Protein AF-A0A9Q4A669-F1 (afdb_monomer_lite)

Foldseek 3Di:
DDDDDDDDDDDDDDDDDDDDQDDPPDGPVVVVVVVVVVVVDDPDDDDADAWFFPPPAPWDWDAAPVGAIEILFAAAAPQQEGATETQAHEAAALGHEDQQALDQWWQDPRRGIDGHRPNHVNDGGQAYEYEYPHQDEYEAEYEYEYIHAEHEYEYEALNEYEYAHYEYYRHQEYEYYNFDFDADPRRHGFWGQEAAYEYEADHNGYEACVHCEYEYYYQAYEYQAEYEHAEYEYAHRGWTATPPPRDTDHDDYDPVRHDQARYHDPHAYEYEYLEYHYHADDAAHEHEAQYAYENPHEEYHHHHNHEYEHAHYEHQAEYHEHYQEYEYNYEYEYQEYEYAHAAEYEAQAYDEHCAEYEEAYQEYAENYEYEYQQDPVRDGDQHHEYAYHYLYYAYLYEYEYNHEYEYARAAEYHFAAYYEYQAYHYAYQEYEQEDCRGEDDHQNAHHYHYQYYHFYNYEYEGHEADAEEAAHQEYHQDNHEYEHHNYEYAYAYQEYAQANHEYEYLEYEYAYQYAHQHCGEAENNNAEHHAHHANEHAQANHEYEYAAEYEYHYQEYHFHVGEYYHCEYAHEHEAHEYEQHCGEYENPHDEYEAYHQEYAQAVHEDEYCEEEYAYCYYHQHCGEAENPNAEYAAEHAQEHAQANHEYEYQEEYEYHHEEYEFHCGEYDHNEYEYHAHYCEAEQHCGEYYGQEYEHHNDLYEYEQANGEYDHQEYHAEYQEYAQHNAGEYEHEANEYAHEHALPHPQQAYHFANYEYEYQAEYHAENHAYEQANGEDEHLEYAYHYQHYAQANQREYEHDPEEYEANHQEYYHQHCYEAEDAAYEYHYDNYQEAHQANGEHEYQEYHEEYQEHAQHNQRYYEHELNEYEYEHAYYHQANYEDYYHNHEHEYHNAQHEAEQALGEHEDCEYEHHYQEYEQEHPVPHTREYENDNAEHYAEYQYYHYHLHEYEYAAEYEHAHAEHAFYPAYEAEHCEYAYEYQEYEFACYEYEHQAEYEAEHAEYHQANGEYEHNHDDDDDDDDDDDDPQPCDGEHEHYHAAEYEFHCGEAEYAHQEYAYDYQEYHFALGEYEHEHAHEYEAYYAEYEHHNGEYEYAHEYEYHYEYYDEPAEYEYLAEYEYEYQEDAHADRYEHEYNAYYAYQYQEYHANYYAEYQAEYHYNHVEEYEHQEEYEYQYEYEHEYAEYHHPAYAAEYVAEYEYAYAAEYHALHAHEYAAEYAYAHQEYHFNAEAEYLAEYHYAHAAEHEHAAPYEYEYNYHYHHHYPYYHYHNYYYYD

Organism: Pseudomonas syringae (NCBI:txid317)

pLDDT: mean 92.47, std 11.31, range [31.53, 98.88]

Sequence (1273 aa):
MDVRQFEFLSRQPSAQTAPRASFMGMPKRLLALLLANVMFWQPVWAQAEGIAVSGTTNTSIGQAGNGVPVINIAAPNGDGLSHNQYQQYNVDSKGVILNNATNAVQATKLGGNILGNSQLGGRAASTILNEVTGANASQLNGYTEVAGQAARVIIANPYGVSCNGCDFINTPRVTLSNGKPVLDANGKLDHFAVDGGSISIDGQGLDASAVDQFDLITRSAKINADIYARQLNIITGANDVNADTLATTARAANAADTPQLAIDSSALGGMYANAIKLVGTEQGVGVKTAGNMAASGGDIQIDANGHLNMAQASAQGALNVNAPSVEMTGKTYASSVNVRTPGELVNQQSLAARERVEINAGKVTNAGTIASGIEADNSRNATGDVTINAPMVANSGNIEASRALTINAAQALNNQGVVQGGAVNLASGQITNQGVAARLVGEQSLFISAPAIVNLSGVIRFATGQAASLQLDSLDNREGLIQATGGSLAISAGALDNSAGQIDADSLTVASTTLNNRSGLLSARAGDARVTATGALDNTGGTVQAQNLLSVNGGNVLNQSGRLLGAGIDVTAPGAQIDNRSGLIQASGGSLVINADTLDNSAGQVDGTSLTVASTSLNNRSGLLSARAGDARVTATRALDNTGGTVQAQNLLSVTGGNVLNQSGRLLAVAGNLDLNATGLDNRSGSVLGAGVKVSAPGAQIDNRGGKIVGDRIDLNAAGLDNREQGLLAASTQGMALSFDPTASQAQLLNSGGQIQSDGSLLVSGAWLDNSAGTLLGQNVLIDASRLINDNNGALVSNGGDVTLKISNLLSNMTGIIDAGSSLVTISGSSDLNNQGGSIRGNQLSLQATTLRNGQQGQLVAGSGGLVYTGSTLDNNGGTLLSSGGTTRLELGSGTVSNVGGTIQGDTVSVTAGSLDTSSDGSKAGMLSSLVDSLTLNVDALTSDAGKLFARTLLVSTGTTLSNTNGSQLSGDSVNLTAANLINRGGLIESNTTLNLQGGSLDNTSGQLRALGNRVNNSNGASALRALATDTSTFDFAGSITNQSGRIGVGNTDFALKADALDNRAGSIEHANTGLLTLDFNRVTGAGGSITALGSGDWNFGAVDGLGNVQLNNALTYTSDSLALLAGDRLASGSGLTLNLNSLNNGGELLSDGDLVLNLNGDLTNSGRLSAQNLLTITANNVSQNGGRIGAGSDTRLNLSGTLDNLGYLTARQNLRIDAAQIENRGTLGAQGTVNLNANNAITNSADSLLFSGGAMALRTGTFSNLYGDVYS

InterPro domains:
  IPR008619 Filamentous haemagglutinin repeat [PF05594] (382-435)
  IPR008619 Filamentous haemagglutinin repeat [PF05594] (463-499)
  IPR008619 Filamentous haemagglutinin repeat [PF05594] (526-581)
  IPR008619 Filamentous haemagglutinin repeat [PF05594] (669-730)
  IPR008619 Filamentous haemagglutinin repeat [PF05594] (749-805)
  IPR008619 Filamentous haemagglutinin repeat [PF05594] (935-1014)
  IPR008619 Filamentous haemagglutinin repeat [PF05594] (1153-1207)
  IPR008638 Filamentous haemagglutinin FhaB/tRNA nuclease CdiA-like, TPS domain [PF05860] (51-309)
  IPR008638 Filamentous haemagglutinin FhaB/tRNA nuclease CdiA-like, TPS domain [SM00912] (65-186)
  IPR008638 Filamentous haemagglutinin FhaB/tRNA nuclease CdiA-like, TPS domain [TIGR01901] (83-180)
  IPR010069 Toxin CdiA-like, Filamentous hemagglutinin motif repeats [TIGR01731] (338-368)
  IPR010069 Toxin CdiA-like, Filamentous hemagglutinin motif repeats [TIGR01731] (382-417)
  IPR010069 Toxin CdiA-like, Filamentous hemagglutinin motif repeats [TIGR01731] (397-435)
  IPR010069 Toxin CdiA-like, Filamentous hemagglutinin motif repeats [TIGR01731] (463-500)
  IPR010069 Toxin CdiA-like, Filamentous hemagglutinin motif repeats [TIGR01731] (485-519)
  IPR010069 Toxin CdiA-like, Filamentous hemagglutinin motif repeats [TIGR01731] (507-541)
  IPR010069 Toxin CdiA-like, Filamentous hemagglutinin motif repeats [TIGR01731] (542-582)
  IPR010069 Toxin CdiA-like, Filamentous hemagglutinin motif repeats [TIGR01731] (588-622)
  IPR010069 Toxin CdiA-like, Filamentous hemagglutinin motif repeats [TIGR01731] (608-644)
  IPR010069 Toxin CdiA-like, Filamentous hemagglutinin motif repeats [TIGR01731] (630-663)

Secondary structure (DSSP, 8-state):
---------------------EETTEEHHHHHHHHHHHHHS-----PPP--EE-SSSS-EEEE-TTS-EEEEPPPP-TTSEEEEEEEE--B-TT-EEEEE--SSEEEETTTEEEE--GGGTT---SEEEEEE-SSS-EEE-SEEEEEES--EEEEE-TT-EEESSEEEES-SEEEEESSEEEE-TTS-EEEEEE-S-EEEE-TT-EEEEEEEEEEEE-SEEEE-S-EEEEEEEEEESSEEEETTT--EEE----GGG--SEEEE--SS--EEESEEEEEE-STT-EEEE-S-EEESSS-EEEEESSEEEE--EEESSEEEEE-SEEEE-SEEEEEEEEEEEEEEEEESSEEEEEEEEEEEEEEEEESSEEEESB-TTS-B-S--EEEEE-SEEEESSEEEEEEEEEEEESSEEEESSEEEEEEEEEEES-EEEESTT-EEEEEEEEEEE-SEEEEEB-EEEPPTT-EEEEEEEEEE-TT-EEEEEEEEEEEEEEEEE-TT-EEEEEEEEEEEEEEE-TT-EEEESSS-EEEEEEEEEE-TT-EEEESSEEEEEEEEEE-TT-EEEESEEEEEEEEEEEE-TT-EEEESSSEEEEEEEEEE-TT-EEEESEEEEEEEEEE-TT-EEEESSS-EEEEEEEEEE-TT-EEEESS-EEEEEEEEE-TT-EEEESSS-EEEE-SEEE-TT-EEE-SEEEEEEEEEEEE-TT-EEEEEEEEEEEEEEE-TTT-EEEEEEEEEEEEE-TTSTT-EEE-TT-EEEESS-EEEESSEEE-TT-EEEESSEEEEEEEEE--TT-EEEESSS-EEEEEEEEEE-TT-EEE-TTSEEEEEEEEEEE-TT-EEEEEEEEEEEEEEE--TT-EEEEEEEEEEEESSEEE-TT-EEEETTSEEEEE-TT-EEE-TT-EEEESEEEEEEEEEE----SSS--EEEESSS-EEEEEEEEEEES-EEEESSEEEEEEEEEEEETT-EEEESEEEEEEEEEEEEB-EEEESS-EEEEEEEEE-TT-EEEE-------TT--------TT-EEEEEESSEEE-TT-EEEE-SSEEEEEEEEEE-TT-EEEE-SSSEEEEEEEEEE-TT-EEEESSEEEEEEEEEE---EEEESS-EEEEESEEEEPTT-EEEESSEEEEEESEEEESSEEEESSEEEEEESS-EEESSEEEESS-EEEEES-EEESS-EEEESS-EEEEESSEEEESSEEEESS-EEEEEEEEEESSEEEESS-EEEEEEEEEEE-TT-EEEESS-EEEEEEEEEESS-EEE-

Radius of gyration: 78.78 Å; chains: 1; bounding box: 154×71×233 Å

Structure (mmCIF, N/CA/C/O backbone):
data_AF-A0A9Q4A669-F1
#
_entry.id   AF-A0A9Q4A669-F1
#
loop_
_atom_site.group_PDB
_atom_site.id
_atom_site.type_symbol
_atom_site.label_atom_id
_atom_site.label_alt_id
_atom_site.label_comp_id
_atom_site.label_asym_id
_atom_site.label_entity_id
_atom_site.label_seq_id
_atom_site.pdbx_PDB_ins_code
_atom_site.Cartn_x
_atom_site.Cartn_y
_atom_site.Cartn_z
_atom_site.occupancy
_atom_site.B_iso_or_equiv
_atom_site.auth_seq_id
_atom_site.auth_comp_id
_atom_site.auth_asym_id
_atom_site.auth_atom_id
_atom_site.pdbx_PDB_model_num
ATOM 1 N N . MET A 1 1 ? -12.259 -4.560 -42.349 1.00 35.28 1 MET A N 1
ATOM 2 C CA . MET A 1 1 ? -13.598 -4.517 -42.973 1.00 35.28 1 MET A CA 1
ATOM 3 C C . MET A 1 1 ? -13.483 -5.222 -44.308 1.00 35.28 1 MET A C 1
ATOM 5 O O . MET A 1 1 ? -12.521 -4.967 -45.019 1.00 35.28 1 MET A O 1
ATOM 9 N N . ASP A 1 2 ? -14.379 -6.164 -44.557 1.00 35.16 2 ASP A N 1
ATOM 10 C CA . ASP A 1 2 ? -14.279 -7.196 -45.584 1.00 35.16 2 ASP A CA 1
ATOM 11 C C . ASP A 1 2 ? -15.352 -6.991 -46.676 1.00 35.16 2 ASP A C 1
ATOM 13 O O . ASP A 1 2 ? -16.387 -6.370 -46.431 1.00 35.16 2 ASP A O 1
ATOM 17 N N . VAL A 1 3 ? -15.095 -7.630 -47.820 1.00 34.22 3 VAL A N 1
ATOM 18 C CA . VAL A 1 3 ? -16.002 -8.114 -48.874 1.00 34.22 3 VAL A CA 1
ATOM 19 C C . VAL A 1 3 ? -16.621 -7.131 -49.912 1.00 34.22 3 VAL A C 1
ATOM 21 O O . VAL A 1 3 ? -17.569 -6.416 -49.609 1.00 34.22 3 VAL A O 1
ATOM 24 N N . ARG A 1 4 ? -16.236 -7.236 -51.207 1.00 33.47 4 ARG A N 1
ATOM 25 C CA . ARG A 1 4 ? -16.949 -7.992 -52.293 1.00 33.47 4 ARG A CA 1
ATOM 26 C C . ARG A 1 4 ? -16.583 -7.590 -53.744 1.00 33.47 4 ARG A C 1
ATOM 28 O O . ARG A 1 4 ? -16.833 -6.475 -54.172 1.00 33.47 4 ARG A O 1
ATOM 35 N N . GLN A 1 5 ? -16.147 -8.622 -54.479 1.00 33.28 5 GLN A N 1
ATOM 36 C CA . GLN A 1 5 ? -16.559 -9.077 -55.827 1.00 33.28 5 GLN A CA 1
ATOM 37 C C . GLN A 1 5 ? -16.245 -8.281 -57.115 1.00 33.28 5 GLN A C 1
ATOM 39 O O . GLN A 1 5 ? -16.761 -7.203 -57.382 1.00 33.28 5 GLN A O 1
ATOM 44 N N . PHE A 1 6 ? -15.493 -8.978 -57.979 1.00 37.91 6 PHE A N 1
ATOM 45 C CA . PHE A 1 6 ? -15.445 -8.891 -59.441 1.00 37.91 6 PHE A CA 1
ATOM 46 C C . PHE A 1 6 ? -16.766 -9.365 -60.085 1.00 37.91 6 PHE A C 1
ATOM 48 O O . PHE A 1 6 ? -17.242 -10.432 -59.708 1.00 37.91 6 PHE A O 1
ATOM 55 N N . GLU A 1 7 ? -17.291 -8.650 -61.094 1.00 35.59 7 GLU A N 1
ATOM 56 C CA . GLU A 1 7 ? -17.347 -9.107 -62.505 1.00 35.59 7 GLU A CA 1
ATOM 57 C C . GLU A 1 7 ? -18.027 -8.098 -63.470 1.00 35.59 7 GLU A C 1
ATOM 59 O O . GLU A 1 7 ? -19.022 -7.462 -63.141 1.00 35.59 7 GLU A O 1
ATOM 64 N N . PHE A 1 8 ? -17.504 -8.077 -64.708 1.00 31.53 8 PHE A N 1
ATOM 65 C CA . PHE A 1 8 ? -18.158 -7.767 -65.998 1.00 31.53 8 PHE A CA 1
ATOM 66 C C . PHE A 1 8 ? -18.168 -6.335 -66.613 1.00 31.53 8 PHE A C 1
ATOM 68 O O . PHE A 1 8 ? -19.101 -5.553 -66.481 1.00 31.53 8 PHE A O 1
ATOM 75 N N . LEU A 1 9 ? -17.127 -6.108 -67.436 1.00 34.16 9 LEU A N 1
ATOM 76 C CA . LEU A 1 9 ? -17.097 -5.614 -68.835 1.00 34.16 9 LEU A CA 1
ATOM 77 C C . LEU A 1 9 ? -17.604 -4.210 -69.259 1.00 34.16 9 LEU A C 1
ATOM 79 O O . LEU A 1 9 ? -18.786 -3.955 -69.443 1.00 34.16 9 LEU A O 1
ATOM 83 N N . SER A 1 10 ? -16.613 -3.410 -69.688 1.00 37.44 10 SER A N 1
ATOM 84 C CA . SER A 1 10 ? -16.546 -2.593 -70.918 1.00 37.44 10 SER A CA 1
ATOM 85 C C . SER A 1 10 ? -17.713 -1.657 -71.284 1.00 37.44 10 SER A C 1
ATOM 87 O O . SER A 1 10 ? -18.737 -2.122 -71.782 1.00 37.44 10 SER A O 1
ATOM 89 N N . ARG A 1 11 ? -17.458 -0.333 -71.254 1.00 32.03 11 ARG A N 1
ATOM 90 C CA . ARG A 1 11 ? -17.573 0.609 -72.404 1.00 32.03 11 ARG A CA 1
ATOM 91 C C . ARG A 1 11 ? -17.406 2.092 -71.982 1.00 32.03 11 ARG A C 1
ATOM 93 O O . ARG A 1 11 ? -18.137 2.566 -71.127 1.00 32.03 11 ARG A O 1
ATOM 100 N N . GLN A 1 12 ? -16.541 2.801 -72.733 1.00 34.72 12 GLN A N 1
ATOM 101 C CA . GLN A 1 12 ? -16.364 4.270 -72.900 1.00 34.72 12 GLN A CA 1
ATOM 102 C C . GLN A 1 12 ? -15.400 5.037 -71.958 1.00 34.72 12 GLN A C 1
ATOM 104 O O . GLN A 1 12 ? -15.250 4.676 -70.799 1.00 34.72 12 GLN A O 1
ATOM 109 N N . PRO A 1 13 ? -14.758 6.129 -72.436 1.00 43.19 13 PRO A N 1
ATOM 110 C CA . PRO A 1 13 ? -13.718 6.134 -73.466 1.00 43.19 13 PRO A CA 1
ATOM 111 C C . PRO A 1 13 ? -12.401 6.760 -72.956 1.00 43.19 13 PRO A C 1
ATOM 113 O O . PRO A 1 13 ? -12.378 7.604 -72.064 1.00 43.19 13 PRO A O 1
ATOM 116 N N . SER A 1 14 ? -11.290 6.354 -73.569 1.00 40.97 14 SER A N 1
ATOM 117 C CA . SER A 1 14 ? -9.954 6.905 -73.337 1.00 40.97 14 SER A CA 1
ATOM 118 C C . SER A 1 14 ? -9.909 8.418 -73.576 1.00 40.97 14 SER A C 1
ATOM 120 O O . SER A 1 14 ? -10.455 8.921 -74.558 1.00 40.97 14 SER A O 1
ATOM 122 N N . ALA A 1 15 ? -9.230 9.125 -72.672 1.00 38.72 15 ALA A N 1
ATOM 123 C CA . ALA A 1 15 ? -9.025 10.563 -72.716 1.00 38.72 15 ALA A CA 1
ATOM 124 C C . ALA A 1 15 ? -8.439 11.021 -74.064 1.00 38.72 15 ALA A C 1
ATOM 126 O O . ALA A 1 15 ? -7.435 10.506 -74.556 1.00 38.72 15 ALA A O 1
ATOM 127 N N . GLN A 1 16 ? -9.110 12.009 -74.645 1.00 39.84 16 GLN A N 1
ATOM 128 C CA . GLN A 1 16 ? -8.822 12.635 -75.926 1.00 39.84 16 GLN A CA 1
ATOM 129 C C . GLN A 1 16 ? -7.471 13.376 -75.867 1.00 39.84 16 GLN A C 1
ATOM 131 O O . GLN A 1 16 ? -7.324 14.367 -75.153 1.00 39.84 16 GLN A O 1
ATOM 136 N N . THR A 1 17 ? -6.470 12.918 -76.621 1.00 45.44 17 THR A N 1
ATOM 137 C CA . THR A 1 17 ? -5.204 13.639 -76.806 1.00 45.44 17 THR A CA 1
ATOM 138 C C . THR A 1 17 ? -5.397 14.761 -77.828 1.00 45.44 17 THR A C 1
ATOM 140 O O . THR A 1 17 ? -5.615 14.527 -79.014 1.00 45.44 17 THR A O 1
ATOM 143 N N . ALA A 1 18 ? -5.333 16.013 -77.371 1.00 44.75 18 ALA A N 1
ATOM 144 C CA . ALA A 1 18 ? -5.403 17.182 -78.243 1.00 44.75 18 ALA A CA 1
ATOM 145 C C . ALA A 1 18 ? -4.075 17.368 -79.016 1.00 44.75 18 ALA A C 1
ATOM 147 O O . ALA A 1 18 ? -3.020 17.527 -78.392 1.00 44.75 18 ALA A O 1
ATOM 148 N N . PRO A 1 19 ? -4.075 17.397 -80.362 1.00 51.34 19 PRO A N 1
ATOM 149 C CA . PRO A 1 19 ? -2.865 17.639 -81.134 1.00 51.34 19 PRO A CA 1
ATOM 150 C C . PRO A 1 19 ? -2.549 19.140 -81.156 1.00 51.34 19 PRO A C 1
ATOM 152 O O . PRO A 1 19 ? -3.250 19.933 -81.781 1.00 51.34 19 PRO A O 1
ATOM 155 N N . ARG A 1 20 ? -1.449 19.557 -80.518 1.00 54.06 20 ARG A N 1
ATOM 156 C CA . ARG A 1 20 ? -0.907 20.913 -80.712 1.00 54.06 20 ARG A CA 1
ATOM 157 C C . ARG A 1 20 ? -0.359 21.039 -82.144 1.00 54.06 20 ARG A C 1
ATOM 159 O O . ARG A 1 20 ? 0.559 20.309 -82.535 1.00 54.06 20 ARG A O 1
ATOM 166 N N . ALA A 1 21 ? -0.941 21.943 -82.935 1.00 55.88 21 ALA A N 1
ATOM 167 C CA . ALA A 1 21 ? -0.581 22.200 -84.336 1.00 55.88 21 ALA A CA 1
ATOM 168 C C . ALA A 1 21 ? 0.621 23.162 -84.515 1.00 55.88 21 ALA A C 1
ATOM 170 O O . ALA A 1 21 ? 1.087 23.351 -85.640 1.00 55.88 21 ALA A O 1
ATOM 171 N N . SER A 1 22 ? 1.154 23.722 -83.419 1.00 59.28 22 SER A N 1
ATOM 172 C CA . SER A 1 22 ? 2.229 24.727 -83.404 1.00 59.28 22 SER A CA 1
ATOM 173 C C . SER A 1 22 ? 3.235 24.511 -82.261 1.00 59.28 22 SER A C 1
ATOM 175 O O . SER A 1 22 ? 2.832 24.174 -81.146 1.00 59.28 22 SER A O 1
ATOM 177 N N . PHE A 1 23 ? 4.522 24.769 -82.518 1.00 56.81 23 PHE A N 1
ATOM 178 C CA . PHE A 1 23 ? 5.595 24.885 -81.516 1.00 56.81 23 PHE A CA 1
ATOM 179 C C . PHE A 1 23 ? 6.217 26.282 -81.669 1.00 56.81 23 PHE A C 1
ATOM 181 O O . PHE A 1 23 ? 6.634 26.632 -82.769 1.00 56.81 23 PHE A O 1
ATOM 188 N N . MET A 1 24 ? 6.173 27.109 -80.616 1.00 59.16 24 MET A N 1
ATOM 189 C CA . MET A 1 24 ? 6.615 28.520 -80.628 1.00 59.16 24 MET A CA 1
ATOM 190 C C . MET A 1 24 ? 6.119 29.354 -81.833 1.00 59.16 24 MET A C 1
ATOM 192 O O . MET A 1 24 ? 6.891 30.027 -82.504 1.00 59.16 24 MET A O 1
ATOM 196 N N . GLY A 1 25 ? 4.817 29.302 -82.139 1.00 67.38 25 GLY A N 1
ATOM 197 C CA . GLY A 1 25 ? 4.199 30.176 -83.150 1.00 67.38 25 GLY A CA 1
ATOM 198 C C . GLY A 1 25 ? 4.397 29.784 -84.624 1.00 67.38 25 GLY A C 1
ATOM 199 O O . GLY A 1 25 ? 3.822 30.442 -85.485 1.00 67.38 25 GLY A O 1
ATOM 200 N N . MET A 1 26 ? 5.120 28.701 -84.942 1.00 59.12 26 MET A N 1
ATOM 201 C CA . MET A 1 26 ? 5.288 28.213 -86.324 1.00 59.12 26 MET A CA 1
ATOM 202 C C . MET A 1 26 ? 4.465 26.935 -86.629 1.00 59.12 26 MET A C 1
ATOM 204 O O . MET A 1 26 ? 4.376 26.046 -85.773 1.00 59.12 26 MET A O 1
ATOM 208 N N . PRO A 1 27 ? 3.874 26.785 -87.839 1.00 74.56 27 PRO A N 1
ATOM 209 C CA . PRO A 1 27 ? 3.140 25.576 -88.244 1.00 74.56 27 PRO A CA 1
ATOM 210 C C . PRO A 1 27 ? 4.065 24.364 -88.476 1.00 74.56 27 PRO A C 1
ATOM 212 O O . PRO A 1 27 ? 5.103 24.496 -89.122 1.00 74.56 27 PRO A O 1
ATOM 215 N N . LYS A 1 28 ? 3.657 23.147 -88.069 1.00 64.50 28 LYS A N 1
ATOM 216 C CA . LYS A 1 28 ? 4.434 21.889 -88.252 1.00 64.50 28 LYS A CA 1
ATOM 217 C C . LYS A 1 28 ? 4.895 21.609 -89.694 1.00 64.50 28 LYS A C 1
ATOM 219 O O . LYS A 1 28 ? 5.951 21.018 -89.889 1.00 64.50 28 LYS A O 1
ATOM 224 N N . ARG A 1 29 ? 4.135 22.053 -90.703 1.00 69.12 29 ARG A N 1
ATOM 225 C CA . ARG A 1 29 ? 4.526 21.943 -92.122 1.00 69.12 29 ARG A CA 1
ATOM 226 C C . ARG A 1 29 ? 5.683 22.875 -92.492 1.00 69.12 29 ARG A C 1
ATOM 228 O O . ARG A 1 29 ? 6.513 22.490 -93.301 1.00 69.12 29 ARG A O 1
ATOM 235 N N . LEU A 1 30 ? 5.767 24.052 -91.870 1.00 68.62 30 LEU A N 1
ATOM 236 C CA . LEU A 1 30 ? 6.869 24.995 -92.059 1.00 68.62 30 LEU A CA 1
ATOM 237 C C . LEU A 1 30 ? 8.144 24.490 -91.367 1.00 68.62 30 LEU A C 1
ATOM 239 O O . LEU A 1 30 ? 9.215 24.572 -91.949 1.00 68.62 30 LEU A O 1
ATOM 243 N N . LEU A 1 31 ? 8.016 23.888 -90.176 1.00 69.25 31 LEU A N 1
ATOM 244 C CA . LEU A 1 31 ? 9.133 23.266 -89.452 1.00 69.25 31 LEU A CA 1
ATOM 245 C C . LEU A 1 31 ? 9.685 22.036 -90.195 1.00 69.25 31 LEU A C 1
ATOM 247 O O . LEU A 1 31 ? 10.896 21.869 -90.279 1.00 69.25 31 LEU A O 1
ATOM 251 N N . ALA A 1 32 ? 8.815 21.218 -90.799 1.00 66.31 32 ALA A N 1
ATOM 252 C CA . ALA A 1 32 ? 9.225 20.104 -91.656 1.00 66.31 32 ALA A CA 1
ATOM 253 C C . ALA A 1 32 ? 9.880 20.575 -92.971 1.00 66.31 32 ALA A C 1
ATOM 255 O O . ALA A 1 32 ? 10.833 19.951 -93.423 1.00 66.31 32 ALA A O 1
ATOM 256 N N . LEU A 1 33 ? 9.426 21.691 -93.561 1.00 70.75 33 LEU A N 1
ATOM 257 C CA . LEU A 1 33 ? 10.044 22.275 -94.759 1.00 70.75 33 LEU A CA 1
ATOM 258 C C . LEU A 1 33 ? 11.400 22.942 -94.450 1.00 70.75 33 LEU A C 1
ATOM 260 O O . LEU A 1 33 ? 12.315 22.859 -95.267 1.00 70.75 33 LEU A O 1
ATOM 264 N N . LEU A 1 34 ? 11.548 23.558 -93.270 1.00 66.06 34 LEU A N 1
ATOM 265 C CA . LEU A 1 34 ? 12.816 24.098 -92.759 1.00 66.06 34 LEU A CA 1
ATOM 266 C C . LEU A 1 34 ? 13.811 22.978 -92.434 1.00 66.06 34 LEU A C 1
ATOM 268 O O . LEU A 1 34 ? 14.958 23.058 -92.854 1.00 66.06 34 LEU A O 1
ATOM 272 N N . LEU A 1 35 ? 13.371 21.898 -91.781 1.00 62.50 35 LEU A N 1
ATOM 273 C CA . LEU A 1 35 ? 14.203 20.716 -91.523 1.00 62.50 35 LEU A CA 1
ATOM 274 C C . LEU A 1 35 ? 14.589 19.981 -92.818 1.00 62.50 35 LEU A C 1
ATOM 276 O O . LEU A 1 35 ? 15.717 19.513 -92.927 1.00 62.50 35 LEU A O 1
ATOM 280 N N . ALA A 1 36 ? 13.708 19.932 -93.822 1.00 63.50 36 ALA A N 1
ATOM 281 C CA . ALA A 1 36 ? 14.033 19.371 -95.134 1.00 63.50 36 ALA A CA 1
ATOM 282 C C . ALA A 1 36 ? 15.027 20.243 -95.926 1.00 63.50 36 ALA A C 1
ATOM 284 O O . ALA A 1 36 ? 15.913 19.698 -96.575 1.00 63.50 36 ALA A O 1
ATOM 285 N N . ASN A 1 37 ? 14.942 21.578 -95.846 1.00 59.59 37 ASN A N 1
ATOM 286 C CA . ASN A 1 37 ? 15.907 22.469 -96.508 1.00 59.59 37 ASN A CA 1
ATOM 287 C C . ASN A 1 37 ? 17.266 22.522 -95.786 1.00 59.59 37 ASN A C 1
ATOM 289 O O . ASN A 1 37 ? 18.296 22.578 -96.449 1.00 59.59 37 ASN A O 1
ATOM 293 N N . VAL A 1 38 ? 17.290 22.425 -94.452 1.00 56.34 38 VAL A N 1
ATOM 294 C CA . VAL A 1 38 ? 18.537 22.366 -93.663 1.00 56.34 38 VAL A CA 1
ATOM 295 C C . VAL A 1 38 ? 19.233 21.000 -93.790 1.00 56.34 38 VAL A C 1
ATOM 297 O O . VAL A 1 38 ? 20.451 20.932 -93.682 1.00 56.34 38 VAL A O 1
ATOM 300 N N . MET A 1 39 ? 18.504 19.919 -94.103 1.00 52.28 39 MET A N 1
ATOM 301 C CA . MET A 1 39 ? 19.110 18.614 -94.418 1.00 52.28 39 MET A CA 1
ATOM 302 C C . MET A 1 39 ? 19.612 18.483 -95.869 1.00 52.28 39 MET A C 1
ATOM 304 O O . MET A 1 39 ? 20.463 17.636 -96.125 1.00 52.28 39 MET A O 1
ATOM 308 N N . PHE A 1 40 ? 19.129 19.303 -96.812 1.00 49.94 40 PHE A N 1
ATOM 309 C CA . PHE A 1 40 ? 19.528 19.230 -98.228 1.00 49.94 40 PHE A CA 1
ATOM 310 C C . PHE A 1 40 ? 20.733 20.107 -98.599 1.00 49.94 40 PHE A C 1
ATOM 312 O O . PHE A 1 40 ? 21.348 19.869 -99.636 1.00 49.94 40 PHE A O 1
ATOM 319 N N . TRP A 1 41 ? 21.075 21.123 -97.803 1.00 38.84 41 TRP A N 1
ATOM 320 C CA . TRP A 1 41 ? 22.204 22.025 -98.069 1.00 38.84 41 TRP A CA 1
ATOM 321 C C . TRP A 1 41 ? 23.276 21.850 -96.986 1.00 38.84 41 TRP A C 1
ATOM 323 O O . TRP A 1 41 ? 23.366 22.615 -96.029 1.00 38.84 41 TRP A O 1
ATOM 333 N N . GLN A 1 42 ? 24.063 20.782 -97.139 1.00 35.38 42 GLN A N 1
ATOM 334 C CA . GLN A 1 42 ? 25.241 20.474 -96.321 1.00 35.38 42 GLN A CA 1
ATOM 335 C C . GLN A 1 42 ? 26.438 21.381 -96.678 1.00 35.38 42 GLN A C 1
ATOM 337 O O . GLN A 1 42 ? 26.605 21.729 -97.850 1.00 35.38 42 GLN A O 1
ATOM 342 N N . PRO A 1 43 ? 27.336 21.704 -95.728 1.00 40.50 43 PRO A N 1
ATOM 343 C CA . PRO A 1 43 ? 28.673 22.190 -96.048 1.00 40.50 43 PRO A CA 1
ATOM 344 C C . PRO A 1 43 ? 29.569 21.038 -96.552 1.00 40.50 43 PRO A C 1
ATOM 346 O O . PRO A 1 43 ? 29.739 20.029 -95.879 1.00 40.50 43 PRO A O 1
ATOM 349 N N . VAL A 1 44 ? 30.103 21.230 -97.763 1.00 36.66 44 VAL A N 1
ATOM 350 C CA . VAL A 1 44 ? 31.370 20.743 -98.352 1.00 36.66 44 VAL A CA 1
ATOM 351 C C . VAL A 1 44 ? 31.909 19.377 -97.884 1.00 36.66 44 VAL A C 1
ATOM 353 O O . VAL A 1 44 ? 32.547 19.256 -96.842 1.00 36.66 44 VAL A O 1
ATOM 356 N N . TRP A 1 45 ? 31.802 18.369 -98.757 1.00 34.50 45 TRP A N 1
ATOM 357 C CA . TRP A 1 45 ? 32.706 17.216 -98.765 1.00 34.50 45 TRP A CA 1
ATOM 358 C C . TRP A 1 45 ? 34.106 17.666 -99.210 1.00 34.50 45 TRP A C 1
ATOM 360 O O . TRP A 1 45 ? 34.314 17.979 -100.381 1.00 34.50 45 TRP A O 1
ATOM 370 N N . ALA A 1 46 ? 35.070 17.700 -98.291 1.00 40.19 46 ALA A N 1
ATOM 371 C CA . ALA A 1 46 ? 36.481 17.806 -98.647 1.00 40.19 46 ALA A CA 1
ATOM 372 C C . ALA A 1 46 ? 36.967 16.436 -99.154 1.00 40.19 46 ALA A C 1
ATOM 374 O O . ALA A 1 46 ? 37.067 15.484 -98.380 1.00 40.19 46 ALA A O 1
ATOM 375 N N . GLN A 1 47 ? 37.245 16.318 -100.455 1.00 46.78 47 GLN A N 1
ATOM 376 C CA . GLN A 1 47 ? 38.044 15.210 -100.982 1.00 46.78 47 GLN A CA 1
ATOM 377 C C . GLN A 1 47 ? 39.511 15.463 -100.614 1.00 46.78 47 GLN A C 1
ATOM 379 O O . GLN A 1 47 ? 40.049 16.521 -100.936 1.00 46.78 47 GLN A O 1
ATOM 384 N N . ALA A 1 48 ? 40.149 14.517 -99.924 1.00 50.72 48 ALA A N 1
ATOM 385 C CA . ALA A 1 48 ? 41.579 14.573 -99.646 1.00 50.72 48 ALA A CA 1
ATOM 386 C C . ALA A 1 48 ? 42.382 14.195 -100.904 1.00 50.72 48 ALA A C 1
ATOM 388 O O . ALA A 1 48 ? 42.279 13.074 -101.401 1.00 50.72 48 ALA A O 1
ATOM 389 N N . GLU A 1 49 ? 43.186 15.129 -101.412 1.00 61.22 49 GLU A N 1
ATOM 390 C CA . GLU A 1 49 ? 44.304 14.844 -102.323 1.00 61.22 49 GLU A CA 1
ATOM 391 C C . GLU A 1 49 ? 45.453 14.178 -101.529 1.00 61.22 49 GLU A C 1
ATOM 393 O O . GLU A 1 49 ? 45.572 14.419 -100.334 1.00 61.22 49 GLU A O 1
ATOM 398 N N . GLY A 1 50 ? 46.250 13.293 -102.149 1.00 75.25 50 GLY A N 1
ATOM 399 C CA . GLY A 1 50 ? 47.193 12.358 -101.494 1.00 75.25 50 GLY A CA 1
ATOM 400 C C . GLY A 1 50 ? 48.359 12.965 -100.678 1.00 75.25 50 GLY A C 1
ATOM 401 O O . GLY A 1 50 ? 48.165 13.750 -99.756 1.00 75.25 50 GLY A O 1
ATOM 402 N N . ILE A 1 51 ? 49.603 12.540 -100.937 1.00 84.81 51 ILE A N 1
ATOM 403 C CA . ILE A 1 51 ? 50.800 13.031 -100.218 1.00 84.81 51 ILE A CA 1
ATOM 404 C C . ILE A 1 51 ? 51.562 14.014 -101.114 1.00 84.81 51 ILE A C 1
ATOM 406 O O . ILE A 1 51 ? 51.916 13.669 -102.241 1.00 84.81 51 ILE A O 1
ATOM 410 N N . ALA A 1 52 ? 51.858 15.214 -100.609 1.00 87.19 52 ALA A N 1
ATOM 411 C CA . ALA A 1 52 ? 52.595 16.262 -101.319 1.00 87.19 52 ALA A CA 1
ATOM 412 C C . ALA A 1 52 ? 53.684 16.885 -100.424 1.00 87.19 52 ALA A C 1
ATOM 414 O O . ALA A 1 52 ? 53.376 17.497 -99.402 1.00 87.19 52 ALA A O 1
ATOM 415 N N . VAL A 1 53 ? 54.962 16.757 -100.808 1.00 86.75 53 VAL A N 1
ATOM 416 C CA . VAL A 1 53 ? 56.110 17.361 -100.091 1.00 86.75 53 VAL A CA 1
ATOM 417 C C . VAL A 1 53 ? 56.175 18.883 -100.285 1.00 86.75 53 VAL A C 1
ATOM 419 O O . VAL A 1 53 ? 55.793 19.396 -101.333 1.00 86.75 53 VAL A O 1
ATOM 422 N N . SER A 1 54 ? 56.691 19.621 -99.298 1.00 81.62 54 SER A N 1
ATOM 423 C CA . SER A 1 54 ? 56.821 21.092 -99.348 1.00 81.62 54 SER A CA 1
ATOM 424 C C . SER A 1 54 ? 57.995 21.603 -100.192 1.00 81.62 54 SER A C 1
ATOM 426 O O . SER A 1 54 ? 58.035 22.785 -100.525 1.00 81.62 54 SER A O 1
ATOM 428 N N . GLY A 1 55 ? 58.972 20.739 -100.493 1.00 75.81 55 GLY A N 1
ATOM 429 C CA . GLY A 1 55 ? 60.220 21.092 -101.184 1.00 75.81 55 GLY A CA 1
ATOM 430 C C . GLY A 1 55 ? 61.286 21.767 -100.305 1.00 75.81 55 GLY A C 1
ATOM 431 O O . GLY A 1 55 ? 62.366 22.077 -100.796 1.00 75.81 55 GLY A O 1
ATOM 432 N N . THR A 1 56 ? 61.019 21.979 -99.012 1.00 78.94 56 THR A N 1
ATOM 433 C CA . THR A 1 56 ? 61.946 22.613 -98.045 1.00 78.94 56 THR A CA 1
ATOM 434 C C . THR A 1 56 ? 62.902 21.626 -97.369 1.00 78.94 56 THR A C 1
ATOM 436 O O . THR A 1 56 ? 63.872 22.028 -96.734 1.00 78.94 56 THR A O 1
ATOM 439 N N . THR A 1 57 ? 62.639 20.328 -97.516 1.00 81.94 57 THR A N 1
ATOM 440 C CA . THR A 1 57 ? 63.457 19.216 -97.014 1.00 81.94 57 THR A CA 1
ATOM 441 C C . THR A 1 57 ? 63.827 18.320 -98.197 1.00 81.94 57 THR A C 1
ATOM 443 O O . THR A 1 57 ? 63.100 18.293 -99.190 1.00 81.94 57 THR A O 1
ATOM 446 N N . ASN A 1 58 ? 64.929 17.565 -98.117 1.00 85.25 58 ASN A N 1
ATOM 447 C CA . ASN A 1 58 ? 65.338 16.614 -99.168 1.00 85.25 58 ASN A CA 1
ATOM 448 C C . ASN A 1 58 ? 64.496 15.315 -99.141 1.00 85.25 58 ASN A C 1
ATOM 450 O O . ASN A 1 58 ? 65.017 14.202 -99.209 1.00 85.25 58 ASN A O 1
ATOM 454 N N . THR A 1 59 ? 63.186 15.477 -98.979 1.00 90.94 59 THR A N 1
ATOM 455 C CA . THR A 1 59 ? 62.182 14.414 -98.939 1.00 90.94 59 THR A CA 1
ATOM 456 C C . THR A 1 59 ? 61.636 14.220 -100.345 1.00 90.94 59 THR A C 1
ATOM 458 O O . THR A 1 59 ? 61.291 15.192 -101.018 1.00 90.94 59 THR A O 1
ATOM 461 N N . SER A 1 60 ? 61.517 12.976 -100.800 1.00 89.69 60 SER A N 1
ATOM 462 C CA . SER A 1 60 ? 60.934 12.674 -102.114 1.00 89.69 60 SER A CA 1
ATOM 463 C C . SER A 1 60 ? 59.923 11.541 -102.023 1.00 89.69 60 SER A C 1
ATOM 465 O O . SER A 1 60 ? 60.024 10.673 -101.160 1.00 89.69 60 SER A O 1
ATOM 467 N N . ILE A 1 61 ? 58.937 11.560 -102.917 1.00 89.50 61 ILE A N 1
ATOM 468 C CA . ILE A 1 61 ? 57.885 10.547 -102.985 1.00 89.50 61 ILE A CA 1
ATOM 469 C C . ILE A 1 61 ? 58.099 9.740 -104.260 1.00 89.50 61 ILE A C 1
ATOM 471 O O . ILE A 1 61 ? 58.147 10.289 -105.359 1.00 89.50 61 ILE A O 1
ATOM 475 N N . GLY A 1 62 ? 58.238 8.434 -104.095 1.00 87.56 62 GLY A N 1
ATOM 476 C CA . GLY A 1 62 ? 58.170 7.438 -105.149 1.00 87.56 62 GLY A CA 1
ATOM 477 C C . GLY A 1 62 ? 56.982 6.508 -104.936 1.00 87.56 62 GLY A C 1
ATOM 478 O O . GLY A 1 62 ? 56.082 6.764 -104.134 1.00 87.56 62 GLY A O 1
ATOM 479 N N . GLN A 1 63 ? 56.995 5.392 -105.652 1.00 86.69 63 GLN A N 1
ATOM 480 C CA . GLN A 1 63 ? 55.952 4.381 -105.577 1.00 86.69 63 GLN A CA 1
ATOM 481 C C . GLN A 1 63 ? 56.589 2.993 -105.645 1.00 86.69 63 GLN A C 1
ATOM 483 O O . GLN A 1 63 ? 57.516 2.767 -106.424 1.00 86.69 63 GLN A O 1
ATOM 488 N N . ALA A 1 64 ? 56.111 2.070 -104.815 1.00 87.25 64 ALA A N 1
ATOM 489 C CA . ALA A 1 64 ? 56.492 0.667 -104.875 1.00 87.25 64 ALA A CA 1
ATOM 490 C C . ALA A 1 64 ? 55.882 -0.007 -106.116 1.00 87.25 64 ALA A C 1
ATOM 492 O O . ALA A 1 64 ? 54.915 0.486 -106.700 1.00 87.25 64 ALA A O 1
ATOM 493 N N . GLY A 1 65 ? 56.402 -1.178 -106.499 1.00 80.56 65 GLY A N 1
ATOM 494 C CA . GLY A 1 65 ? 55.948 -1.899 -107.699 1.00 80.56 65 GLY A CA 1
ATOM 495 C C . GLY A 1 65 ? 54.465 -2.300 -107.690 1.00 80.56 65 GLY A C 1
ATOM 496 O O . GLY A 1 65 ? 53.896 -2.558 -108.745 1.00 80.56 65 GLY A O 1
ATOM 497 N N . ASN A 1 66 ? 53.827 -2.324 -106.518 1.00 82.56 66 ASN A N 1
ATOM 498 C CA . ASN A 1 66 ? 52.407 -2.632 -106.332 1.00 82.56 66 ASN A CA 1
ATOM 499 C C . ASN A 1 66 ? 51.517 -1.390 -106.114 1.00 82.56 66 ASN A C 1
ATOM 501 O O . ASN A 1 66 ? 50.325 -1.526 -105.844 1.00 82.56 66 ASN A O 1
ATOM 505 N N . GLY A 1 67 ? 52.075 -0.183 -106.238 1.00 84.50 67 GLY A N 1
ATOM 506 C CA . GLY A 1 67 ? 51.315 1.064 -106.203 1.00 84.50 67 GLY A CA 1
ATOM 507 C C . GLY A 1 67 ? 51.233 1.764 -104.843 1.00 84.50 67 GLY A C 1
ATOM 508 O O . GLY A 1 67 ? 50.653 2.849 -104.789 1.00 84.50 67 GLY A O 1
ATOM 509 N N . VAL A 1 68 ? 51.819 1.204 -103.779 1.00 90.88 68 VAL A N 1
ATOM 510 C CA . VAL A 1 68 ? 51.919 1.865 -102.463 1.00 90.88 68 VAL A CA 1
ATOM 511 C C . VAL A 1 68 ? 52.916 3.035 -102.538 1.00 90.88 68 VAL A C 1
ATOM 513 O O . VAL A 1 68 ? 54.032 2.836 -103.030 1.00 90.88 68 VAL A O 1
ATOM 516 N N . PRO A 1 69 ? 52.566 4.253 -102.086 1.00 91.81 69 PRO A N 1
ATOM 517 C CA . PRO A 1 69 ? 53.501 5.375 -102.012 1.00 91.81 69 PRO A CA 1
ATOM 518 C C . PRO A 1 69 ? 54.716 5.073 -101.120 1.00 91.81 69 PRO A C 1
ATOM 520 O O . PRO A 1 69 ? 54.573 4.571 -100.005 1.00 91.81 69 PRO A O 1
ATOM 523 N N . VAL A 1 70 ? 55.916 5.413 -101.599 1.00 93.00 70 VAL A N 1
ATOM 524 C CA . VAL A 1 70 ? 57.185 5.256 -100.868 1.00 93.00 70 VAL A CA 1
ATOM 525 C C . VAL A 1 70 ? 57.802 6.630 -100.653 1.00 93.00 70 VAL A C 1
ATOM 527 O O . VAL A 1 70 ? 58.258 7.271 -101.594 1.00 93.00 70 VAL A O 1
ATOM 530 N N . ILE A 1 71 ? 57.842 7.085 -99.411 1.00 94.44 71 ILE A N 1
ATOM 531 C CA . ILE A 1 71 ? 58.483 8.331 -99.009 1.00 94.44 71 ILE A CA 1
ATOM 532 C C . ILE A 1 71 ? 59.950 8.036 -98.706 1.00 94.44 71 ILE A C 1
ATOM 534 O O . ILE A 1 71 ? 60.283 7.452 -97.676 1.00 94.44 71 ILE A O 1
ATOM 538 N N . ASN A 1 72 ? 60.839 8.472 -99.592 1.00 92.94 72 ASN A N 1
ATOM 539 C CA . ASN A 1 72 ? 62.262 8.564 -99.296 1.00 92.94 72 ASN A CA 1
ATOM 540 C C . ASN A 1 72 ? 62.474 9.761 -98.369 1.00 92.94 72 ASN A C 1
ATOM 542 O O . ASN A 1 72 ? 62.498 10.912 -98.816 1.00 92.94 72 ASN A O 1
ATOM 546 N N . ILE A 1 73 ? 62.578 9.460 -97.075 1.00 94.69 73 ILE A N 1
ATOM 547 C CA . ILE A 1 73 ? 62.759 10.447 -96.013 1.00 94.69 73 ILE A CA 1
ATOM 548 C C . ILE A 1 73 ? 64.101 11.185 -96.156 1.00 94.69 73 ILE A C 1
ATOM 550 O O . ILE A 1 73 ? 65.070 10.631 -96.683 1.00 94.69 73 ILE A O 1
ATOM 554 N N . ALA A 1 74 ? 64.175 12.419 -95.665 1.00 92.62 74 ALA A N 1
ATOM 555 C CA . ALA A 1 74 ? 65.399 13.214 -95.641 1.00 92.62 74 ALA A CA 1
ATOM 556 C C . ALA A 1 74 ? 66.494 12.571 -94.763 1.00 92.62 74 ALA A C 1
ATOM 558 O O . ALA A 1 74 ? 66.199 11.806 -93.838 1.00 92.62 74 ALA A O 1
ATOM 559 N N . ALA A 1 75 ? 67.762 12.914 -95.020 1.00 90.06 75 ALA A N 1
ATOM 560 C CA . ALA A 1 75 ? 68.893 12.470 -94.203 1.00 90.06 75 ALA A CA 1
ATOM 561 C C . ALA A 1 75 ? 68.684 12.831 -92.717 1.00 90.06 75 ALA A C 1
ATOM 563 O O . ALA A 1 75 ? 68.297 13.969 -92.429 1.00 90.06 75 ALA A O 1
ATOM 564 N N . PRO A 1 76 ? 68.946 11.917 -91.764 1.00 92.62 76 PRO A N 1
ATOM 565 C CA . PRO A 1 76 ? 68.860 12.249 -90.351 1.00 92.62 76 PRO A CA 1
ATOM 566 C C . PRO A 1 76 ? 69.970 13.222 -89.937 1.00 92.62 76 PRO A C 1
ATOM 568 O O . PRO A 1 76 ? 71.098 13.148 -90.429 1.00 92.62 76 PRO A O 1
ATOM 571 N N . ASN A 1 77 ? 69.668 14.109 -88.991 1.00 89.69 77 ASN A N 1
ATOM 572 C CA . ASN A 1 77 ? 70.650 15.021 -88.406 1.00 89.69 77 ASN A CA 1
ATOM 573 C C . ASN A 1 77 ? 71.579 14.322 -87.382 1.00 89.69 77 ASN A C 1
ATOM 575 O O . ASN A 1 77 ? 71.567 13.096 -87.226 1.00 89.69 77 ASN A O 1
ATOM 579 N N . GLY A 1 78 ? 72.408 15.103 -86.674 1.00 86.06 78 GLY A N 1
ATOM 580 C CA . GLY A 1 78 ? 73.337 14.605 -85.648 1.00 86.06 78 GLY A CA 1
ATOM 581 C C . GLY A 1 78 ? 72.667 13.718 -84.591 1.00 86.06 78 GLY A C 1
ATOM 582 O O . GLY A 1 78 ? 73.201 12.649 -84.275 1.00 86.06 78 GLY A O 1
ATOM 583 N N . ASP A 1 79 ? 71.458 14.092 -84.171 1.00 87.19 79 ASP A N 1
ATOM 584 C CA . ASP A 1 79 ? 70.639 13.410 -83.160 1.00 87.19 79 ASP A CA 1
ATOM 585 C C . ASP A 1 79 ? 69.798 12.244 -83.711 1.00 87.19 79 ASP A C 1
ATOM 587 O O . ASP A 1 79 ? 69.104 11.555 -82.963 1.00 87.19 79 ASP A O 1
ATOM 591 N N . GLY A 1 80 ? 69.878 11.970 -85.018 1.00 90.00 80 GLY A N 1
ATOM 592 C CA . GLY A 1 80 ? 69.148 10.873 -85.658 1.00 90.00 80 GLY A CA 1
ATOM 593 C C . GLY A 1 80 ? 67.715 11.216 -86.085 1.00 90.00 80 GLY A C 1
ATOM 594 O O . GLY A 1 80 ? 66.975 10.310 -86.478 1.00 90.00 80 GLY A O 1
ATOM 595 N N . LEU A 1 81 ? 67.323 12.495 -86.043 1.00 93.75 81 LEU A N 1
ATOM 596 C CA . LEU A 1 81 ? 66.019 12.980 -86.500 1.00 93.75 81 LEU A CA 1
ATOM 597 C C . LEU A 1 81 ? 66.035 13.231 -88.014 1.00 93.75 81 LEU A C 1
ATOM 599 O O . LEU A 1 81 ? 66.794 14.066 -88.502 1.00 93.75 81 LEU A O 1
ATOM 603 N N . SER A 1 82 ? 65.158 12.550 -88.747 1.00 94.81 82 SER A N 1
ATOM 604 C CA . SER A 1 82 ? 64.798 12.881 -90.128 1.00 94.81 82 SER A CA 1
ATOM 605 C C . SER A 1 82 ? 63.557 13.773 -90.118 1.00 94.81 82 SER A C 1
ATOM 607 O O . SER A 1 82 ? 62.482 13.338 -89.700 1.00 94.81 82 SER A O 1
ATOM 609 N N . HIS A 1 83 ? 63.704 15.027 -90.551 1.00 94.44 83 HIS A N 1
ATOM 610 C CA . HIS A 1 83 ? 62.620 16.012 -90.592 1.00 94.44 83 HIS A CA 1
ATOM 611 C C . HIS A 1 83 ? 62.107 16.172 -92.021 1.00 94.44 83 HIS A C 1
ATOM 613 O O . HIS A 1 83 ? 62.835 16.603 -92.913 1.00 94.44 83 HIS A O 1
ATOM 619 N N . ASN A 1 84 ? 60.847 15.805 -92.225 1.00 93.38 84 ASN A N 1
ATOM 620 C CA . ASN A 1 84 ? 60.182 15.740 -93.516 1.00 93.38 84 ASN A CA 1
ATOM 621 C C . ASN A 1 84 ? 58.977 16.680 -93.484 1.00 93.38 84 ASN A C 1
ATOM 623 O O . ASN A 1 84 ? 58.144 16.574 -92.584 1.00 93.38 84 ASN A O 1
ATOM 627 N N . GLN A 1 85 ? 58.893 17.599 -94.446 1.00 93.31 85 GLN A N 1
ATOM 628 C CA . GLN A 1 85 ? 57.850 18.626 -94.492 1.00 93.31 85 GLN A CA 1
ATOM 629 C C . GLN A 1 85 ? 56.929 18.457 -95.709 1.00 93.31 85 GLN A C 1
ATOM 631 O O . GLN A 1 85 ? 57.387 18.175 -96.821 1.00 93.31 85 GLN A O 1
ATOM 636 N N . TYR A 1 86 ? 55.625 18.647 -95.497 1.00 93.00 86 TYR A N 1
ATOM 637 C CA . TYR A 1 86 ? 54.566 18.365 -96.471 1.00 93.00 86 TYR A CA 1
ATOM 638 C C . TYR A 1 86 ? 53.559 19.514 -96.579 1.00 93.00 86 TYR A C 1
ATOM 640 O O . TYR A 1 86 ? 53.225 20.152 -95.587 1.00 93.00 86 TYR A O 1
ATOM 648 N N . GLN A 1 87 ? 53.022 19.738 -97.779 1.00 90.06 87 GLN A N 1
ATOM 649 C CA . GLN A 1 87 ? 51.826 20.566 -97.982 1.00 90.06 87 GLN A CA 1
ATOM 650 C C . GLN A 1 87 ? 50.542 19.781 -97.681 1.00 90.06 87 GLN A C 1
ATOM 652 O O . GLN A 1 87 ? 49.573 20.343 -97.180 1.00 90.06 87 GLN A O 1
ATOM 657 N N . GLN A 1 88 ? 50.542 18.477 -97.969 1.00 90.50 88 GLN A N 1
ATOM 658 C CA . GLN A 1 88 ? 49.458 17.544 -97.660 1.00 90.50 88 GLN A CA 1
ATOM 659 C C . GLN A 1 88 ? 50.066 16.188 -97.290 1.00 90.50 88 GLN A C 1
ATOM 661 O O . GLN A 1 88 ? 50.998 15.722 -97.947 1.00 90.50 88 GLN A O 1
ATOM 666 N N . TYR A 1 89 ? 49.546 15.550 -96.246 1.00 92.31 89 TYR A N 1
ATOM 667 C CA . TYR A 1 89 ? 49.972 14.217 -95.825 1.00 92.31 89 TYR A CA 1
ATOM 668 C C . TYR A 1 89 ? 48.732 13.397 -95.485 1.00 92.31 89 TYR A C 1
ATOM 670 O O . TYR A 1 89 ? 48.203 13.498 -94.377 1.00 92.31 89 TYR A O 1
ATOM 678 N N . ASN A 1 90 ? 48.255 12.634 -96.466 1.00 91.94 90 ASN A N 1
ATOM 679 C CA . ASN A 1 90 ? 47.096 11.759 -96.346 1.00 91.94 90 ASN A CA 1
ATOM 680 C C . ASN A 1 90 ? 47.494 10.327 -96.715 1.00 91.94 90 ASN A C 1
ATOM 682 O O . ASN A 1 90 ? 48.150 10.107 -97.733 1.00 91.94 90 ASN A O 1
ATOM 686 N N . VAL A 1 91 ? 47.093 9.356 -95.901 1.00 92.56 91 VAL A N 1
ATOM 687 C CA . VAL A 1 91 ? 47.334 7.928 -96.131 1.00 92.56 91 VAL A CA 1
ATOM 688 C C . VAL A 1 91 ? 46.012 7.301 -96.543 1.00 92.56 91 VAL A C 1
ATOM 690 O O . VAL A 1 91 ? 45.037 7.363 -95.798 1.00 92.56 91 VAL A O 1
ATOM 693 N N . ASP A 1 92 ? 45.956 6.728 -97.742 1.00 89.00 92 ASP A N 1
ATOM 694 C CA . ASP A 1 92 ? 44.779 5.991 -98.198 1.00 89.00 92 ASP A CA 1
ATOM 695 C C . ASP A 1 92 ? 44.787 4.543 -97.666 1.00 89.00 92 ASP A C 1
ATOM 697 O O . ASP A 1 92 ? 45.691 4.122 -96.945 1.00 89.00 92 ASP A O 1
ATOM 701 N N . SER A 1 93 ? 43.777 3.757 -98.041 1.00 87.12 93 SER A N 1
ATOM 702 C CA . SER A 1 93 ? 43.644 2.356 -97.614 1.00 87.12 93 SER A CA 1
ATOM 703 C C . SER A 1 93 ? 44.760 1.419 -98.092 1.00 87.12 93 SER A C 1
ATOM 705 O O . SER A 1 93 ? 44.881 0.313 -97.567 1.00 87.12 93 SER A O 1
ATOM 707 N N . LYS A 1 94 ? 45.595 1.825 -99.060 1.00 87.56 94 LYS A N 1
ATOM 708 C CA . LYS A 1 94 ? 46.761 1.043 -99.507 1.00 87.56 94 LYS A CA 1
ATOM 709 C C . LYS A 1 94 ? 47.966 1.223 -98.581 1.00 87.56 94 LYS A C 1
ATOM 711 O O . LYS A 1 94 ? 48.890 0.413 -98.641 1.00 87.56 94 LYS A O 1
ATOM 716 N N . GLY A 1 95 ? 47.956 2.253 -97.735 1.00 91.62 95 GLY A N 1
ATOM 717 C CA . GLY A 1 95 ? 49.040 2.586 -96.818 1.00 91.62 95 GLY A CA 1
ATOM 718 C C . GLY A 1 95 ? 50.169 3.406 -97.451 1.00 91.62 95 GLY A C 1
ATOM 719 O O . GLY A 1 95 ? 50.103 3.815 -98.608 1.00 91.62 95 GLY A O 1
ATOM 720 N N . VAL A 1 96 ? 51.222 3.663 -96.677 1.00 93.88 96 VAL A N 1
ATOM 721 C CA . VAL A 1 96 ? 52.424 4.407 -97.078 1.00 93.88 96 VAL A CA 1
ATOM 722 C C . VAL A 1 96 ? 53.670 3.766 -96.475 1.00 93.88 96 VAL A C 1
ATOM 724 O O . VAL A 1 96 ? 53.644 3.266 -95.350 1.00 93.88 96 VAL A O 1
ATOM 727 N N . ILE A 1 97 ? 54.786 3.810 -97.202 1.00 94.81 97 ILE A N 1
ATOM 728 C CA . ILE A 1 97 ? 56.086 3.351 -96.708 1.00 94.81 97 ILE A CA 1
ATOM 729 C C . ILE A 1 97 ? 57.015 4.543 -96.480 1.00 94.81 97 ILE A C 1
ATOM 731 O O . ILE A 1 97 ? 57.316 5.287 -97.408 1.00 94.81 97 ILE A O 1
ATOM 735 N N . LEU A 1 98 ? 57.529 4.687 -95.264 1.00 96.12 98 LEU A N 1
ATOM 736 C CA . LEU A 1 98 ? 58.629 5.572 -94.894 1.00 96.12 98 LEU A CA 1
ATOM 737 C C . LEU A 1 98 ? 59.952 4.819 -95.095 1.00 96.12 98 LEU A C 1
ATOM 739 O O . LEU A 1 98 ? 60.292 3.913 -94.332 1.00 96.12 98 LEU A O 1
ATOM 743 N N . ASN A 1 99 ? 60.702 5.158 -96.142 1.00 93.94 99 ASN A N 1
ATOM 744 C CA . ASN A 1 99 ? 61.908 4.434 -96.529 1.00 93.94 99 ASN A CA 1
ATOM 745 C C . ASN A 1 99 ? 63.128 4.850 -95.693 1.00 93.94 99 ASN A C 1
ATOM 747 O O . ASN A 1 99 ? 63.856 5.779 -96.049 1.00 93.94 99 ASN A O 1
ATOM 751 N N . ASN A 1 100 ? 63.355 4.137 -94.590 1.00 94.81 100 ASN A N 1
ATOM 752 C CA . ASN A 1 100 ? 64.491 4.300 -93.680 1.00 94.81 100 ASN A CA 1
ATOM 753 C C . ASN A 1 100 ? 65.613 3.267 -93.940 1.00 94.81 100 ASN A C 1
ATOM 755 O O . ASN A 1 100 ? 66.407 2.940 -93.053 1.00 94.81 100 ASN A O 1
ATOM 759 N N . ALA A 1 101 ? 65.655 2.689 -95.143 1.00 92.94 101 ALA A N 1
ATOM 760 C CA . ALA A 1 101 ? 66.562 1.599 -95.470 1.00 92.94 101 ALA A CA 1
ATOM 761 C C . ALA A 1 101 ? 67.888 2.097 -96.052 1.00 92.94 101 ALA A C 1
ATOM 763 O O . ALA A 1 101 ? 67.913 2.803 -97.059 1.00 92.94 101 ALA A O 1
ATOM 764 N N . THR A 1 102 ? 68.999 1.671 -95.448 1.00 90.50 102 THR A N 1
ATOM 765 C CA . THR A 1 102 ? 70.372 1.982 -95.890 1.00 90.50 102 THR A CA 1
ATOM 766 C C . THR A 1 102 ? 70.959 0.921 -96.828 1.00 90.50 102 THR A C 1
ATOM 768 O O . THR A 1 102 ? 71.956 1.175 -97.501 1.00 90.50 102 THR A O 1
ATOM 771 N N . ASN A 1 103 ? 70.332 -0.258 -96.902 1.00 89.81 103 ASN A N 1
ATOM 772 C CA . ASN A 1 103 ? 70.676 -1.325 -97.842 1.00 89.81 103 ASN A CA 1
ATOM 773 C C . ASN A 1 103 ? 70.123 -1.018 -99.239 1.00 89.81 103 ASN A C 1
ATOM 775 O O . ASN A 1 103 ? 69.059 -0.425 -99.357 1.00 89.81 103 ASN A O 1
ATOM 779 N N . ALA A 1 104 ? 70.785 -1.491 -100.300 1.00 85.50 104 ALA A N 1
ATOM 780 C CA . ALA A 1 104 ? 70.377 -1.211 -101.683 1.00 85.50 104 ALA A CA 1
ATOM 781 C C . ALA A 1 104 ? 68.953 -1.696 -102.040 1.00 85.50 104 ALA A C 1
ATOM 783 O O . ALA A 1 104 ? 68.283 -1.069 -102.859 1.00 85.50 104 ALA A O 1
ATOM 784 N N . VAL A 1 105 ? 68.487 -2.789 -101.426 1.00 87.56 105 VAL A N 1
ATOM 785 C CA . VAL A 1 105 ? 67.128 -3.334 -101.571 1.00 87.56 105 VAL A CA 1
ATOM 786 C C . VAL A 1 105 ? 66.595 -3.684 -100.182 1.00 87.56 105 VAL A C 1
ATOM 788 O O . VAL A 1 105 ? 67.310 -4.302 -99.392 1.00 87.56 105 VAL A O 1
ATOM 791 N N . GLN A 1 106 ? 65.348 -3.315 -99.892 1.00 91.38 106 GLN A N 1
ATOM 792 C CA . GLN A 1 106 ? 64.682 -3.573 -98.616 1.00 91.38 106 GLN A CA 1
ATOM 793 C C . GLN A 1 106 ? 63.318 -4.223 -98.842 1.00 91.38 106 GLN A C 1
ATOM 795 O O . GLN A 1 106 ? 62.500 -3.719 -99.608 1.00 91.38 106 GLN A O 1
ATOM 800 N N . ALA A 1 107 ? 63.060 -5.321 -98.136 1.00 90.00 107 ALA A N 1
ATOM 801 C CA . ALA A 1 107 ? 61.738 -5.931 -98.100 1.00 90.00 107 ALA A CA 1
ATOM 802 C C . ALA A 1 107 ? 60.810 -5.138 -97.169 1.00 90.00 107 ALA A C 1
ATOM 804 O O . ALA A 1 107 ? 61.206 -4.764 -96.061 1.00 90.00 107 ALA A O 1
ATOM 805 N N . THR A 1 108 ? 59.582 -4.917 -97.628 1.00 92.00 108 THR A N 1
ATOM 806 C CA . THR A 1 108 ? 58.499 -4.237 -96.906 1.00 92.00 108 THR A CA 1
ATOM 807 C C . THR A 1 108 ? 57.242 -5.103 -96.935 1.00 92.00 108 THR A C 1
ATOM 809 O O . THR A 1 108 ? 57.056 -5.902 -97.859 1.00 92.00 108 THR A O 1
ATOM 812 N N . LYS A 1 109 ? 56.385 -4.969 -95.925 1.00 91.38 109 LYS A N 1
ATOM 813 C CA . LYS A 1 109 ? 55.105 -5.671 -95.805 1.00 91.38 109 LYS A CA 1
ATOM 814 C C . LYS A 1 109 ? 54.056 -5.104 -96.759 1.00 91.38 109 LYS A C 1
ATOM 816 O O . LYS A 1 109 ? 53.287 -5.881 -97.316 1.00 91.38 109 LYS A O 1
ATOM 821 N N . LEU A 1 110 ? 54.032 -3.786 -96.964 1.00 90.38 110 LEU A N 1
ATOM 822 C CA . LEU A 1 110 ? 53.040 -3.114 -97.806 1.00 90.38 110 LEU A CA 1
ATOM 823 C C . LEU A 1 110 ? 53.424 -3.104 -99.287 1.00 90.38 110 LEU A C 1
ATOM 825 O O . LEU A 1 110 ? 52.547 -3.233 -100.132 1.00 90.38 110 LEU A O 1
ATOM 829 N N . GLY A 1 111 ? 54.709 -2.948 -99.625 1.00 86.81 111 GLY A N 1
ATOM 830 C CA . GLY A 1 111 ? 55.174 -2.609 -100.982 1.00 86.81 111 GLY A CA 1
ATOM 831 C C . GLY A 1 111 ? 56.008 -3.678 -101.691 1.00 86.81 111 GLY A C 1
ATOM 832 O O . GLY A 1 111 ? 56.403 -3.486 -102.842 1.00 86.81 111 GLY A O 1
ATOM 833 N N . GLY A 1 112 ? 56.318 -4.795 -101.023 1.00 87.88 112 GLY A N 1
ATOM 834 C CA . GLY A 1 112 ? 57.297 -5.771 -101.507 1.00 87.88 112 GLY A CA 1
ATOM 835 C C . GLY A 1 112 ? 58.735 -5.245 -101.410 1.00 87.88 112 GLY A C 1
ATOM 836 O O . GLY A 1 112 ? 59.082 -4.542 -100.461 1.00 87.88 112 GLY A O 1
ATOM 837 N N . ASN A 1 113 ? 59.598 -5.596 -102.367 1.00 87.31 113 ASN A N 1
ATOM 838 C CA . ASN A 1 113 ? 60.980 -5.107 -102.391 1.00 87.31 113 ASN A CA 1
ATOM 839 C C . ASN A 1 113 ? 61.039 -3.684 -102.956 1.00 87.31 113 ASN A C 1
ATOM 841 O O . ASN A 1 113 ? 60.702 -3.463 -104.120 1.00 87.31 113 ASN A O 1
ATOM 845 N N . ILE A 1 114 ? 61.521 -2.741 -102.150 1.00 90.12 114 ILE A N 1
ATOM 846 C CA . ILE A 1 114 ? 61.789 -1.360 -102.561 1.00 90.12 114 ILE A CA 1
ATOM 847 C C . ILE A 1 114 ? 63.299 -1.116 -102.668 1.00 90.12 114 ILE A C 1
ATOM 849 O O . ILE A 1 114 ? 64.102 -1.843 -102.077 1.00 90.12 114 ILE A O 1
ATOM 853 N N . LEU A 1 115 ? 63.696 -0.081 -103.410 1.00 88.31 115 LEU A N 1
ATOM 854 C CA . LEU A 1 115 ? 65.083 0.390 -103.424 1.00 88.31 115 LEU A CA 1
ATOM 855 C C . LEU A 1 115 ? 65.404 1.128 -102.119 1.00 88.31 115 LEU A C 1
ATOM 857 O O . LEU A 1 115 ? 64.553 1.839 -101.587 1.00 88.31 115 LEU A O 1
ATOM 861 N N . GLY A 1 116 ? 66.631 0.972 -101.624 1.00 87.44 116 GLY A N 1
ATOM 862 C CA . GLY A 1 116 ? 67.137 1.716 -100.472 1.00 87.44 116 GLY A CA 1
ATOM 863 C C . GLY A 1 116 ? 67.084 3.223 -100.677 1.00 87.44 116 GLY A C 1
ATOM 864 O O . GLY A 1 116 ? 67.194 3.720 -101.800 1.00 87.44 116 GLY A O 1
ATOM 865 N N . ASN A 1 117 ? 66.944 3.966 -99.586 1.00 91.75 117 ASN A N 1
ATOM 866 C CA . ASN A 1 117 ? 66.863 5.413 -99.649 1.00 91.75 117 ASN A CA 1
ATOM 867 C C . ASN A 1 117 ? 68.268 6.027 -99.756 1.00 91.75 117 ASN A C 1
ATOM 869 O O . ASN A 1 117 ? 68.982 6.181 -98.762 1.00 91.75 117 ASN A O 1
ATOM 873 N N . SER A 1 118 ? 68.655 6.428 -100.970 1.00 87.19 118 SER A N 1
ATOM 874 C CA . SER A 1 118 ? 69.948 7.074 -101.225 1.00 87.19 118 SER A CA 1
ATOM 875 C C . SER A 1 118 ? 70.125 8.403 -100.482 1.00 87.19 118 SER A C 1
ATOM 877 O O . SER A 1 118 ? 71.260 8.842 -100.307 1.00 87.19 118 SER A O 1
ATOM 879 N N . GLN A 1 119 ? 69.038 9.028 -100.013 1.00 87.94 119 GLN A N 1
ATOM 880 C CA . GLN A 1 119 ? 69.085 10.284 -99.261 1.00 87.94 119 GLN A CA 1
ATOM 881 C C . GLN A 1 119 ? 69.689 10.117 -97.854 1.00 87.94 119 GLN A C 1
ATOM 883 O O . GLN A 1 119 ? 70.105 11.106 -97.263 1.00 87.94 119 GLN A O 1
ATOM 888 N N . LEU A 1 120 ? 69.776 8.894 -97.310 1.00 89.06 120 LEU A N 1
ATOM 889 C CA . LEU A 1 120 ? 70.230 8.633 -95.933 1.00 89.06 120 LEU A CA 1
ATOM 890 C C . LEU A 1 120 ? 71.755 8.649 -95.740 1.00 89.06 120 LEU A C 1
ATOM 892 O O . LEU A 1 120 ? 72.230 8.634 -94.605 1.00 89.06 120 LEU A O 1
ATOM 896 N N . GLY A 1 121 ? 72.545 8.594 -96.819 1.00 83.19 121 GLY A N 1
ATOM 897 C CA . GLY A 1 121 ? 74.012 8.564 -96.726 1.00 83.19 121 GLY A CA 1
ATOM 898 C C . GLY A 1 121 ? 74.581 7.396 -95.898 1.00 83.19 121 GLY A C 1
ATOM 899 O O . GLY A 1 121 ? 75.670 7.512 -95.346 1.00 83.19 121 GLY A O 1
ATOM 900 N N . GLY A 1 122 ? 73.839 6.287 -95.773 1.00 86.00 122 GLY A N 1
ATOM 901 C CA . GLY A 1 122 ? 74.236 5.095 -95.012 1.00 86.00 122 GLY A CA 1
ATOM 902 C C . GLY A 1 122 ? 73.849 5.085 -93.526 1.00 86.00 122 GLY A C 1
ATOM 903 O O . GLY A 1 122 ? 74.065 4.067 -92.869 1.00 86.00 122 GLY A O 1
ATOM 904 N N . ARG A 1 123 ? 73.239 6.153 -92.989 1.00 91.38 123 ARG A N 1
ATOM 905 C CA . ARG A 1 123 ? 72.757 6.219 -91.596 1.00 91.38 123 ARG A CA 1
ATOM 906 C C . ARG A 1 123 ? 71.231 6.277 -91.562 1.00 91.38 123 ARG A C 1
ATOM 908 O O . ARG A 1 123 ? 70.637 7.226 -92.057 1.00 91.38 123 ARG A O 1
ATOM 915 N N . ALA A 1 124 ? 70.600 5.282 -90.947 1.00 92.62 124 ALA A N 1
ATOM 916 C CA . ALA A 1 124 ? 69.157 5.289 -90.738 1.00 92.62 124 ALA A CA 1
ATOM 917 C C . ALA A 1 124 ? 68.755 6.315 -89.665 1.00 92.62 124 ALA A C 1
ATOM 919 O O . ALA A 1 124 ? 69.503 6.576 -88.717 1.00 92.62 124 ALA A O 1
ATOM 920 N N . ALA A 1 125 ? 67.564 6.888 -89.809 1.00 95.06 125 ALA A N 1
ATOM 921 C CA . ALA A 1 125 ? 66.948 7.737 -88.802 1.00 95.06 125 ALA A CA 1
ATOM 922 C C . ALA A 1 125 ? 66.483 6.898 -87.603 1.00 95.06 125 ALA A C 1
ATOM 924 O O . ALA A 1 125 ? 65.978 5.789 -87.772 1.00 95.06 125 ALA A O 1
ATOM 925 N N . SER A 1 126 ? 66.620 7.439 -86.395 1.00 93.62 126 SER A N 1
ATOM 926 C CA . SER A 1 126 ? 66.010 6.888 -85.177 1.00 93.62 126 SER A CA 1
ATOM 927 C C . SER A 1 126 ? 64.624 7.489 -84.922 1.00 93.62 126 SER A C 1
ATOM 929 O O . SER A 1 126 ? 63.776 6.845 -84.306 1.00 93.62 126 SER A O 1
ATOM 931 N N . THR A 1 127 ? 64.378 8.704 -85.427 1.00 95.62 127 THR A N 1
ATOM 932 C CA . THR A 1 127 ? 63.083 9.395 -85.387 1.00 95.62 127 THR A CA 1
ATOM 933 C C . THR A 1 127 ? 62.769 9.994 -86.752 1.00 95.62 127 THR A C 1
ATOM 935 O O . THR A 1 127 ? 63.608 10.663 -87.348 1.00 95.62 127 THR A O 1
ATOM 938 N N . ILE A 1 128 ? 61.553 9.779 -87.237 1.00 96.38 128 ILE A N 1
ATOM 939 C CA . ILE A 1 128 ? 61.031 10.307 -88.495 1.00 96.38 128 ILE A CA 1
ATOM 940 C C . ILE A 1 128 ? 59.890 11.259 -88.151 1.00 96.38 128 ILE A C 1
ATOM 942 O O . ILE A 1 128 ? 58.818 10.829 -87.722 1.00 96.38 128 ILE A O 1
ATOM 946 N N . LEU A 1 129 ? 60.127 12.554 -88.333 1.00 96.06 129 LEU A N 1
ATOM 947 C CA . LEU A 1 129 ? 59.132 13.605 -88.165 1.00 96.06 129 LEU A CA 1
ATOM 948 C C . LEU A 1 129 ? 58.524 13.953 -89.519 1.00 96.06 129 LEU A C 1
ATOM 950 O O . LEU A 1 129 ? 59.231 14.414 -90.413 1.00 96.06 129 LEU A O 1
ATOM 954 N N . ASN A 1 130 ? 57.216 13.750 -89.643 1.00 95.38 130 ASN A N 1
ATOM 955 C CA . ASN A 1 130 ? 56.404 14.169 -90.773 1.00 95.38 130 ASN A CA 1
ATOM 956 C C . ASN A 1 130 ? 55.567 15.378 -90.355 1.00 95.38 130 ASN A C 1
ATOM 958 O O . ASN A 1 130 ? 54.560 15.233 -89.668 1.00 95.38 130 ASN A O 1
ATOM 962 N N . GLU A 1 131 ? 56.011 16.571 -90.733 1.00 95.00 131 GLU A N 1
ATOM 963 C CA . GLU A 1 131 ? 55.355 17.833 -90.401 1.00 95.00 131 GLU A CA 1
ATOM 964 C C . GLU A 1 131 ? 54.562 18.354 -91.605 1.00 95.00 131 GLU A C 1
ATOM 966 O O . GLU A 1 131 ? 55.111 18.550 -92.690 1.00 95.00 131 GLU A O 1
ATOM 971 N N . VAL A 1 132 ? 53.272 18.617 -91.420 1.00 93.69 132 VAL A N 1
ATOM 972 C CA . VAL A 1 132 ? 52.435 19.274 -92.428 1.00 93.69 132 VAL A CA 1
ATOM 973 C C . VAL A 1 132 ? 52.431 20.775 -92.166 1.00 93.69 132 VAL A C 1
ATOM 975 O O . VAL A 1 132 ? 52.030 21.226 -91.096 1.00 93.69 132 VAL A O 1
ATOM 978 N N . THR A 1 133 ? 52.873 21.551 -93.152 1.00 88.62 133 THR A N 1
ATOM 979 C CA . THR A 1 133 ? 52.900 23.019 -93.106 1.00 88.62 133 THR A CA 1
ATOM 980 C C . THR A 1 133 ? 51.762 23.663 -93.906 1.00 88.62 133 THR A C 1
ATOM 982 O O . THR A 1 133 ? 51.547 24.868 -93.789 1.00 88.62 133 THR A O 1
ATOM 985 N N . GLY A 1 134 ? 51.022 22.877 -94.700 1.00 86.19 134 GLY A N 1
ATOM 986 C CA . GLY A 1 134 ? 49.835 23.315 -95.442 1.00 86.19 134 GLY A CA 1
ATOM 987 C C . GLY A 1 134 ? 48.554 23.324 -94.599 1.00 86.19 134 GLY A C 1
ATOM 988 O O . GLY A 1 134 ? 48.478 22.674 -93.565 1.00 86.19 134 GLY A O 1
ATOM 989 N N . ALA A 1 135 ? 47.529 24.048 -95.061 1.00 86.19 135 ALA A N 1
ATOM 990 C CA . ALA A 1 135 ? 46.332 24.392 -94.276 1.00 86.19 135 ALA A CA 1
ATOM 991 C C . ALA A 1 135 ? 45.256 23.292 -94.135 1.00 86.19 135 ALA A C 1
ATOM 993 O O . ALA A 1 135 ? 44.156 23.571 -93.660 1.00 86.19 135 ALA A O 1
ATOM 994 N N . ASN A 1 136 ? 45.540 22.060 -94.567 1.00 87.12 136 ASN A N 1
ATOM 995 C CA . ASN A 1 136 ? 44.569 20.965 -94.597 1.00 87.12 136 ASN A CA 1
ATOM 996 C C . ASN A 1 136 ? 44.871 19.922 -93.515 1.00 87.12 136 ASN A C 1
ATOM 998 O O . ASN A 1 136 ? 46.029 19.569 -93.295 1.00 87.12 136 ASN A O 1
ATOM 1002 N N . ALA A 1 137 ? 43.823 19.381 -92.893 1.00 89.81 137 ALA A N 1
ATOM 1003 C CA . ALA A 1 137 ? 43.932 18.256 -91.967 1.00 89.81 137 ALA A CA 1
ATOM 1004 C C . ALA A 1 137 ? 44.403 16.972 -92.677 1.00 89.81 137 ALA A C 1
ATOM 1006 O O . ALA A 1 137 ? 44.122 16.765 -93.859 1.00 89.81 137 ALA A O 1
ATOM 1007 N N . SER A 1 138 ? 45.088 16.101 -91.937 1.00 93.56 138 SER A N 1
ATOM 1008 C CA . SER A 1 138 ? 45.550 14.798 -92.423 1.00 93.56 138 SER A CA 1
ATOM 1009 C C . SER A 1 138 ? 44.489 13.719 -92.231 1.00 93.56 138 SER A C 1
ATOM 1011 O O . SER A 1 138 ? 43.951 13.578 -91.139 1.00 93.56 138 SER A O 1
ATOM 1013 N N . GLN A 1 139 ? 44.245 12.911 -93.256 1.00 93.19 139 GLN A N 1
ATOM 1014 C CA . GLN A 1 139 ? 43.403 11.717 -93.207 1.00 93.19 139 GLN A CA 1
ATOM 1015 C C . GLN A 1 139 ? 44.283 10.471 -93.290 1.00 93.19 139 GLN A C 1
ATOM 1017 O O . GLN A 1 139 ? 45.011 10.291 -94.264 1.00 93.19 139 GLN A O 1
ATOM 1022 N N . LEU A 1 140 ? 44.235 9.623 -92.266 1.00 94.25 140 LEU A N 1
ATOM 1023 C CA . LEU A 1 140 ? 45.027 8.404 -92.141 1.00 94.25 140 LEU A CA 1
ATOM 1024 C C . LEU A 1 140 ? 44.091 7.190 -92.185 1.00 94.25 140 LEU A C 1
ATOM 1026 O O . LEU A 1 140 ? 43.498 6.817 -91.176 1.00 94.25 140 LEU A O 1
ATOM 1030 N N . ASN A 1 141 ? 43.953 6.582 -93.359 1.00 91.81 141 ASN A N 1
ATOM 1031 C CA . ASN A 1 141 ? 42.982 5.520 -93.633 1.00 91.81 141 ASN A CA 1
ATOM 1032 C C . ASN A 1 141 ? 43.634 4.150 -93.917 1.00 91.81 141 ASN A C 1
ATOM 1034 O O . ASN A 1 141 ? 42.983 3.270 -94.478 1.00 91.81 141 ASN A O 1
ATOM 1038 N N . GLY A 1 142 ? 44.922 3.981 -93.602 1.00 90.06 142 GLY A N 1
ATOM 1039 C CA . GLY A 1 142 ? 45.671 2.749 -93.849 1.00 90.06 142 GLY A CA 1
ATOM 1040 C C . GLY A 1 142 ? 47.030 2.713 -93.146 1.00 90.06 142 GLY A C 1
ATOM 1041 O O . GLY A 1 142 ? 47.374 3.598 -92.360 1.00 90.06 142 GLY A O 1
ATOM 1042 N N . TYR A 1 143 ? 47.808 1.669 -93.430 1.00 92.38 143 TYR A N 1
ATOM 1043 C CA . TYR A 1 143 ? 49.050 1.346 -92.725 1.00 92.38 143 TYR A CA 1
ATOM 1044 C C . TYR A 1 143 ? 50.199 2.312 -93.045 1.00 92.38 143 TYR A C 1
ATOM 1046 O O . TYR A 1 143 ? 50.437 2.635 -94.205 1.00 92.38 143 TYR A O 1
ATOM 1054 N N . THR A 1 144 ? 50.984 2.700 -92.042 1.00 93.56 144 THR A N 1
ATOM 1055 C CA . THR A 1 144 ? 52.269 3.397 -92.213 1.00 93.56 144 THR A CA 1
ATOM 1056 C C . THR A 1 144 ? 53.415 2.462 -91.841 1.00 93.56 144 THR A C 1
ATOM 1058 O O . THR A 1 144 ? 53.563 2.075 -90.684 1.00 93.56 144 THR A O 1
ATOM 1061 N N . GLU A 1 145 ? 54.250 2.090 -92.806 1.00 95.00 145 GLU A N 1
ATOM 1062 C CA . GLU A 1 145 ? 55.372 1.172 -92.595 1.00 95.00 145 GLU A CA 1
ATOM 1063 C C . GLU A 1 145 ? 56.719 1.892 -92.625 1.00 95.00 145 GLU A C 1
ATOM 1065 O O . GLU A 1 145 ? 57.016 2.607 -93.576 1.00 95.00 145 GLU A O 1
ATOM 1070 N N . VAL A 1 146 ? 57.587 1.647 -91.640 1.00 95.50 146 VAL A N 1
ATOM 1071 C CA . VAL A 1 146 ? 59.001 2.046 -91.717 1.00 95.50 146 VAL A CA 1
ATOM 1072 C C . VAL A 1 146 ? 59.810 0.923 -92.363 1.00 95.50 146 VAL A C 1
ATOM 1074 O O . VAL A 1 146 ? 59.990 -0.143 -91.775 1.00 95.50 146 VAL A O 1
ATOM 1077 N N . ALA A 1 147 ? 60.335 1.147 -93.565 1.00 92.94 147 ALA A N 1
ATOM 1078 C CA . ALA A 1 147 ? 61.200 0.179 -94.234 1.00 92.94 147 ALA A CA 1
ATOM 1079 C C . ALA A 1 147 ? 62.640 0.276 -93.710 1.00 92.94 147 ALA A C 1
ATOM 1081 O O . ALA A 1 147 ? 63.208 1.363 -93.671 1.00 92.94 147 ALA A O 1
ATOM 1082 N N . GLY A 1 148 ? 63.260 -0.855 -93.363 1.00 92.31 148 GLY A N 1
ATOM 1083 C CA . GLY A 1 148 ? 64.636 -0.899 -92.859 1.00 92.31 148 GLY A CA 1
ATOM 1084 C C . GLY A 1 148 ? 64.710 -0.864 -91.333 1.00 92.31 148 GLY A C 1
ATOM 1085 O O . GLY A 1 148 ? 63.966 -1.576 -90.658 1.00 92.31 148 GLY A O 1
ATOM 1086 N N . GLN A 1 149 ? 65.640 -0.079 -90.782 1.00 93.50 149 GLN A N 1
ATOM 1087 C CA . GLN A 1 149 ? 65.786 0.040 -89.331 1.00 93.50 149 GLN A CA 1
ATOM 1088 C C . GLN A 1 149 ? 64.543 0.712 -88.730 1.00 93.50 149 GLN A C 1
ATOM 1090 O O . GLN A 1 149 ? 64.099 1.754 -89.216 1.00 93.50 149 GLN A O 1
ATOM 1095 N N . ALA A 1 150 ? 63.994 0.117 -87.668 1.00 94.56 150 ALA A N 1
ATOM 1096 C CA . ALA A 1 150 ? 62.844 0.659 -86.956 1.00 94.56 150 ALA A CA 1
ATOM 1097 C C . ALA A 1 150 ? 63.148 2.062 -86.404 1.00 94.56 150 ALA A C 1
ATOM 1099 O O . ALA A 1 150 ? 64.231 2.304 -85.865 1.00 94.56 150 ALA A O 1
ATOM 1100 N N . ALA A 1 151 ? 62.180 2.970 -86.511 1.00 95.19 151 ALA A N 1
ATOM 1101 C CA . ALA A 1 151 ? 62.306 4.353 -86.062 1.00 95.19 151 ALA A CA 1
ATOM 1102 C C . ALA A 1 151 ? 60.997 4.841 -85.439 1.00 95.19 151 ALA A C 1
ATOM 1104 O O . ALA A 1 151 ? 59.917 4.373 -85.808 1.00 95.19 151 ALA A O 1
ATOM 1105 N N . ARG A 1 152 ? 61.079 5.802 -84.514 1.00 96.00 152 ARG A N 1
ATOM 1106 C CA . ARG A 1 152 ? 59.907 6.523 -83.996 1.00 96.00 152 ARG A CA 1
ATOM 1107 C C . ARG A 1 152 ? 59.250 7.301 -85.135 1.00 96.00 152 ARG A C 1
ATOM 1109 O O . ARG A 1 152 ? 59.946 8.036 -85.829 1.00 96.00 152 ARG A O 1
ATOM 1116 N N . VAL A 1 153 ? 57.937 7.187 -85.305 1.00 96.56 153 VAL A N 1
ATOM 1117 C CA . VAL A 1 153 ? 57.190 7.929 -86.333 1.00 96.56 153 VAL A CA 1
ATOM 1118 C C . VAL A 1 153 ? 56.371 9.032 -85.681 1.00 96.56 153 VAL A C 1
ATOM 1120 O O . VAL A 1 153 ? 55.634 8.795 -84.730 1.00 96.56 153 VAL A O 1
ATOM 1123 N N . ILE A 1 154 ? 56.489 10.251 -86.192 1.00 96.94 154 ILE A N 1
ATOM 1124 C CA . ILE A 1 154 ? 55.713 11.399 -85.731 1.00 96.94 154 ILE A CA 1
ATOM 1125 C C . ILE A 1 154 ? 54.982 11.980 -86.934 1.00 96.94 154 ILE A C 1
ATOM 1127 O O . ILE A 1 154 ? 55.607 12.234 -87.963 1.00 96.94 154 ILE A O 1
ATOM 1131 N N . ILE A 1 155 ? 53.678 12.196 -86.810 1.00 96.69 155 ILE A N 1
ATOM 1132 C CA . ILE A 1 155 ? 52.866 12.914 -87.794 1.00 96.69 155 ILE A CA 1
ATOM 1133 C C . ILE A 1 155 ? 52.311 14.143 -87.082 1.00 96.69 155 ILE A C 1
ATOM 1135 O O . ILE A 1 155 ? 51.453 14.022 -86.209 1.00 96.69 155 ILE A O 1
ATOM 1139 N N . ALA A 1 156 ? 52.842 15.314 -87.419 1.00 96.06 156 ALA A N 1
ATOM 1140 C CA . ALA A 1 156 ? 52.486 16.587 -86.811 1.00 96.06 156 ALA A CA 1
ATOM 1141 C C . ALA A 1 156 ? 51.764 17.473 -87.833 1.00 96.06 156 ALA A C 1
ATOM 1143 O O . ALA A 1 156 ? 52.371 17.935 -88.798 1.00 96.06 156 ALA A O 1
ATOM 1144 N N . ASN A 1 157 ? 50.472 17.714 -87.629 1.00 94.06 157 ASN A N 1
ATOM 1145 C CA . ASN A 1 157 ? 49.660 18.584 -88.475 1.00 94.06 157 ASN A CA 1
ATOM 1146 C C . ASN A 1 157 ? 48.771 19.489 -87.606 1.00 94.06 157 ASN A C 1
ATOM 1148 O O . ASN A 1 157 ? 47.758 19.011 -87.090 1.00 94.06 157 ASN A O 1
ATOM 1152 N N . PRO A 1 158 ? 49.089 20.789 -87.460 1.00 91.19 158 PRO A N 1
ATOM 1153 C CA . PRO A 1 158 ? 48.300 21.710 -86.641 1.00 91.19 158 PRO A CA 1
ATOM 1154 C C . PRO A 1 158 ? 46.832 21.889 -87.047 1.00 91.19 158 PRO A C 1
ATOM 1156 O O . PRO A 1 158 ? 46.019 22.301 -86.221 1.00 91.19 158 PRO A O 1
ATOM 1159 N N . TYR A 1 159 ? 46.468 21.554 -88.287 1.00 89.69 159 TYR A N 1
ATOM 1160 C CA . TYR A 1 159 ? 45.112 21.737 -88.815 1.00 89.69 159 TYR A CA 1
ATOM 1161 C C . TYR A 1 159 ? 44.161 20.573 -88.511 1.00 89.69 159 TYR A C 1
ATOM 1163 O O . TYR A 1 159 ? 42.959 20.692 -88.741 1.00 89.69 159 TYR A O 1
ATOM 1171 N N . GLY A 1 160 ? 44.668 19.464 -87.968 1.00 92.44 160 GLY A N 1
ATOM 1172 C CA . GLY A 1 160 ? 43.865 18.301 -87.590 1.00 92.44 160 GLY A CA 1
ATOM 1173 C C . GLY A 1 160 ? 44.413 16.990 -88.146 1.00 92.44 160 GLY A C 1
ATOM 1174 O O . GLY A 1 160 ? 45.126 16.968 -89.150 1.00 92.44 160 GLY A O 1
ATOM 1175 N N . VAL A 1 161 ? 44.064 15.885 -87.486 1.00 94.25 161 VAL A N 1
ATOM 1176 C CA . VAL A 1 161 ? 44.356 14.522 -87.961 1.00 94.25 161 VAL A CA 1
ATOM 1177 C C . VAL A 1 161 ? 43.120 13.655 -87.741 1.00 94.25 161 VAL A C 1
ATOM 1179 O O . VAL A 1 161 ? 42.629 13.579 -86.624 1.00 94.25 161 VAL A O 1
ATOM 1182 N N . SER A 1 162 ? 42.626 12.976 -88.768 1.00 93.75 162 SER A N 1
ATOM 1183 C CA . SER A 1 162 ? 41.602 11.937 -88.639 1.00 93.75 162 SER A CA 1
ATOM 1184 C C . SER A 1 162 ? 42.209 10.577 -88.966 1.00 93.75 162 SER A C 1
ATOM 1186 O O . SER A 1 162 ? 42.856 10.442 -90.004 1.00 93.75 162 SER A O 1
ATOM 1188 N N . CYS A 1 163 ? 41.982 9.569 -88.132 1.00 93.12 163 CYS A N 1
ATOM 1189 C CA . CYS A 1 163 ? 42.387 8.187 -88.369 1.00 93.12 163 CYS A CA 1
ATOM 1190 C C . CYS A 1 163 ? 41.157 7.287 -88.504 1.00 93.12 163 CYS A C 1
ATOM 1192 O O . CYS A 1 163 ? 40.270 7.331 -87.657 1.00 93.12 163 CYS A O 1
ATOM 1194 N N . ASN A 1 164 ? 41.122 6.463 -89.548 1.00 91.56 164 ASN A N 1
ATOM 1195 C CA . ASN A 1 164 ? 40.065 5.487 -89.793 1.00 91.56 164 ASN A CA 1
ATOM 1196 C C . ASN A 1 164 ? 40.676 4.203 -90.367 1.00 91.56 164 ASN A C 1
ATOM 1198 O O . ASN A 1 164 ? 40.820 4.065 -91.581 1.00 91.56 164 ASN A O 1
ATOM 1202 N N . GLY A 1 165 ? 41.080 3.286 -89.488 1.00 89.50 165 GLY A N 1
ATOM 1203 C CA . GLY A 1 165 ? 41.841 2.088 -89.851 1.00 89.50 165 GLY A CA 1
ATOM 1204 C C . GLY A 1 165 ? 43.334 2.361 -90.050 1.00 89.50 165 GLY A C 1
ATOM 1205 O O . GLY A 1 165 ? 43.978 1.688 -90.854 1.00 89.50 165 GLY A O 1
ATOM 1206 N N . CYS A 1 166 ? 43.889 3.372 -89.372 1.00 91.00 166 CYS A N 1
ATOM 1207 C CA . CYS A 1 166 ? 45.333 3.577 -89.384 1.00 91.00 166 CYS A CA 1
ATOM 1208 C C . CYS A 1 166 ? 46.034 2.558 -88.471 1.00 91.00 166 CYS A C 1
ATOM 1210 O O . CYS A 1 166 ? 45.512 2.180 -87.423 1.00 91.00 166 CYS A O 1
ATOM 1212 N N . ASP A 1 167 ? 47.217 2.118 -88.890 1.00 92.00 167 ASP A N 1
ATOM 1213 C CA . ASP A 1 167 ? 48.056 1.130 -88.201 1.00 92.00 167 ASP A CA 1
ATOM 1214 C C . ASP A 1 167 ? 49.520 1.405 -88.591 1.00 92.00 167 ASP A C 1
ATOM 1216 O O . ASP A 1 167 ? 49.799 2.098 -89.579 1.00 92.00 167 ASP A O 1
ATOM 1220 N N . PHE A 1 168 ? 50.475 0.919 -87.806 1.00 93.12 168 PHE A N 1
ATOM 1221 C CA . PHE A 1 168 ? 51.888 1.223 -87.948 1.00 93.12 168 PHE A CA 1
ATOM 1222 C C . PHE A 1 168 ? 52.755 -0.032 -87.881 1.00 93.12 168 PHE A C 1
ATOM 1224 O O . PHE A 1 168 ? 52.722 -0.814 -86.933 1.00 93.12 168 PHE A O 1
ATOM 1231 N N . ILE A 1 169 ? 53.616 -0.193 -88.883 1.00 92.31 169 ILE A N 1
ATOM 1232 C CA . ILE A 1 169 ? 54.497 -1.353 -89.015 1.00 92.31 169 ILE A CA 1
ATOM 1233 C C . ILE A 1 169 ? 55.943 -0.923 -88.769 1.00 92.31 169 ILE A C 1
ATOM 1235 O O . ILE A 1 169 ? 56.423 0.052 -89.349 1.00 92.31 169 ILE A O 1
ATOM 1239 N N . ASN A 1 170 ? 56.661 -1.719 -87.969 1.00 93.12 170 ASN A N 1
ATOM 1240 C CA . ASN A 1 170 ? 58.096 -1.564 -87.704 1.00 93.12 170 ASN A CA 1
ATOM 1241 C C . ASN A 1 170 ? 58.464 -0.223 -87.040 1.00 93.12 170 ASN A C 1
ATOM 1243 O O . ASN A 1 170 ? 59.470 0.407 -87.366 1.00 93.12 170 ASN A O 1
ATOM 1247 N N . THR A 1 171 ? 57.650 0.216 -86.083 1.00 94.56 171 THR A N 1
ATOM 1248 C CA . THR A 1 171 ? 57.926 1.413 -85.290 1.00 94.56 171 THR A CA 1
ATOM 1249 C C . THR A 1 171 ? 57.697 1.143 -83.801 1.00 94.56 171 THR A C 1
ATOM 1251 O O . THR A 1 171 ? 56.647 0.618 -83.433 1.00 94.56 171 THR A O 1
ATOM 1254 N N . PRO A 1 172 ? 58.668 1.467 -82.926 1.00 93.00 172 PRO A N 1
ATOM 1255 C CA . PRO A 1 172 ? 58.520 1.256 -81.488 1.00 93.00 172 PRO A CA 1
ATOM 1256 C C . PRO A 1 172 ? 57.650 2.335 -80.830 1.00 93.00 172 PRO A C 1
ATOM 1258 O O . PRO A 1 172 ? 57.073 2.101 -79.773 1.00 93.00 172 PRO A O 1
ATOM 1261 N N . ARG A 1 173 ? 57.546 3.525 -81.438 1.00 95.88 173 ARG A N 1
ATOM 1262 C CA . ARG A 1 173 ? 56.776 4.640 -80.888 1.00 95.88 173 ARG A CA 1
ATOM 1263 C C . ARG A 1 173 ? 56.166 5.485 -81.989 1.00 95.88 173 ARG A C 1
ATOM 1265 O O . ARG A 1 173 ? 56.874 5.900 -82.907 1.00 95.88 173 ARG A O 1
ATOM 1272 N N . VAL A 1 174 ? 54.888 5.804 -81.841 1.00 96.75 174 VAL A N 1
ATOM 1273 C CA . VAL A 1 174 ? 54.165 6.680 -82.763 1.00 96.75 174 VAL A CA 1
ATOM 1274 C C . VAL A 1 174 ? 53.613 7.879 -82.013 1.00 96.75 174 VAL A C 1
ATOM 1276 O O . VAL A 1 174 ? 53.095 7.735 -80.910 1.00 96.75 174 VAL A O 1
ATOM 1279 N N . THR A 1 175 ? 53.715 9.064 -82.608 1.00 96.75 175 THR A N 1
ATOM 1280 C CA . THR A 1 175 ? 53.086 10.281 -82.090 1.00 96.75 175 THR A CA 1
ATOM 1281 C C . THR A 1 175 ? 52.257 10.940 -83.188 1.00 96.75 175 THR A C 1
ATOM 1283 O O . THR A 1 175 ? 52.812 11.393 -84.189 1.00 96.75 175 THR A O 1
ATOM 1286 N N . LEU A 1 176 ? 50.943 11.041 -82.996 1.00 97.12 176 LEU A N 1
ATOM 1287 C CA . LEU A 1 176 ? 50.096 11.925 -83.797 1.00 97.12 176 LEU A CA 1
ATOM 1288 C C . LEU A 1 176 ? 49.922 13.234 -83.037 1.00 97.12 176 LEU A C 1
ATOM 1290 O O . LEU A 1 176 ? 49.532 13.223 -81.870 1.00 97.12 176 LEU A O 1
ATOM 1294 N N . SER A 1 177 ? 50.226 14.356 -83.685 1.00 95.94 177 SER A N 1
ATOM 1295 C CA . SER A 1 177 ? 50.219 15.660 -83.035 1.00 95.94 177 SER A CA 1
ATOM 1296 C C . SER A 1 177 ? 49.511 16.732 -83.860 1.00 95.94 177 SER A C 1
ATOM 1298 O O . SER A 1 177 ? 49.717 16.822 -85.067 1.00 95.94 177 SER A O 1
ATOM 1300 N N . ASN A 1 178 ? 48.719 17.592 -83.214 1.00 95.19 178 ASN A N 1
ATOM 1301 C CA . ASN A 1 178 ? 48.353 18.908 -83.764 1.00 95.19 178 ASN A CA 1
ATOM 1302 C C . ASN A 1 178 ? 49.224 20.037 -83.191 1.00 95.19 178 ASN A C 1
ATOM 1304 O O . ASN A 1 178 ? 49.023 21.209 -83.494 1.00 95.19 178 ASN A O 1
ATOM 1308 N N . GLY A 1 179 ? 50.208 19.702 -82.358 1.00 93.31 179 GLY A N 1
ATOM 1309 C CA . GLY A 1 179 ? 51.229 20.650 -81.947 1.00 93.31 179 GLY A CA 1
ATOM 1310 C C . GLY A 1 179 ? 52.264 20.857 -83.040 1.00 93.31 179 GLY A C 1
ATOM 1311 O O . GLY A 1 179 ? 52.702 19.905 -83.691 1.00 93.31 179 GLY A O 1
ATOM 1312 N N . LYS A 1 180 ? 52.702 22.103 -83.205 1.00 92.38 180 LYS A N 1
ATOM 1313 C CA . LYS A 1 180 ? 53.860 22.414 -84.035 1.00 92.38 180 LYS A CA 1
ATOM 1314 C C . LYS A 1 180 ? 55.113 21.811 -83.377 1.00 92.38 180 LYS A C 1
ATOM 1316 O O . LYS A 1 180 ? 55.347 22.082 -82.199 1.00 92.38 180 LYS A O 1
ATOM 1321 N N . PRO A 1 181 ? 55.917 21.000 -84.082 1.00 93.94 181 PRO A N 1
ATOM 1322 C CA . PRO A 1 181 ? 57.166 20.485 -83.533 1.00 93.94 181 PRO A CA 1
ATOM 1323 C C . PRO A 1 181 ? 58.175 21.630 -83.357 1.00 93.94 181 PRO A C 1
ATOM 1325 O O . PRO A 1 181 ? 58.377 22.436 -84.267 1.00 93.94 181 PRO A O 1
ATOM 1328 N N . VAL A 1 182 ? 58.817 21.704 -82.192 1.00 93.75 182 VAL A N 1
ATOM 1329 C CA . VAL A 1 182 ? 59.859 22.692 -81.881 1.00 93.75 182 VAL A CA 1
ATOM 1330 C C . VAL A 1 182 ? 61.176 21.960 -81.646 1.00 93.75 182 VAL A C 1
ATOM 1332 O O . VAL A 1 182 ? 61.250 21.039 -80.832 1.00 93.75 182 VAL A O 1
ATOM 1335 N N . LEU A 1 183 ? 62.211 22.350 -82.392 1.00 92.31 183 LEU A N 1
ATOM 1336 C CA . LEU A 1 183 ? 63.556 21.787 -82.272 1.00 92.31 183 LEU A CA 1
ATOM 1337 C C . LEU A 1 183 ? 64.414 22.642 -81.327 1.00 92.31 183 LEU A C 1
ATOM 1339 O O . LEU A 1 183 ? 64.260 23.865 -81.293 1.00 92.31 183 LEU A O 1
ATOM 1343 N N . ASP A 1 184 ? 65.324 22.011 -80.587 1.00 89.81 184 ASP A N 1
ATOM 1344 C CA . ASP A 1 184 ? 66.322 22.704 -79.772 1.00 89.81 184 ASP A CA 1
ATOM 1345 C C . ASP A 1 184 ? 67.450 23.318 -80.628 1.00 89.81 184 ASP A C 1
ATOM 1347 O O . ASP A 1 184 ? 67.483 23.205 -81.856 1.00 89.81 184 ASP A O 1
ATOM 1351 N N . ALA A 1 185 ? 68.414 23.969 -79.970 1.00 85.25 185 ALA A N 1
ATOM 1352 C CA . ALA A 1 185 ? 69.552 24.603 -80.636 1.00 85.25 185 ALA A CA 1
ATOM 1353 C C . ALA A 1 185 ? 70.474 23.622 -81.398 1.00 85.25 185 ALA A C 1
ATOM 1355 O O . ALA A 1 185 ? 71.226 24.066 -82.266 1.00 85.25 185 ALA A O 1
ATOM 1356 N N . ASN A 1 186 ? 70.419 22.318 -81.098 1.00 82.38 186 ASN A N 1
ATOM 1357 C CA . ASN A 1 186 ? 71.197 21.263 -81.757 1.00 82.38 186 ASN A CA 1
ATOM 1358 C C . ASN A 1 186 ? 70.406 20.567 -82.885 1.00 82.38 186 ASN A C 1
ATOM 1360 O O . ASN A 1 186 ? 70.971 19.775 -83.639 1.00 82.38 186 ASN A O 1
ATOM 1364 N N . GLY A 1 187 ? 69.120 20.900 -83.045 1.00 85.50 187 GLY A N 1
ATOM 1365 C CA . GLY A 1 187 ? 68.226 20.311 -84.037 1.00 85.50 187 GLY A CA 1
ATOM 1366 C C . GLY A 1 187 ? 67.488 19.060 -83.549 1.00 85.50 187 GLY A C 1
ATOM 1367 O O . GLY A 1 187 ? 66.818 18.409 -84.355 1.00 85.50 187 GLY A O 1
ATOM 1368 N N . LYS A 1 188 ? 67.570 18.711 -82.260 1.00 90.56 188 LYS A N 1
ATOM 1369 C CA . LYS A 1 188 ? 66.775 17.632 -81.659 1.00 90.56 188 LYS A CA 1
ATOM 1370 C C . LYS A 1 188 ? 65.336 18.107 -81.458 1.00 90.56 188 LYS A C 1
ATOM 1372 O O . LYS A 1 188 ? 65.105 19.261 -81.122 1.00 90.56 188 LYS A O 1
ATOM 1377 N N . LEU A 1 189 ? 64.354 17.221 -81.613 1.00 93.38 189 LEU A N 1
ATOM 1378 C CA . LEU A 1 189 ? 62.973 17.526 -81.236 1.00 93.38 189 LEU A CA 1
ATOM 1379 C C . LEU A 1 189 ? 62.854 17.679 -79.711 1.00 93.38 189 LEU A C 1
ATOM 1381 O O . LEU A 1 189 ? 63.098 16.719 -78.980 1.00 93.38 189 LEU A O 1
ATOM 1385 N N . ASP A 1 190 ? 62.464 18.870 -79.258 1.00 93.56 190 ASP A N 1
ATOM 1386 C CA . ASP A 1 190 ? 62.362 19.211 -77.837 1.00 93.56 190 ASP A CA 1
ATOM 1387 C C . ASP A 1 190 ? 60.928 19.040 -77.312 1.00 93.56 190 ASP A C 1
ATOM 1389 O O . ASP A 1 190 ? 60.674 18.236 -76.411 1.00 93.56 190 ASP A O 1
ATOM 1393 N N . HIS A 1 191 ? 59.962 19.737 -77.917 1.00 95.88 191 HIS A N 1
ATOM 1394 C CA . HIS A 1 191 ? 58.551 19.683 -77.529 1.00 95.88 191 HIS A CA 1
ATOM 1395 C C . HIS A 1 191 ? 57.603 19.907 -78.713 1.00 95.88 191 HIS A C 1
ATOM 1397 O O . HIS A 1 191 ? 58.001 20.301 -79.811 1.00 95.88 191 HIS A O 1
ATOM 1403 N N . PHE A 1 192 ? 56.320 19.649 -78.473 1.00 96.31 192 PHE A N 1
ATOM 1404 C CA . PHE A 1 192 ? 55.218 20.020 -79.349 1.00 96.31 192 PHE A CA 1
ATOM 1405 C C . PHE A 1 192 ? 54.473 21.209 -78.753 1.00 96.31 192 PHE A C 1
ATOM 1407 O O . PHE A 1 192 ? 53.944 21.114 -77.646 1.00 96.31 192 PHE A O 1
ATOM 1414 N N . ALA A 1 193 ? 54.413 22.297 -79.511 1.00 94.62 193 ALA A N 1
ATOM 1415 C CA . ALA A 1 193 ? 53.701 23.517 -79.172 1.00 94.62 193 ALA A CA 1
ATOM 1416 C C . ALA A 1 193 ? 52.256 23.423 -79.695 1.00 94.62 193 ALA A C 1
ATOM 1418 O O . ALA A 1 193 ? 51.995 23.591 -80.888 1.00 94.62 193 ALA A O 1
ATOM 1419 N N . VAL A 1 194 ? 51.309 23.099 -78.814 1.00 93.38 194 VAL A N 1
ATOM 1420 C CA . VAL A 1 194 ? 49.890 22.876 -79.138 1.00 93.38 194 VAL A CA 1
ATOM 1421 C C . VAL A 1 194 ? 49.082 24.151 -78.887 1.00 93.38 194 VAL A C 1
ATOM 1423 O O . VAL A 1 194 ? 48.887 24.537 -77.738 1.00 93.38 194 VAL A O 1
ATOM 1426 N N . ASP A 1 195 ? 48.597 24.786 -79.958 1.00 86.06 195 ASP A N 1
ATOM 1427 C CA . ASP A 1 195 ? 47.728 25.981 -79.904 1.00 86.06 195 ASP A CA 1
ATOM 1428 C C . ASP A 1 195 ? 46.265 25.681 -80.315 1.00 86.06 195 ASP A C 1
ATOM 1430 O O . ASP A 1 195 ? 45.329 26.391 -79.934 1.00 86.06 195 ASP A O 1
ATOM 1434 N N . GLY A 1 196 ? 46.042 24.613 -81.091 1.00 87.00 196 GLY A N 1
ATOM 1435 C CA . GLY A 1 196 ? 44.770 24.314 -81.753 1.00 87.00 196 GLY A CA 1
ATOM 1436 C C . GLY A 1 196 ? 44.703 22.903 -82.344 1.00 87.00 196 GLY A C 1
ATOM 1437 O O . GLY A 1 196 ? 45.575 22.072 -82.098 1.00 87.00 196 GLY A O 1
ATOM 1438 N N . GLY A 1 197 ? 43.654 22.651 -83.129 1.00 88.62 197 GLY A N 1
ATOM 1439 C CA . GLY A 1 197 ? 43.454 21.394 -83.852 1.00 88.62 197 GLY A CA 1
ATOM 1440 C C . GLY A 1 197 ? 42.742 20.305 -83.046 1.00 88.62 197 GLY A C 1
ATOM 1441 O O . GLY A 1 197 ? 42.631 20.362 -81.818 1.00 88.62 197 GLY A O 1
ATOM 1442 N N . SER A 1 198 ? 42.227 19.310 -83.765 1.00 92.62 198 SER A N 1
ATOM 1443 C CA . SER A 1 198 ? 41.625 18.121 -83.168 1.00 92.62 198 SER A CA 1
ATOM 1444 C C . SER A 1 198 ? 42.114 16.849 -83.841 1.00 92.62 198 SER A C 1
ATOM 1446 O O . SER A 1 198 ? 42.240 16.816 -85.071 1.00 92.62 198 SER A O 1
ATOM 1448 N N . ILE A 1 199 ? 42.305 15.796 -83.045 1.00 95.44 199 ILE A N 1
ATOM 1449 C CA . ILE A 1 199 ? 42.497 14.439 -83.563 1.00 95.44 199 ILE A CA 1
ATOM 1450 C C . ILE A 1 199 ? 41.182 13.674 -83.456 1.00 95.44 199 ILE A C 1
ATOM 1452 O O . ILE A 1 199 ? 40.599 13.623 -82.374 1.00 95.44 199 ILE A O 1
ATOM 1456 N N . SER A 1 200 ? 40.720 13.071 -84.552 1.00 93.69 200 SER A N 1
ATOM 1457 C CA . SER A 1 200 ? 39.589 12.141 -84.538 1.00 93.69 200 SER A CA 1
ATOM 1458 C C . SER A 1 200 ? 40.027 10.712 -84.859 1.00 93.69 200 SER A C 1
ATOM 1460 O O . SER A 1 200 ? 40.844 10.490 -85.749 1.00 93.69 200 SER A O 1
ATOM 1462 N N . ILE A 1 201 ? 39.493 9.742 -84.120 1.00 93.94 201 ILE A N 1
ATOM 1463 C CA . ILE A 1 201 ? 39.583 8.310 -84.418 1.00 93.94 201 ILE A CA 1
ATOM 1464 C C . ILE A 1 201 ? 38.177 7.855 -84.799 1.00 93.94 201 ILE A C 1
ATOM 1466 O O . ILE A 1 201 ? 37.272 7.901 -83.971 1.00 93.94 201 ILE A O 1
ATOM 1470 N N . ASP A 1 202 ? 37.987 7.455 -86.049 1.00 90.12 202 ASP A N 1
ATOM 1471 C CA . ASP A 1 202 ? 36.690 7.198 -86.669 1.00 90.12 202 ASP A CA 1
ATOM 1472 C C . ASP A 1 202 ? 36.639 5.795 -87.310 1.00 90.12 202 ASP A C 1
ATOM 1474 O O . ASP A 1 202 ? 37.653 5.116 -87.463 1.00 90.12 202 ASP A O 1
ATOM 1478 N N . GLY A 1 203 ? 35.444 5.356 -87.719 1.00 87.44 203 GLY A N 1
ATOM 1479 C CA . GLY A 1 203 ? 35.240 4.163 -88.553 1.00 87.44 203 GLY A CA 1
ATOM 1480 C C . GLY A 1 203 ? 35.847 2.868 -87.995 1.00 87.44 203 GLY A C 1
ATOM 1481 O O . GLY A 1 203 ? 35.338 2.335 -87.015 1.00 87.44 203 GLY A O 1
ATOM 1482 N N . GLN A 1 204 ? 36.882 2.330 -88.654 1.00 88.00 204 GLN A N 1
ATOM 1483 C CA . GLN A 1 204 ? 37.566 1.081 -88.275 1.00 88.00 204 GLN A CA 1
ATOM 1484 C C . GLN A 1 204 ? 38.493 1.218 -87.054 1.00 88.00 204 GLN A C 1
ATOM 1486 O O . GLN A 1 204 ? 39.002 0.207 -86.578 1.00 88.00 204 GLN A O 1
ATOM 1491 N N . GLY A 1 205 ? 38.700 2.432 -86.536 1.00 90.44 205 GLY A N 1
ATOM 1492 C CA . GLY A 1 205 ? 39.518 2.664 -85.346 1.00 90.44 205 GLY A CA 1
ATOM 1493 C C . GLY A 1 205 ? 41.017 2.757 -85.627 1.00 90.44 205 GLY A C 1
ATOM 1494 O O . GLY A 1 205 ? 41.436 3.135 -86.722 1.00 90.44 205 GLY A O 1
ATOM 1495 N N . LEU A 1 206 ? 41.817 2.453 -84.608 1.00 92.12 206 LEU A N 1
ATOM 1496 C CA . LEU A 1 206 ? 43.281 2.482 -84.618 1.00 92.12 206 LEU A CA 1
ATOM 1497 C C . LEU A 1 206 ? 43.801 1.191 -83.975 1.00 92.12 206 LEU A C 1
ATOM 1499 O O . LEU A 1 206 ? 43.517 0.933 -82.805 1.00 92.12 206 LEU A O 1
ATOM 1503 N N . ASP A 1 207 ? 44.611 0.422 -84.701 1.00 91.25 207 ASP A N 1
ATOM 1504 C CA . ASP A 1 207 ? 45.373 -0.693 -84.128 1.00 91.25 207 ASP A CA 1
ATOM 1505 C C . ASP A 1 207 ? 46.856 -0.311 -84.056 1.00 91.25 207 ASP A C 1
ATOM 1507 O O . ASP A 1 207 ? 47.530 -0.123 -85.060 1.00 91.25 207 ASP A O 1
ATOM 1511 N N . ALA A 1 208 ? 47.358 -0.139 -82.839 1.00 90.75 208 ALA A N 1
ATOM 1512 C CA . ALA A 1 208 ? 48.755 0.103 -82.505 1.00 90.75 208 ALA A CA 1
ATOM 1513 C C . ALA A 1 208 ? 49.271 -0.964 -81.523 1.00 90.75 208 ALA A C 1
ATOM 1515 O O . ALA A 1 208 ? 50.205 -0.723 -80.754 1.00 90.75 208 ALA A O 1
ATOM 1516 N N . SER A 1 209 ? 48.677 -2.163 -81.522 1.00 87.88 209 SER A N 1
ATOM 1517 C CA . SER A 1 209 ? 49.068 -3.277 -80.641 1.00 87.88 209 SER A CA 1
ATOM 1518 C C . SER A 1 209 ? 50.503 -3.777 -80.881 1.00 87.88 209 SER A C 1
ATOM 1520 O O . SER A 1 209 ? 51.137 -4.357 -79.988 1.00 87.88 209 SER A O 1
ATOM 1522 N N . ALA A 1 210 ? 51.044 -3.515 -82.075 1.00 87.94 210 ALA A N 1
ATOM 1523 C CA . ALA A 1 210 ? 52.427 -3.791 -82.452 1.00 87.94 210 ALA A CA 1
ATOM 1524 C C . ALA A 1 210 ? 53.418 -2.668 -82.075 1.00 87.94 210 ALA A C 1
ATOM 1526 O O . ALA A 1 210 ? 54.625 -2.865 -82.224 1.00 87.94 210 ALA A O 1
ATOM 1527 N N . VAL A 1 211 ? 52.931 -1.522 -81.587 1.00 92.69 211 VAL A N 1
ATOM 1528 C CA . VAL A 1 211 ? 53.735 -0.362 -81.174 1.00 92.69 211 VAL A CA 1
ATOM 1529 C C . VAL A 1 211 ? 53.893 -0.382 -79.653 1.00 92.69 211 VAL A C 1
ATOM 1531 O O . VAL A 1 211 ? 52.915 -0.575 -78.929 1.00 92.69 211 VAL A O 1
ATOM 1534 N N . ASP A 1 212 ? 55.111 -0.171 -79.143 1.00 93.00 212 ASP A N 1
ATOM 1535 C CA . ASP A 1 212 ? 55.354 -0.165 -77.692 1.00 93.00 212 ASP A CA 1
ATOM 1536 C C . ASP A 1 212 ? 54.679 1.032 -77.012 1.00 93.00 212 ASP A C 1
ATOM 1538 O O . ASP A 1 212 ? 54.067 0.871 -75.956 1.00 93.00 212 ASP A O 1
ATOM 1542 N N . GLN A 1 213 ? 54.725 2.210 -77.643 1.00 95.38 213 GLN A N 1
ATOM 1543 C CA . GLN A 1 213 ? 54.092 3.431 -77.143 1.00 95.38 213 GLN A CA 1
ATOM 1544 C C . GLN A 1 213 ? 53.402 4.231 -78.254 1.00 95.38 213 GLN A C 1
ATOM 1546 O O . GLN A 1 213 ? 54.016 4.598 -79.255 1.00 95.38 213 GLN A O 1
ATOM 1551 N N . PHE A 1 214 ? 52.137 4.574 -78.042 1.00 96.75 214 PHE A N 1
ATOM 1552 C CA . PHE A 1 214 ? 51.352 5.405 -78.942 1.00 96.75 214 PHE A CA 1
ATOM 1553 C C . PHE A 1 214 ? 50.894 6.682 -78.233 1.00 96.75 214 PHE A C 1
ATOM 1555 O O . PHE A 1 214 ? 50.250 6.621 -77.185 1.00 96.75 214 PHE A O 1
ATOM 1562 N N . ASP A 1 215 ? 51.214 7.836 -78.816 1.00 96.94 215 ASP A N 1
ATOM 1563 C CA . ASP A 1 215 ? 50.925 9.151 -78.253 1.00 96.94 215 ASP A CA 1
ATOM 1564 C C . ASP A 1 215 ? 49.984 9.953 -79.166 1.00 96.94 215 ASP A C 1
ATOM 1566 O O . ASP A 1 215 ? 50.265 10.152 -80.350 1.00 96.94 215 ASP A O 1
ATOM 1570 N N . LEU A 1 216 ? 48.904 10.485 -78.598 1.00 96.75 216 LEU A N 1
ATOM 1571 C CA . LEU A 1 216 ? 48.058 11.516 -79.195 1.00 96.75 216 LEU A CA 1
ATOM 1572 C C . LEU A 1 216 ? 48.313 12.839 -78.475 1.00 96.75 216 LEU A C 1
ATOM 1574 O O . LEU A 1 216 ? 48.086 12.936 -77.272 1.00 96.75 216 LEU A O 1
ATOM 1578 N N . ILE A 1 217 ? 48.775 13.858 -79.195 1.00 96.94 217 ILE A N 1
ATOM 1579 C CA . ILE A 1 217 ? 49.091 15.180 -78.640 1.00 96.94 217 ILE A CA 1
ATOM 1580 C C . ILE A 1 217 ? 48.289 16.235 -79.402 1.00 96.94 217 ILE A C 1
ATOM 1582 O O . ILE A 1 217 ? 48.602 16.597 -80.530 1.00 96.94 217 ILE A O 1
ATOM 1586 N N . THR A 1 218 ? 47.216 16.746 -78.823 1.00 95.69 218 THR A N 1
ATOM 1587 C CA . THR A 1 218 ? 46.286 17.627 -79.547 1.00 95.69 218 THR A CA 1
ATOM 1588 C C . THR A 1 218 ? 45.661 18.651 -78.620 1.00 95.69 218 THR A C 1
ATOM 1590 O O . THR A 1 218 ? 45.843 18.568 -77.414 1.00 95.69 218 THR A O 1
ATOM 1593 N N . ARG A 1 219 ? 44.926 19.637 -79.142 1.00 92.06 219 ARG A N 1
ATOM 1594 C CA . ARG A 1 219 ? 44.102 20.484 -78.276 1.00 92.06 219 ARG A CA 1
ATOM 1595 C C . ARG A 1 219 ? 42.828 19.755 -77.847 1.00 92.06 219 ARG A C 1
ATOM 1597 O O . ARG A 1 219 ? 42.442 19.876 -76.690 1.00 92.06 219 ARG A O 1
ATOM 1604 N N . SER A 1 220 ? 42.216 18.962 -78.731 1.00 94.19 220 SER A N 1
ATOM 1605 C CA . SER A 1 220 ? 41.039 18.134 -78.412 1.00 94.19 220 SER A CA 1
ATOM 1606 C C . SER A 1 220 ? 41.027 16.808 -79.179 1.00 94.19 220 SER A C 1
ATOM 1608 O O . SER A 1 220 ? 41.422 16.754 -80.342 1.00 94.19 220 SER A O 1
ATOM 1610 N N . ALA A 1 221 ? 40.559 15.733 -78.548 1.00 94.12 221 ALA A N 1
ATOM 1611 C CA . ALA A 1 221 ? 40.477 14.405 -79.152 1.00 94.12 221 ALA A CA 1
ATOM 1612 C C . ALA A 1 221 ? 39.027 13.903 -79.219 1.00 94.12 221 ALA A C 1
ATOM 1614 O O . ALA A 1 221 ? 38.300 13.969 -78.229 1.00 94.12 221 ALA A O 1
ATOM 1615 N N . LYS A 1 222 ? 38.616 13.363 -80.369 1.00 93.44 222 LYS A N 1
ATOM 1616 C CA . LYS A 1 222 ? 37.334 12.668 -80.560 1.00 93.44 222 LYS A CA 1
ATOM 1617 C C . LYS A 1 222 ? 37.596 11.197 -80.852 1.00 93.44 222 LYS A C 1
ATOM 1619 O O . LYS A 1 222 ? 38.212 10.880 -81.863 1.00 93.44 222 LYS A O 1
ATOM 1624 N N . ILE A 1 223 ? 37.155 10.304 -79.979 1.00 93.31 223 ILE A N 1
ATOM 1625 C CA . ILE A 1 223 ? 37.383 8.861 -80.094 1.00 93.31 223 ILE A CA 1
ATOM 1626 C C . ILE A 1 223 ? 36.043 8.186 -80.390 1.00 93.31 223 ILE A C 1
ATOM 1628 O O . ILE A 1 223 ? 35.295 7.839 -79.480 1.00 93.31 223 ILE A O 1
ATOM 1632 N N . ASN A 1 224 ? 35.728 8.044 -81.674 1.00 90.81 224 ASN A N 1
ATOM 1633 C CA . ASN A 1 224 ? 34.458 7.499 -82.155 1.00 90.81 224 ASN A CA 1
ATOM 1634 C C . ASN A 1 224 ? 34.528 5.997 -82.510 1.00 90.81 224 ASN A C 1
ATOM 1636 O O . ASN A 1 224 ? 33.513 5.403 -82.874 1.00 90.81 224 ASN A O 1
ATOM 1640 N N . ALA A 1 225 ? 35.718 5.393 -82.446 1.00 91.44 225 ALA A N 1
ATOM 1641 C CA . ALA A 1 225 ? 36.000 3.987 -82.741 1.00 91.44 225 ALA A CA 1
ATOM 1642 C C . ALA A 1 225 ? 37.109 3.447 -81.812 1.00 91.44 225 ALA A C 1
ATOM 1644 O O . ALA A 1 225 ? 37.744 4.224 -81.096 1.00 91.44 225 ALA A O 1
ATOM 1645 N N . ASP A 1 226 ? 37.312 2.126 -81.795 1.00 92.12 226 ASP A N 1
ATOM 1646 C CA . ASP A 1 226 ? 38.238 1.464 -80.866 1.00 92.12 226 ASP A CA 1
ATOM 1647 C C . ASP A 1 226 ? 39.715 1.827 -81.120 1.00 92.12 226 ASP A C 1
ATOM 1649 O O . ASP A 1 226 ? 40.170 1.901 -82.263 1.00 92.12 226 ASP A O 1
ATOM 1653 N N . ILE A 1 227 ? 40.474 2.011 -80.035 1.00 94.00 227 ILE A N 1
ATOM 1654 C CA . ILE A 1 227 ? 41.938 2.130 -80.031 1.00 94.00 227 ILE A CA 1
ATOM 1655 C C . ILE A 1 227 ? 42.535 0.900 -79.350 1.00 94.00 227 ILE A C 1
ATOM 1657 O O . ILE A 1 227 ? 42.236 0.644 -78.183 1.00 94.00 227 ILE A O 1
ATOM 1661 N N . TYR A 1 228 ? 43.445 0.207 -80.028 1.00 94.19 228 TYR A N 1
ATOM 1662 C CA . TYR A 1 228 ? 44.274 -0.853 -79.453 1.00 94.19 228 TYR A CA 1
ATOM 1663 C C . TYR A 1 228 ? 45.733 -0.393 -79.373 1.00 94.19 228 TYR A C 1
ATOM 1665 O O . TYR A 1 228 ? 46.265 0.112 -80.353 1.00 94.19 228 TYR A O 1
ATOM 1673 N N . ALA A 1 229 ? 46.409 -0.543 -78.233 1.00 94.00 229 ALA A N 1
ATOM 1674 C CA . ALA A 1 229 ? 47.820 -0.155 -78.071 1.00 94.00 229 ALA A CA 1
ATOM 1675 C C . ALA A 1 229 ? 48.530 -1.000 -77.000 1.00 94.00 229 ALA A C 1
ATOM 1677 O O . ALA A 1 229 ? 47.892 -1.738 -76.261 1.00 94.00 229 ALA A O 1
ATOM 1678 N N . ARG A 1 230 ? 49.856 -0.892 -76.850 1.00 92.50 230 ARG A N 1
ATOM 1679 C CA . ARG A 1 230 ? 50.538 -1.390 -75.635 1.00 92.50 230 ARG A CA 1
ATOM 1680 C C . ARG A 1 230 ? 50.544 -0.326 -74.547 1.00 92.50 230 ARG A C 1
ATOM 1682 O O . ARG A 1 230 ? 50.003 -0.550 -73.471 1.00 92.50 230 ARG A O 1
ATOM 1689 N N . GLN A 1 231 ? 51.085 0.849 -74.833 1.00 95.44 231 GLN A N 1
ATOM 1690 C CA . GLN A 1 231 ? 50.990 2.015 -73.962 1.00 95.44 231 GLN A CA 1
ATOM 1691 C C . GLN A 1 231 ? 50.330 3.157 -74.727 1.00 95.44 231 GLN A C 1
ATOM 1693 O O . GLN A 1 231 ? 50.870 3.608 -75.734 1.00 95.44 231 GLN A O 1
ATOM 1698 N N . LEU A 1 232 ? 49.176 3.621 -74.254 1.00 96.44 232 LEU A N 1
ATOM 1699 C CA . LEU A 1 232 ? 48.427 4.714 -74.868 1.00 96.44 232 LEU A CA 1
ATOM 1700 C C . LEU A 1 232 ? 48.560 5.978 -74.020 1.00 96.44 232 LEU A C 1
ATOM 1702 O O . LEU A 1 232 ? 48.145 5.982 -72.863 1.00 96.44 232 LEU A O 1
ATOM 1706 N N . ASN A 1 233 ? 49.082 7.059 -74.597 1.00 96.88 233 ASN A N 1
ATOM 1707 C CA . ASN A 1 233 ? 49.064 8.384 -73.982 1.00 96.88 233 ASN A CA 1
ATOM 1708 C C . ASN A 1 233 ? 48.209 9.332 -74.828 1.00 96.88 233 ASN A C 1
ATOM 1710 O O . ASN A 1 233 ? 48.456 9.489 -76.020 1.00 96.88 233 ASN A O 1
ATOM 1714 N N . ILE A 1 234 ? 47.234 10.000 -74.219 1.00 96.62 234 ILE A N 1
ATOM 1715 C CA . ILE A 1 234 ? 46.434 11.046 -74.863 1.00 96.62 234 ILE A CA 1
ATOM 1716 C C . ILE A 1 234 ? 46.601 12.325 -74.052 1.00 96.62 234 ILE A C 1
ATOM 1718 O O . ILE A 1 234 ? 46.222 12.384 -72.885 1.00 96.62 234 ILE A O 1
ATOM 1722 N N . ILE A 1 235 ? 47.190 13.343 -74.668 1.00 96.56 235 ILE A N 1
ATOM 1723 C CA . ILE A 1 235 ? 47.503 14.631 -74.057 1.00 96.56 235 ILE A CA 1
ATOM 1724 C C . ILE A 1 235 ? 46.743 15.709 -74.815 1.00 96.56 235 ILE A C 1
ATOM 1726 O O . ILE A 1 235 ? 46.903 15.867 -76.026 1.00 96.56 235 ILE A O 1
ATOM 1730 N N . THR A 1 236 ? 45.902 16.430 -74.081 1.00 95.00 236 THR A N 1
ATOM 1731 C CA . THR A 1 236 ? 44.919 17.378 -74.602 1.00 95.00 236 THR A CA 1
ATOM 1732 C C . THR A 1 236 ? 44.997 18.738 -73.908 1.00 95.00 236 THR A C 1
ATOM 1734 O O . THR A 1 236 ? 45.473 18.848 -72.774 1.00 95.00 236 THR A O 1
ATOM 1737 N N . GLY A 1 237 ? 44.535 19.785 -74.592 1.00 93.06 237 GLY A N 1
ATOM 1738 C CA . GLY A 1 237 ? 44.627 21.186 -74.170 1.00 93.06 237 GLY A CA 1
ATOM 1739 C C . GLY A 1 237 ? 45.773 21.960 -74.832 1.00 93.06 237 GLY A C 1
ATOM 1740 O O . GLY A 1 237 ? 46.623 21.393 -75.524 1.00 93.06 237 GLY A O 1
ATOM 1741 N N . ALA A 1 238 ? 45.796 23.275 -74.619 1.00 91.88 238 ALA A N 1
ATOM 1742 C CA . ALA A 1 238 ? 46.878 24.141 -75.085 1.00 91.88 238 ALA A CA 1
ATOM 1743 C C . ALA A 1 238 ? 48.140 23.952 -74.223 1.00 91.88 238 ALA A C 1
ATOM 1745 O O . ALA A 1 238 ? 48.176 24.356 -73.059 1.00 91.88 238 ALA A O 1
ATOM 1746 N N . ASN A 1 239 ? 49.175 23.322 -74.784 1.00 92.50 239 ASN A N 1
ATOM 1747 C CA . ASN A 1 239 ? 50.347 22.857 -74.037 1.00 92.50 239 ASN A CA 1
ATOM 1748 C C . ASN A 1 239 ? 51.642 22.962 -74.832 1.00 92.50 239 ASN A C 1
ATOM 1750 O O . ASN A 1 239 ? 51.645 22.785 -76.048 1.00 92.50 239 ASN A O 1
ATOM 1754 N N . ASP A 1 240 ? 52.745 23.121 -74.110 1.00 94.12 240 ASP A N 1
ATOM 1755 C CA . ASP A 1 240 ? 54.053 22.641 -74.532 1.00 94.12 240 ASP A CA 1
ATOM 1756 C C . ASP A 1 240 ? 54.230 21.228 -73.969 1.00 94.12 240 ASP A C 1
ATOM 1758 O O . ASP A 1 240 ? 54.223 21.020 -72.751 1.00 94.12 240 ASP A O 1
ATOM 1762 N N . VAL A 1 241 ? 54.329 20.239 -74.859 1.00 95.69 241 VAL A N 1
ATOM 1763 C CA . VAL A 1 241 ? 54.445 18.819 -74.493 1.00 95.69 241 VAL A CA 1
ATOM 1764 C C . VAL A 1 241 ? 55.829 18.318 -74.860 1.00 95.69 241 VAL A C 1
ATOM 1766 O O . VAL A 1 241 ? 56.150 18.219 -76.045 1.00 95.69 241 VAL A O 1
ATOM 1769 N N . ASN A 1 242 ? 56.650 17.982 -73.865 1.00 95.38 242 ASN A N 1
ATOM 1770 C CA . ASN A 1 242 ? 57.997 17.473 -74.112 1.00 95.38 242 ASN A CA 1
ATOM 1771 C C . ASN A 1 242 ? 57.947 16.196 -74.964 1.00 95.38 242 ASN A C 1
ATOM 1773 O O . ASN A 1 242 ? 57.204 15.257 -74.665 1.00 95.38 242 ASN A O 1
ATOM 1777 N N . ALA A 1 243 ? 58.757 16.150 -76.018 1.00 90.69 243 ALA A N 1
ATOM 1778 C CA . ALA A 1 243 ? 58.678 15.100 -77.019 1.00 90.69 243 ALA A CA 1
ATOM 1779 C C . ALA A 1 243 ? 59.100 13.725 -76.484 1.00 90.69 243 ALA A C 1
ATOM 1781 O O . ALA A 1 243 ? 58.615 12.709 -76.986 1.00 90.69 243 ALA A O 1
ATOM 1782 N N . ASP A 1 244 ? 59.963 13.667 -75.469 1.00 89.31 244 ASP A N 1
ATOM 1783 C CA . ASP A 1 244 ? 60.469 12.415 -74.908 1.00 89.31 244 ASP A CA 1
ATOM 1784 C C . ASP A 1 244 ? 59.664 11.989 -73.679 1.00 89.31 244 ASP A C 1
ATOM 1786 O O . ASP A 1 244 ? 59.101 10.892 -73.676 1.00 89.31 244 ASP A O 1
ATOM 1790 N N . THR A 1 245 ? 59.572 12.867 -72.676 1.00 93.12 245 THR A N 1
ATOM 1791 C CA . THR A 1 245 ? 58.995 12.572 -71.352 1.00 93.12 245 THR A CA 1
ATOM 1792 C C . THR A 1 245 ? 57.483 12.723 -71.287 1.00 93.12 245 THR A C 1
ATOM 1794 O O . THR A 1 245 ? 56.869 12.253 -70.329 1.00 93.12 245 THR A O 1
ATOM 1797 N N . LEU A 1 246 ? 56.882 13.396 -72.275 1.00 94.00 246 LEU A N 1
ATOM 1798 C CA . LEU A 1 246 ? 55.472 13.778 -72.269 1.00 94.00 246 LEU A CA 1
ATOM 1799 C C . LEU A 1 246 ? 55.067 14.665 -71.082 1.00 94.00 246 LEU A C 1
ATOM 1801 O O . LEU A 1 246 ? 53.886 14.753 -70.746 1.00 94.00 246 LEU A O 1
ATOM 1805 N N . ALA A 1 247 ? 56.031 15.316 -70.427 1.00 92.81 247 ALA A N 1
ATOM 1806 C CA . ALA A 1 247 ? 55.738 16.344 -69.442 1.00 92.81 247 ALA A CA 1
ATOM 1807 C C . ALA A 1 247 ? 55.029 17.521 -70.126 1.00 92.81 247 ALA A C 1
ATOM 1809 O O . ALA A 1 247 ? 55.441 17.964 -71.200 1.00 92.81 247 ALA A O 1
ATOM 1810 N N . THR A 1 248 ? 53.958 18.005 -69.503 1.00 92.75 248 THR A N 1
ATOM 1811 C CA . THR A 1 248 ? 53.072 19.025 -70.067 1.00 92.75 248 THR A CA 1
ATOM 1812 C C . THR A 1 248 ? 53.181 20.325 -69.287 1.00 92.75 248 THR A C 1
ATOM 1814 O O . THR A 1 248 ? 52.944 20.336 -68.078 1.00 92.75 248 THR A O 1
ATOM 1817 N N . THR A 1 249 ? 53.459 21.423 -69.984 1.00 89.94 249 THR A N 1
ATOM 1818 C CA . THR A 1 249 ? 53.380 22.784 -69.440 1.00 89.94 249 THR A CA 1
ATOM 1819 C C . THR A 1 249 ? 52.251 23.518 -70.151 1.00 89.94 249 THR A C 1
ATOM 1821 O O . THR A 1 249 ? 52.248 23.608 -71.376 1.00 89.94 249 THR A O 1
ATOM 1824 N N . ALA A 1 250 ? 51.270 24.025 -69.405 1.00 88.00 250 ALA A N 1
ATOM 1825 C CA . ALA A 1 250 ? 50.122 24.707 -69.996 1.00 88.00 250 ALA A CA 1
ATOM 1826 C C . ALA A 1 250 ? 50.534 26.021 -70.687 1.00 88.00 250 ALA A C 1
ATOM 1828 O O . ALA A 1 250 ? 51.338 26.789 -70.151 1.00 88.00 250 ALA A O 1
ATOM 1829 N N . ARG A 1 251 ? 49.939 26.301 -71.852 1.00 86.25 251 ARG A N 1
ATOM 1830 C CA . ARG A 1 251 ? 50.100 27.553 -72.612 1.00 86.25 251 ARG A CA 1
ATOM 1831 C C . ARG A 1 251 ? 48.853 28.429 -72.471 1.00 86.25 251 ARG A C 1
ATOM 1833 O O . ARG A 1 251 ? 47.769 27.945 -72.155 1.00 86.25 251 ARG A O 1
ATOM 1840 N N . ALA A 1 252 ? 48.992 29.730 -72.724 1.00 79.31 252 ALA A N 1
ATOM 1841 C CA . ALA A 1 252 ? 47.850 30.643 -72.748 1.00 79.31 252 ALA A CA 1
ATOM 1842 C C . ALA A 1 252 ? 46.975 30.372 -73.987 1.00 79.31 252 ALA A C 1
ATOM 1844 O O . ALA A 1 252 ? 47.417 30.581 -75.114 1.00 79.31 252 ALA A O 1
ATOM 1845 N N . ALA A 1 253 ? 45.740 29.914 -73.773 1.00 75.00 253 ALA A N 1
ATOM 1846 C CA . ALA A 1 253 ? 44.784 29.619 -74.839 1.00 75.00 253 ALA A CA 1
ATOM 1847 C C . ALA A 1 253 ? 43.891 30.830 -75.174 1.00 75.00 253 ALA A C 1
ATOM 1849 O O . ALA A 1 253 ? 43.568 31.640 -74.304 1.00 75.00 253 ALA A O 1
ATOM 1850 N N . ASN A 1 254 ? 43.437 30.931 -76.429 1.00 77.38 254 ASN A N 1
ATOM 1851 C CA . ASN A 1 254 ? 42.390 31.877 -76.823 1.00 77.38 254 ASN A CA 1
ATOM 1852 C C . ASN A 1 254 ? 41.013 31.372 -76.358 1.00 77.38 254 ASN A C 1
ATOM 1854 O O . ASN A 1 254 ? 40.591 30.283 -76.754 1.00 77.38 254 ASN A O 1
ATOM 1858 N N . ALA A 1 255 ? 40.305 32.185 -75.568 1.00 70.44 255 ALA A N 1
ATOM 1859 C CA . ALA A 1 255 ? 38.986 31.859 -75.021 1.00 70.44 255 ALA A CA 1
ATOM 1860 C C . ALA A 1 255 ? 37.876 31.761 -76.087 1.00 70.44 255 ALA A C 1
ATOM 1862 O O . ALA A 1 255 ? 36.858 31.119 -75.848 1.00 70.44 255 ALA A O 1
ATOM 1863 N N . ALA A 1 256 ? 38.054 32.377 -77.264 1.00 75.88 256 ALA A N 1
ATOM 1864 C CA . ALA A 1 256 ? 37.093 32.259 -78.367 1.00 75.88 256 ALA A CA 1
ATOM 1865 C C . ALA A 1 256 ? 37.079 30.856 -79.007 1.00 75.88 256 ALA A C 1
ATOM 1867 O O . ALA A 1 256 ? 36.086 30.480 -79.625 1.00 75.88 256 ALA A O 1
ATOM 1868 N N . ASP A 1 257 ? 38.156 30.084 -78.822 1.00 80.50 257 ASP A N 1
ATOM 1869 C CA . ASP A 1 257 ? 38.393 28.802 -79.497 1.00 80.50 257 ASP A CA 1
ATOM 1870 C C . ASP A 1 257 ? 38.372 27.608 -78.522 1.00 80.50 257 ASP A C 1
ATOM 1872 O O . ASP A 1 257 ? 38.892 26.537 -78.836 1.00 80.50 257 ASP A O 1
ATOM 1876 N N . THR A 1 258 ? 37.839 27.787 -77.309 1.00 84.44 258 THR A N 1
ATOM 1877 C CA . THR A 1 258 ? 37.823 26.747 -76.270 1.00 84.44 258 THR A CA 1
ATOM 1878 C C . THR A 1 258 ? 36.982 25.534 -76.709 1.00 84.44 258 THR A C 1
ATOM 1880 O O . THR A 1 258 ? 35.798 25.694 -77.024 1.00 84.44 258 THR A O 1
ATOM 1883 N N . PRO A 1 259 ? 37.549 24.309 -76.721 1.00 87.50 259 PRO A N 1
ATOM 1884 C CA . PRO A 1 259 ? 36.802 23.091 -77.033 1.00 87.50 259 PRO A CA 1
ATOM 1885 C C . PRO A 1 259 ? 35.682 22.810 -76.023 1.00 87.50 259 PRO A C 1
ATOM 1887 O O . PRO A 1 259 ? 35.793 23.149 -74.848 1.00 87.50 259 PRO A O 1
ATOM 1890 N N . GLN A 1 260 ? 34.621 22.116 -76.453 1.00 87.44 260 GLN A N 1
ATOM 1891 C CA . GLN A 1 260 ? 33.574 21.651 -75.526 1.00 87.44 260 GLN A CA 1
ATOM 1892 C C . GLN A 1 260 ? 34.083 20.557 -74.577 1.00 87.44 260 GLN A C 1
ATOM 1894 O O . GLN A 1 260 ? 33.730 20.537 -73.400 1.00 87.44 260 GLN A O 1
ATOM 1899 N N . LEU A 1 261 ? 34.902 19.644 -75.102 1.00 91.25 261 LEU A N 1
ATOM 1900 C CA . LEU A 1 261 ? 35.529 18.545 -74.378 1.00 91.25 261 LEU A CA 1
ATOM 1901 C C . LEU A 1 261 ? 36.975 18.406 -74.857 1.00 91.25 261 LEU A C 1
ATOM 1903 O O . LEU A 1 261 ? 37.263 18.552 -76.046 1.00 91.25 261 LEU A O 1
ATOM 1907 N N . ALA A 1 262 ? 37.873 18.111 -73.924 1.00 92.56 262 ALA A N 1
ATOM 1908 C CA . ALA A 1 262 ? 39.278 17.846 -74.185 1.00 92.56 262 ALA A CA 1
ATOM 1909 C C . ALA A 1 262 ? 39.425 16.457 -74.815 1.00 92.56 262 ALA A C 1
ATOM 1911 O O . ALA A 1 262 ? 40.154 16.285 -75.788 1.00 92.56 262 ALA A O 1
ATOM 1912 N N . ILE A 1 263 ? 38.652 15.489 -74.316 1.00 93.25 263 ILE A N 1
ATOM 1913 C CA . ILE A 1 263 ? 38.498 14.152 -74.890 1.00 93.25 263 ILE A CA 1
ATOM 1914 C C . ILE A 1 263 ? 37.002 13.826 -74.920 1.00 93.25 263 ILE A C 1
ATOM 1916 O O . ILE A 1 263 ? 36.338 13.891 -73.885 1.00 93.25 263 ILE A O 1
ATOM 1920 N N . ASP A 1 264 ? 36.484 13.464 -76.089 1.00 92.06 264 ASP A N 1
ATOM 1921 C CA . ASP A 1 264 ? 35.108 13.008 -76.293 1.00 92.06 264 ASP A CA 1
ATOM 1922 C C . ASP A 1 264 ? 35.105 11.614 -76.926 1.00 92.06 264 ASP A C 1
ATOM 1924 O O . ASP A 1 264 ? 35.425 11.450 -78.098 1.00 92.06 264 ASP A O 1
ATOM 1928 N N . SER A 1 265 ? 34.738 10.609 -76.138 1.00 88.56 265 SER A N 1
ATOM 1929 C CA . SER A 1 265 ? 34.565 9.213 -76.553 1.00 88.56 265 SER A CA 1
ATOM 1930 C C . SER A 1 265 ? 33.085 8.806 -76.448 1.00 88.56 265 SER A C 1
ATOM 1932 O O . SER A 1 265 ? 32.730 7.730 -75.972 1.00 88.56 265 SER A O 1
ATOM 1934 N N . SER A 1 266 ? 32.172 9.719 -76.800 1.00 75.38 266 SER A N 1
ATOM 1935 C CA . SER A 1 266 ? 30.724 9.483 -76.699 1.00 75.38 266 SER A CA 1
ATOM 1936 C C . SER A 1 266 ? 30.142 8.570 -77.782 1.00 75.38 266 SER A C 1
ATOM 1938 O O . SER A 1 266 ? 29.103 7.950 -77.547 1.00 75.38 266 SER A O 1
ATOM 1940 N N . ALA A 1 267 ? 30.784 8.459 -78.945 1.00 69.62 267 ALA A N 1
ATOM 1941 C CA . ALA A 1 267 ? 30.376 7.543 -80.004 1.00 69.62 267 ALA A CA 1
ATOM 1942 C C . ALA A 1 267 ? 31.151 6.228 -79.866 1.00 69.62 267 ALA A C 1
ATOM 1944 O O . ALA A 1 267 ? 32.345 6.257 -80.081 1.00 69.62 267 ALA A O 1
ATOM 1945 N N . LEU A 1 268 ? 30.478 5.133 -79.478 1.00 65.31 268 LEU A N 1
ATOM 1946 C CA . LEU A 1 268 ? 30.822 3.685 -79.537 1.00 65.31 268 LEU A CA 1
ATOM 1947 C C . LEU A 1 268 ? 32.290 3.161 -79.467 1.00 65.31 268 LEU A C 1
ATOM 1949 O O . LEU A 1 268 ? 32.455 1.948 -79.509 1.00 65.31 268 LEU A O 1
ATOM 1953 N N . GLY A 1 269 ? 33.335 3.975 -79.328 1.00 75.62 269 GLY A N 1
ATOM 1954 C CA . GLY A 1 269 ? 34.742 3.584 -79.383 1.00 75.62 269 GLY A CA 1
ATOM 1955 C C . GLY A 1 269 ? 35.379 3.478 -78.004 1.00 75.62 269 GLY A C 1
ATOM 1956 O O . GLY A 1 269 ? 35.258 4.397 -77.192 1.00 75.62 269 GLY A O 1
ATOM 1957 N N . GLY A 1 270 ? 36.051 2.360 -77.740 1.00 89.62 270 GLY A N 1
ATOM 1958 C CA . GLY A 1 270 ? 36.811 2.082 -76.523 1.00 89.62 270 GLY A CA 1
ATOM 1959 C C . GLY A 1 270 ? 38.324 2.276 -76.673 1.00 89.62 270 GLY A C 1
ATOM 1960 O O . GLY A 1 270 ? 38.853 2.517 -77.753 1.00 89.62 270 GLY A O 1
ATOM 1961 N N . MET A 1 271 ? 39.040 2.159 -75.559 1.00 94.62 271 MET A N 1
ATOM 1962 C CA . MET A 1 271 ? 40.500 2.223 -75.483 1.00 94.62 271 MET A CA 1
ATOM 1963 C C . MET A 1 271 ? 41.016 0.972 -74.771 1.00 94.62 271 MET A C 1
ATOM 1965 O O . MET A 1 271 ? 40.711 0.752 -73.600 1.00 94.62 271 MET A O 1
ATOM 1969 N N . TYR A 1 272 ? 41.813 0.166 -75.463 1.00 94.50 272 TYR A N 1
ATOM 1970 C CA . TYR A 1 272 ? 42.330 -1.114 -74.989 1.00 94.50 272 TYR A CA 1
ATOM 1971 C C . TYR A 1 272 ? 43.858 -1.096 -75.070 1.00 94.50 272 TYR A C 1
ATOM 1973 O O . TYR A 1 272 ? 44.429 -1.091 -76.161 1.00 94.50 272 TYR A O 1
ATOM 1981 N N . ALA A 1 273 ? 44.539 -1.069 -73.924 1.00 95.12 273 ALA A N 1
ATOM 1982 C CA . ALA A 1 273 ? 45.999 -1.082 -73.884 1.00 95.12 273 ALA A CA 1
ATOM 1983 C C . ALA A 1 273 ? 46.564 -1.904 -72.723 1.00 95.12 273 ALA A C 1
ATOM 1985 O O . ALA A 1 273 ? 45.806 -2.374 -71.889 1.00 95.12 273 ALA A O 1
ATOM 1986 N N . ASN A 1 274 ? 47.885 -2.078 -72.615 1.00 93.50 274 ASN A N 1
ATOM 1987 C CA . ASN A 1 274 ? 48.483 -2.550 -71.358 1.00 93.50 274 ASN A CA 1
ATOM 1988 C C . ASN A 1 274 ? 48.440 -1.447 -70.294 1.00 93.50 274 ASN A C 1
ATOM 1990 O O . ASN A 1 274 ? 48.146 -1.754 -69.144 1.00 93.50 274 ASN A O 1
ATOM 1994 N N . ALA A 1 275 ? 48.686 -0.187 -70.674 1.00 96.00 275 ALA A N 1
ATOM 1995 C CA . ALA A 1 275 ? 48.560 0.989 -69.809 1.00 96.00 275 ALA A CA 1
ATOM 1996 C C . ALA A 1 275 ? 47.975 2.186 -70.579 1.00 96.00 275 ALA A C 1
ATOM 1998 O O . ALA A 1 275 ? 48.300 2.388 -71.753 1.00 96.00 275 ALA A O 1
ATOM 1999 N N . ILE A 1 276 ? 47.134 2.985 -69.916 1.00 96.50 276 ILE A N 1
ATOM 2000 C CA . ILE A 1 276 ? 46.456 4.152 -70.505 1.00 96.50 276 ILE A CA 1
ATOM 2001 C C . ILE A 1 276 ? 46.746 5.388 -69.650 1.00 96.50 276 ILE A C 1
ATOM 2003 O O . ILE A 1 276 ? 46.513 5.376 -68.444 1.00 96.50 276 ILE A O 1
ATOM 2007 N N . LYS A 1 277 ? 47.199 6.479 -70.270 1.00 96.50 277 LYS A N 1
ATOM 2008 C CA . LYS A 1 277 ? 47.387 7.786 -69.633 1.00 96.50 277 LYS A CA 1
ATOM 2009 C C . LYS A 1 277 ? 46.620 8.861 -70.396 1.00 96.50 277 LYS A C 1
ATOM 2011 O O . LYS A 1 277 ? 46.917 9.124 -71.558 1.00 96.50 277 LYS A O 1
ATOM 2016 N N . LEU A 1 278 ? 45.677 9.518 -69.734 1.00 96.00 278 LEU A N 1
ATOM 2017 C CA . LEU A 1 278 ? 44.904 10.636 -70.267 1.00 96.00 278 LEU A CA 1
ATOM 2018 C C . LEU A 1 278 ? 45.265 11.905 -69.492 1.00 96.00 278 LEU A C 1
ATOM 2020 O O . LEU A 1 278 ? 45.178 11.920 -68.266 1.00 96.00 278 LEU A O 1
ATOM 2024 N N . VAL A 1 279 ? 45.666 12.961 -70.194 1.00 94.69 279 VAL A N 1
ATOM 2025 C CA . VAL A 1 279 ? 45.984 14.269 -69.611 1.00 94.69 279 VAL A CA 1
ATOM 2026 C C . VAL A 1 279 ? 45.197 15.341 -70.358 1.00 94.69 279 VAL A C 1
ATOM 2028 O O . VAL A 1 279 ? 45.338 15.475 -71.571 1.00 94.69 279 VAL A O 1
ATOM 2031 N N . GLY A 1 280 ? 44.372 16.110 -69.659 1.00 92.88 280 GLY A N 1
ATOM 2032 C CA . GLY A 1 280 ? 43.653 17.269 -70.184 1.00 92.88 280 GLY A CA 1
ATOM 2033 C C . GLY A 1 280 ? 43.966 18.494 -69.344 1.00 92.88 280 GLY A C 1
ATOM 2034 O O . GLY A 1 280 ? 43.568 18.566 -68.186 1.00 92.88 280 GLY A O 1
ATOM 2035 N N . THR A 1 281 ? 44.693 19.457 -69.902 1.00 90.88 281 THR A N 1
ATOM 2036 C CA . THR A 1 281 ? 45.263 20.559 -69.108 1.00 90.88 281 THR A CA 1
ATOM 2037 C C . THR A 1 281 ? 44.463 21.862 -69.166 1.00 90.88 281 THR A C 1
ATOM 2039 O O . THR A 1 281 ? 44.679 22.738 -68.325 1.00 90.88 281 THR A O 1
ATOM 2042 N N . GLU A 1 282 ? 43.544 22.018 -70.124 1.00 90.00 282 GLU A N 1
ATOM 2043 C CA . GLU A 1 282 ? 42.777 23.256 -70.310 1.00 90.00 282 GLU A CA 1
ATOM 2044 C C . GLU A 1 282 ? 41.717 23.391 -69.202 1.00 90.00 282 GLU A C 1
ATOM 2046 O O . GLU A 1 282 ? 40.848 22.534 -69.033 1.00 90.00 282 GLU A O 1
ATOM 2051 N N . GLN A 1 283 ? 41.822 24.457 -68.404 1.00 86.31 283 GLN A N 1
ATOM 2052 C CA . GLN A 1 283 ? 40.966 24.686 -67.238 1.00 86.31 283 GLN A CA 1
ATOM 2053 C C . GLN A 1 283 ? 39.486 24.760 -67.630 1.00 86.31 283 GLN A C 1
ATOM 2055 O O . GLN A 1 283 ? 39.105 25.525 -68.514 1.00 86.31 283 GLN A O 1
ATOM 2060 N N . GLY A 1 284 ? 38.647 23.981 -66.946 1.00 84.94 284 GLY A N 1
ATOM 2061 C CA . GLY A 1 284 ? 37.198 23.944 -67.162 1.00 84.94 284 GLY A CA 1
ATOM 2062 C C . GLY A 1 284 ? 36.737 23.110 -68.361 1.00 84.94 284 GLY A C 1
ATOM 2063 O O . GLY A 1 284 ? 35.535 22.889 -68.502 1.00 84.94 284 GLY A O 1
ATOM 2064 N N . VAL A 1 285 ? 37.652 22.592 -69.187 1.00 91.00 285 VAL A N 1
ATOM 2065 C CA . VAL A 1 285 ? 37.310 21.745 -70.336 1.00 91.00 285 VAL A CA 1
ATOM 2066 C C . VAL A 1 285 ? 37.250 20.281 -69.895 1.00 91.00 285 VAL A C 1
ATOM 2068 O O . VAL A 1 285 ? 38.223 19.728 -69.389 1.00 91.00 285 VAL A O 1
ATOM 2071 N N . GLY A 1 286 ? 36.084 19.649 -70.049 1.00 90.31 286 GLY A N 1
ATOM 2072 C CA . GLY A 1 286 ? 35.826 18.307 -69.520 1.00 90.31 286 GLY A CA 1
ATOM 2073 C C . GLY A 1 286 ? 36.398 17.156 -70.354 1.00 90.31 286 GLY A C 1
ATOM 2074 O O . GLY A 1 286 ? 36.733 17.316 -71.526 1.00 90.31 286 GLY A O 1
ATOM 2075 N N . VAL A 1 287 ? 36.452 15.967 -69.757 1.00 94.56 287 VAL A N 1
ATOM 2076 C CA . VAL A 1 287 ? 36.765 14.688 -70.412 1.00 94.56 287 VAL A CA 1
ATOM 2077 C C . VAL A 1 287 ? 35.539 13.789 -70.307 1.00 94.56 287 VAL A C 1
ATOM 2079 O O . VAL A 1 287 ? 34.999 13.606 -69.218 1.00 94.56 287 VAL A O 1
ATOM 2082 N N . LYS A 1 288 ? 35.100 13.208 -71.424 1.00 93.69 288 LYS A N 1
ATOM 2083 C CA . LYS A 1 288 ? 33.999 12.244 -71.463 1.00 93.69 288 LYS A CA 1
ATOM 2084 C C . LYS A 1 288 ? 34.454 10.938 -72.104 1.00 93.69 288 LYS A C 1
ATOM 2086 O O . LYS A 1 288 ? 34.713 10.894 -73.304 1.00 93.69 288 LYS A O 1
ATOM 2091 N N . THR A 1 289 ? 34.493 9.866 -71.323 1.00 91.75 289 THR A N 1
ATOM 2092 C CA . THR A 1 289 ? 34.866 8.513 -71.756 1.00 91.75 289 THR A CA 1
ATOM 2093 C C . THR A 1 289 ? 33.662 7.578 -71.658 1.00 91.75 289 THR A C 1
ATOM 2095 O O . THR A 1 289 ? 33.462 6.900 -70.654 1.00 91.75 289 THR A O 1
ATOM 2098 N N . ALA A 1 290 ? 32.806 7.580 -72.690 1.00 86.19 290 ALA A N 1
ATOM 2099 C CA . ALA A 1 290 ? 31.602 6.742 -72.701 1.00 86.19 290 ALA A CA 1
ATOM 2100 C C . ALA A 1 290 ? 31.868 5.309 -73.198 1.00 86.19 290 ALA A C 1
ATOM 2102 O O . ALA A 1 290 ? 31.109 4.402 -72.856 1.00 86.19 290 ALA A O 1
ATOM 2103 N N . GLY A 1 291 ? 32.927 5.103 -73.988 1.00 85.31 291 GLY A N 1
ATOM 2104 C CA . GLY A 1 291 ? 33.416 3.777 -74.357 1.00 85.31 291 GLY A CA 1
ATOM 2105 C C . GLY A 1 291 ? 34.176 3.069 -73.232 1.00 85.31 291 GLY A C 1
ATOM 2106 O O . GLY A 1 291 ? 34.514 3.660 -72.205 1.00 85.31 291 GLY A O 1
ATOM 2107 N N . ASN A 1 292 ? 34.452 1.779 -73.434 1.00 89.19 292 ASN A N 1
ATOM 2108 C CA . ASN A 1 292 ? 35.196 0.967 -72.473 1.00 89.19 292 ASN A CA 1
ATOM 2109 C C . ASN A 1 292 ? 36.676 1.364 -72.462 1.00 89.19 292 ASN A C 1
ATOM 2111 O O . ASN A 1 292 ? 37.305 1.399 -73.515 1.00 89.19 292 ASN A O 1
ATOM 2115 N N . MET A 1 293 ? 37.250 1.580 -71.282 1.00 94.06 293 MET A N 1
ATOM 2116 C CA . MET A 1 293 ? 38.700 1.662 -71.090 1.00 94.06 293 MET A CA 1
ATOM 2117 C C . MET A 1 293 ? 39.204 0.383 -70.431 1.00 94.06 293 MET A C 1
ATOM 2119 O O . MET A 1 293 ? 38.728 0.021 -69.358 1.00 94.06 293 MET A O 1
ATOM 2123 N N . ALA A 1 294 ? 40.168 -0.300 -71.037 1.00 94.06 294 ALA A N 1
ATOM 2124 C CA . ALA A 1 294 ? 40.735 -1.529 -70.495 1.00 94.06 294 ALA A CA 1
ATOM 2125 C C . ALA A 1 294 ? 42.268 -1.502 -70.536 1.00 94.06 294 ALA A C 1
ATOM 2127 O O . ALA A 1 294 ? 42.859 -1.415 -71.611 1.00 94.06 294 ALA A O 1
ATOM 2128 N N . ALA A 1 295 ? 42.899 -1.615 -69.367 1.00 95.56 295 ALA A N 1
ATOM 2129 C CA . ALA A 1 295 ? 44.335 -1.790 -69.184 1.00 95.56 295 ALA A CA 1
ATOM 2130 C C . ALA A 1 295 ? 44.656 -3.254 -68.816 1.00 95.56 295 ALA A C 1
ATOM 2132 O O . ALA A 1 295 ? 44.485 -3.675 -67.669 1.00 95.56 295 ALA A O 1
ATOM 2133 N N . SER A 1 296 ? 45.110 -4.050 -69.787 1.00 90.38 296 SER A N 1
ATOM 2134 C CA . SER A 1 296 ? 45.317 -5.502 -69.667 1.00 90.38 296 SER A CA 1
ATOM 2135 C C . SER A 1 296 ? 46.599 -5.925 -68.951 1.00 90.38 296 SER A C 1
ATOM 2137 O O . SER A 1 296 ? 46.795 -7.121 -68.775 1.00 90.38 296 SER A O 1
ATOM 2139 N N . GLY A 1 297 ? 47.477 -4.999 -68.557 1.00 86.12 297 GLY A N 1
ATOM 2140 C CA . GLY A 1 297 ? 48.736 -5.349 -67.882 1.00 86.12 297 GLY A CA 1
ATOM 2141 C C . GLY A 1 297 ? 49.291 -4.302 -66.913 1.00 86.12 297 GLY A C 1
ATOM 2142 O O . GLY A 1 297 ? 50.317 -4.547 -66.289 1.00 86.12 297 GLY A O 1
ATOM 2143 N N . GLY A 1 298 ? 48.644 -3.145 -66.783 1.00 91.88 298 GLY A N 1
ATOM 2144 C CA . GLY A 1 298 ? 49.141 -2.001 -66.024 1.00 91.88 298 GLY A CA 1
ATOM 2145 C C . GLY A 1 298 ? 48.024 -1.038 -65.627 1.00 91.88 298 GLY A C 1
ATOM 2146 O O . GLY A 1 298 ? 46.873 -1.446 -65.454 1.00 91.88 298 GLY A O 1
ATOM 2147 N N . ASP A 1 299 ? 48.384 0.232 -65.457 1.00 95.94 299 ASP A N 1
ATOM 2148 C CA . ASP A 1 299 ? 47.529 1.248 -64.842 1.00 95.94 299 ASP A CA 1
ATOM 2149 C C . ASP A 1 299 ? 46.694 2.037 -65.866 1.00 95.94 299 ASP A C 1
ATOM 2151 O O . ASP A 1 299 ? 47.067 2.190 -67.034 1.00 95.94 299 ASP A O 1
ATOM 2155 N N . ILE A 1 300 ? 45.587 2.609 -65.388 1.00 97.44 300 ILE A N 1
ATOM 2156 C CA . ILE A 1 300 ? 44.876 3.712 -66.042 1.00 97.44 300 ILE A CA 1
ATOM 2157 C C . ILE A 1 300 ? 45.116 4.975 -65.210 1.00 97.44 300 ILE A C 1
ATOM 2159 O O . ILE A 1 300 ? 44.746 5.031 -64.038 1.00 97.44 300 ILE A O 1
ATOM 2163 N N . GLN A 1 301 ? 45.710 6.005 -65.806 1.00 96.75 301 GLN A N 1
ATOM 2164 C CA . GLN A 1 301 ? 45.907 7.315 -65.185 1.00 96.75 301 GLN A CA 1
ATOM 2165 C C . GLN A 1 301 ? 45.121 8.380 -65.950 1.00 96.75 301 GLN A C 1
ATOM 2167 O O . GLN A 1 301 ? 45.289 8.523 -67.157 1.00 96.75 301 GLN A O 1
ATOM 2172 N N . ILE A 1 302 ? 44.295 9.155 -65.252 1.00 96.56 302 ILE A N 1
ATOM 2173 C CA . ILE A 1 302 ? 43.503 10.250 -65.818 1.00 96.56 302 ILE A CA 1
ATOM 2174 C C . ILE A 1 302 ? 43.771 11.510 -64.997 1.00 96.56 302 ILE A C 1
ATOM 2176 O O . ILE A 1 302 ? 43.497 11.534 -63.799 1.00 96.56 302 ILE A O 1
ATOM 2180 N N . ASP A 1 303 ? 44.288 12.549 -65.641 1.00 95.31 303 ASP A N 1
ATOM 2181 C CA . ASP A 1 303 ? 44.476 13.882 -65.069 1.00 95.31 303 ASP A CA 1
ATOM 2182 C C . ASP A 1 303 ? 43.728 14.896 -65.938 1.00 95.31 303 ASP A C 1
ATOM 2184 O O . ASP A 1 303 ? 44.109 15.132 -67.083 1.00 95.31 303 ASP A O 1
ATOM 2188 N N . ALA A 1 304 ? 42.618 15.439 -65.448 1.00 94.56 304 ALA A N 1
ATOM 2189 C CA . ALA A 1 304 ? 41.763 16.350 -66.201 1.00 94.56 304 ALA A CA 1
ATOM 2190 C C . ALA A 1 304 ? 41.536 17.643 -65.415 1.00 94.56 304 ALA A C 1
ATOM 2192 O O . ALA A 1 304 ? 41.027 17.616 -64.304 1.00 94.56 304 ALA A O 1
ATOM 2193 N N . ASN A 1 305 ? 41.805 18.798 -66.018 1.00 91.19 305 ASN A N 1
ATOM 2194 C CA . ASN A 1 305 ? 41.550 20.116 -65.425 1.00 91.19 305 ASN A CA 1
ATOM 2195 C C . ASN A 1 305 ? 40.091 20.600 -65.599 1.00 91.19 305 ASN A C 1
ATOM 2197 O O . ASN A 1 305 ? 39.795 21.783 -65.425 1.00 91.19 305 ASN A O 1
ATOM 2201 N N . GLY A 1 306 ? 39.160 19.691 -65.901 1.00 92.00 306 GLY A N 1
ATOM 2202 C CA . GLY A 1 306 ? 37.721 19.944 -66.024 1.00 92.00 306 GLY A CA 1
ATOM 2203 C C . GLY A 1 306 ? 36.877 18.763 -65.530 1.00 92.00 306 GLY A C 1
ATOM 2204 O O . GLY A 1 306 ? 37.387 17.846 -64.893 1.00 92.00 306 GLY A O 1
ATOM 2205 N N . HIS A 1 307 ? 35.567 18.780 -65.784 1.00 95.19 307 HIS A N 1
ATOM 2206 C CA . HIS A 1 307 ? 34.671 17.694 -65.363 1.00 95.19 307 HIS A CA 1
ATOM 2207 C C . HIS A 1 307 ? 34.994 16.377 -66.087 1.00 95.19 307 HIS A C 1
ATOM 2209 O O . HIS A 1 307 ? 35.038 16.355 -67.317 1.00 95.19 307 HIS A O 1
ATOM 2215 N N . LEU A 1 308 ? 35.184 15.286 -65.343 1.00 96.31 308 LEU A N 1
ATOM 2216 C CA . LEU A 1 308 ? 35.372 13.943 -65.891 1.00 96.31 308 LEU A CA 1
ATOM 2217 C C . LEU A 1 308 ? 34.064 13.149 -65.811 1.00 96.31 308 LEU A C 1
ATOM 2219 O O . LEU A 1 308 ? 33.599 12.860 -64.715 1.00 96.31 308 LEU A O 1
ATOM 2223 N N . ASN A 1 309 ? 33.528 12.721 -66.951 1.00 95.06 309 ASN A N 1
ATOM 2224 C CA . ASN A 1 309 ? 32.446 11.741 -67.035 1.00 95.06 309 ASN A CA 1
ATOM 2225 C C . ASN A 1 309 ? 32.998 10.433 -67.622 1.00 95.06 309 ASN A C 1
ATOM 2227 O O . ASN A 1 309 ? 33.527 10.432 -68.732 1.00 95.06 309 ASN A O 1
ATOM 2231 N N . MET A 1 310 ? 32.895 9.332 -66.882 1.00 93.25 310 MET A N 1
ATOM 2232 C CA . MET A 1 310 ? 33.476 8.037 -67.241 1.00 93.25 310 MET A CA 1
ATOM 2233 C C . MET A 1 310 ? 32.430 6.926 -67.150 1.00 93.25 310 MET A C 1
ATOM 2235 O O . MET A 1 310 ? 31.702 6.831 -66.163 1.00 93.25 310 MET A O 1
ATOM 2239 N N . ALA A 1 311 ? 32.354 6.074 -68.171 1.00 89.94 311 ALA A N 1
ATOM 2240 C CA . ALA A 1 311 ? 31.474 4.910 -68.195 1.00 89.94 311 ALA A CA 1
ATOM 2241 C C . ALA A 1 311 ? 32.164 3.669 -67.608 1.00 89.94 311 ALA A C 1
ATOM 2243 O O . ALA A 1 311 ? 32.114 3.469 -66.396 1.00 89.94 311 ALA A O 1
ATOM 2244 N N . GLN A 1 312 ? 32.775 2.822 -68.442 1.00 92.69 312 GLN A N 1
ATOM 2245 C CA . GLN A 1 312 ? 33.396 1.566 -68.006 1.00 92.69 312 GLN A CA 1
ATOM 2246 C C . GLN A 1 312 ? 34.921 1.660 -68.031 1.00 92.69 312 GLN A C 1
ATOM 2248 O O . GLN A 1 312 ? 35.501 2.052 -69.044 1.00 92.69 312 GLN A O 1
ATOM 2253 N N . ALA A 1 313 ? 35.567 1.251 -66.939 1.00 94.50 313 ALA A N 1
ATOM 2254 C CA . ALA A 1 313 ? 37.023 1.205 -66.832 1.00 94.50 313 ALA A CA 1
ATOM 2255 C C . ALA A 1 313 ? 37.490 -0.079 -66.127 1.00 94.50 313 ALA A C 1
ATOM 2257 O O . ALA A 1 313 ? 36.987 -0.429 -65.061 1.00 94.50 313 ALA A O 1
ATOM 2258 N N . SER A 1 314 ? 38.463 -0.785 -66.698 1.00 94.94 314 SER A N 1
ATOM 2259 C CA . SER A 1 314 ? 39.049 -1.995 -66.118 1.00 94.94 314 SER A CA 1
ATOM 2260 C C . SER A 1 314 ? 40.572 -1.943 -66.179 1.00 94.94 314 SER A C 1
ATOM 2262 O O . SER A 1 314 ? 41.119 -1.713 -67.250 1.00 94.94 314 SER A O 1
ATOM 2264 N N . ALA A 1 315 ? 41.269 -2.163 -65.066 1.00 95.75 315 ALA A N 1
ATOM 2265 C CA . ALA A 1 315 ? 42.732 -2.205 -65.028 1.00 95.75 315 ALA A CA 1
ATOM 2266 C C . ALA A 1 315 ? 43.237 -3.420 -64.240 1.00 95.75 315 ALA A C 1
ATOM 2268 O O . ALA A 1 315 ? 42.757 -3.689 -63.142 1.00 95.75 315 ALA A O 1
ATOM 2269 N N . GLN A 1 316 ? 44.236 -4.144 -64.756 1.00 93.00 316 GLN A N 1
ATOM 2270 C CA . GLN A 1 316 ? 44.953 -5.131 -63.933 1.00 93.00 316 GLN A CA 1
ATOM 2271 C C . GLN A 1 316 ? 45.796 -4.454 -62.840 1.00 93.00 316 GLN A C 1
ATOM 2273 O O . GLN A 1 316 ? 45.967 -5.024 -61.763 1.00 93.00 316 GLN A O 1
ATOM 2278 N N . GLY A 1 317 ? 46.304 -3.246 -63.110 1.00 95.56 317 GLY A N 1
ATOM 2279 C CA . GLY A 1 317 ? 46.995 -2.388 -62.149 1.00 95.56 317 GLY A CA 1
ATOM 2280 C C . GLY A 1 317 ? 46.049 -1.433 -61.413 1.00 95.56 317 GLY A C 1
ATOM 2281 O O . GLY A 1 317 ? 44.930 -1.794 -61.042 1.00 95.56 317 GLY A O 1
ATOM 2282 N N . ALA A 1 318 ? 46.503 -0.207 -61.173 1.00 96.56 318 ALA A N 1
ATOM 2283 C CA . ALA A 1 318 ? 45.750 0.842 -60.502 1.00 96.56 318 ALA A CA 1
ATOM 2284 C C . ALA A 1 318 ? 44.948 1.723 -61.477 1.00 96.56 318 ALA A C 1
ATOM 2286 O O . ALA A 1 318 ? 45.376 2.000 -62.595 1.00 96.56 318 ALA A O 1
ATOM 2287 N N . LEU A 1 319 ? 43.808 2.235 -61.015 1.00 97.50 319 LEU A N 1
ATOM 2288 C CA . LEU A 1 319 ? 43.096 3.350 -61.634 1.00 97.50 319 LEU A CA 1
ATOM 2289 C C . LEU A 1 319 ? 43.328 4.615 -60.800 1.00 97.50 319 LEU A C 1
ATOM 2291 O O . LEU A 1 319 ? 42.835 4.709 -59.678 1.00 97.50 319 LEU A O 1
ATOM 2295 N N . ASN A 1 320 ? 44.048 5.588 -61.353 1.00 97.94 320 ASN A N 1
ATOM 2296 C CA . ASN A 1 320 ? 44.337 6.875 -60.720 1.00 97.94 320 ASN A CA 1
ATOM 2297 C C . ASN A 1 320 ? 43.592 7.997 -61.449 1.00 97.94 320 ASN A C 1
ATOM 2299 O O . ASN A 1 320 ? 43.853 8.246 -62.624 1.00 97.94 320 ASN A O 1
ATOM 2303 N N . VAL A 1 321 ? 42.695 8.694 -60.754 1.00 97.88 321 VAL A N 1
ATOM 2304 C CA . VAL A 1 321 ? 41.862 9.766 -61.314 1.00 97.88 321 VAL A CA 1
ATOM 2305 C C . VAL A 1 321 ? 42.082 11.063 -60.541 1.00 97.88 321 VAL A C 1
ATOM 2307 O O . VAL A 1 321 ? 41.867 11.101 -59.331 1.00 97.88 321 VAL A O 1
ATOM 2310 N N . ASN A 1 322 ? 42.456 12.132 -61.241 1.00 97.19 322 ASN A N 1
ATOM 2311 C CA . ASN A 1 322 ? 42.556 13.493 -60.721 1.00 97.19 322 ASN A CA 1
ATOM 2312 C C . ASN A 1 322 ? 41.712 14.436 -61.587 1.00 97.19 322 ASN A C 1
ATOM 2314 O O . ASN A 1 322 ? 41.995 14.586 -62.774 1.00 97.19 322 ASN A O 1
ATOM 2318 N N . ALA A 1 323 ? 40.663 15.040 -61.020 1.00 96.56 323 ALA A N 1
ATOM 2319 C CA . ALA A 1 323 ? 39.841 16.020 -61.737 1.00 96.56 323 ALA A CA 1
ATOM 2320 C C . ALA A 1 323 ? 39.028 16.929 -60.797 1.00 96.56 323 ALA A C 1
ATOM 2322 O O . ALA A 1 323 ? 38.617 16.466 -59.732 1.00 96.56 323 ALA A O 1
ATOM 2323 N N . PRO A 1 324 ? 38.694 18.184 -61.172 1.00 95.44 324 PRO A N 1
ATOM 2324 C CA . PRO A 1 324 ? 37.822 19.069 -60.394 1.00 95.44 324 PRO A CA 1
ATOM 2325 C C . PRO A 1 324 ? 36.475 18.470 -59.969 1.00 95.44 324 PRO A C 1
ATOM 2327 O O . PRO A 1 324 ? 35.988 18.793 -58.891 1.00 95.44 324 PRO A O 1
ATOM 2330 N N . SER A 1 325 ? 35.875 17.608 -60.792 1.00 97.12 325 SER A N 1
ATOM 2331 C CA . SER A 1 325 ? 34.678 16.816 -60.464 1.00 97.12 325 SER A CA 1
ATOM 2332 C C . SER A 1 325 ? 34.657 15.541 -61.303 1.00 97.12 325 SER A C 1
ATOM 2334 O O . SER A 1 325 ? 35.158 15.546 -62.430 1.00 97.12 325 SER A O 1
ATOM 2336 N N . VAL A 1 326 ? 34.096 14.460 -60.759 1.00 97.94 326 VAL A N 1
ATOM 2337 C CA . VAL A 1 326 ? 34.103 13.131 -61.387 1.00 97.94 326 VAL A CA 1
ATOM 2338 C C . VAL A 1 326 ? 32.707 12.514 -61.333 1.00 97.94 326 VAL A C 1
ATOM 2340 O O . VAL A 1 326 ? 32.107 12.403 -60.270 1.00 97.94 326 VAL A O 1
ATOM 2343 N N . GLU A 1 327 ? 32.208 12.046 -62.468 1.00 97.25 327 GLU A N 1
ATOM 2344 C CA . GLU A 1 327 ? 30.987 11.258 -62.584 1.00 97.25 327 GLU A CA 1
ATOM 2345 C C . GLU A 1 327 ? 31.306 9.896 -63.212 1.00 97.25 327 GLU A C 1
ATOM 2347 O O . GLU A 1 327 ? 31.747 9.805 -64.355 1.00 97.25 327 GLU A O 1
ATOM 2352 N N . MET A 1 328 ? 31.071 8.824 -62.458 1.00 95.88 328 MET A N 1
ATOM 2353 C CA . MET A 1 328 ? 31.229 7.437 -62.886 1.00 95.88 328 MET A CA 1
ATOM 2354 C C . MET A 1 328 ? 29.849 6.827 -63.146 1.00 95.88 328 MET A C 1
ATOM 2356 O O . MET A 1 328 ? 29.085 6.544 -62.219 1.00 95.88 328 MET A O 1
ATOM 2360 N N . THR A 1 329 ? 29.518 6.648 -64.422 1.00 94.00 329 THR A N 1
ATOM 2361 C CA . THR A 1 329 ? 28.196 6.199 -64.894 1.00 94.00 329 THR A CA 1
ATOM 2362 C C . THR A 1 329 ? 28.113 4.687 -65.135 1.00 94.00 329 THR A C 1
ATOM 2364 O O . THR A 1 329 ? 27.012 4.138 -65.178 1.00 94.00 329 THR A O 1
ATOM 2367 N N . GLY A 1 330 ? 29.254 4.002 -65.271 1.00 92.56 330 GLY A N 1
ATOM 2368 C CA . GLY A 1 330 ? 29.343 2.562 -65.526 1.00 92.56 330 GLY A CA 1
ATOM 2369 C C . GLY A 1 330 ? 30.168 1.801 -64.484 1.00 92.56 330 GLY A C 1
ATOM 2370 O O . GLY A 1 330 ? 30.474 2.307 -63.403 1.00 92.56 330 GLY A O 1
ATOM 2371 N N . LYS A 1 331 ? 30.494 0.540 -64.795 1.00 93.50 331 LYS A N 1
ATOM 2372 C CA . LYS A 1 331 ? 31.273 -0.340 -63.914 1.00 93.50 331 LYS A CA 1
ATOM 2373 C C . LYS A 1 331 ? 32.769 -0.069 -64.033 1.00 93.50 331 LYS A C 1
ATOM 2375 O O . LYS A 1 331 ? 33.323 -0.096 -65.130 1.00 93.50 331 LYS A O 1
ATOM 2380 N N . THR A 1 332 ? 33.411 0.092 -62.885 1.00 95.00 332 THR A N 1
ATOM 2381 C CA . THR A 1 332 ? 34.849 0.293 -62.758 1.00 95.00 332 THR A CA 1
ATOM 2382 C C . THR A 1 332 ? 35.469 -0.807 -61.900 1.00 95.00 332 THR A C 1
ATOM 2384 O O . THR A 1 332 ? 34.965 -1.081 -60.811 1.00 95.00 332 THR A O 1
ATOM 2387 N N . TYR A 1 333 ? 36.554 -1.425 -62.374 1.00 95.19 333 TYR A N 1
ATOM 2388 C CA . TYR A 1 333 ? 37.297 -2.465 -61.653 1.00 95.19 333 TYR A CA 1
ATOM 2389 C C . TYR A 1 333 ? 38.813 -2.290 -61.800 1.00 95.19 333 TYR A C 1
ATOM 2391 O O . TYR A 1 333 ? 39.307 -2.176 -62.919 1.00 95.19 333 TYR A O 1
ATOM 2399 N N . ALA A 1 334 ? 39.567 -2.313 -60.700 1.00 96.62 334 ALA A N 1
ATOM 2400 C CA . ALA A 1 334 ? 41.032 -2.281 -60.737 1.00 96.62 334 ALA A CA 1
ATOM 2401 C C . ALA A 1 334 ? 41.673 -3.111 -59.610 1.00 96.62 334 ALA A C 1
ATOM 2403 O O . ALA A 1 334 ? 40.990 -3.511 -58.667 1.00 96.62 334 ALA A O 1
ATOM 2404 N N . SER A 1 335 ? 42.991 -3.336 -59.632 1.00 95.31 335 SER A N 1
ATOM 2405 C CA . SER A 1 335 ? 43.685 -3.848 -58.437 1.00 95.31 335 SER A CA 1
ATOM 2406 C C . SER A 1 335 ? 43.564 -2.850 -57.279 1.00 95.31 335 SER A C 1
ATOM 2408 O O . SER A 1 335 ? 43.193 -3.211 -56.161 1.00 95.31 335 SER A O 1
ATOM 2410 N N . SER A 1 336 ? 43.773 -1.565 -57.568 1.00 97.12 336 SER A N 1
ATOM 2411 C CA . SER A 1 336 ? 43.516 -0.455 -56.647 1.00 97.12 336 SER A CA 1
ATOM 2412 C C . SER A 1 336 ? 42.898 0.732 -57.381 1.00 97.12 336 SER A C 1
ATOM 2414 O O . SER A 1 336 ? 43.227 0.995 -58.533 1.00 97.12 336 SER A O 1
ATOM 2416 N N . VAL A 1 337 ? 42.025 1.480 -56.716 1.00 98.19 337 VAL A N 1
ATOM 2417 C CA . VAL A 1 337 ? 41.388 2.692 -57.247 1.00 98.19 337 VAL A CA 1
ATOM 2418 C C . VAL A 1 337 ? 41.757 3.872 -56.355 1.00 98.19 337 VAL A C 1
ATOM 2420 O O . VAL A 1 337 ? 41.541 3.812 -55.146 1.00 98.19 337 VAL A O 1
ATOM 2423 N N . ASN A 1 338 ? 42.260 4.959 -56.939 1.00 98.12 338 ASN A N 1
ATOM 2424 C CA . ASN A 1 338 ? 42.504 6.228 -56.260 1.00 98.12 338 ASN A CA 1
ATOM 2425 C C . ASN A 1 338 ? 41.811 7.372 -57.016 1.00 98.12 338 ASN A C 1
ATOM 2427 O O . ASN A 1 338 ? 42.132 7.641 -58.173 1.00 98.12 338 ASN A O 1
ATOM 2431 N N . VAL A 1 339 ? 40.868 8.052 -56.362 1.00 98.31 339 VAL A N 1
ATOM 2432 C CA . VAL A 1 339 ? 40.151 9.209 -56.920 1.00 98.31 339 VAL A CA 1
ATOM 2433 C C . VAL A 1 339 ? 40.447 10.440 -56.072 1.00 98.31 339 VAL A C 1
ATOM 2435 O O . VAL A 1 339 ? 40.169 10.454 -54.872 1.00 98.31 339 VAL A O 1
ATOM 2438 N N . ARG A 1 340 ? 40.980 11.492 -56.695 1.00 98.19 340 ARG A N 1
ATOM 2439 C CA . ARG A 1 340 ? 41.195 12.810 -56.089 1.00 98.19 340 ARG A CA 1
ATOM 2440 C C . ARG A 1 340 ? 40.373 13.851 -56.832 1.00 98.19 340 ARG A C 1
ATOM 2442 O O . ARG A 1 340 ? 40.569 14.083 -58.022 1.00 98.19 340 ARG A O 1
ATOM 2449 N N . THR A 1 341 ? 39.448 14.483 -56.124 1.00 97.44 341 THR A N 1
ATOM 2450 C CA . THR A 1 341 ? 38.616 15.540 -56.684 1.00 97.44 341 THR A CA 1
ATOM 2451 C C . THR A 1 341 ? 38.296 16.607 -55.636 1.00 97.44 341 THR A C 1
ATOM 2453 O O . THR A 1 341 ? 37.785 16.288 -54.573 1.00 97.44 341 THR A O 1
ATOM 2456 N N . PRO A 1 342 ? 38.587 17.897 -55.859 1.00 96.12 342 PRO A N 1
ATOM 2457 C CA . PRO A 1 342 ? 38.171 18.937 -54.917 1.00 96.12 342 PRO A CA 1
ATOM 2458 C C . PRO A 1 342 ? 36.645 19.149 -54.902 1.00 96.12 342 PRO A C 1
ATOM 2460 O O . PRO A 1 342 ? 36.126 19.724 -53.948 1.00 96.12 342 PRO A O 1
ATOM 2463 N N . GLY A 1 343 ? 35.928 18.703 -55.940 1.00 96.31 343 GLY A N 1
ATOM 2464 C CA . GLY A 1 343 ? 34.473 18.780 -56.064 1.00 96.31 343 GLY A CA 1
ATOM 2465 C C . GLY A 1 343 ? 33.767 17.463 -55.736 1.00 96.31 343 GLY A C 1
ATOM 2466 O O . GLY A 1 343 ? 34.150 16.736 -54.822 1.00 96.31 343 GLY A O 1
ATOM 2467 N N . GLU A 1 344 ? 32.686 17.169 -56.454 1.00 98.00 344 GLU A N 1
ATOM 2468 C CA . GLU A 1 344 ? 31.868 15.978 -56.218 1.00 98.00 344 GLU A CA 1
ATOM 2469 C C . GLU A 1 344 ? 32.360 14.765 -57.025 1.00 98.00 344 GLU A C 1
ATOM 2471 O O . GLU A 1 344 ? 32.638 14.879 -58.221 1.00 98.00 344 GLU A O 1
ATOM 2476 N N . LEU A 1 345 ? 32.419 13.602 -56.367 1.00 98.25 345 LEU A N 1
ATOM 2477 C CA . LEU A 1 345 ? 32.421 12.284 -56.998 1.00 98.25 345 LEU A CA 1
ATOM 2478 C C . LEU A 1 345 ? 30.992 11.729 -56.996 1.00 98.25 345 LEU A C 1
ATOM 2480 O O . LEU A 1 345 ? 30.430 11.493 -55.926 1.00 98.25 345 LEU A O 1
ATOM 2484 N N . VAL A 1 346 ? 30.434 11.453 -58.172 1.00 98.44 346 VAL A N 1
ATOM 2485 C CA . VAL A 1 346 ? 29.157 10.746 -58.340 1.00 98.44 346 VAL A CA 1
ATOM 2486 C C . VAL A 1 346 ? 29.430 9.331 -58.850 1.00 98.44 346 VAL A C 1
ATOM 2488 O O . VAL A 1 346 ? 29.961 9.174 -59.943 1.00 98.44 346 VAL A O 1
ATOM 2491 N N . ASN A 1 347 ? 29.055 8.297 -58.094 1.00 97.94 347 ASN A N 1
ATOM 2492 C CA . ASN A 1 347 ? 29.089 6.897 -58.536 1.00 97.94 347 ASN A CA 1
ATOM 2493 C C . ASN A 1 347 ? 27.667 6.367 -58.746 1.00 97.94 347 ASN A C 1
ATOM 2495 O O . ASN A 1 347 ? 26.898 6.252 -57.788 1.00 97.94 347 ASN A O 1
ATOM 2499 N N . GLN A 1 348 ? 27.327 6.013 -59.986 1.00 96.56 348 GLN A N 1
ATOM 2500 C CA . GLN A 1 348 ? 25.989 5.529 -60.340 1.00 96.56 348 GLN A CA 1
ATOM 2501 C C . GLN A 1 348 ? 25.868 3.998 -60.375 1.00 96.56 348 GLN A C 1
ATOM 2503 O O . GLN A 1 348 ? 24.771 3.485 -60.170 1.00 96.56 348 GLN A O 1
ATOM 2508 N N . GLN A 1 349 ? 26.955 3.258 -60.635 1.00 95.44 349 GLN A N 1
ATOM 2509 C CA . GLN A 1 349 ? 26.910 1.795 -60.786 1.00 95.44 349 GLN A CA 1
ATOM 2510 C C . GLN A 1 349 ? 27.913 1.058 -59.903 1.00 95.44 349 GLN A C 1
ATOM 2512 O O . GLN A 1 349 ? 27.504 0.396 -58.953 1.00 95.44 349 GLN A O 1
ATOM 2517 N N . SER A 1 350 ? 29.209 1.090 -60.222 1.00 94.75 350 SER A N 1
ATOM 2518 C CA . SER A 1 350 ? 30.198 0.322 -59.467 1.00 94.75 350 SER A CA 1
ATOM 2519 C C . SER A 1 350 ? 31.596 0.918 -59.569 1.00 94.75 350 SER A C 1
ATOM 2521 O O . SER A 1 350 ? 32.091 1.157 -60.666 1.00 94.75 350 SER A O 1
ATOM 2523 N N . LEU A 1 351 ? 32.238 1.076 -58.416 1.00 96.69 351 LEU A N 1
ATOM 2524 C CA . LEU A 1 351 ? 33.643 1.387 -58.230 1.00 96.69 351 LEU A CA 1
ATOM 2525 C C . LEU A 1 351 ? 34.248 0.297 -57.342 1.00 96.69 351 LEU A C 1
ATOM 2527 O O . LEU A 1 351 ? 34.159 0.361 -56.115 1.00 96.69 351 LEU A O 1
ATOM 2531 N N . ALA A 1 352 ? 34.800 -0.736 -57.967 1.00 96.31 352 ALA A N 1
ATOM 2532 C CA . ALA A 1 352 ? 35.306 -1.917 -57.287 1.00 96.31 352 ALA A CA 1
ATOM 2533 C C . ALA A 1 352 ? 36.830 -2.042 -57.409 1.00 96.31 352 ALA A C 1
ATOM 2535 O O . ALA A 1 352 ? 37.418 -1.681 -58.430 1.00 96.31 352 ALA A O 1
ATOM 2536 N N . ALA A 1 353 ? 37.468 -2.600 -56.382 1.00 97.44 353 ALA A N 1
ATOM 2537 C CA . ALA A 1 353 ? 38.881 -2.948 -56.424 1.00 97.44 353 ALA A CA 1
ATOM 2538 C C . ALA A 1 353 ? 39.196 -4.294 -55.761 1.00 97.44 353 ALA A C 1
ATOM 2540 O O . ALA A 1 353 ? 38.500 -4.731 -54.839 1.00 97.44 353 ALA A O 1
ATOM 2541 N N . ARG A 1 354 ? 40.298 -4.924 -56.176 1.00 96.62 354 ARG A N 1
ATOM 2542 C CA . ARG A 1 354 ? 40.828 -6.129 -55.520 1.00 96.62 354 ARG A CA 1
ATOM 2543 C C . ARG A 1 354 ? 41.420 -5.826 -54.146 1.00 96.62 354 ARG A C 1
ATOM 2545 O O . ARG A 1 354 ? 41.147 -6.548 -53.194 1.00 96.62 354 ARG A O 1
ATOM 2552 N N . GLU A 1 355 ? 42.207 -4.761 -54.026 1.00 96.38 355 GLU A N 1
ATOM 2553 C CA . GLU A 1 355 ? 42.988 -4.456 -52.821 1.00 96.38 355 GLU A CA 1
ATOM 2554 C C . GLU A 1 355 ? 42.507 -3.197 -52.101 1.00 96.38 355 GLU A C 1
ATOM 2556 O O . GLU A 1 355 ? 42.284 -3.234 -50.891 1.00 96.38 355 GLU A O 1
ATOM 2561 N N . ARG A 1 356 ? 42.339 -2.074 -52.808 1.00 97.50 356 ARG A N 1
ATOM 2562 C CA . ARG A 1 356 ? 41.993 -0.800 -52.160 1.00 97.50 356 ARG A CA 1
ATOM 2563 C C . ARG A 1 356 ? 41.150 0.114 -53.037 1.00 97.50 356 ARG A C 1
ATOM 2565 O O . ARG A 1 356 ? 41.463 0.300 -54.207 1.00 97.50 356 ARG A O 1
ATOM 2572 N N . VAL A 1 357 ? 40.155 0.766 -52.437 1.00 98.50 357 VAL A N 1
ATOM 2573 C CA . VAL A 1 357 ? 39.521 1.974 -52.987 1.00 98.50 357 VAL A CA 1
ATOM 2574 C C . VAL A 1 357 ? 39.822 3.153 -52.067 1.00 98.50 357 VAL A C 1
ATOM 2576 O O . VAL A 1 357 ? 39.491 3.115 -50.886 1.00 98.50 357 VAL A O 1
ATOM 2579 N N . GLU A 1 358 ? 40.446 4.203 -52.591 1.00 98.56 358 GLU A N 1
ATOM 2580 C CA . GLU A 1 358 ? 40.744 5.436 -51.863 1.00 98.56 358 GLU A CA 1
ATOM 2581 C C . GLU A 1 358 ? 40.133 6.642 -52.585 1.00 98.56 358 GLU A C 1
ATOM 2583 O O . GLU A 1 358 ? 40.447 6.920 -53.743 1.00 98.56 358 GLU A O 1
ATOM 2588 N N . ILE A 1 359 ? 39.260 7.372 -51.896 1.00 98.69 359 ILE A N 1
ATOM 2589 C CA . ILE A 1 359 ? 38.543 8.530 -52.434 1.00 98.69 359 ILE A CA 1
ATOM 2590 C C . ILE A 1 359 ? 38.849 9.743 -51.561 1.00 98.69 359 ILE A C 1
ATOM 2592 O O . ILE A 1 359 ? 38.575 9.738 -50.364 1.00 98.69 359 ILE A O 1
ATOM 2596 N N . ASN A 1 360 ? 39.370 10.803 -52.172 1.00 98.44 360 ASN A N 1
ATOM 2597 C CA . ASN A 1 360 ? 39.509 12.123 -51.567 1.00 98.44 360 ASN A CA 1
ATOM 2598 C C . ASN A 1 360 ? 38.664 13.100 -52.391 1.00 98.44 360 ASN A C 1
ATOM 2600 O O . ASN A 1 360 ? 39.052 13.446 -53.508 1.00 98.44 360 ASN A O 1
ATOM 2604 N N . ALA A 1 361 ? 37.498 13.486 -51.868 1.00 98.25 361 ALA A N 1
ATOM 2605 C CA . ALA A 1 361 ? 36.494 14.268 -52.586 1.00 98.25 361 ALA A CA 1
ATOM 2606 C C . ALA A 1 361 ? 36.016 15.493 -51.781 1.00 98.25 361 ALA A C 1
ATOM 2608 O O . ALA A 1 361 ? 36.020 15.468 -50.554 1.00 98.25 361 ALA A O 1
ATOM 2609 N N . GLY A 1 362 ? 35.522 16.547 -52.433 1.00 97.12 362 GLY A N 1
ATOM 2610 C CA . GLY A 1 362 ? 34.738 17.604 -51.772 1.00 97.12 362 GLY A CA 1
ATOM 2611 C C . GLY A 1 362 ? 33.335 17.135 -51.358 1.00 97.12 362 GLY A C 1
ATOM 2612 O O . GLY A 1 362 ? 32.772 17.610 -50.369 1.00 97.12 362 GLY A O 1
ATOM 2613 N N . LYS A 1 363 ? 32.783 16.159 -52.085 1.00 98.31 363 LYS A N 1
ATOM 2614 C CA . LYS A 1 363 ? 31.545 15.433 -51.765 1.00 98.31 363 LYS A CA 1
ATOM 2615 C C . LYS A 1 363 ? 31.561 14.069 -52.454 1.00 98.31 363 LYS A C 1
ATOM 2617 O O . LYS A 1 363 ? 32.035 13.965 -53.579 1.00 98.31 363 LYS A O 1
ATOM 2622 N N . VAL A 1 364 ? 31.006 13.040 -51.823 1.00 98.69 364 VAL A N 1
ATOM 2623 C CA . VAL A 1 364 ? 30.746 11.744 -52.469 1.00 98.69 364 VAL A CA 1
ATOM 2624 C C . VAL A 1 364 ? 29.245 11.505 -52.532 1.00 98.69 364 VAL A C 1
ATOM 2626 O O . VAL A 1 364 ? 28.580 11.569 -51.502 1.00 98.69 364 VAL A O 1
ATOM 2629 N N . THR A 1 365 ? 28.725 11.192 -53.715 1.00 98.56 365 THR A N 1
ATOM 2630 C CA . THR A 1 365 ? 27.353 10.721 -53.933 1.00 98.56 365 THR A CA 1
ATOM 2631 C C . THR A 1 365 ? 27.409 9.330 -54.550 1.00 98.56 365 THR A C 1
ATOM 2633 O O . THR A 1 365 ? 27.826 9.164 -55.693 1.00 98.56 365 THR A O 1
ATOM 2636 N N . ASN A 1 366 ? 26.993 8.320 -53.794 1.00 98.38 366 ASN A N 1
ATOM 2637 C CA . ASN A 1 366 ? 27.009 6.924 -54.207 1.00 98.38 366 ASN A CA 1
ATOM 2638 C C . ASN A 1 366 ? 25.586 6.365 -54.312 1.00 98.38 366 ASN A C 1
ATOM 2640 O O . ASN A 1 366 ? 24.937 6.142 -53.292 1.00 98.38 366 ASN A O 1
ATOM 2644 N N . ALA A 1 367 ? 25.131 6.100 -55.535 1.00 97.19 367 ALA A N 1
ATOM 2645 C CA . ALA A 1 367 ? 23.904 5.348 -55.812 1.00 97.19 367 ALA A CA 1
ATOM 2646 C C . ALA A 1 367 ? 24.180 3.884 -56.207 1.00 97.19 367 ALA A C 1
ATOM 2648 O O . ALA A 1 367 ? 23.268 3.060 -56.192 1.00 97.19 367 ALA A O 1
ATOM 2649 N N . GLY A 1 368 ? 25.432 3.569 -56.553 1.00 96.44 368 GLY A N 1
ATOM 2650 C CA . GLY A 1 368 ? 25.896 2.233 -56.915 1.00 96.44 368 GLY A CA 1
ATOM 2651 C C . GLY A 1 368 ? 26.667 1.535 -55.792 1.00 96.44 368 GLY A C 1
ATOM 2652 O O . GLY A 1 368 ? 26.396 1.713 -54.607 1.00 96.44 368 GLY A O 1
ATOM 2653 N N . THR A 1 369 ? 27.665 0.737 -56.157 1.00 97.44 369 THR A N 1
ATOM 2654 C CA . THR A 1 369 ? 28.547 0.035 -55.216 1.00 97.44 369 THR A CA 1
ATOM 2655 C C . THR A 1 369 ? 29.937 0.662 -55.207 1.00 97.44 369 THR A C 1
ATOM 2657 O O . THR A 1 369 ? 30.546 0.796 -56.261 1.00 97.44 369 THR A O 1
ATOM 2660 N N . ILE A 1 370 ? 30.477 0.986 -54.037 1.00 98.44 370 ILE A N 1
ATOM 2661 C CA . ILE A 1 370 ? 31.905 1.223 -53.808 1.00 98.44 370 ILE A CA 1
ATOM 2662 C C . ILE A 1 370 ? 32.408 0.018 -53.018 1.00 98.44 370 ILE A C 1
ATOM 2664 O O . ILE A 1 370 ? 31.959 -0.185 -51.893 1.00 98.44 370 ILE A O 1
ATOM 2668 N N . ALA A 1 371 ? 33.286 -0.804 -53.593 1.00 97.62 371 ALA A N 1
ATOM 2669 C CA . ALA A 1 371 ? 33.699 -2.051 -52.953 1.00 97.62 371 ALA A CA 1
ATOM 2670 C C . ALA A 1 371 ? 35.192 -2.351 -53.068 1.00 97.62 371 ALA A C 1
ATOM 2672 O O . ALA A 1 371 ? 35.811 -2.095 -54.097 1.00 97.62 371 ALA A O 1
ATOM 2673 N N . SER A 1 372 ? 35.758 -2.982 -52.042 1.00 97.25 372 SER A N 1
ATOM 2674 C CA . SER A 1 372 ? 37.099 -3.562 -52.103 1.00 97.25 372 SER A CA 1
ATOM 2675 C C . SER A 1 372 ? 37.136 -5.023 -51.655 1.00 97.25 372 SER A C 1
ATOM 2677 O O . SER A 1 372 ? 36.297 -5.506 -50.885 1.00 97.25 372 SER A O 1
ATOM 2679 N N . GLY A 1 373 ? 38.155 -5.735 -52.127 1.00 96.00 373 GLY A N 1
ATOM 2680 C CA . GLY A 1 373 ? 38.298 -7.165 -51.886 1.00 96.00 373 GLY A CA 1
ATOM 2681 C C . GLY A 1 373 ? 37.544 -8.012 -52.900 1.00 96.00 373 GLY A C 1
ATOM 2682 O O . GLY A 1 373 ? 37.155 -9.124 -52.570 1.00 96.00 373 GLY A O 1
ATOM 2683 N N . ILE A 1 374 ? 37.294 -7.480 -54.099 1.00 94.69 374 ILE A N 1
ATOM 2684 C CA . ILE A 1 374 ? 36.617 -8.194 -55.183 1.00 94.69 374 ILE A CA 1
ATOM 2685 C C . ILE A 1 374 ? 37.675 -8.760 -56.134 1.00 94.69 374 ILE A C 1
ATOM 2687 O O . ILE A 1 374 ? 38.450 -8.013 -56.733 1.00 94.69 374 ILE A O 1
ATOM 2691 N N . GLU A 1 375 ? 37.733 -10.077 -56.271 1.00 92.62 375 GLU A N 1
ATOM 2692 C CA . GLU A 1 375 ? 38.573 -10.751 -57.262 1.00 92.62 375 GLU A CA 1
ATOM 2693 C C . GLU A 1 375 ? 37.961 -10.648 -58.667 1.00 92.62 375 GLU A C 1
ATOM 2695 O O . GLU A 1 375 ? 36.780 -10.337 -58.832 1.00 92.62 375 GLU A O 1
ATOM 2700 N N . ALA A 1 376 ? 38.761 -10.917 -59.701 1.00 86.00 376 ALA A N 1
ATOM 2701 C CA . ALA A 1 376 ? 38.320 -10.803 -61.095 1.00 86.00 376 ALA A CA 1
ATOM 2702 C C . ALA A 1 376 ? 37.192 -11.792 -61.463 1.00 86.00 376 ALA A C 1
ATOM 2704 O O . ALA A 1 376 ? 36.460 -11.566 -62.424 1.00 86.00 376 ALA A O 1
ATOM 2705 N N . ASP A 1 377 ? 37.039 -12.877 -60.698 1.00 86.88 377 ASP A N 1
ATOM 2706 C CA . ASP A 1 377 ? 35.950 -13.855 -60.812 1.00 86.88 377 ASP A CA 1
ATOM 2707 C C . ASP A 1 377 ? 34.712 -13.490 -59.964 1.00 86.88 377 ASP A C 1
ATOM 2709 O O . ASP A 1 377 ? 33.792 -14.298 -59.827 1.00 86.88 377 ASP A O 1
ATOM 2713 N N . ASN A 1 378 ? 34.679 -12.274 -59.407 1.00 86.50 378 ASN A N 1
ATOM 2714 C CA . ASN A 1 378 ? 33.689 -11.754 -58.460 1.00 86.50 378 ASN A CA 1
ATOM 2715 C C . ASN A 1 378 ? 33.662 -12.442 -57.082 1.00 86.50 378 ASN A C 1
ATOM 2717 O O . ASN A 1 378 ? 32.752 -12.169 -56.291 1.00 86.50 378 ASN A O 1
ATOM 2721 N N . SER A 1 379 ? 34.623 -13.309 -56.753 1.00 91.69 379 SER A N 1
ATOM 2722 C CA . SER A 1 379 ? 34.771 -13.809 -55.383 1.00 91.69 379 SER A CA 1
ATOM 2723 C C . SER A 1 379 ? 35.304 -12.714 -54.447 1.00 91.69 379 SER A C 1
ATOM 2725 O O . SER A 1 379 ? 35.874 -11.714 -54.888 1.00 91.69 379 SER A O 1
ATOM 2727 N N . ARG A 1 380 ? 35.085 -12.870 -53.134 1.00 92.38 380 ARG A N 1
ATOM 2728 C CA . ARG A 1 380 ? 35.637 -11.955 -52.125 1.00 92.38 380 ARG A CA 1
ATOM 2729 C C . ARG A 1 380 ? 36.945 -12.485 -51.555 1.00 92.38 380 ARG A C 1
ATOM 2731 O O . ARG A 1 380 ? 37.004 -13.640 -51.137 1.00 92.38 380 ARG A O 1
ATOM 2738 N N . ASN A 1 381 ? 37.951 -11.623 -51.456 1.00 91.81 381 ASN A N 1
ATOM 2739 C CA . ASN A 1 381 ? 39.152 -11.873 -50.661 1.00 91.81 381 ASN A CA 1
ATOM 2740 C C . ASN A 1 381 ? 39.013 -11.300 -49.241 1.00 91.81 381 ASN A C 1
ATOM 2742 O O . ASN A 1 381 ? 38.003 -10.699 -48.901 1.00 91.81 381 ASN A O 1
ATOM 2746 N N . ALA A 1 382 ? 40.027 -11.496 -48.397 1.00 90.88 382 ALA A N 1
ATOM 2747 C CA . ALA A 1 382 ? 40.001 -11.088 -46.989 1.00 90.88 382 ALA A CA 1
ATOM 2748 C C . ALA A 1 382 ? 40.786 -9.796 -46.690 1.00 90.88 382 ALA A C 1
ATOM 2750 O O . ALA A 1 382 ? 40.963 -9.449 -45.524 1.00 90.88 382 ALA A O 1
ATOM 2751 N N . THR A 1 383 ? 41.326 -9.109 -47.702 1.00 92.94 383 THR A N 1
ATOM 2752 C CA . THR A 1 383 ? 42.335 -8.048 -47.500 1.00 92.94 383 THR A CA 1
ATOM 2753 C C . THR A 1 383 ? 41.905 -6.661 -47.956 1.00 92.94 383 THR A C 1
ATOM 2755 O O . THR A 1 383 ? 42.590 -5.699 -47.602 1.00 92.94 383 THR A O 1
ATOM 2758 N N . GLY A 1 384 ? 40.811 -6.567 -48.716 1.00 96.69 384 GLY A N 1
ATOM 2759 C CA . GLY A 1 384 ? 40.345 -5.336 -49.345 1.00 96.69 384 GLY A CA 1
ATOM 2760 C C . GLY A 1 384 ? 39.976 -4.210 -48.376 1.00 96.69 384 GLY A C 1
ATOM 2761 O O . GLY A 1 384 ? 39.162 -4.426 -47.477 1.00 96.69 384 GLY A O 1
ATOM 2762 N N . ASP A 1 385 ? 40.480 -2.995 -48.627 1.00 98.12 385 ASP A N 1
ATOM 2763 C CA . ASP A 1 385 ? 40.164 -1.784 -47.850 1.00 98.12 385 ASP A CA 1
ATOM 2764 C C . ASP A 1 385 ? 39.431 -0.707 -48.662 1.00 98.12 385 ASP A C 1
ATOM 2766 O O . ASP A 1 385 ? 39.696 -0.528 -49.850 1.00 98.12 385 ASP A O 1
ATOM 2770 N N . VAL A 1 386 ? 38.532 0.039 -48.026 1.00 98.62 386 VAL A N 1
ATOM 2771 C CA . VAL A 1 386 ? 37.918 1.250 -48.594 1.00 98.62 386 VAL A CA 1
ATOM 2772 C C . VAL A 1 386 ? 38.189 2.425 -47.659 1.00 98.62 386 VAL A C 1
ATOM 2774 O O . VAL A 1 386 ? 37.895 2.343 -46.468 1.00 98.62 386 VAL A O 1
ATOM 2777 N N . THR A 1 387 ? 38.695 3.533 -48.198 1.00 98.69 387 THR A N 1
ATOM 2778 C CA . THR A 1 387 ? 38.879 4.798 -47.474 1.00 98.69 387 THR A CA 1
ATOM 2779 C C . THR A 1 387 ? 38.211 5.934 -48.238 1.00 98.69 387 THR A C 1
ATOM 2781 O O . THR A 1 387 ? 38.520 6.163 -49.407 1.00 98.69 387 THR A O 1
ATOM 2784 N N . ILE A 1 388 ? 37.324 6.674 -47.574 1.00 98.75 388 ILE A N 1
ATOM 2785 C CA . ILE A 1 388 ? 36.642 7.849 -48.125 1.00 98.75 388 ILE A CA 1
ATOM 2786 C C . ILE A 1 388 ? 36.915 9.052 -47.225 1.00 98.75 388 ILE A C 1
ATOM 2788 O O . ILE A 1 388 ? 36.522 9.055 -46.062 1.00 98.75 388 ILE A O 1
ATOM 2792 N N . ASN A 1 389 ? 37.540 10.091 -47.773 1.00 98.44 389 ASN A N 1
ATOM 2793 C CA . ASN A 1 389 ? 37.734 11.385 -47.128 1.00 98.44 389 ASN A CA 1
ATOM 2794 C C . ASN A 1 389 ? 36.949 12.441 -47.911 1.00 98.44 389 ASN A C 1
ATOM 2796 O O . ASN A 1 389 ? 37.323 12.784 -49.035 1.00 98.44 389 ASN A O 1
ATOM 2800 N N . ALA A 1 390 ? 35.860 12.948 -47.337 1.00 98.00 390 ALA A N 1
ATOM 2801 C CA . ALA A 1 390 ? 35.078 14.023 -47.943 1.00 98.00 390 ALA A CA 1
ATOM 2802 C C . ALA A 1 390 ? 34.249 14.759 -46.893 1.00 98.00 390 ALA A C 1
ATOM 2804 O O . ALA A 1 390 ? 33.717 14.101 -46.019 1.00 98.00 390 ALA A O 1
ATOM 2805 N N . PRO A 1 391 ? 34.044 16.085 -46.952 1.00 97.62 391 PRO A N 1
ATOM 2806 C CA . PRO A 1 391 ? 33.137 16.771 -46.029 1.00 97.62 391 PRO A CA 1
ATOM 2807 C C . PRO A 1 391 ? 31.736 16.147 -45.951 1.00 97.62 391 PRO A C 1
ATOM 2809 O O . PRO A 1 391 ? 31.185 16.013 -44.860 1.00 97.62 391 PRO A O 1
ATOM 2812 N N . MET A 1 392 ? 31.181 15.724 -47.088 1.00 98.25 392 MET A N 1
ATOM 2813 C CA . MET A 1 392 ? 29.862 15.099 -47.172 1.00 98.25 392 MET A CA 1
ATOM 2814 C C . MET A 1 392 ? 29.919 13.786 -47.950 1.00 98.25 392 MET A C 1
ATOM 2816 O O . MET A 1 392 ? 30.461 13.739 -49.057 1.00 98.25 392 MET A O 1
ATOM 2820 N N . VAL A 1 393 ? 29.290 12.744 -47.407 1.00 98.69 393 VAL A N 1
ATOM 2821 C CA . VAL A 1 393 ? 29.096 11.450 -48.075 1.00 98.69 393 VAL A CA 1
ATOM 2822 C C . VAL A 1 393 ? 27.604 11.126 -48.086 1.00 98.69 393 VAL A C 1
ATOM 2824 O O . VAL A 1 393 ? 27.000 10.946 -47.034 1.00 98.69 393 VAL A O 1
ATOM 2827 N N . ALA A 1 394 ? 27.004 11.057 -49.270 1.00 98.50 394 ALA A N 1
ATOM 2828 C CA . ALA A 1 394 ? 25.634 10.613 -49.494 1.00 98.50 394 ALA A CA 1
ATOM 2829 C C . ALA A 1 394 ? 25.656 9.218 -50.127 1.00 98.50 394 ALA A C 1
ATOM 2831 O O . ALA A 1 394 ? 26.181 9.042 -51.223 1.00 98.50 394 ALA A O 1
ATOM 2832 N N . ASN A 1 395 ? 25.092 8.227 -49.443 1.00 98.44 395 ASN A N 1
ATOM 2833 C CA . ASN A 1 395 ? 25.052 6.840 -49.882 1.00 98.44 395 ASN A CA 1
ATOM 2834 C C . ASN A 1 395 ? 23.608 6.336 -49.950 1.00 98.44 395 ASN A C 1
ATOM 2836 O O . ASN A 1 395 ? 22.967 6.178 -48.916 1.00 98.44 395 ASN A O 1
ATOM 2840 N N . SER A 1 396 ? 23.111 6.037 -51.146 1.00 97.88 396 SER A N 1
ATOM 2841 C CA . SER A 1 396 ? 21.864 5.290 -51.364 1.00 97.88 396 SER A CA 1
ATOM 2842 C C . SER A 1 396 ? 22.098 3.872 -51.899 1.00 97.88 396 SER A C 1
ATOM 2844 O O . SER A 1 396 ? 21.150 3.094 -51.966 1.00 97.88 396 SER A O 1
ATOM 2846 N N . GLY A 1 397 ? 23.344 3.528 -52.245 1.00 97.81 397 GLY A N 1
ATOM 2847 C CA . GLY A 1 397 ? 23.764 2.187 -52.652 1.00 97.81 397 GLY A CA 1
ATOM 2848 C C . GLY A 1 397 ? 24.604 1.479 -51.583 1.00 97.81 397 GLY A C 1
ATOM 2849 O O . GLY A 1 397 ? 24.285 1.523 -50.394 1.00 97.81 397 GLY A O 1
ATOM 2850 N N . ASN A 1 398 ? 25.695 0.830 -51.993 1.00 98.00 398 ASN A N 1
ATOM 2851 C CA . ASN A 1 398 ? 26.536 0.012 -51.114 1.00 98.00 398 ASN A CA 1
ATOM 2852 C C . ASN A 1 398 ? 27.957 0.578 -51.013 1.00 98.00 398 ASN A C 1
ATOM 2854 O O . ASN A 1 398 ? 28.570 0.888 -52.031 1.00 98.00 398 ASN A O 1
ATOM 2858 N N . ILE A 1 399 ? 28.507 0.640 -49.804 1.00 98.56 399 ILE A N 1
ATOM 2859 C CA . ILE A 1 399 ? 29.920 0.903 -49.523 1.00 98.56 399 ILE A CA 1
ATOM 2860 C C . ILE A 1 399 ? 30.442 -0.270 -48.693 1.00 98.56 399 ILE A C 1
ATOM 2862 O O . ILE A 1 399 ? 30.043 -0.448 -47.542 1.00 98.56 399 ILE A O 1
ATOM 2866 N N . GLU A 1 400 ? 31.301 -1.094 -49.286 1.00 97.69 400 GLU A N 1
ATOM 2867 C CA . GLU A 1 400 ? 31.662 -2.399 -48.736 1.00 97.69 400 GLU A CA 1
ATOM 2868 C C . GLU A 1 400 ? 33.175 -2.645 -48.752 1.00 97.69 400 GLU A C 1
ATOM 2870 O O . GLU A 1 400 ? 33.826 -2.490 -49.780 1.00 97.69 400 GLU A O 1
ATOM 2875 N N . ALA A 1 401 ? 33.750 -3.094 -47.638 1.00 97.88 401 ALA A N 1
ATOM 2876 C CA . ALA A 1 401 ? 35.155 -3.510 -47.589 1.00 97.88 401 ALA A CA 1
ATOM 2877 C C . ALA A 1 401 ? 35.291 -4.902 -46.985 1.00 97.88 401 ALA A C 1
ATOM 2879 O O . ALA A 1 401 ? 34.654 -5.214 -45.981 1.00 97.88 401 ALA A O 1
ATOM 2880 N N . SER A 1 402 ? 36.154 -5.737 -47.557 1.00 96.19 402 SER A N 1
ATOM 2881 C CA . SER A 1 402 ? 36.350 -7.092 -47.031 1.00 96.19 402 SER A CA 1
ATOM 2882 C C . SER A 1 402 ? 37.169 -7.123 -45.733 1.00 96.19 402 SER A C 1
ATOM 2884 O O . SER A 1 402 ? 36.972 -8.018 -44.914 1.00 96.19 402 SER A O 1
ATOM 2886 N N . ARG A 1 403 ? 38.045 -6.132 -45.507 1.00 96.75 403 ARG A N 1
ATOM 2887 C CA . ARG A 1 403 ? 38.836 -5.983 -44.277 1.00 96.75 403 ARG A CA 1
ATOM 2888 C C . ARG A 1 403 ? 38.545 -4.687 -43.536 1.00 96.75 403 ARG A C 1
ATOM 2890 O O . ARG A 1 403 ? 37.913 -4.759 -42.489 1.00 96.75 403 ARG A O 1
ATOM 2897 N N . ALA A 1 404 ? 39.006 -3.530 -44.018 1.00 97.81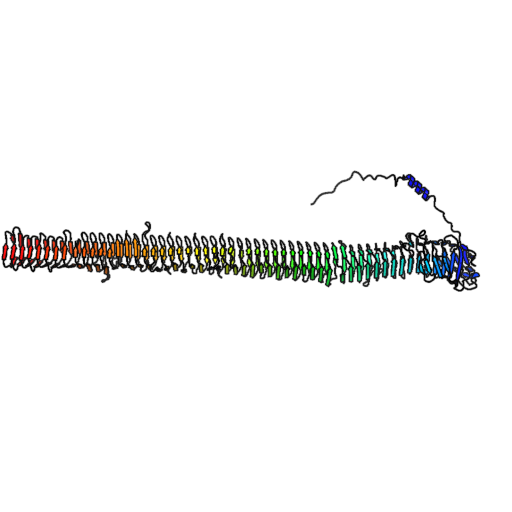 404 ALA A N 1
ATOM 2898 C CA . ALA A 1 404 ? 38.813 -2.254 -43.326 1.00 97.81 404 ALA A CA 1
ATOM 2899 C C . ALA A 1 404 ? 38.039 -1.235 -44.172 1.00 97.81 404 ALA A C 1
ATOM 2901 O O . ALA A 1 404 ? 38.375 -0.980 -45.326 1.00 97.81 404 ALA A O 1
ATOM 2902 N N . LEU A 1 405 ? 37.027 -0.609 -43.576 1.00 98.56 405 LEU A N 1
ATOM 2903 C CA . LEU A 1 405 ? 36.252 0.478 -44.169 1.00 98.56 405 LEU A CA 1
ATOM 2904 C C . LEU A 1 405 ? 36.400 1.728 -43.302 1.00 98.56 405 LEU A C 1
ATOM 2906 O O . LEU A 1 405 ? 35.985 1.726 -42.147 1.00 98.56 405 LEU A O 1
ATOM 2910 N N . THR A 1 406 ? 36.959 2.799 -43.857 1.00 98.75 406 THR A N 1
ATOM 2911 C CA . THR A 1 406 ? 37.098 4.093 -43.179 1.00 98.75 406 THR A CA 1
ATOM 2912 C C . THR A 1 406 ? 36.335 5.168 -43.941 1.00 98.75 406 THR A C 1
ATOM 2914 O O . THR A 1 406 ? 36.589 5.389 -45.125 1.00 98.75 406 THR A O 1
ATOM 2917 N N . ILE A 1 407 ? 35.430 5.873 -43.262 1.00 98.75 407 ILE A N 1
ATOM 2918 C CA . ILE A 1 407 ? 34.752 7.060 -43.798 1.00 98.75 407 ILE A CA 1
ATOM 2919 C C . ILE A 1 407 ? 35.026 8.237 -42.863 1.00 98.75 407 ILE A C 1
ATOM 2921 O O . ILE A 1 407 ? 34.554 8.254 -41.728 1.00 98.75 407 ILE A O 1
ATOM 2925 N N . ASN A 1 408 ? 35.757 9.230 -43.365 1.00 98.44 408 ASN A N 1
ATOM 2926 C CA . ASN A 1 408 ? 36.014 10.504 -42.704 1.00 98.44 408 ASN A CA 1
ATOM 2927 C C . ASN A 1 408 ? 35.148 11.584 -43.364 1.00 98.44 408 ASN A C 1
ATOM 2929 O O . ASN A 1 408 ? 35.534 12.188 -44.370 1.00 98.44 408 ASN A O 1
ATOM 2933 N N . ALA A 1 409 ? 33.962 11.794 -42.796 1.00 98.12 409 ALA A N 1
ATOM 2934 C CA . ALA A 1 409 ? 32.936 12.700 -43.284 1.00 98.12 409 ALA A CA 1
ATOM 2935 C C . ALA A 1 409 ? 32.822 13.976 -42.438 1.00 98.12 409 ALA A C 1
ATOM 2937 O O . ALA A 1 409 ? 31.946 14.060 -41.582 1.00 98.12 409 ALA A O 1
ATOM 2938 N N . ALA A 1 410 ? 33.693 14.971 -42.652 1.00 93.62 410 ALA A N 1
ATOM 2939 C CA . ALA A 1 410 ? 33.866 16.107 -41.727 1.00 93.62 410 ALA A CA 1
ATOM 2940 C C . ALA A 1 410 ? 32.564 16.843 -41.336 1.00 93.62 410 ALA A C 1
ATOM 2942 O O . ALA A 1 410 ? 32.476 17.362 -40.227 1.00 93.62 410 ALA A O 1
ATOM 2943 N N . GLN A 1 411 ? 31.560 16.877 -42.218 1.00 97.31 411 GLN A N 1
ATOM 2944 C CA . GLN A 1 411 ? 30.242 17.457 -41.952 1.00 97.31 411 GLN A CA 1
ATOM 2945 C C . GLN A 1 411 ? 29.183 16.373 -41.735 1.00 97.31 411 GLN A C 1
ATOM 2947 O O . GLN A 1 411 ? 28.596 16.330 -40.659 1.00 97.31 411 GLN A O 1
ATOM 2952 N N . ALA A 1 412 ? 28.934 15.505 -42.725 1.00 98.12 412 ALA A N 1
ATOM 2953 C CA . ALA A 1 412 ? 27.833 14.541 -42.643 1.00 98.12 412 ALA A CA 1
ATOM 2954 C C . ALA A 1 412 ? 28.034 13.259 -43.468 1.00 98.12 412 ALA A C 1
ATOM 2956 O O . ALA A 1 412 ? 28.470 13.306 -44.623 1.00 98.12 412 ALA A O 1
ATOM 2957 N N . LEU A 1 413 ? 27.610 12.128 -42.899 1.00 98.69 413 LEU A N 1
ATOM 2958 C CA . LEU A 1 413 ? 27.372 10.860 -43.591 1.00 98.69 413 LEU A CA 1
ATOM 2959 C C . LEU A 1 413 ? 25.861 10.594 -43.648 1.00 98.69 413 LEU A C 1
ATOM 2961 O O . LEU A 1 413 ? 25.248 10.262 -42.637 1.00 98.69 413 LEU A O 1
ATOM 2965 N N . ASN A 1 414 ? 25.271 10.702 -44.836 1.00 98.44 414 ASN A N 1
ATOM 2966 C CA . ASN A 1 414 ? 23.864 10.401 -45.093 1.00 98.44 414 ASN A CA 1
ATOM 2967 C C . ASN A 1 414 ? 23.751 9.035 -45.772 1.00 98.44 414 ASN A C 1
ATOM 2969 O O . ASN A 1 414 ? 23.983 8.916 -46.973 1.00 98.44 414 ASN A O 1
ATOM 2973 N N . ASN A 1 415 ? 23.393 8.011 -45.008 1.00 98.50 415 ASN A N 1
ATOM 2974 C CA . ASN A 1 415 ? 23.221 6.643 -45.462 1.00 98.50 415 ASN A CA 1
ATOM 2975 C C . ASN A 1 415 ? 21.738 6.249 -45.558 1.00 98.50 415 ASN A C 1
ATOM 2977 O O . ASN A 1 415 ? 21.003 6.301 -44.576 1.00 98.50 415 ASN A O 1
ATOM 2981 N N . GLN A 1 416 ? 21.326 5.798 -46.738 1.00 98.00 416 GLN A N 1
ATOM 2982 C CA . GLN A 1 416 ? 20.029 5.174 -47.028 1.00 98.00 416 GLN A CA 1
ATOM 2983 C C . GLN A 1 416 ? 20.183 3.732 -47.549 1.00 98.00 416 GLN A C 1
ATOM 2985 O O . GLN A 1 416 ? 19.190 3.022 -47.696 1.00 98.00 416 GLN A O 1
ATOM 2990 N N . GLY A 1 417 ? 21.420 3.300 -47.820 1.00 97.81 417 GLY A N 1
ATOM 2991 C CA . GLY A 1 417 ? 21.767 1.954 -48.272 1.00 97.81 417 GLY A CA 1
ATOM 2992 C C . GLY A 1 417 ? 22.692 1.236 -47.286 1.00 97.81 417 GLY A C 1
ATOM 2993 O O . GLY A 1 417 ? 22.498 1.294 -46.073 1.00 97.81 417 GLY A O 1
ATOM 2994 N N . VAL A 1 418 ? 23.720 0.549 -47.776 1.00 98.31 418 VAL A N 1
ATOM 2995 C CA . VAL A 1 418 ? 24.589 -0.302 -46.947 1.00 98.31 418 VAL A CA 1
ATOM 2996 C C . VAL A 1 418 ? 25.981 0.298 -46.795 1.00 98.31 418 VAL A C 1
ATOM 2998 O O . VAL A 1 418 ? 26.615 0.653 -47.783 1.00 98.31 418 VAL A O 1
ATOM 3001 N N . VAL A 1 419 ? 26.481 0.346 -45.562 1.00 98.69 419 VAL A N 1
ATOM 3002 C CA . VAL A 1 419 ? 27.884 0.599 -45.212 1.00 98.69 419 VAL A CA 1
ATOM 3003 C C . VAL A 1 419 ? 28.351 -0.576 -44.353 1.00 98.69 419 VAL A C 1
ATOM 3005 O O . VAL A 1 419 ? 27.901 -0.728 -43.214 1.00 98.69 419 VAL A O 1
ATOM 3008 N N . GLN A 1 420 ? 29.205 -1.443 -44.903 1.00 98.00 420 GLN A N 1
ATOM 3009 C CA . GLN A 1 420 ? 29.572 -2.709 -44.258 1.00 98.00 420 GLN A CA 1
ATOM 3010 C C . GLN A 1 420 ? 31.033 -3.107 -44.484 1.00 98.00 420 GLN A C 1
ATOM 3012 O O . GLN A 1 420 ? 31.574 -2.971 -45.576 1.00 98.00 420 GLN A O 1
ATOM 3017 N N . GLY A 1 421 ? 31.671 -3.680 -43.467 1.00 96.75 421 GLY A N 1
ATOM 3018 C CA . GLY A 1 421 ? 32.959 -4.348 -43.636 1.00 96.75 421 GLY A CA 1
ATOM 3019 C C . GLY A 1 421 ? 33.419 -5.098 -42.395 1.00 96.75 421 GLY A C 1
ATOM 3020 O O . GLY A 1 421 ? 32.692 -5.157 -41.404 1.00 96.75 421 GLY A O 1
ATOM 3021 N N . GLY A 1 422 ? 34.628 -5.664 -42.445 1.00 95.25 422 GLY A N 1
ATOM 3022 C CA . GLY A 1 422 ? 35.257 -6.326 -41.297 1.00 95.25 422 GLY A CA 1
ATOM 3023 C C . GLY A 1 422 ? 35.406 -5.371 -40.108 1.00 95.25 422 GLY A C 1
ATOM 3024 O O . GLY A 1 422 ? 34.652 -5.452 -39.139 1.00 95.25 422 GLY A O 1
ATOM 3025 N N . ALA A 1 423 ? 36.349 -4.438 -40.209 1.00 97.62 423 ALA A N 1
ATOM 3026 C CA . ALA A 1 423 ? 36.550 -3.331 -39.281 1.00 97.62 423 ALA A CA 1
ATOM 3027 C C . ALA A 1 423 ? 36.065 -2.020 -39.918 1.00 97.62 423 ALA A C 1
ATOM 3029 O O . ALA A 1 423 ? 36.653 -1.540 -40.889 1.00 97.62 423 ALA A O 1
ATOM 3030 N N . VAL A 1 424 ? 35.000 -1.433 -39.375 1.00 98.69 424 VAL A N 1
ATOM 3031 C CA . VAL A 1 424 ? 34.396 -0.195 -39.887 1.00 98.69 424 VAL A CA 1
ATOM 3032 C C . VAL A 1 424 ? 34.686 0.964 -38.937 1.00 98.69 424 VAL A C 1
ATOM 3034 O O . VAL A 1 424 ? 34.319 0.906 -37.766 1.00 98.69 424 VAL A O 1
ATOM 3037 N N . ASN A 1 425 ? 35.303 2.033 -39.443 1.00 98.50 425 ASN A N 1
ATOM 3038 C CA . ASN A 1 425 ? 35.569 3.276 -38.720 1.00 98.50 425 ASN A CA 1
ATOM 3039 C C . ASN A 1 425 ? 34.832 4.437 -39.396 1.00 98.50 425 ASN A C 1
ATOM 3041 O O . ASN A 1 425 ? 35.147 4.807 -40.528 1.00 98.50 425 ASN A O 1
ATOM 3045 N N . LEU A 1 426 ? 33.859 5.020 -38.699 1.00 98.69 426 LEU A N 1
ATOM 3046 C CA . LEU A 1 426 ? 33.083 6.164 -39.176 1.00 98.69 426 LEU A CA 1
ATOM 3047 C C . LEU A 1 426 ? 33.403 7.381 -38.306 1.00 98.69 426 LEU A C 1
ATOM 3049 O O . LEU A 1 426 ? 33.090 7.384 -37.118 1.00 98.69 426 LEU A O 1
ATOM 3053 N N . ALA A 1 427 ? 33.999 8.415 -38.891 1.00 98.38 427 ALA A N 1
ATOM 3054 C CA . ALA A 1 427 ? 34.219 9.701 -38.240 1.00 98.38 427 ALA A CA 1
ATOM 3055 C C . ALA A 1 427 ? 33.418 10.770 -38.985 1.00 98.38 427 ALA A C 1
ATOM 3057 O O . ALA A 1 427 ? 33.663 10.999 -40.170 1.00 98.38 427 ALA A O 1
ATOM 3058 N N . SER A 1 428 ? 32.445 11.409 -38.333 1.00 98.25 428 SER A N 1
ATOM 3059 C CA . SER A 1 428 ? 31.615 12.422 -38.989 1.00 98.25 428 SER A CA 1
ATOM 3060 C C . SER A 1 428 ? 31.082 13.496 -38.047 1.00 98.25 428 SER A C 1
ATOM 3062 O O . SER A 1 428 ? 30.910 13.244 -36.863 1.00 98.25 428 SER A O 1
ATOM 3064 N N . GLY A 1 429 ? 30.779 14.689 -38.569 1.00 95.38 429 GLY A N 1
ATOM 3065 C CA . GLY A 1 429 ? 30.051 15.718 -37.817 1.00 95.38 429 GLY A CA 1
ATOM 3066 C C . GLY A 1 429 ? 28.608 15.310 -37.485 1.00 95.38 429 GLY A C 1
ATOM 3067 O O . GLY A 1 429 ? 28.092 15.680 -36.437 1.00 95.38 429 GLY A O 1
ATOM 3068 N N . GLN A 1 430 ? 27.972 14.500 -38.333 1.00 97.94 430 GLN A N 1
ATOM 3069 C CA . GLN A 1 430 ? 26.653 13.916 -38.093 1.00 97.94 430 GLN A CA 1
ATOM 3070 C C . GLN A 1 430 ? 26.471 12.668 -38.960 1.00 97.94 430 GLN A C 1
ATOM 3072 O O . GLN A 1 430 ? 26.801 12.671 -40.145 1.00 97.94 430 GLN A O 1
ATOM 3077 N N . ILE A 1 431 ? 25.885 11.612 -38.404 1.00 98.69 431 ILE A N 1
ATOM 3078 C CA . ILE A 1 431 ? 25.504 10.420 -39.169 1.00 98.69 431 ILE A CA 1
ATOM 3079 C C . ILE A 1 431 ? 23.983 10.347 -39.253 1.00 98.69 431 ILE A C 1
ATOM 3081 O O . ILE A 1 431 ? 23.310 10.308 -38.228 1.00 98.69 431 ILE A O 1
ATOM 3085 N N . THR A 1 432 ? 23.444 10.271 -40.465 1.00 98.62 432 THR A N 1
ATOM 3086 C CA . THR A 1 432 ? 22.028 9.990 -40.724 1.00 98.62 432 THR A CA 1
ATOM 3087 C C . THR A 1 432 ? 21.922 8.632 -41.405 1.00 98.62 432 THR A C 1
ATOM 3089 O O . THR A 1 432 ? 22.318 8.497 -42.554 1.00 98.62 432 THR A O 1
ATOM 3092 N N . ASN A 1 433 ? 21.401 7.624 -40.713 1.00 98.44 433 ASN A N 1
ATOM 3093 C CA . ASN A 1 433 ? 21.104 6.289 -41.221 1.00 98.44 433 ASN A CA 1
ATOM 3094 C C . ASN A 1 433 ? 19.580 6.127 -41.325 1.00 98.44 433 ASN A C 1
ATOM 3096 O O . ASN A 1 433 ? 18.917 5.852 -40.328 1.00 98.44 433 ASN A O 1
ATOM 3100 N N . GLN A 1 434 ? 19.007 6.366 -42.505 1.00 96.38 434 GLN A N 1
ATOM 3101 C CA . GLN A 1 434 ? 17.557 6.503 -42.664 1.00 96.38 434 GLN A CA 1
ATOM 3102 C C . GLN A 1 434 ? 16.977 5.569 -43.725 1.00 96.38 434 GLN A C 1
ATOM 3104 O O . GLN A 1 434 ? 17.392 5.586 -44.882 1.00 96.38 434 GLN A O 1
ATOM 3109 N N . GLY A 1 435 ? 15.927 4.845 -43.339 1.00 94.00 435 GLY A N 1
ATOM 3110 C CA . GLY A 1 435 ? 15.142 3.967 -44.199 1.00 94.00 435 GLY A CA 1
ATOM 3111 C C . GLY A 1 435 ? 15.396 2.486 -43.929 1.00 94.00 435 GLY A C 1
ATOM 3112 O O . GLY A 1 435 ? 16.420 2.093 -43.384 1.00 94.00 435 GLY A O 1
ATOM 3113 N N . VAL A 1 436 ? 14.461 1.643 -44.366 1.00 93.19 436 VAL A N 1
ATOM 3114 C CA . VAL A 1 436 ? 14.470 0.190 -44.097 1.00 93.19 436 VAL A CA 1
ATOM 3115 C C . VAL A 1 436 ? 15.671 -0.558 -44.690 1.00 93.19 436 VAL A C 1
ATOM 3117 O O . VAL A 1 436 ? 16.010 -1.650 -44.240 1.00 93.19 436 VAL A O 1
ATOM 3120 N N . ALA A 1 437 ? 16.314 0.014 -45.712 1.00 94.50 437 ALA A N 1
ATOM 3121 C CA . ALA A 1 437 ? 17.523 -0.529 -46.327 1.00 94.50 437 ALA A CA 1
ATOM 3122 C C . ALA A 1 437 ? 18.815 -0.009 -45.671 1.00 94.50 437 ALA A C 1
ATOM 3124 O O . ALA A 1 437 ? 19.886 -0.557 -45.936 1.00 94.50 437 ALA A O 1
ATOM 3125 N N . ALA A 1 438 ? 18.721 1.015 -44.815 1.00 98.06 438 ALA A N 1
ATOM 3126 C CA . ALA A 1 438 ? 19.863 1.718 -44.255 1.00 98.06 438 ALA A CA 1
ATOM 3127 C C . ALA A 1 438 ? 20.565 0.875 -43.183 1.00 98.06 438 ALA A C 1
ATOM 3129 O O . ALA A 1 438 ? 19.984 0.522 -42.152 1.00 98.06 438 ALA A O 1
ATOM 3130 N N . ARG A 1 439 ? 21.827 0.522 -43.429 1.00 98.31 439 ARG A N 1
ATOM 3131 C CA . ARG A 1 439 ? 22.621 -0.381 -42.586 1.00 98.31 439 ARG A CA 1
ATOM 3132 C C . ARG A 1 439 ? 24.025 0.169 -42.365 1.00 98.31 439 ARG A C 1
ATOM 3134 O O . ARG A 1 439 ? 24.735 0.409 -43.336 1.00 98.31 439 ARG A O 1
ATOM 3141 N N . LEU A 1 440 ? 24.445 0.254 -41.104 1.00 98.69 440 LEU A N 1
ATOM 3142 C CA . LEU A 1 440 ? 25.838 0.443 -40.689 1.00 98.69 440 LEU A CA 1
ATOM 3143 C C . LEU A 1 440 ? 26.285 -0.814 -39.932 1.00 98.69 440 LEU A C 1
ATOM 3145 O O . LEU A 1 440 ? 25.748 -1.113 -38.863 1.00 98.69 440 LEU A O 1
ATOM 3149 N N . VAL A 1 441 ? 27.216 -1.589 -40.492 1.00 98.50 441 VAL A N 1
ATOM 3150 C CA . VAL A 1 441 ? 27.556 -2.927 -39.975 1.00 98.50 441 VAL A CA 1
ATOM 3151 C C . VAL A 1 441 ? 29.064 -3.150 -39.939 1.00 98.50 441 VAL A C 1
ATOM 3153 O O . VAL A 1 441 ? 29.709 -3.153 -40.982 1.00 98.50 441 VAL A O 1
ATOM 3156 N N . GLY A 1 442 ? 29.604 -3.439 -38.755 1.00 97.56 442 GLY A N 1
ATOM 3157 C CA . GLY A 1 442 ? 30.950 -3.999 -38.597 1.00 97.56 442 GLY A CA 1
ATOM 3158 C C . GLY A 1 442 ? 30.886 -5.483 -38.254 1.00 97.56 442 GLY A C 1
ATOM 3159 O O . GLY A 1 442 ? 30.269 -5.855 -37.258 1.00 97.56 442 GLY A O 1
ATOM 3160 N N . GLU A 1 443 ? 31.491 -6.343 -39.070 1.00 95.94 443 GLU A N 1
ATOM 3161 C CA . GLU A 1 443 ? 31.475 -7.797 -38.851 1.00 95.94 443 GLU A CA 1
ATOM 3162 C C . GLU A 1 443 ? 32.446 -8.237 -37.746 1.00 95.94 443 GLU A C 1
ATOM 3164 O O . GLU A 1 443 ? 32.142 -9.160 -36.991 1.00 95.94 443 GLU A O 1
ATOM 3169 N N . GLN A 1 444 ? 33.587 -7.554 -37.630 1.00 95.88 444 GLN A N 1
ATOM 3170 C CA . GLN A 1 444 ? 34.619 -7.758 -36.605 1.00 95.88 444 GLN A CA 1
ATOM 3171 C C . GLN A 1 444 ? 34.671 -6.590 -35.617 1.00 95.88 444 GLN A C 1
ATOM 3173 O O . GLN A 1 444 ? 34.867 -6.802 -34.421 1.00 95.88 444 GLN A O 1
ATOM 3178 N N . SER A 1 445 ? 34.474 -5.360 -36.099 1.00 97.75 445 SER A N 1
ATOM 3179 C CA . SER A 1 445 ? 34.311 -4.179 -35.254 1.00 97.75 445 SER A CA 1
ATOM 3180 C C . SER A 1 445 ? 33.602 -3.042 -35.988 1.00 97.75 445 SER A C 1
ATOM 3182 O O . SER A 1 445 ? 33.774 -2.846 -37.191 1.00 97.75 445 SER A O 1
ATOM 3184 N N . LEU A 1 446 ? 32.817 -2.264 -35.245 1.00 98.50 446 LEU A N 1
ATOM 3185 C CA . LEU A 1 446 ? 32.267 -0.982 -35.687 1.00 98.50 446 LEU A CA 1
ATOM 3186 C C . LEU A 1 446 ? 32.646 0.104 -34.677 1.00 98.50 446 LEU A C 1
ATOM 3188 O O . LEU A 1 446 ? 32.274 0.014 -33.507 1.00 98.50 446 LEU A O 1
ATOM 3192 N N . PHE A 1 447 ? 33.367 1.128 -35.123 1.00 98.44 447 PHE A N 1
ATOM 3193 C CA . PHE A 1 447 ? 33.683 2.325 -34.350 1.00 98.44 447 PHE A CA 1
ATOM 3194 C C . PHE A 1 447 ? 33.019 3.542 -34.991 1.00 98.44 447 PHE A C 1
ATOM 3196 O O . PHE A 1 447 ? 33.140 3.768 -36.197 1.00 98.44 447 PHE A O 1
ATOM 3203 N N . ILE A 1 448 ? 32.320 4.328 -34.174 1.00 98.38 448 ILE A N 1
ATOM 3204 C CA . ILE A 1 448 ? 31.618 5.534 -34.604 1.00 98.38 448 ILE A CA 1
ATOM 3205 C C . ILE A 1 448 ? 32.076 6.701 -33.733 1.00 98.38 448 ILE A C 1
ATOM 3207 O O . ILE A 1 448 ? 31.952 6.657 -32.511 1.00 98.38 448 ILE A O 1
ATOM 3211 N N . SER A 1 449 ? 32.566 7.758 -34.372 1.00 97.94 449 SER A N 1
ATOM 3212 C CA . SER A 1 449 ? 32.889 9.039 -33.752 1.00 97.94 449 SER A CA 1
ATOM 3213 C C . SER A 1 449 ? 32.078 10.133 -34.441 1.00 97.94 449 SER A C 1
ATOM 3215 O O . SER A 1 449 ? 32.418 10.580 -35.535 1.00 97.94 449 SER A O 1
ATOM 3217 N N . ALA A 1 450 ? 30.967 10.519 -33.819 1.00 97.69 450 ALA A N 1
ATOM 3218 C CA . ALA A 1 450 ? 30.125 11.619 -34.268 1.00 97.69 450 ALA A CA 1
ATOM 3219 C C . ALA A 1 450 ? 29.412 12.246 -33.068 1.00 97.69 450 ALA A C 1
ATOM 3221 O O . ALA A 1 450 ? 28.998 11.502 -32.189 1.00 97.69 450 ALA A O 1
ATOM 3222 N N . PRO A 1 451 ? 29.220 13.572 -33.004 1.00 97.31 451 PRO A N 1
ATOM 3223 C CA . PRO A 1 451 ? 28.424 14.184 -31.943 1.00 97.31 451 PRO A CA 1
ATOM 3224 C C . PRO A 1 451 ? 26.918 13.918 -32.116 1.00 97.31 451 PRO A C 1
ATOM 3226 O O . PRO A 1 451 ? 26.172 13.989 -31.148 1.00 97.31 451 PRO A O 1
ATOM 3229 N N . ALA A 1 452 ? 26.430 13.580 -33.311 1.00 98.12 452 ALA A N 1
ATOM 3230 C CA . ALA A 1 452 ? 25.010 13.306 -33.528 1.00 98.12 452 ALA A CA 1
ATOM 3231 C C . ALA A 1 452 ? 24.782 12.107 -34.451 1.00 98.12 452 ALA A C 1
ATOM 3233 O O . ALA A 1 452 ? 25.413 11.991 -35.507 1.00 98.12 452 ALA A O 1
ATOM 3234 N N . ILE A 1 453 ? 23.844 11.238 -34.066 1.00 98.75 453 ILE A N 1
ATOM 3235 C CA . ILE A 1 453 ? 23.383 10.103 -34.873 1.00 98.75 453 ILE A CA 1
ATOM 3236 C C . ILE A 1 453 ? 21.858 10.156 -34.998 1.00 98.75 453 ILE A C 1
ATOM 3238 O O . ILE A 1 453 ? 21.148 10.238 -33.998 1.00 98.75 453 ILE A O 1
ATOM 3242 N N . VAL A 1 454 ? 21.363 10.050 -36.229 1.00 98.69 454 VAL A N 1
ATOM 3243 C CA . VAL A 1 454 ? 19.947 9.902 -36.580 1.00 98.69 454 VAL A CA 1
ATOM 3244 C C . VAL A 1 454 ? 19.773 8.551 -37.271 1.00 98.69 454 VAL A C 1
ATOM 3246 O O . VAL A 1 454 ? 20.141 8.402 -38.429 1.00 98.69 454 VAL A O 1
ATOM 3249 N N . ASN A 1 455 ? 19.248 7.555 -36.568 1.00 98.38 455 ASN A N 1
ATOM 3250 C CA . ASN A 1 455 ? 18.934 6.216 -37.052 1.00 98.38 455 ASN A CA 1
ATOM 3251 C C . ASN A 1 455 ? 17.412 6.011 -37.149 1.00 98.38 455 ASN A C 1
ATOM 3253 O O . ASN A 1 455 ? 16.784 5.528 -36.210 1.00 98.38 455 ASN A O 1
ATOM 3257 N N . LEU A 1 456 ? 16.822 6.374 -38.290 1.00 97.81 456 LEU A N 1
ATOM 3258 C CA . LEU A 1 456 ? 15.371 6.326 -38.508 1.00 97.81 456 LEU A CA 1
ATOM 3259 C C . LEU A 1 456 ? 14.993 5.120 -39.364 1.00 97.81 456 LEU A C 1
ATOM 3261 O O . LEU A 1 456 ? 15.331 5.077 -40.549 1.00 97.81 456 LEU A O 1
ATOM 3265 N N . SER A 1 457 ? 14.323 4.133 -38.768 1.00 96.38 457 SER A N 1
ATOM 3266 C CA . SER A 1 457 ? 13.995 2.838 -39.404 1.00 96.38 457 SER A CA 1
ATOM 3267 C C . SER A 1 457 ? 15.209 2.038 -39.918 1.00 96.38 457 SER A C 1
ATOM 3269 O O . SER A 1 457 ? 15.043 1.038 -40.619 1.00 96.38 457 SER A O 1
ATOM 3271 N N . GLY A 1 458 ? 16.428 2.484 -39.598 1.00 97.62 458 GLY A N 1
ATOM 3272 C CA . GLY A 1 458 ? 17.688 1.889 -40.027 1.00 97.62 458 GLY A CA 1
ATOM 3273 C C . GLY A 1 458 ? 18.293 0.953 -38.980 1.00 97.62 458 GLY A C 1
ATOM 3274 O O . GLY A 1 458 ? 17.846 0.873 -37.832 1.00 97.62 458 GLY A O 1
ATOM 3275 N N . VAL A 1 459 ? 19.348 0.241 -39.377 1.00 98.62 459 VAL A N 1
ATOM 3276 C CA . VAL A 1 459 ? 20.077 -0.705 -38.522 1.00 98.62 459 VAL A CA 1
ATOM 3277 C C . VAL A 1 459 ? 21.518 -0.252 -38.306 1.00 98.62 459 VAL A C 1
ATOM 3279 O O . VAL A 1 459 ? 22.276 -0.113 -39.266 1.00 98.62 459 VAL A O 1
ATOM 3282 N N . ILE A 1 460 ? 21.927 -0.129 -37.045 1.00 98.69 460 ILE A N 1
ATOM 3283 C CA . ILE A 1 460 ? 23.329 -0.024 -36.626 1.00 98.69 460 ILE A CA 1
ATOM 3284 C C . ILE A 1 460 ? 23.685 -1.302 -35.869 1.00 98.69 460 ILE A C 1
ATOM 3286 O O . ILE A 1 460 ? 23.100 -1.603 -34.828 1.00 98.69 460 ILE A O 1
ATOM 3290 N N . ARG A 1 461 ? 24.639 -2.079 -36.385 1.00 98.50 461 ARG A N 1
ATOM 3291 C CA . ARG A 1 461 ? 25.021 -3.367 -35.795 1.00 98.50 461 ARG A CA 1
ATOM 3292 C C . ARG A 1 461 ? 26.521 -3.439 -35.550 1.00 98.50 461 ARG A C 1
ATOM 3294 O O . ARG A 1 461 ? 27.317 -3.449 -36.490 1.00 98.50 461 ARG A O 1
ATOM 3301 N N . PHE A 1 462 ? 26.868 -3.532 -34.274 1.00 98.50 462 PHE A N 1
ATOM 3302 C CA . PHE A 1 462 ? 28.214 -3.824 -33.805 1.00 98.50 462 PHE A CA 1
ATOM 3303 C C . PHE A 1 462 ? 28.530 -5.313 -33.972 1.00 98.50 462 PHE A C 1
ATOM 3305 O O . PHE A 1 462 ? 27.626 -6.148 -34.111 1.00 98.50 462 PHE A O 1
ATOM 3312 N N . ALA A 1 463 ? 29.817 -5.648 -33.955 1.00 97.31 463 ALA A N 1
ATOM 3313 C CA . ALA A 1 463 ? 30.256 -7.027 -34.094 1.00 97.31 463 ALA A CA 1
ATOM 3314 C C . ALA A 1 463 ? 29.812 -7.883 -32.899 1.00 97.31 463 ALA A C 1
ATOM 3316 O O . ALA A 1 463 ? 29.602 -7.389 -31.787 1.00 97.31 463 ALA A O 1
ATOM 3317 N N . THR A 1 464 ? 29.670 -9.190 -33.124 1.00 96.31 464 THR A N 1
ATOM 3318 C CA . THR A 1 464 ? 29.284 -10.108 -32.044 1.00 96.31 464 THR A CA 1
ATOM 3319 C C . THR A 1 464 ? 30.386 -10.156 -30.985 1.00 96.31 464 THR A C 1
ATOM 3321 O O . THR A 1 464 ? 31.551 -10.332 -31.329 1.00 96.31 464 THR A O 1
ATOM 3324 N N . GLY A 1 465 ? 30.035 -9.989 -29.708 1.00 94.62 465 GLY A N 1
ATOM 3325 C CA . GLY A 1 465 ? 31.014 -9.936 -28.614 1.00 94.62 465 GLY A CA 1
ATOM 3326 C C . GLY A 1 465 ? 31.699 -8.579 -28.421 1.00 94.62 465 GLY A C 1
ATOM 3327 O O . GLY A 1 465 ? 32.536 -8.443 -27.530 1.00 94.62 465 GLY A O 1
ATOM 3328 N N . GLN A 1 466 ? 31.373 -7.565 -29.231 1.00 97.50 466 GLN A N 1
ATOM 3329 C CA . GLN A 1 466 ? 32.023 -6.258 -29.153 1.00 97.50 466 GLN A CA 1
ATOM 3330 C C . GLN A 1 466 ? 31.572 -5.466 -27.915 1.00 97.50 466 GLN A C 1
ATOM 3332 O O . GLN A 1 466 ? 30.381 -5.330 -27.651 1.00 97.50 466 GLN A O 1
ATOM 3337 N N . ALA A 1 467 ? 32.527 -4.854 -27.210 1.00 97.44 467 ALA A N 1
ATOM 3338 C CA . ALA A 1 467 ? 32.255 -3.765 -26.275 1.00 97.44 467 ALA A CA 1
ATOM 3339 C C . ALA A 1 467 ? 32.202 -2.432 -27.041 1.00 97.44 467 ALA A C 1
ATOM 3341 O O . ALA A 1 467 ? 33.233 -1.886 -27.439 1.00 97.44 467 ALA A O 1
ATOM 3342 N N . ALA A 1 468 ? 30.995 -1.941 -27.305 1.00 97.56 468 ALA A N 1
ATOM 3343 C CA . ALA A 1 468 ? 30.733 -0.722 -28.057 1.00 97.56 468 ALA A CA 1
ATOM 3344 C C . ALA A 1 468 ? 30.495 0.478 -27.129 1.00 97.56 468 ALA A C 1
ATOM 3346 O O . ALA A 1 468 ? 29.879 0.353 -26.070 1.00 97.56 468 ALA A O 1
ATOM 3347 N N . SER A 1 469 ? 30.955 1.657 -27.552 1.00 97.75 469 SER A N 1
ATOM 3348 C CA . SER A 1 469 ? 30.723 2.926 -26.861 1.00 97.75 469 SER A CA 1
ATOM 3349 C C . SER A 1 469 ? 30.332 4.010 -27.862 1.00 97.75 469 SER A C 1
ATOM 3351 O O . SER A 1 469 ? 30.960 4.128 -28.915 1.00 97.75 469 SER A O 1
ATOM 3353 N N . LEU A 1 470 ? 29.308 4.792 -27.527 1.00 98.38 470 LEU A N 1
ATOM 3354 C CA . LEU A 1 470 ? 28.841 5.955 -28.275 1.00 98.38 470 LEU A CA 1
ATOM 3355 C C . LEU A 1 470 ? 28.831 7.168 -27.341 1.00 98.38 470 LEU A C 1
ATOM 3357 O O . LEU A 1 470 ? 28.068 7.197 -26.377 1.00 98.38 470 LEU A O 1
ATOM 3361 N N . GLN A 1 471 ? 29.664 8.167 -27.635 1.00 97.88 471 GLN A N 1
ATOM 3362 C CA . GLN A 1 471 ? 29.695 9.453 -26.935 1.00 97.88 471 GLN A CA 1
ATOM 3363 C C . GLN A 1 471 ? 29.171 10.532 -27.883 1.00 97.88 471 GLN A C 1
ATOM 3365 O O . GLN A 1 471 ? 29.842 10.874 -28.854 1.00 97.88 471 GLN A O 1
ATOM 3370 N N . LEU A 1 472 ? 27.967 11.024 -27.608 1.00 97.88 472 LEU A N 1
ATOM 3371 C CA . LEU A 1 472 ? 27.157 11.840 -28.506 1.00 97.88 472 LEU A CA 1
ATOM 3372 C C . LEU A 1 472 ? 26.614 13.068 -27.748 1.00 97.88 472 LEU A C 1
ATOM 3374 O O . LEU A 1 472 ? 26.470 13.057 -26.529 1.00 97.88 472 LEU A O 1
ATOM 3378 N N . ASP A 1 473 ? 26.235 14.109 -28.471 1.00 97.50 473 ASP A N 1
ATOM 3379 C CA . ASP A 1 473 ? 25.324 15.155 -28.005 1.00 97.50 473 ASP A CA 1
ATOM 3380 C C . ASP A 1 473 ? 23.868 14.698 -28.166 1.00 97.50 473 ASP A C 1
ATOM 3382 O O . ASP A 1 473 ? 23.033 14.944 -27.293 1.00 97.50 473 ASP A O 1
ATOM 3386 N N . SER A 1 474 ? 23.553 13.990 -29.259 1.00 98.38 474 SER A N 1
ATOM 3387 C CA . SER A 1 474 ? 22.205 13.470 -29.513 1.00 98.38 474 SER A CA 1
ATOM 3388 C C . SER A 1 474 ? 22.182 12.133 -30.255 1.00 98.38 474 SER A C 1
ATOM 3390 O O . SER A 1 474 ? 23.000 11.871 -31.141 1.00 98.38 474 SER A O 1
ATOM 3392 N N . LEU A 1 475 ? 21.208 11.297 -29.895 1.00 98.75 475 LEU A N 1
ATOM 3393 C CA . LEU A 1 475 ? 20.878 10.046 -30.570 1.00 98.75 475 LEU A CA 1
ATOM 3394 C C . LEU A 1 475 ? 19.372 9.985 -30.830 1.00 98.75 475 LEU A C 1
ATOM 3396 O O . LEU A 1 475 ? 18.594 9.874 -29.888 1.00 98.75 475 LEU A O 1
ATOM 3400 N N . ASP A 1 476 ? 18.965 10.023 -32.094 1.00 98.69 476 ASP A N 1
ATOM 3401 C CA . ASP A 1 476 ? 17.590 9.757 -32.527 1.00 98.69 476 ASP A CA 1
ATOM 3402 C C . ASP A 1 476 ? 17.545 8.362 -33.156 1.00 98.69 476 ASP A C 1
ATOM 3404 O O . ASP A 1 476 ? 18.020 8.174 -34.266 1.00 98.69 476 ASP A O 1
ATOM 3408 N N . ASN A 1 477 ? 17.031 7.374 -32.435 1.00 98.56 477 ASN A N 1
ATOM 3409 C CA . ASN A 1 477 ? 16.854 5.986 -32.854 1.00 98.56 477 ASN A CA 1
ATOM 3410 C C . ASN A 1 477 ? 15.372 5.637 -33.091 1.00 98.56 477 ASN A C 1
ATOM 3412 O O . ASN A 1 477 ? 14.953 4.498 -32.871 1.00 98.56 477 ASN A O 1
ATOM 3416 N N . ARG A 1 478 ? 14.538 6.608 -33.478 1.00 98.12 478 ARG A N 1
ATOM 3417 C CA . ARG A 1 478 ? 13.106 6.347 -33.673 1.00 98.12 478 ARG A CA 1
ATOM 3418 C C . ARG A 1 478 ? 12.865 5.311 -34.761 1.00 98.12 478 ARG A C 1
ATOM 3420 O O . ARG A 1 478 ? 13.402 5.416 -35.862 1.00 98.12 478 ARG A O 1
ATOM 3427 N N . GLU A 1 479 ? 12.055 4.304 -34.438 1.00 97.19 479 GLU A N 1
ATOM 3428 C CA . GLU A 1 479 ? 11.770 3.143 -35.304 1.00 97.19 479 GLU A CA 1
ATOM 3429 C C . GLU A 1 479 ? 13.019 2.345 -35.745 1.00 97.19 479 GLU A C 1
ATOM 3431 O O . GLU A 1 479 ? 12.914 1.418 -36.549 1.00 97.19 479 GLU A O 1
ATOM 3436 N N . GLY A 1 480 ? 14.209 2.702 -35.255 1.00 98.19 480 GLY A N 1
ATOM 3437 C CA . GLY A 1 480 ? 15.488 2.117 -35.635 1.00 98.19 480 GLY A CA 1
ATOM 3438 C C . GLY A 1 480 ? 15.923 0.983 -34.711 1.00 98.19 480 GLY A C 1
ATOM 3439 O O . GLY A 1 480 ? 15.391 0.792 -33.617 1.00 98.19 480 GLY A O 1
ATOM 3440 N N . LEU A 1 481 ? 16.937 0.235 -35.147 1.00 98.62 481 LEU A N 1
ATOM 3441 C CA . LEU A 1 481 ? 17.580 -0.824 -34.371 1.00 98.62 481 LEU A CA 1
ATOM 3442 C C . LEU A 1 481 ? 19.068 -0.522 -34.168 1.00 98.62 481 LEU A C 1
ATOM 3444 O O . LEU A 1 481 ? 19.815 -0.398 -35.141 1.00 98.62 481 LEU A O 1
ATOM 3448 N N . ILE A 1 482 ? 19.513 -0.510 -32.912 1.00 98.69 482 ILE A N 1
ATOM 3449 C CA . ILE A 1 482 ? 20.932 -0.530 -32.536 1.00 98.69 482 ILE A CA 1
ATOM 3450 C C . ILE A 1 482 ? 21.214 -1.831 -31.791 1.00 98.69 482 ILE A C 1
ATOM 3452 O O . ILE A 1 482 ? 20.546 -2.139 -30.805 1.00 98.69 482 ILE A O 1
ATOM 3456 N N . GLN A 1 483 ? 22.199 -2.605 -32.252 1.00 98.00 483 GLN A N 1
ATOM 3457 C CA . GLN A 1 483 ? 22.443 -3.953 -31.738 1.00 98.00 483 GLN A CA 1
ATOM 3458 C C . GLN A 1 483 ? 23.928 -4.246 -31.473 1.00 98.00 483 GLN A C 1
ATOM 3460 O O . GLN A 1 483 ? 24.761 -4.096 -32.368 1.00 98.00 483 GLN A O 1
ATOM 3465 N N . ALA A 1 484 ? 24.237 -4.762 -30.279 1.00 97.62 484 ALA A N 1
ATOM 3466 C CA . ALA A 1 484 ? 25.543 -5.292 -29.866 1.00 97.62 484 ALA A CA 1
ATOM 3467 C C . ALA A 1 484 ? 25.390 -6.710 -29.271 1.00 97.62 484 ALA A C 1
ATOM 3469 O O . ALA A 1 484 ? 25.451 -6.922 -28.062 1.00 97.62 484 ALA A O 1
ATOM 3470 N N . THR A 1 485 ? 25.117 -7.700 -30.128 1.00 95.25 485 THR A N 1
ATOM 3471 C CA . THR A 1 485 ? 24.842 -9.090 -29.699 1.00 95.25 485 THR A CA 1
ATOM 3472 C C . THR A 1 485 ? 26.072 -9.743 -29.075 1.00 95.25 485 THR A C 1
ATOM 3474 O O . THR A 1 485 ? 27.161 -9.635 -29.634 1.00 95.25 485 THR A O 1
ATOM 3477 N N . GLY A 1 486 ? 25.930 -10.443 -27.947 1.00 94.62 486 GLY A N 1
ATOM 3478 C CA . GLY A 1 486 ? 27.067 -11.084 -27.273 1.00 94.62 486 GLY A CA 1
ATOM 3479 C C . GLY A 1 486 ? 28.007 -10.102 -26.563 1.00 94.62 486 GLY A C 1
ATOM 3480 O O . GLY A 1 486 ? 28.991 -10.528 -25.966 1.00 94.62 486 GLY A O 1
ATOM 3481 N N . GLY A 1 487 ? 27.756 -8.794 -26.679 1.00 95.81 487 GLY A N 1
ATOM 3482 C CA . GLY A 1 487 ? 28.655 -7.721 -26.267 1.00 95.81 487 GLY A CA 1
ATOM 3483 C C . GLY A 1 487 ? 27.977 -6.671 -25.386 1.00 95.81 487 GLY A C 1
ATOM 3484 O O . GLY A 1 487 ? 26.797 -6.773 -25.045 1.00 95.81 487 GLY A O 1
ATOM 3485 N N . SER A 1 488 ? 28.731 -5.646 -24.999 1.00 97.75 488 SER A N 1
ATOM 3486 C CA . SER A 1 488 ? 28.217 -4.528 -24.205 1.00 97.75 488 SER A CA 1
ATOM 3487 C C . SER A 1 488 ? 28.031 -3.278 -25.058 1.00 97.75 488 SER A C 1
ATOM 3489 O O . SER A 1 488 ? 28.785 -3.041 -26.000 1.00 97.75 488 SER A O 1
ATOM 3491 N N . LEU A 1 489 ? 27.034 -2.462 -24.721 1.00 98.62 489 LEU A N 1
ATOM 3492 C CA . LEU A 1 489 ? 26.797 -1.170 -25.359 1.00 98.62 489 LEU A CA 1
ATOM 3493 C C . LEU A 1 489 ? 26.706 -0.079 -24.294 1.00 98.62 489 LEU A C 1
ATOM 3495 O O . LEU A 1 489 ? 25.818 -0.110 -23.443 1.00 98.62 489 LEU A O 1
ATOM 3499 N N . ALA A 1 490 ? 27.627 0.880 -24.347 1.00 98.62 490 ALA A N 1
ATOM 3500 C CA . ALA A 1 490 ? 27.596 2.096 -23.548 1.00 98.62 490 ALA A CA 1
ATOM 3501 C C . ALA A 1 490 ? 27.197 3.289 -24.429 1.00 98.62 490 ALA A C 1
ATOM 3503 O O . ALA A 1 490 ? 27.851 3.568 -25.429 1.00 98.62 490 ALA A O 1
ATOM 3504 N N . ILE A 1 491 ? 26.138 4.002 -24.063 1.00 98.75 491 ILE A N 1
ATOM 3505 C CA . ILE A 1 491 ? 25.676 5.210 -24.752 1.00 98.75 491 ILE A CA 1
ATOM 3506 C C . ILE A 1 491 ? 25.713 6.361 -23.756 1.00 98.75 491 ILE A C 1
ATOM 3508 O O . ILE A 1 491 ? 25.114 6.276 -22.690 1.00 98.75 491 ILE A O 1
ATOM 3512 N N . SER A 1 492 ? 26.396 7.438 -24.113 1.00 98.38 492 SER A N 1
ATOM 3513 C CA . SER A 1 492 ? 26.454 8.695 -23.375 1.00 98.38 492 SER A CA 1
ATOM 3514 C C . SER A 1 492 ? 26.003 9.797 -24.326 1.00 98.38 492 SER A C 1
ATOM 3516 O O . SER A 1 492 ? 26.698 10.073 -25.301 1.00 98.38 492 SER A O 1
ATOM 3518 N N . ALA A 1 493 ? 24.815 10.361 -24.104 1.00 97.94 493 ALA A N 1
ATOM 3519 C CA . ALA A 1 493 ? 24.173 11.317 -25.008 1.00 97.94 493 ALA A CA 1
ATOM 3520 C C . ALA A 1 493 ? 23.535 12.481 -24.240 1.00 97.94 493 ALA A C 1
ATOM 3522 O O . ALA A 1 493 ? 22.937 12.260 -23.199 1.00 97.94 493 ALA A O 1
ATOM 3523 N N . GLY A 1 494 ? 23.559 13.716 -24.743 1.00 95.75 494 GLY A N 1
ATOM 3524 C CA . GLY A 1 494 ? 22.749 14.796 -24.155 1.00 95.75 494 GLY A CA 1
ATOM 3525 C C . GLY A 1 494 ? 21.247 14.476 -24.215 1.00 95.75 494 GLY A C 1
ATOM 3526 O O . GLY A 1 494 ? 20.559 14.465 -23.188 1.00 95.75 494 GLY A O 1
ATOM 3527 N N . ALA A 1 495 ? 20.754 14.140 -25.407 1.00 98.00 495 ALA A N 1
ATOM 3528 C CA . ALA A 1 495 ? 19.390 13.666 -25.641 1.00 98.00 495 ALA A CA 1
ATOM 3529 C C . ALA A 1 495 ? 19.382 12.315 -26.370 1.00 98.00 495 ALA A C 1
ATOM 3531 O O . ALA A 1 495 ? 20.105 12.133 -27.349 1.00 98.00 495 ALA A O 1
ATOM 3532 N N . LEU A 1 496 ? 18.545 11.385 -25.913 1.00 98.75 496 LEU A N 1
ATOM 3533 C CA . LEU A 1 496 ? 18.328 10.085 -26.542 1.00 98.75 496 LEU A CA 1
ATOM 3534 C C . LEU A 1 496 ? 16.832 9.893 -26.809 1.00 98.75 496 LEU A C 1
ATOM 3536 O O . LEU A 1 496 ? 16.038 9.831 -25.873 1.00 98.75 496 LEU A O 1
ATOM 3540 N N . ASP A 1 497 ? 16.443 9.760 -28.073 1.00 98.75 497 ASP A N 1
ATOM 3541 C CA . ASP A 1 497 ? 15.092 9.372 -28.479 1.00 98.75 497 ASP A CA 1
ATOM 3542 C C . ASP A 1 497 ? 15.121 7.961 -29.067 1.00 98.75 497 ASP A C 1
ATOM 3544 O O . ASP A 1 497 ? 15.684 7.731 -30.125 1.00 98.75 497 ASP A O 1
ATOM 3548 N N . ASN A 1 498 ? 14.533 7.003 -28.367 1.00 98.69 498 ASN A N 1
ATOM 3549 C CA . ASN A 1 498 ? 14.328 5.623 -28.791 1.00 98.69 498 ASN A CA 1
ATOM 3550 C C . ASN A 1 498 ? 12.831 5.314 -28.968 1.00 98.69 498 ASN A C 1
ATOM 3552 O O . ASN A 1 498 ? 12.399 4.174 -28.786 1.00 98.69 498 ASN A O 1
ATOM 3556 N N . SER A 1 499 ? 11.995 6.316 -29.252 1.00 98.31 499 SER A N 1
ATOM 3557 C CA . SER A 1 499 ? 10.556 6.075 -29.374 1.00 98.31 499 SER A CA 1
ATOM 3558 C C . SER A 1 499 ? 10.227 5.174 -30.568 1.00 98.31 499 SER A C 1
ATOM 3560 O O . SER A 1 499 ? 10.737 5.361 -31.671 1.00 98.31 499 SER A O 1
ATOM 3562 N N . ALA A 1 500 ? 9.425 4.133 -30.320 1.00 98.06 500 ALA A N 1
ATOM 3563 C CA . ALA A 1 500 ? 9.185 3.011 -31.240 1.00 98.06 500 ALA A CA 1
ATOM 3564 C C . ALA A 1 500 ? 10.457 2.295 -31.762 1.00 98.06 500 ALA A C 1
ATOM 3566 O O . ALA A 1 500 ? 10.368 1.477 -32.675 1.00 98.06 500 ALA A O 1
ATOM 3567 N N . GLY A 1 501 ? 11.633 2.599 -31.204 1.00 98.44 501 GLY A N 1
ATOM 3568 C CA . GLY A 1 501 ? 12.922 2.023 -31.575 1.00 98.44 501 GLY A CA 1
ATOM 3569 C C . GLY A 1 501 ? 13.364 0.902 -30.638 1.00 98.44 501 GLY A C 1
ATOM 3570 O O . GLY A 1 501 ? 12.728 0.609 -29.622 1.00 98.44 501 GLY A O 1
ATOM 3571 N N . GLN A 1 502 ? 14.487 0.276 -30.979 1.00 98.69 502 GLN A N 1
ATOM 3572 C CA . GLN A 1 502 ? 15.075 -0.829 -30.231 1.00 98.69 502 GLN A CA 1
ATOM 3573 C C . GLN A 1 502 ? 16.585 -0.636 -30.046 1.00 98.69 502 GLN A C 1
ATOM 3575 O O . GLN A 1 502 ? 17.322 -0.437 -31.016 1.00 98.69 502 GLN A O 1
ATOM 3580 N N . ILE A 1 503 ? 17.051 -0.743 -28.799 1.00 98.81 503 ILE A N 1
ATOM 3581 C CA . ILE A 1 503 ? 18.472 -0.775 -28.433 1.00 98.81 503 ILE A CA 1
ATOM 3582 C C . ILE A 1 503 ? 18.736 -2.042 -27.623 1.00 98.81 503 ILE A C 1
ATOM 3584 O O . ILE A 1 503 ? 18.266 -2.184 -26.492 1.00 98.81 503 ILE A O 1
ATOM 3588 N N . ASP A 1 504 ? 19.540 -2.931 -28.198 1.00 97.94 504 ASP A N 1
ATOM 3589 C CA . ASP A 1 504 ? 19.756 -4.283 -27.696 1.00 97.94 504 ASP A CA 1
ATOM 3590 C C . ASP A 1 504 ? 21.241 -4.610 -27.537 1.00 97.94 504 ASP A C 1
ATOM 3592 O O . ASP A 1 504 ? 22.023 -4.539 -28.488 1.00 97.94 504 ASP A O 1
ATOM 3596 N N . ALA A 1 505 ? 21.618 -5.072 -26.349 1.00 98.38 505 ALA A N 1
ATOM 3597 C CA . ALA A 1 505 ? 22.950 -5.591 -26.052 1.00 98.38 505 ALA A CA 1
ATOM 3598 C C . ALA A 1 505 ? 22.865 -6.743 -25.044 1.00 98.38 505 ALA A C 1
ATOM 3600 O O . ALA A 1 505 ? 21.806 -6.982 -24.462 1.00 98.38 505 ALA A O 1
ATOM 3601 N N . ASP A 1 506 ? 23.963 -7.455 -24.796 1.00 97.56 506 ASP A N 1
ATOM 3602 C CA . ASP A 1 506 ? 24.000 -8.414 -23.686 1.00 97.56 506 ASP A CA 1
ATOM 3603 C C . ASP A 1 506 ? 24.087 -7.668 -22.351 1.00 97.56 506 ASP A C 1
ATOM 3605 O O . ASP A 1 506 ? 23.388 -8.033 -21.410 1.00 97.56 506 ASP A O 1
ATOM 3609 N N . SER A 1 507 ? 24.865 -6.581 -22.289 1.00 98.12 507 SER A N 1
ATOM 3610 C CA . SER A 1 507 ? 24.881 -5.610 -21.182 1.00 98.12 507 SER A CA 1
ATOM 3611 C C . SER A 1 507 ? 24.718 -4.189 -21.716 1.00 98.12 507 SER A C 1
ATOM 3613 O O . SER A 1 507 ? 25.377 -3.819 -22.690 1.00 98.12 507 SER A O 1
ATOM 3615 N N . LEU A 1 508 ? 23.878 -3.381 -21.072 1.00 98.69 508 LEU A N 1
ATOM 3616 C CA . LEU A 1 508 ? 23.509 -2.051 -21.562 1.00 98.69 508 LEU A CA 1
ATOM 3617 C C . LEU A 1 508 ? 23.801 -0.979 -20.509 1.00 98.69 508 LEU A C 1
ATOM 3619 O O . LEU A 1 508 ? 23.333 -1.067 -19.377 1.00 98.69 508 LEU A O 1
ATOM 3623 N N . THR A 1 509 ? 24.523 0.067 -20.898 1.00 98.69 509 THR A N 1
ATOM 3624 C CA . THR A 1 509 ? 24.678 1.289 -20.103 1.00 98.69 509 THR A CA 1
ATOM 3625 C C . THR A 1 509 ? 24.212 2.471 -20.939 1.00 98.69 509 THR A C 1
ATOM 3627 O O . THR A 1 509 ? 24.738 2.705 -22.020 1.00 98.69 509 THR A O 1
ATOM 3630 N N . VAL A 1 510 ? 23.247 3.235 -20.443 1.00 98.69 510 VAL A N 1
ATOM 3631 C CA . VAL A 1 510 ? 22.753 4.462 -21.074 1.00 98.69 510 VAL A CA 1
ATOM 3632 C C . VAL A 1 510 ? 22.896 5.595 -20.071 1.00 98.69 510 VAL A C 1
ATOM 3634 O O . VAL A 1 510 ? 22.407 5.486 -18.955 1.00 98.69 510 VAL A O 1
ATOM 3637 N N . ALA A 1 511 ? 23.549 6.682 -20.457 1.00 98.50 511 ALA A N 1
ATOM 3638 C CA . ALA A 1 511 ? 23.659 7.910 -19.688 1.00 98.50 511 ALA A CA 1
ATOM 3639 C C . ALA A 1 511 ? 23.189 9.080 -20.553 1.00 98.50 511 ALA A C 1
ATOM 3641 O O . ALA A 1 511 ? 23.692 9.283 -21.657 1.00 98.50 511 ALA A O 1
ATOM 3642 N N . SER A 1 512 ? 22.210 9.840 -20.067 1.00 98.25 512 SER A N 1
ATOM 3643 C CA . SER A 1 512 ? 21.703 11.013 -20.771 1.00 98.25 512 SER A CA 1
ATOM 3644 C C . SER A 1 512 ? 21.107 12.082 -19.866 1.00 98.25 512 SER A C 1
ATOM 3646 O O . SER A 1 512 ? 20.895 11.850 -18.675 1.00 98.25 512 SER A O 1
ATOM 3648 N N . THR A 1 513 ? 20.825 13.259 -20.428 1.00 96.44 513 THR A N 1
ATOM 3649 C CA . THR A 1 513 ? 19.983 14.261 -19.756 1.00 96.44 513 THR A CA 1
ATOM 3650 C C . THR A 1 513 ? 18.508 13.933 -19.958 1.00 96.44 513 THR A C 1
ATOM 3652 O O . THR A 1 513 ? 17.731 13.941 -19.005 1.00 96.44 513 THR A O 1
ATOM 3655 N N . THR A 1 514 ? 18.110 13.616 -21.190 1.00 97.56 514 THR A N 1
ATOM 3656 C CA . THR A 1 514 ? 16.733 13.221 -21.520 1.00 97.56 514 THR A CA 1
ATOM 3657 C C . THR A 1 514 ? 16.728 11.934 -22.326 1.00 97.56 514 THR A C 1
ATOM 3659 O O . THR A 1 514 ? 17.477 11.811 -23.294 1.00 97.56 514 THR A O 1
ATOM 3662 N N . LEU A 1 515 ? 15.871 10.996 -21.926 1.00 98.69 515 LEU A N 1
ATOM 3663 C CA . LEU A 1 515 ? 15.700 9.697 -22.561 1.00 98.69 515 LEU A CA 1
ATOM 3664 C C . LEU A 1 515 ? 14.216 9.460 -22.859 1.00 98.69 515 LEU A C 1
ATOM 3666 O O . LEU A 1 515 ? 13.431 9.225 -21.946 1.00 98.69 515 LEU A O 1
ATOM 3670 N N . ASN A 1 516 ? 13.828 9.511 -24.131 1.00 98.62 516 ASN A N 1
ATOM 3671 C CA . ASN A 1 516 ? 12.485 9.177 -24.604 1.00 98.62 516 ASN A CA 1
ATOM 3672 C C . ASN A 1 516 ? 12.474 7.733 -25.122 1.00 98.62 516 ASN A C 1
ATOM 3674 O O . ASN A 1 516 ? 12.937 7.474 -26.221 1.00 98.62 516 ASN A O 1
ATOM 3678 N N . ASN A 1 517 ? 11.935 6.792 -24.355 1.00 98.62 517 ASN A N 1
ATOM 3679 C CA . ASN A 1 517 ? 11.737 5.390 -24.734 1.00 98.62 517 ASN A CA 1
ATOM 3680 C C . ASN A 1 517 ? 10.249 5.053 -24.961 1.00 98.62 517 ASN A C 1
ATOM 3682 O O . ASN A 1 517 ? 9.806 3.929 -24.717 1.00 98.62 517 ASN A O 1
ATOM 3686 N N . ARG A 1 518 ? 9.433 6.021 -25.397 1.00 98.56 518 ARG A N 1
ATOM 3687 C CA . ARG A 1 518 ? 7.993 5.800 -25.592 1.00 98.56 518 ARG A CA 1
ATOM 3688 C C . ARG A 1 518 ? 7.711 4.729 -26.635 1.00 98.56 518 ARG A C 1
ATOM 3690 O O . ARG A 1 518 ? 8.151 4.847 -27.774 1.00 98.56 518 ARG A O 1
ATOM 3697 N N . SER A 1 519 ? 6.948 3.701 -26.262 1.00 98.31 519 SER A N 1
ATOM 3698 C CA . SER A 1 519 ? 6.700 2.519 -27.114 1.00 98.31 519 SER A CA 1
ATOM 3699 C C . SER A 1 519 ? 7.978 1.846 -27.655 1.00 98.31 519 SER A C 1
ATOM 3701 O O . SER A 1 519 ? 7.907 1.091 -28.620 1.00 98.31 519 SER A O 1
ATOM 3703 N N . GLY A 1 520 ? 9.143 2.144 -27.071 1.00 98.56 520 GLY A N 1
ATOM 3704 C CA . GLY A 1 520 ? 10.443 1.615 -27.472 1.00 98.56 520 GLY A CA 1
ATOM 3705 C C . GLY A 1 520 ? 10.912 0.480 -26.567 1.00 98.56 520 GLY A C 1
ATOM 3706 O O . GLY A 1 520 ? 10.294 0.171 -25.542 1.00 98.56 520 GLY A O 1
ATOM 3707 N N . LEU A 1 521 ? 12.033 -0.132 -26.943 1.00 98.81 521 LEU A N 1
ATOM 3708 C CA . LEU A 1 521 ? 12.699 -1.191 -26.192 1.00 98.81 521 LEU A CA 1
ATOM 3709 C C . LEU A 1 521 ? 14.158 -0.822 -25.902 1.00 98.81 521 LEU A C 1
ATOM 3711 O O . LEU A 1 521 ? 14.944 -0.602 -26.823 1.00 98.81 521 LEU A O 1
ATOM 3715 N N . LEU A 1 522 ? 14.523 -0.835 -24.621 1.00 98.75 522 LEU A N 1
ATOM 3716 C CA . LEU A 1 522 ? 15.908 -0.901 -24.153 1.00 98.75 522 LEU A CA 1
ATOM 3717 C C . LEU A 1 522 ? 16.119 -2.266 -23.494 1.00 98.75 522 LEU A C 1
ATOM 3719 O O . LEU A 1 522 ? 15.446 -2.579 -22.510 1.00 98.75 522 LEU A O 1
ATOM 3723 N N . SER A 1 523 ? 17.029 -3.087 -24.019 1.00 98.38 523 SER A N 1
ATOM 3724 C CA . SER A 1 523 ? 17.188 -4.473 -23.566 1.00 98.38 523 SER A CA 1
ATOM 3725 C C . SER A 1 523 ? 18.643 -4.862 -23.306 1.00 98.38 523 SER A C 1
ATOM 3727 O O . SER A 1 523 ? 19.461 -4.884 -24.227 1.00 98.38 523 SER A O 1
ATOM 3729 N N . ALA A 1 524 ? 18.927 -5.304 -22.077 1.00 98.31 524 ALA A N 1
ATOM 3730 C CA . ALA A 1 524 ? 20.103 -6.109 -21.736 1.00 98.31 524 ALA A CA 1
ATOM 3731 C C . ALA A 1 524 ? 19.721 -7.601 -21.684 1.00 98.31 524 ALA A C 1
ATOM 3733 O O . ALA A 1 524 ? 19.052 -8.053 -20.754 1.00 98.31 524 ALA A O 1
ATOM 3734 N N . ARG A 1 525 ? 20.113 -8.368 -22.707 1.00 95.31 525 ARG A N 1
ATOM 3735 C CA . ARG A 1 525 ? 19.650 -9.749 -22.946 1.00 95.31 525 ARG A CA 1
ATOM 3736 C C . ARG A 1 525 ? 20.273 -10.803 -22.024 1.00 95.31 525 ARG A C 1
ATOM 3738 O O . ARG A 1 525 ? 19.670 -11.856 -21.851 1.00 95.31 525 ARG A O 1
ATOM 3745 N N . ALA A 1 526 ? 21.456 -10.551 -21.462 1.00 94.88 526 ALA A N 1
ATOM 3746 C CA . ALA A 1 526 ? 22.184 -11.537 -20.649 1.00 94.88 526 ALA A CA 1
ATOM 3747 C C . ALA A 1 526 ? 22.755 -10.970 -19.335 1.00 94.88 526 ALA A C 1
ATOM 3749 O O . ALA A 1 526 ? 23.047 -11.728 -18.412 1.00 94.88 526 ALA A O 1
ATOM 3750 N N . GLY A 1 527 ? 22.918 -9.650 -19.245 1.00 95.38 527 GLY A N 1
ATOM 3751 C CA . GLY A 1 527 ? 23.564 -8.948 -18.143 1.00 95.38 527 GLY A CA 1
ATOM 3752 C C . GLY A 1 527 ? 22.687 -7.871 -17.508 1.00 95.38 527 GLY A C 1
ATOM 3753 O O . GLY A 1 527 ? 21.456 -7.957 -17.495 1.00 95.38 527 GLY A O 1
ATOM 3754 N N . ASP A 1 528 ? 23.355 -6.857 -16.961 1.00 97.88 528 ASP A N 1
ATOM 3755 C CA . ASP A 1 528 ? 22.716 -5.706 -16.323 1.00 97.88 528 ASP A CA 1
ATOM 3756 C C . ASP A 1 528 ? 22.321 -4.641 -17.355 1.00 97.88 528 ASP A C 1
ATOM 3758 O O . ASP A 1 528 ? 23.016 -4.438 -18.360 1.00 97.88 528 ASP A O 1
ATOM 3762 N N . ALA A 1 529 ? 21.267 -3.887 -17.041 1.00 98.50 529 ALA A N 1
ATOM 3763 C CA . ALA A 1 529 ? 20.984 -2.603 -17.674 1.00 98.50 529 ALA A CA 1
ATOM 3764 C C . ALA A 1 529 ? 21.159 -1.476 -16.648 1.00 98.50 529 ALA A C 1
ATOM 3766 O O . ALA A 1 529 ? 20.503 -1.474 -15.607 1.00 98.50 529 ALA A O 1
ATOM 3767 N N . ARG A 1 530 ? 22.029 -0.504 -16.937 1.00 98.62 530 ARG A N 1
ATOM 3768 C CA . ARG A 1 530 ? 22.192 0.732 -16.156 1.00 98.62 530 ARG A CA 1
ATOM 3769 C C . ARG A 1 530 ? 21.704 1.907 -16.992 1.00 98.62 530 ARG A C 1
ATOM 3771 O O . ARG A 1 530 ? 22.307 2.216 -18.013 1.00 98.62 530 ARG A O 1
ATOM 3778 N N . VAL A 1 531 ? 20.619 2.550 -16.579 1.00 98.69 531 VAL A N 1
ATOM 3779 C CA . VAL A 1 531 ? 19.989 3.659 -17.302 1.00 98.69 531 VAL A CA 1
ATOM 3780 C C . VAL A 1 531 ? 19.982 4.897 -16.416 1.00 98.69 531 VAL A C 1
ATOM 3782 O O . VAL A 1 531 ? 19.249 4.959 -15.434 1.00 98.69 531 VAL A O 1
ATOM 3785 N N . THR A 1 532 ? 20.779 5.893 -16.780 1.00 98.38 532 THR A N 1
ATOM 3786 C CA . THR A 1 532 ? 20.867 7.188 -16.110 1.00 98.38 532 THR A CA 1
ATOM 3787 C C . THR A 1 532 ? 20.277 8.278 -17.005 1.00 98.38 532 THR A C 1
ATOM 3789 O O . THR A 1 532 ? 20.755 8.479 -18.120 1.00 98.38 532 THR A O 1
ATOM 3792 N N . ALA A 1 533 ? 19.262 9.000 -16.530 1.00 97.88 533 ALA A N 1
ATOM 3793 C CA . ALA A 1 533 ? 18.591 10.090 -17.245 1.00 97.88 533 ALA A CA 1
ATOM 3794 C C . ALA A 1 533 ? 18.367 11.297 -16.313 1.00 97.88 533 ALA A C 1
ATOM 3796 O O . ALA A 1 533 ? 17.320 11.418 -15.677 1.00 97.88 533 ALA A O 1
ATOM 3797 N N . THR A 1 534 ? 19.355 12.186 -16.191 1.00 95.50 534 THR A N 1
ATOM 3798 C CA . THR A 1 534 ? 19.414 13.194 -15.107 1.00 95.50 534 THR A CA 1
ATOM 3799 C C . THR A 1 534 ? 18.266 14.209 -15.108 1.00 95.50 534 THR A C 1
ATOM 3801 O O . THR A 1 534 ? 17.925 14.737 -14.053 1.00 95.50 534 THR A O 1
ATOM 3804 N N . GLY A 1 535 ? 17.651 14.474 -16.261 1.00 95.12 535 GLY A N 1
ATOM 3805 C CA . GLY A 1 535 ? 16.447 15.293 -16.392 1.00 95.12 535 GLY A CA 1
ATOM 3806 C C . GLY A 1 535 ? 15.170 14.453 -16.362 1.00 95.12 535 GLY A C 1
ATOM 3807 O O . GLY A 1 535 ? 14.349 14.597 -15.453 1.00 95.12 535 GLY A O 1
ATOM 3808 N N . ALA A 1 536 ? 14.982 13.582 -17.357 1.00 96.88 536 ALA A N 1
ATOM 3809 C CA . ALA A 1 536 ? 13.815 12.702 -17.425 1.00 96.88 536 ALA A CA 1
ATOM 3810 C C . ALA A 1 536 ? 14.054 11.431 -18.256 1.00 96.88 536 ALA A C 1
ATOM 3812 O O . ALA A 1 536 ? 14.651 11.489 -19.332 1.00 96.88 536 ALA A O 1
ATOM 3813 N N . LEU A 1 537 ? 13.503 10.315 -17.780 1.00 98.44 537 LEU A N 1
ATOM 3814 C CA . LEU A 1 537 ? 13.261 9.081 -18.526 1.00 98.44 537 LEU A CA 1
ATOM 3815 C C . LEU A 1 537 ? 11.756 8.970 -18.797 1.00 98.44 537 LEU A C 1
ATOM 3817 O O . LEU A 1 537 ? 10.978 8.796 -17.863 1.00 98.44 537 LEU A O 1
ATOM 3821 N N . ASP A 1 538 ? 11.350 9.032 -20.062 1.00 98.62 538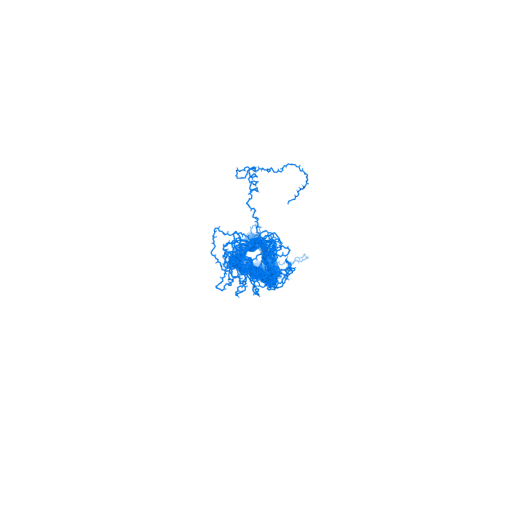 ASP A N 1
ATOM 3822 C CA . ASP A 1 538 ? 9.982 8.755 -20.500 1.00 98.62 538 ASP A CA 1
ATOM 3823 C C . ASP A 1 538 ? 9.895 7.356 -21.118 1.00 98.62 538 ASP A C 1
ATOM 3825 O O . ASP A 1 538 ? 10.235 7.151 -22.278 1.00 98.62 538 ASP A O 1
ATOM 3829 N N . ASN A 1 539 ? 9.443 6.386 -20.333 1.00 98.62 539 ASN A N 1
ATOM 3830 C CA . ASN A 1 539 ? 9.174 5.007 -20.735 1.00 98.62 539 ASN A CA 1
ATOM 3831 C C . ASN A 1 539 ? 7.668 4.750 -20.955 1.00 98.62 539 ASN A C 1
ATOM 3833 O O . ASN A 1 539 ? 7.198 3.622 -20.793 1.00 98.62 539 ASN A O 1
ATOM 3837 N N . THR A 1 540 ? 6.875 5.772 -21.298 1.00 98.62 540 THR A N 1
ATOM 3838 C CA . THR A 1 540 ? 5.420 5.617 -21.472 1.00 98.62 540 THR A CA 1
ATOM 3839 C C . THR A 1 540 ? 5.098 4.617 -22.588 1.00 98.62 540 THR A C 1
ATOM 3841 O O . THR A 1 540 ? 5.516 4.785 -23.736 1.00 98.62 540 THR A O 1
ATOM 3844 N N . GLY A 1 541 ? 4.375 3.543 -22.256 1.00 98.06 541 GLY A N 1
ATOM 3845 C CA . GLY A 1 541 ? 4.094 2.425 -23.171 1.00 98.06 541 GLY A CA 1
ATOM 3846 C C . GLY A 1 541 ? 5.329 1.647 -23.657 1.00 98.06 541 GLY A C 1
ATOM 3847 O O . GLY A 1 541 ? 5.193 0.767 -24.503 1.00 98.06 541 GLY A O 1
ATOM 3848 N N . GLY A 1 542 ? 6.527 1.984 -23.171 1.00 98.62 542 GLY A N 1
ATOM 3849 C CA . GLY A 1 542 ? 7.797 1.362 -23.543 1.00 98.62 542 GLY A CA 1
ATOM 3850 C C . GLY A 1 542 ? 8.210 0.236 -22.598 1.00 98.62 542 GLY A C 1
ATOM 3851 O O . GLY A 1 542 ? 7.547 -0.058 -21.601 1.00 98.62 542 GLY A O 1
ATOM 3852 N N . THR A 1 543 ? 9.332 -0.408 -22.914 1.00 98.88 543 THR A N 1
ATOM 3853 C CA . THR A 1 543 ? 9.964 -1.424 -22.066 1.00 98.88 543 THR A CA 1
ATOM 3854 C C . THR A 1 543 ? 11.443 -1.115 -21.862 1.00 98.88 543 THR A C 1
ATOM 3856 O O . THR A 1 543 ? 12.187 -0.919 -22.824 1.00 98.88 543 THR A O 1
ATOM 3859 N N . VAL A 1 544 ? 11.880 -1.142 -20.604 1.00 98.81 544 VAL A N 1
ATOM 3860 C CA . VAL A 1 544 ? 13.293 -1.236 -20.224 1.00 98.81 544 VAL A CA 1
ATOM 3861 C C . VAL A 1 544 ? 13.472 -2.554 -19.483 1.00 98.81 544 VAL A C 1
ATOM 3863 O O . VAL A 1 544 ? 12.797 -2.789 -18.478 1.00 98.81 544 VAL A O 1
ATOM 3866 N N . GLN A 1 545 ? 14.346 -3.425 -19.982 1.00 98.50 545 GLN A N 1
ATOM 3867 C CA . GLN A 1 545 ? 14.529 -4.761 -19.421 1.00 98.50 545 GLN A CA 1
ATOM 3868 C C . GLN A 1 545 ? 15.997 -5.156 -19.246 1.00 98.50 545 GLN A C 1
ATOM 3870 O O . GLN A 1 545 ? 16.855 -4.814 -20.064 1.00 98.50 545 GLN A O 1
ATOM 3875 N N . ALA A 1 546 ? 16.258 -5.938 -18.201 1.00 98.19 546 ALA A N 1
ATOM 3876 C CA . ALA A 1 546 ? 17.527 -6.610 -17.956 1.00 98.19 546 ALA A CA 1
ATOM 3877 C C . ALA A 1 546 ? 17.304 -8.074 -17.564 1.00 98.19 546 ALA A C 1
ATOM 3879 O O . ALA A 1 546 ? 16.351 -8.397 -16.856 1.00 98.19 546 ALA A O 1
ATOM 3880 N N . GLN A 1 547 ? 18.211 -8.960 -17.969 1.00 96.62 547 GLN A N 1
ATOM 3881 C CA . GLN A 1 547 ? 18.199 -10.351 -17.511 1.00 96.62 547 GLN A CA 1
ATOM 3882 C C . GLN A 1 547 ? 18.626 -10.479 -16.037 1.00 96.62 547 GLN A C 1
ATOM 3884 O O . GLN A 1 547 ? 18.124 -11.360 -15.338 1.00 96.62 547 GLN A O 1
ATOM 3889 N N . ASN A 1 548 ? 19.514 -9.590 -15.569 1.00 96.38 548 ASN A N 1
ATOM 3890 C CA . ASN A 1 548 ? 20.015 -9.537 -14.192 1.00 96.38 548 ASN A CA 1
ATOM 3891 C C . ASN A 1 548 ? 19.479 -8.295 -13.458 1.00 96.38 548 ASN A C 1
ATOM 3893 O O . ASN A 1 548 ? 18.280 -8.213 -13.185 1.00 96.38 548 ASN A O 1
ATOM 3897 N N . LEU A 1 549 ? 20.339 -7.331 -13.114 1.00 97.75 549 LEU A N 1
ATOM 3898 C CA . LEU A 1 549 ? 19.932 -6.101 -12.438 1.00 97.75 549 LEU A CA 1
ATOM 3899 C C . LEU A 1 549 ? 19.526 -5.031 -13.458 1.00 97.75 549 LEU A C 1
ATOM 3901 O O . LEU A 1 549 ? 20.306 -4.677 -14.345 1.00 97.75 549 LEU A O 1
ATOM 3905 N N . LEU A 1 550 ? 18.333 -4.465 -13.287 1.00 98.69 550 LEU A N 1
ATOM 3906 C CA . LEU A 1 550 ? 17.951 -3.199 -13.908 1.00 98.69 550 LEU A CA 1
ATOM 3907 C C . LEU A 1 550 ? 18.151 -2.069 -12.891 1.00 98.69 550 LEU A C 1
ATOM 3909 O O . LEU A 1 550 ? 17.433 -1.988 -11.898 1.00 98.69 550 LEU A O 1
ATOM 3913 N N . SER A 1 551 ? 19.109 -1.186 -13.151 1.00 98.50 551 SER A N 1
ATOM 3914 C CA . SER A 1 551 ? 19.330 0.032 -12.373 1.00 98.50 551 SER A CA 1
ATOM 3915 C C . SER A 1 551 ? 18.893 1.243 -13.189 1.00 98.50 551 SER A C 1
ATOM 3917 O O . SER A 1 551 ? 19.422 1.487 -14.274 1.00 98.50 551 SER A O 1
ATOM 3919 N N . VAL A 1 552 ? 17.929 1.999 -12.674 1.00 98.56 552 VAL A N 1
ATOM 3920 C CA . VAL A 1 552 ? 17.407 3.226 -13.279 1.00 98.56 552 VAL A CA 1
ATOM 3921 C C . VAL A 1 552 ? 17.668 4.384 -12.323 1.00 98.56 552 VAL A C 1
ATOM 3923 O O . VAL A 1 552 ? 17.172 4.387 -11.199 1.00 98.56 552 VAL A O 1
ATOM 3926 N N . ASN A 1 553 ? 18.427 5.380 -12.766 1.00 96.94 553 ASN A N 1
ATOM 3927 C CA . ASN A 1 553 ? 18.677 6.617 -12.034 1.00 96.94 553 ASN A CA 1
ATOM 3928 C C . ASN A 1 553 ? 18.176 7.798 -12.871 1.00 96.94 553 ASN A C 1
ATOM 3930 O O . ASN A 1 553 ? 18.693 8.035 -13.958 1.00 96.94 553 ASN A O 1
ATOM 3934 N N . GLY A 1 554 ? 17.161 8.525 -12.415 1.00 92.00 554 GLY A N 1
ATOM 3935 C CA . GLY A 1 554 ? 16.583 9.615 -13.198 1.00 92.00 554 GLY A CA 1
ATOM 3936 C C . GLY A 1 554 ? 16.312 10.884 -12.404 1.00 92.00 554 GLY A C 1
ATOM 3937 O O . GLY A 1 554 ? 16.300 10.867 -11.180 1.00 92.00 554 GLY A O 1
ATOM 3938 N N . GLY A 1 555 ? 16.059 11.982 -13.117 1.00 92.69 555 GLY A N 1
ATOM 3939 C CA . GLY A 1 555 ? 15.270 13.091 -12.582 1.00 92.69 555 GLY A CA 1
ATOM 3940 C C . GLY A 1 555 ? 13.823 12.618 -12.438 1.00 92.69 555 GLY A C 1
ATOM 3941 O O . GLY A 1 555 ? 13.484 11.949 -11.473 1.00 92.69 555 GLY A O 1
ATOM 3942 N N . ASN A 1 556 ? 12.971 12.863 -13.433 1.00 97.06 556 ASN A N 1
ATOM 3943 C CA . ASN A 1 556 ? 11.642 12.236 -13.480 1.00 97.06 556 ASN A CA 1
ATOM 3944 C C . ASN A 1 556 ? 11.685 10.881 -14.203 1.00 97.06 556 ASN A C 1
ATOM 3946 O O . ASN A 1 556 ? 12.227 10.792 -15.303 1.00 97.06 556 ASN A O 1
ATOM 3950 N N . VAL A 1 557 ? 11.059 9.846 -13.642 1.00 98.56 557 VAL A N 1
ATOM 3951 C CA . VAL A 1 557 ? 10.873 8.545 -14.308 1.00 98.56 557 VAL A CA 1
ATOM 3952 C C . VAL A 1 557 ? 9.390 8.361 -14.616 1.00 98.56 557 VAL A C 1
ATOM 3954 O O . VAL A 1 557 ? 8.588 8.119 -13.717 1.00 98.56 557 VAL A O 1
ATOM 3957 N N . LEU A 1 558 ? 9.014 8.482 -15.887 1.00 98.56 558 LEU A N 1
ATOM 3958 C CA . LEU A 1 558 ? 7.643 8.305 -16.365 1.00 98.56 558 LEU A CA 1
ATOM 3959 C C . LEU A 1 558 ? 7.501 6.894 -16.944 1.00 98.56 558 LEU A C 1
ATOM 3961 O O . LEU A 1 558 ? 8.034 6.597 -18.004 1.00 98.56 558 LEU A O 1
ATOM 3965 N N . ASN A 1 559 ? 6.793 6.011 -16.251 1.00 98.56 559 ASN A N 1
ATOM 3966 C CA . ASN A 1 559 ? 6.544 4.618 -16.632 1.00 98.56 559 ASN A CA 1
ATOM 3967 C C . ASN A 1 559 ? 5.041 4.342 -16.842 1.00 98.56 559 ASN A C 1
ATOM 3969 O O . ASN A 1 559 ? 4.549 3.244 -16.585 1.00 98.56 559 ASN A O 1
ATOM 3973 N N . GLN A 1 560 ? 4.287 5.343 -17.300 1.00 98.56 560 GLN A N 1
ATOM 3974 C CA . GLN A 1 560 ? 2.843 5.228 -17.509 1.00 98.56 560 GLN A CA 1
ATOM 3975 C C . GLN A 1 560 ? 2.535 4.167 -18.573 1.00 98.56 560 GLN A C 1
ATOM 3977 O O . GLN A 1 560 ? 3.032 4.250 -19.697 1.00 98.56 560 GLN A O 1
ATOM 3982 N N . SER A 1 561 ? 1.733 3.150 -18.242 1.00 98.25 561 SER A N 1
ATOM 3983 C CA . SER A 1 561 ? 1.500 1.979 -19.121 1.00 98.25 561 SER A CA 1
ATOM 3984 C C . SER A 1 561 ? 2.784 1.288 -19.632 1.00 98.25 561 SER A C 1
ATOM 3986 O O . SER A 1 561 ? 2.733 0.508 -20.582 1.00 98.25 561 SER A O 1
ATOM 3988 N N . GLY A 1 562 ? 3.939 1.599 -19.038 1.00 98.62 562 GLY A N 1
ATOM 3989 C CA . GLY A 1 562 ? 5.252 1.090 -19.413 1.00 98.62 562 GLY A CA 1
ATOM 3990 C C . GLY A 1 562 ? 5.665 -0.105 -18.561 1.00 98.62 562 GLY A C 1
ATOM 3991 O O . GLY A 1 562 ? 4.960 -0.519 -17.634 1.00 98.62 562 GLY A O 1
ATOM 3992 N N . ARG A 1 563 ? 6.824 -0.680 -18.886 1.00 98.88 563 ARG A N 1
ATOM 3993 C CA . ARG A 1 563 ? 7.387 -1.848 -18.196 1.00 98.88 563 ARG A CA 1
ATOM 3994 C C . ARG A 1 563 ? 8.851 -1.609 -17.835 1.00 98.88 563 ARG A C 1
ATOM 3996 O O . ARG A 1 563 ? 9.668 -1.354 -18.720 1.00 98.88 563 ARG A O 1
ATOM 4003 N N . LEU A 1 564 ? 9.182 -1.755 -16.555 1.00 98.81 564 LEU A N 1
ATOM 4004 C CA . LEU A 1 564 ? 10.551 -1.884 -16.051 1.00 98.81 564 LEU A CA 1
ATOM 4005 C C . LEU A 1 564 ? 10.722 -3.309 -15.517 1.00 98.81 564 LEU A C 1
ATOM 4007 O O . LEU A 1 564 ? 10.040 -3.694 -14.565 1.00 98.81 564 LEU A O 1
ATOM 4011 N N . LEU A 1 565 ? 11.582 -4.105 -16.154 1.00 98.69 565 LEU A N 1
ATOM 4012 C CA . LEU A 1 565 ? 11.701 -5.547 -15.907 1.00 98.69 565 LEU A CA 1
ATOM 4013 C C . LEU A 1 565 ? 13.148 -5.937 -15.576 1.00 98.69 565 LEU A C 1
ATOM 4015 O O . LEU A 1 565 ? 14.082 -5.529 -16.263 1.00 98.69 565 LEU A O 1
ATOM 4019 N N . GLY A 1 566 ? 13.337 -6.766 -14.554 1.00 98.12 566 GLY A N 1
ATOM 4020 C CA . GLY A 1 566 ? 14.655 -7.255 -14.144 1.00 98.12 566 GLY A CA 1
ATOM 4021 C C . GLY A 1 566 ? 14.558 -8.507 -13.281 1.00 98.12 566 GLY A C 1
ATOM 4022 O O . GLY A 1 566 ? 13.489 -8.812 -12.753 1.00 98.12 566 GLY A O 1
ATOM 4023 N N . ALA A 1 567 ? 15.661 -9.233 -13.086 1.00 96.69 567 ALA A N 1
ATOM 4024 C CA . ALA A 1 567 ? 15.741 -10.199 -11.990 1.00 96.69 567 ALA A CA 1
ATOM 4025 C C . ALA A 1 567 ? 15.754 -9.458 -10.650 1.00 96.69 567 ALA A C 1
ATOM 4027 O O . ALA A 1 567 ? 14.956 -9.786 -9.778 1.00 96.69 567 ALA A O 1
ATOM 4028 N N . GLY A 1 568 ? 16.586 -8.422 -10.523 1.00 97.50 568 GLY A N 1
ATOM 4029 C CA . GLY A 1 568 ? 16.510 -7.397 -9.477 1.00 97.50 568 GLY A CA 1
ATOM 4030 C C . GLY A 1 568 ? 16.303 -6.017 -10.100 1.00 97.50 568 GLY A C 1
ATOM 4031 O O . GLY A 1 568 ? 16.659 -5.812 -11.264 1.00 97.50 568 GLY A O 1
ATOM 4032 N N . ILE A 1 569 ? 15.725 -5.080 -9.349 1.00 98.56 569 ILE A N 1
ATOM 4033 C CA . ILE A 1 569 ? 15.488 -3.713 -9.827 1.00 98.56 569 ILE A CA 1
ATOM 4034 C C . ILE A 1 569 ? 15.843 -2.696 -8.744 1.00 98.56 569 ILE A C 1
ATOM 4036 O O . ILE A 1 569 ? 15.326 -2.786 -7.633 1.00 98.56 569 ILE A O 1
ATOM 4040 N N . ASP A 1 570 ? 16.601 -1.670 -9.129 1.00 98.38 570 ASP A N 1
ATOM 4041 C CA . ASP A 1 570 ? 16.796 -0.444 -8.355 1.00 98.38 570 ASP A CA 1
ATOM 4042 C C . ASP A 1 570 ? 16.330 0.763 -9.186 1.00 98.38 570 ASP A C 1
ATOM 4044 O O . ASP A 1 570 ? 16.944 1.087 -10.203 1.00 98.38 570 ASP A O 1
ATOM 4048 N N . VAL A 1 571 ? 15.266 1.453 -8.764 1.00 98.44 571 VAL A N 1
ATOM 4049 C CA . VAL A 1 571 ? 14.791 2.701 -9.396 1.00 98.44 571 VAL A CA 1
ATOM 4050 C C . VAL A 1 571 ? 14.964 3.860 -8.425 1.00 98.44 571 VAL A C 1
ATOM 4052 O O . VAL A 1 571 ? 14.369 3.883 -7.350 1.00 98.44 571 VAL A O 1
ATOM 4055 N N . THR A 1 572 ? 15.780 4.838 -8.796 1.00 97.69 572 THR A N 1
ATOM 4056 C CA . THR A 1 572 ? 16.107 5.994 -7.957 1.00 97.69 572 THR A CA 1
ATOM 4057 C C . THR A 1 572 ? 15.854 7.297 -8.715 1.00 97.69 572 THR A C 1
ATOM 4059 O O . THR A 1 572 ? 16.395 7.502 -9.797 1.00 97.69 572 THR A O 1
ATOM 4062 N N . ALA A 1 573 ? 15.051 8.181 -8.127 1.00 97.19 573 ALA A N 1
ATOM 4063 C CA . ALA A 1 573 ? 14.697 9.506 -8.628 1.00 97.19 573 ALA A CA 1
ATOM 4064 C C . ALA A 1 573 ? 14.853 10.566 -7.515 1.00 97.19 573 ALA A C 1
ATOM 4066 O O . ALA A 1 573 ? 13.857 11.022 -6.942 1.00 97.19 573 ALA A O 1
ATOM 4067 N N . PRO A 1 574 ? 16.090 10.923 -7.115 1.00 89.00 574 PRO A N 1
ATOM 4068 C CA . PRO A 1 574 ? 16.326 11.744 -5.929 1.00 89.00 574 PRO A CA 1
ATOM 4069 C C . PRO A 1 574 ? 15.694 13.132 -6.068 1.00 89.00 574 PRO A C 1
ATOM 4071 O O . PRO A 1 574 ? 16.035 13.885 -6.976 1.00 89.00 574 PRO A O 1
ATOM 4074 N N . GLY A 1 575 ? 14.786 13.486 -5.155 1.00 91.12 575 GLY A N 1
ATOM 4075 C CA . GLY A 1 575 ? 14.103 14.786 -5.177 1.00 91.12 575 GLY A CA 1
ATOM 4076 C C . GLY A 1 575 ? 13.095 14.962 -6.321 1.00 91.12 575 GLY A C 1
ATOM 4077 O O . GLY A 1 575 ? 12.675 16.087 -6.584 1.00 91.12 575 GLY A O 1
ATOM 4078 N N . ALA A 1 576 ? 12.722 13.881 -7.009 1.00 96.50 576 ALA A N 1
ATOM 4079 C CA . ALA A 1 576 ? 11.852 13.909 -8.178 1.00 96.50 576 ALA A CA 1
ATOM 4080 C C . ALA A 1 576 ? 10.826 12.760 -8.156 1.00 96.50 576 ALA A C 1
ATOM 4082 O O . ALA A 1 576 ? 10.709 12.034 -7.165 1.00 96.50 576 ALA A O 1
ATOM 4083 N N . GLN A 1 577 ? 10.019 12.637 -9.214 1.00 97.62 577 GLN A N 1
ATOM 4084 C CA . GLN A 1 577 ? 8.881 11.713 -9.242 1.00 97.62 577 GLN A CA 1
ATOM 4085 C C . GLN A 1 577 ? 9.160 10.427 -10.023 1.00 97.62 577 GLN A C 1
ATOM 4087 O O . GLN A 1 577 ? 9.821 10.441 -11.066 1.00 97.62 577 GLN A O 1
ATOM 4092 N N . ILE A 1 578 ? 8.557 9.335 -9.559 1.00 98.69 578 ILE A N 1
ATOM 4093 C CA . ILE A 1 578 ? 8.352 8.108 -10.327 1.00 98.69 578 ILE A CA 1
ATOM 4094 C C . ILE A 1 578 ? 6.849 7.969 -10.570 1.00 98.69 578 ILE A C 1
ATOM 4096 O O . ILE A 1 578 ? 6.070 7.804 -9.633 1.00 98.69 578 ILE A O 1
ATOM 4100 N N . ASP A 1 579 ? 6.441 8.033 -11.832 1.00 98.62 579 ASP A N 1
ATOM 4101 C CA . ASP A 1 579 ? 5.053 7.870 -12.262 1.00 98.62 579 ASP A CA 1
ATOM 4102 C C . ASP A 1 579 ? 4.874 6.490 -12.901 1.00 98.62 579 ASP A C 1
ATOM 4104 O O . ASP A 1 579 ? 5.214 6.280 -14.061 1.00 98.62 579 ASP A O 1
ATOM 4108 N N . ASN A 1 580 ? 4.345 5.541 -12.138 1.00 98.75 580 ASN A N 1
ATOM 4109 C CA . ASN A 1 580 ? 4.028 4.179 -12.560 1.00 98.75 580 ASN A CA 1
ATOM 4110 C C . ASN A 1 580 ? 2.518 3.971 -12.784 1.00 98.75 580 ASN A C 1
ATOM 4112 O O . ASN A 1 580 ? 2.007 2.860 -12.619 1.00 98.75 580 ASN A O 1
ATOM 4116 N N . ARG A 1 581 ? 1.764 5.020 -13.137 1.00 98.62 581 ARG A N 1
ATOM 4117 C CA . ARG A 1 581 ? 0.312 4.898 -13.338 1.00 98.62 581 ARG A CA 1
ATOM 4118 C C . ARG A 1 581 ? -0.027 3.910 -14.447 1.00 98.62 581 ARG A C 1
ATOM 4120 O O . ARG A 1 581 ? 0.438 4.045 -15.579 1.00 98.62 581 ARG A O 1
ATOM 4127 N N . SER A 1 582 ? -0.857 2.915 -14.129 1.00 98.25 582 SER A N 1
ATOM 4128 C CA . SER A 1 582 ? -1.168 1.786 -15.033 1.00 98.25 582 SER A CA 1
ATOM 4129 C C . SER A 1 582 ? 0.068 1.044 -15.582 1.00 98.25 582 SER A C 1
ATOM 4131 O O . SER A 1 582 ? -0.038 0.314 -16.565 1.00 98.25 582 SER A O 1
ATOM 4133 N N . GLY A 1 583 ? 1.246 1.258 -14.990 1.00 98.62 583 GLY A N 1
ATOM 4134 C CA . GLY A 1 583 ? 2.518 0.674 -15.402 1.00 98.62 583 GLY A CA 1
ATOM 4135 C C . GLY A 1 583 ? 2.894 -0.557 -14.583 1.00 98.62 583 GLY A C 1
ATOM 4136 O O . GLY A 1 583 ? 2.226 -0.922 -13.611 1.00 98.62 583 GLY A O 1
ATOM 4137 N N . LEU A 1 584 ? 3.993 -1.194 -14.982 1.00 98.81 584 LEU A N 1
ATOM 4138 C CA . LEU A 1 584 ? 4.573 -2.355 -14.312 1.00 98.81 584 LEU A CA 1
ATOM 4139 C C . LEU A 1 584 ? 6.049 -2.107 -13.986 1.00 98.81 584 LEU A C 1
ATOM 4141 O O . LEU A 1 584 ? 6.851 -1.840 -14.883 1.00 98.81 584 LEU A O 1
ATOM 4145 N N . ILE A 1 585 ? 6.416 -2.287 -12.719 1.00 98.75 585 ILE A N 1
ATOM 4146 C CA . ILE A 1 585 ? 7.803 -2.420 -12.259 1.00 98.75 585 ILE A CA 1
ATOM 4147 C C . ILE A 1 585 ? 7.912 -3.790 -11.598 1.00 98.75 585 ILE A C 1
ATOM 4149 O O . ILE A 1 585 ? 7.300 -4.024 -10.555 1.00 98.75 585 ILE A O 1
ATOM 4153 N N . GLN A 1 586 ? 8.651 -4.715 -12.211 1.00 98.56 586 GLN A N 1
ATOM 4154 C CA . GLN A 1 586 ? 8.666 -6.109 -11.772 1.00 98.56 586 GLN A CA 1
ATOM 4155 C C . GLN A 1 586 ? 10.075 -6.687 -11.674 1.00 98.56 586 GLN A C 1
ATOM 4157 O O . GLN A 1 586 ? 10.759 -6.866 -12.682 1.00 98.56 586 GLN A O 1
ATOM 4162 N N . ALA A 1 587 ? 10.453 -7.072 -10.455 1.00 98.25 587 ALA A N 1
ATOM 4163 C CA . ALA A 1 587 ? 11.621 -7.903 -10.200 1.00 98.25 587 ALA A CA 1
ATOM 4164 C C . ALA A 1 587 ? 11.180 -9.373 -10.161 1.00 98.25 587 ALA A C 1
ATOM 4166 O O . ALA A 1 587 ? 10.336 -9.744 -9.341 1.00 98.25 587 ALA A O 1
ATOM 4167 N N . SER A 1 588 ? 11.700 -10.220 -11.050 1.00 94.75 588 SER A N 1
ATOM 4168 C CA . SER A 1 588 ? 11.241 -11.609 -11.204 1.00 94.75 588 SER A CA 1
ATOM 4169 C C . SER A 1 588 ? 11.789 -12.560 -10.133 1.00 94.75 588 SER A C 1
ATOM 4171 O O . SER A 1 588 ? 11.080 -13.489 -9.745 1.00 94.75 588 SER A O 1
ATOM 4173 N N . GLY A 1 589 ? 13.001 -12.314 -9.619 1.00 88.31 589 GLY A N 1
ATOM 4174 C CA . GLY A 1 589 ? 13.672 -13.216 -8.672 1.00 88.31 589 GLY A CA 1
ATOM 4175 C C . GLY A 1 589 ? 14.342 -12.550 -7.467 1.00 88.31 589 GLY A C 1
ATOM 4176 O O . GLY A 1 589 ? 14.537 -13.208 -6.449 1.00 88.31 589 GLY A O 1
ATOM 4177 N N . GLY A 1 590 ? 14.653 -11.259 -7.537 1.00 90.81 590 GLY A N 1
ATOM 4178 C CA . GLY A 1 590 ? 15.445 -10.520 -6.555 1.00 90.81 590 GLY A CA 1
ATOM 4179 C C . GLY A 1 590 ? 14.691 -9.386 -5.859 1.00 90.81 590 GLY A C 1
ATOM 4180 O O . GLY A 1 590 ? 13.460 -9.302 -5.886 1.00 90.81 590 GLY A O 1
ATOM 4181 N N . SER A 1 591 ? 15.464 -8.517 -5.205 1.00 94.12 591 SER A N 1
ATOM 4182 C CA . SER A 1 591 ? 14.943 -7.335 -4.517 1.00 94.12 591 SER A CA 1
ATOM 4183 C C . SER A 1 591 ? 14.497 -6.264 -5.510 1.00 94.12 591 SER A C 1
ATOM 4185 O O . SER A 1 591 ? 15.124 -6.073 -6.555 1.00 94.12 591 SER A O 1
ATOM 4187 N N . LEU A 1 592 ? 13.426 -5.560 -5.150 1.00 98.56 592 LEU A N 1
ATOM 4188 C CA . LEU A 1 592 ? 12.949 -4.361 -5.822 1.00 98.56 592 LEU A CA 1
ATOM 4189 C C . LEU A 1 592 ? 13.091 -3.181 -4.859 1.00 98.56 592 LEU A C 1
ATOM 4191 O O . LEU A 1 592 ? 12.469 -3.171 -3.793 1.00 98.56 592 LEU A O 1
ATOM 4195 N N . VAL A 1 593 ? 13.901 -2.193 -5.231 1.00 98.69 593 VAL A N 1
ATOM 4196 C CA . VAL A 1 593 ? 14.110 -0.962 -4.463 1.00 98.69 593 VAL A CA 1
ATOM 4197 C C . VAL A 1 593 ? 13.621 0.240 -5.262 1.00 98.69 593 VAL A C 1
ATOM 4199 O O . VAL A 1 593 ? 13.984 0.420 -6.423 1.00 98.69 593 VAL A O 1
ATOM 4202 N N . ILE A 1 594 ? 12.811 1.084 -4.624 1.00 98.69 594 ILE A N 1
ATOM 4203 C CA . ILE A 1 594 ? 12.369 2.374 -5.153 1.00 98.69 594 ILE A CA 1
ATOM 4204 C C . ILE A 1 594 ? 12.762 3.484 -4.181 1.00 98.69 594 ILE A C 1
ATOM 4206 O O . ILE A 1 594 ? 12.460 3.401 -2.991 1.00 98.69 594 ILE A O 1
ATOM 4210 N N . ASN A 1 595 ? 13.380 4.546 -4.693 1.00 98.19 595 ASN A N 1
ATOM 4211 C CA . ASN A 1 595 ? 13.668 5.770 -3.951 1.00 98.19 595 ASN A CA 1
ATOM 4212 C C . ASN A 1 595 ? 13.255 6.994 -4.782 1.00 98.19 595 ASN A C 1
ATOM 4214 O O . ASN A 1 595 ? 13.784 7.188 -5.872 1.00 98.19 595 ASN A O 1
ATOM 4218 N N . ALA A 1 596 ? 12.318 7.804 -4.293 1.00 97.81 596 ALA A N 1
ATOM 4219 C CA . ALA A 1 596 ? 11.826 9.003 -4.979 1.00 97.81 596 ALA A CA 1
ATOM 4220 C C . ALA A 1 596 ? 11.399 10.090 -3.983 1.00 97.81 596 ALA A C 1
ATOM 4222 O O . ALA A 1 596 ? 11.278 9.826 -2.792 1.00 97.81 596 ALA A O 1
ATOM 4223 N N . ASP A 1 597 ? 11.110 11.306 -4.448 1.00 97.69 597 ASP A N 1
ATOM 4224 C CA . ASP A 1 597 ? 10.291 12.234 -3.655 1.00 97.69 597 ASP A CA 1
ATOM 4225 C C . ASP A 1 597 ? 8.823 11.787 -3.687 1.00 97.69 597 ASP A C 1
ATOM 4227 O O . ASP A 1 597 ? 8.212 11.518 -2.653 1.00 97.69 597 ASP A O 1
ATOM 4231 N N . THR A 1 598 ? 8.275 11.591 -4.887 1.00 98.31 598 THR A N 1
ATOM 4232 C CA . THR A 1 598 ? 6.904 11.102 -5.072 1.00 98.31 598 THR A CA 1
ATOM 4233 C C . THR A 1 598 ? 6.877 9.819 -5.894 1.00 98.31 598 THR A C 1
ATOM 4235 O O . THR A 1 598 ? 7.569 9.701 -6.903 1.00 98.31 598 THR A O 1
ATOM 4238 N N . LEU A 1 599 ? 6.070 8.849 -5.465 1.00 98.69 599 LEU A N 1
ATOM 4239 C CA . LEU A 1 599 ? 5.764 7.642 -6.231 1.00 98.69 599 LEU A CA 1
ATOM 4240 C C . LEU A 1 599 ? 4.253 7.587 -6.480 1.00 98.69 599 LEU A C 1
ATOM 4242 O O . LEU A 1 599 ? 3.471 7.425 -5.540 1.00 98.69 599 LEU A O 1
ATOM 4246 N N . ASP A 1 600 ? 3.838 7.706 -7.740 1.00 98.75 600 ASP A N 1
ATOM 4247 C CA . ASP A 1 600 ? 2.457 7.452 -8.158 1.00 98.75 600 ASP A CA 1
ATOM 4248 C C . ASP A 1 600 ? 2.361 6.065 -8.797 1.00 98.75 600 ASP A C 1
ATOM 4250 O O . ASP A 1 600 ? 2.795 5.846 -9.920 1.00 98.75 600 ASP A O 1
ATOM 4254 N N . ASN A 1 601 ? 1.796 5.117 -8.063 1.00 98.75 601 ASN A N 1
ATOM 4255 C CA . ASN A 1 601 ? 1.492 3.760 -8.497 1.00 98.75 601 ASN A CA 1
ATOM 4256 C C . ASN A 1 601 ? -0.024 3.545 -8.674 1.00 98.75 601 ASN A C 1
ATOM 4258 O O . ASN A 1 601 ? -0.520 2.426 -8.525 1.00 98.75 601 ASN A O 1
ATOM 4262 N N . SER A 1 602 ? -0.804 4.598 -8.944 1.00 98.62 602 SER A N 1
ATOM 4263 C CA . SER A 1 602 ? -2.255 4.440 -9.078 1.00 98.62 602 SER A CA 1
ATOM 4264 C C . SER A 1 602 ? -2.634 3.596 -10.300 1.00 98.62 602 SER A C 1
ATOM 4266 O O . SER A 1 602 ? -2.129 3.793 -11.408 1.00 98.62 602 SER A O 1
ATOM 4268 N N . ALA A 1 603 ? -3.487 2.591 -10.074 1.00 98.38 603 ALA A N 1
ATOM 4269 C CA . ALA A 1 603 ? -3.785 1.502 -11.015 1.00 98.38 603 ALA A CA 1
ATOM 4270 C C . ALA A 1 603 ? -2.547 0.746 -11.562 1.00 98.38 603 ALA A C 1
ATOM 4272 O O . ALA A 1 603 ? -2.664 -0.009 -12.525 1.00 98.38 603 ALA A O 1
ATOM 4273 N N . GLY A 1 604 ? -1.362 0.959 -10.980 1.00 98.62 604 GLY A N 1
ATOM 4274 C CA . GLY A 1 604 ? -0.096 0.351 -11.381 1.00 98.62 604 GLY A CA 1
ATOM 4275 C C . GLY A 1 604 ? 0.296 -0.839 -10.510 1.00 98.62 604 GLY A C 1
ATOM 4276 O O . GLY A 1 604 ? -0.367 -1.177 -9.524 1.00 98.62 604 GLY A O 1
ATOM 4277 N N . GLN A 1 605 ? 1.398 -1.487 -10.881 1.00 98.75 605 GLN A N 1
ATOM 4278 C CA . GLN A 1 605 ? 1.958 -2.626 -10.158 1.00 98.75 605 GLN A CA 1
ATOM 4279 C C . GLN A 1 605 ? 3.457 -2.438 -9.911 1.00 98.75 605 GLN A C 1
ATOM 4281 O O . GLN A 1 605 ? 4.229 -2.218 -10.847 1.00 98.75 605 GLN A O 1
ATOM 4286 N N . VAL A 1 606 ? 3.862 -2.589 -8.650 1.00 98.81 606 VAL A N 1
ATOM 4287 C CA . VAL A 1 606 ? 5.255 -2.744 -8.218 1.00 98.81 606 VAL A CA 1
ATOM 4288 C C . VAL A 1 606 ? 5.360 -4.075 -7.488 1.00 98.81 606 VAL A C 1
ATOM 4290 O O . VAL A 1 606 ? 4.766 -4.253 -6.422 1.00 98.81 606 VAL A O 1
ATOM 4293 N N . ASP A 1 607 ? 6.087 -5.022 -8.070 1.00 97.94 607 ASP A N 1
ATOM 4294 C CA . ASP A 1 607 ? 6.023 -6.420 -7.649 1.00 97.94 607 ASP A CA 1
ATOM 4295 C C . ASP A 1 607 ? 7.405 -7.094 -7.669 1.00 97.94 607 ASP A C 1
ATOM 4297 O O . ASP A 1 607 ? 8.012 -7.302 -8.723 1.00 97.94 607 ASP A O 1
ATOM 4301 N N . GLY A 1 608 ? 7.913 -7.461 -6.492 1.00 97.56 608 GLY A N 1
ATOM 4302 C CA . GLY A 1 608 ? 9.236 -8.069 -6.310 1.00 97.56 608 GLY A CA 1
ATOM 4303 C C . GLY A 1 608 ? 9.222 -9.289 -5.389 1.00 97.56 608 GLY A C 1
ATOM 4304 O O . GLY A 1 608 ? 8.206 -9.610 -4.774 1.00 97.56 608 GLY A O 1
ATOM 4305 N N . THR A 1 609 ? 10.359 -9.980 -5.261 1.00 96.69 609 THR A N 1
ATOM 4306 C CA . THR A 1 609 ? 10.523 -11.041 -4.246 1.00 96.69 609 THR A CA 1
ATOM 4307 C C . THR A 1 609 ? 10.548 -10.424 -2.845 1.00 96.69 609 THR A C 1
ATOM 4309 O O . THR A 1 609 ? 9.820 -10.873 -1.961 1.00 96.69 609 THR A O 1
ATOM 4312 N N . SER A 1 610 ? 11.326 -9.351 -2.681 1.00 97.44 610 SER A N 1
ATOM 4313 C CA . SER A 1 610 ? 11.305 -8.414 -1.552 1.00 97.44 610 SER A CA 1
ATOM 4314 C C . SER A 1 610 ? 11.124 -6.991 -2.073 1.00 97.44 610 SER A C 1
ATOM 4316 O O . SER A 1 610 ? 11.537 -6.690 -3.196 1.00 97.44 610 SER A O 1
ATOM 4318 N N . LEU A 1 611 ? 10.536 -6.115 -1.260 1.00 98.62 611 LEU A N 1
ATOM 4319 C CA . LEU A 1 611 ? 10.200 -4.752 -1.663 1.00 98.62 611 LEU A CA 1
ATOM 4320 C C . LEU A 1 611 ? 10.741 -3.732 -0.660 1.00 98.62 611 LEU A C 1
ATOM 4322 O O . LEU A 1 611 ? 10.495 -3.836 0.539 1.00 98.62 611 LEU A O 1
ATOM 4326 N N . THR A 1 612 ? 11.436 -2.711 -1.150 1.00 98.69 612 THR A N 1
ATOM 4327 C CA . THR A 1 612 ? 11.741 -1.500 -0.381 1.00 98.69 612 THR A CA 1
ATOM 4328 C C . THR A 1 612 ? 11.291 -0.284 -1.174 1.00 98.69 612 THR A C 1
ATOM 4330 O O . THR A 1 612 ? 11.731 -0.083 -2.299 1.00 98.69 612 THR A O 1
ATOM 4333 N N . VAL A 1 613 ? 10.426 0.539 -0.591 1.00 98.69 613 VAL A N 1
ATOM 4334 C CA . VAL A 1 613 ? 9.970 1.805 -1.170 1.00 98.69 613 VAL A CA 1
ATOM 4335 C C . VAL A 1 613 ? 10.292 2.918 -0.187 1.00 98.69 613 VAL A C 1
ATOM 4337 O O . VAL A 1 613 ? 9.875 2.860 0.965 1.00 98.69 613 VAL A O 1
ATOM 4340 N N . ALA A 1 614 ? 11.006 3.940 -0.641 1.00 98.31 614 ALA A N 1
ATOM 4341 C CA . ALA A 1 614 ? 11.262 5.164 0.102 1.00 98.31 614 ALA A CA 1
ATOM 4342 C C . ALA A 1 614 ? 10.755 6.361 -0.708 1.00 98.31 614 ALA A C 1
ATOM 4344 O O . ALA A 1 614 ? 11.177 6.582 -1.842 1.00 98.31 614 ALA A O 1
ATOM 4345 N N . SER A 1 615 ? 9.827 7.114 -0.124 1.00 98.06 615 SER A N 1
ATOM 4346 C CA . SER A 1 615 ? 9.244 8.317 -0.713 1.00 98.06 615 SER A CA 1
ATOM 4347 C C . SER A 1 615 ? 8.845 9.332 0.354 1.00 98.06 615 SER A C 1
ATOM 4349 O O . SER A 1 615 ? 8.714 8.991 1.535 1.00 98.06 615 SER A O 1
ATOM 4351 N N . THR A 1 616 ? 8.614 10.583 -0.042 1.00 97.31 616 THR A N 1
ATOM 4352 C CA . THR A 1 616 ? 7.856 11.517 0.799 1.00 97.31 616 THR A CA 1
ATOM 4353 C C . THR A 1 616 ? 6.363 11.256 0.654 1.00 97.31 616 THR A C 1
ATOM 4355 O O . THR A 1 616 ? 5.640 11.234 1.648 1.00 97.31 616 THR A O 1
ATOM 4358 N N . SER A 1 617 ? 5.889 11.014 -0.571 1.00 98.12 617 SER A N 1
ATOM 4359 C CA . SER A 1 617 ? 4.466 10.813 -0.860 1.00 98.12 617 SER A CA 1
ATOM 4360 C C . SER A 1 617 ? 4.252 9.632 -1.798 1.00 98.12 617 SER A C 1
ATOM 4362 O O . SER A 1 617 ? 4.856 9.574 -2.869 1.00 98.12 617 SER A O 1
ATOM 4364 N N . LEU A 1 618 ? 3.347 8.735 -1.419 1.00 98.75 618 LEU A N 1
ATOM 4365 C CA . LEU A 1 618 ? 3.048 7.509 -2.151 1.00 98.75 618 LEU A CA 1
ATOM 4366 C C . LEU A 1 618 ? 1.552 7.427 -2.467 1.00 98.75 618 LEU A C 1
ATOM 4368 O O . LEU A 1 618 ? 0.735 7.309 -1.557 1.00 98.75 618 LEU A O 1
ATOM 4372 N N . ASN A 1 619 ? 1.191 7.469 -3.749 1.00 98.75 619 ASN A N 1
ATOM 4373 C CA . ASN A 1 619 ? -0.171 7.227 -4.233 1.00 98.75 619 ASN A CA 1
ATOM 4374 C C . ASN A 1 619 ? -0.254 5.800 -4.791 1.00 98.75 619 ASN A C 1
ATOM 4376 O O . ASN A 1 619 ? 0.207 5.542 -5.893 1.00 98.75 619 ASN A O 1
ATOM 4380 N N . ASN A 1 620 ? -0.852 4.875 -4.049 1.00 98.69 620 ASN A N 1
ATOM 4381 C CA . ASN A 1 620 ? -1.117 3.491 -4.447 1.00 98.69 620 ASN A CA 1
ATOM 4382 C C . ASN A 1 620 ? -2.620 3.228 -4.674 1.00 98.69 620 ASN A C 1
ATOM 4384 O O . ASN A 1 620 ? -3.109 2.115 -4.468 1.00 98.69 620 ASN A O 1
ATOM 4388 N N . ARG A 1 621 ? -3.395 4.244 -5.074 1.00 98.62 621 ARG A N 1
ATOM 4389 C CA . ARG A 1 621 ? -4.843 4.088 -5.276 1.00 98.62 621 ARG A CA 1
ATOM 4390 C C . ARG A 1 621 ? -5.169 3.070 -6.354 1.00 98.62 621 ARG A C 1
ATOM 4392 O O . ARG A 1 621 ? -4.704 3.199 -7.485 1.00 98.62 621 ARG A O 1
ATOM 4399 N N . SER A 1 622 ? -5.994 2.077 -6.021 1.00 98.38 622 SER A N 1
ATOM 4400 C CA . SER A 1 622 ? -6.293 0.937 -6.911 1.00 98.38 622 SER A CA 1
ATOM 4401 C C . SER A 1 622 ? -5.042 0.225 -7.463 1.00 98.38 622 SER A C 1
ATOM 4403 O O . SER A 1 622 ? -5.123 -0.468 -8.473 1.00 98.38 622 SER A O 1
ATOM 4405 N N . GLY A 1 623 ? -3.878 0.432 -6.839 1.00 98.62 623 GLY A N 1
ATOM 4406 C CA . GLY A 1 623 ? -2.592 -0.122 -7.249 1.00 98.62 623 GLY A CA 1
ATOM 4407 C C . GLY A 1 623 ? -2.175 -1.315 -6.395 1.00 98.62 623 GLY A C 1
ATOM 4408 O O . GLY A 1 623 ? -2.818 -1.657 -5.397 1.00 98.62 623 GLY A O 1
ATOM 4409 N N . LEU A 1 624 ? -1.069 -1.943 -6.788 1.00 98.81 624 LEU A N 1
ATOM 4410 C CA . LEU A 1 624 ? -0.444 -3.049 -6.068 1.00 98.81 624 LEU A CA 1
ATOM 4411 C C . LEU A 1 624 ? 1.016 -2.725 -5.748 1.00 98.81 624 LEU A C 1
ATOM 4413 O O . LEU A 1 624 ? 1.812 -2.498 -6.659 1.00 98.81 624 LEU A O 1
ATOM 4417 N N . LEU A 1 625 ? 1.366 -2.801 -4.466 1.00 98.81 625 LEU A N 1
ATOM 4418 C CA . LEU A 1 625 ? 2.736 -2.950 -3.981 1.00 98.81 625 LEU A CA 1
ATOM 4419 C C . LEU A 1 625 ? 2.866 -4.342 -3.359 1.00 98.81 625 LEU A C 1
ATOM 4421 O O . LEU A 1 625 ? 2.125 -4.669 -2.430 1.00 98.81 625 LEU A O 1
ATOM 4425 N N . SER A 1 626 ? 3.768 -5.175 -3.872 1.00 98.25 626 SER A N 1
ATOM 4426 C CA . SER A 1 626 ? 3.841 -6.591 -3.502 1.00 98.25 626 SER A CA 1
ATOM 4427 C C . SER A 1 626 ? 5.278 -7.077 -3.309 1.00 98.25 626 SER A C 1
ATOM 4429 O O . SER A 1 626 ? 6.130 -6.918 -4.185 1.00 98.25 626 SER A O 1
ATOM 4431 N N . ALA A 1 627 ? 5.525 -7.718 -2.164 1.00 98.25 627 ALA A N 1
ATOM 4432 C CA . ALA A 1 627 ? 6.655 -8.615 -1.938 1.00 98.25 627 ALA A CA 1
ATOM 4433 C C . ALA A 1 627 ? 6.150 -10.068 -1.898 1.00 98.25 627 ALA A C 1
ATOM 4435 O O . ALA A 1 627 ? 5.556 -10.497 -0.906 1.00 98.25 627 ALA A O 1
ATOM 4436 N N . ARG A 1 628 ? 6.367 -10.826 -2.981 1.00 95.56 628 ARG A N 1
ATOM 4437 C CA . ARG A 1 628 ? 5.750 -12.152 -3.199 1.00 95.56 628 ARG A CA 1
ATOM 4438 C C . ARG A 1 628 ? 6.266 -13.258 -2.281 1.00 95.56 628 ARG A C 1
ATOM 4440 O O . ARG A 1 628 ? 5.558 -14.237 -2.082 1.00 95.56 628 ARG A O 1
ATOM 4447 N N . ALA A 1 629 ? 7.494 -13.146 -1.775 1.00 94.38 629 ALA A N 1
ATOM 4448 C CA . ALA A 1 629 ? 8.115 -14.201 -0.963 1.00 94.38 629 ALA A CA 1
ATOM 4449 C C . ALA A 1 629 ? 8.879 -13.685 0.270 1.00 94.38 629 ALA A C 1
ATOM 4451 O O . ALA A 1 629 ? 9.215 -14.474 1.151 1.00 94.38 629 ALA A O 1
ATOM 4452 N N . GLY A 1 630 ? 9.164 -12.382 0.339 1.00 95.38 630 GLY A N 1
ATOM 4453 C CA . GLY A 1 630 ? 9.933 -11.753 1.409 1.00 95.38 630 GLY A CA 1
ATOM 4454 C C . GLY A 1 630 ? 9.185 -10.629 2.123 1.00 95.38 630 GLY A C 1
ATOM 4455 O O . GLY A 1 630 ? 7.953 -10.588 2.160 1.00 95.38 630 GLY A O 1
ATOM 4456 N N . ASP A 1 631 ? 9.967 -9.716 2.693 1.00 98.19 631 ASP A N 1
ATOM 4457 C CA . ASP A 1 631 ? 9.473 -8.535 3.400 1.00 98.19 631 ASP A CA 1
ATOM 4458 C C . ASP A 1 631 ? 9.162 -7.386 2.432 1.00 98.19 631 ASP A C 1
ATOM 4460 O O . ASP A 1 631 ? 9.834 -7.220 1.405 1.00 98.19 631 ASP A O 1
ATOM 4464 N N . ALA A 1 632 ? 8.215 -6.533 2.825 1.00 98.56 632 ALA A N 1
ATOM 4465 C CA . ALA A 1 632 ? 8.034 -5.207 2.251 1.00 98.56 632 ALA A CA 1
ATOM 4466 C C . ALA A 1 632 ? 8.316 -4.129 3.307 1.00 98.56 632 ALA A C 1
ATOM 4468 O O . ALA A 1 632 ? 7.707 -4.125 4.377 1.00 98.56 632 ALA A O 1
ATOM 4469 N N . ARG A 1 633 ? 9.215 -3.192 2.995 1.00 98.69 633 ARG A N 1
ATOM 4470 C CA . ARG A 1 633 ? 9.454 -1.963 3.768 1.00 98.69 633 ARG A CA 1
ATOM 4471 C C . ARG A 1 633 ? 8.984 -0.770 2.945 1.00 98.69 633 ARG A C 1
ATOM 4473 O O . ARG A 1 633 ? 9.563 -0.485 1.901 1.00 98.69 633 ARG A O 1
ATOM 4480 N N . VAL A 1 634 ? 7.933 -0.091 3.390 1.00 98.75 634 VAL A N 1
ATOM 4481 C CA . VAL A 1 634 ? 7.319 1.039 2.681 1.00 98.75 634 VAL A CA 1
ATOM 4482 C C . VAL A 1 634 ? 7.389 2.282 3.556 1.00 98.75 634 VAL A C 1
ATOM 4484 O O . VAL A 1 634 ? 6.706 2.376 4.571 1.00 98.75 634 VAL A O 1
ATOM 4487 N N . THR A 1 635 ? 8.192 3.253 3.142 1.00 98.50 635 THR A N 1
ATOM 4488 C CA . THR A 1 635 ? 8.352 4.544 3.810 1.00 98.50 635 THR A CA 1
ATOM 4489 C C . THR A 1 635 ? 7.762 5.652 2.941 1.00 98.50 635 THR A C 1
ATOM 4491 O O . THR A 1 635 ? 8.181 5.845 1.799 1.00 98.50 635 THR A O 1
ATOM 4494 N N . ALA A 1 636 ? 6.798 6.388 3.491 1.00 98.06 636 ALA A N 1
ATOM 4495 C CA . ALA A 1 636 ? 6.118 7.519 2.867 1.00 98.06 636 ALA A CA 1
ATOM 4496 C C . ALA A 1 636 ? 5.937 8.639 3.906 1.00 98.06 636 ALA A C 1
ATOM 4498 O O . ALA A 1 636 ? 4.901 8.733 4.564 1.00 98.06 636 ALA A O 1
ATOM 4499 N N . THR A 1 637 ? 6.969 9.462 4.106 1.00 95.94 637 THR A N 1
ATOM 4500 C CA . THR A 1 637 ? 7.095 10.328 5.300 1.00 95.94 637 THR A CA 1
ATOM 4501 C C . THR A 1 637 ? 6.007 11.396 5.454 1.00 95.94 637 THR A C 1
ATOM 4503 O O . THR A 1 637 ? 5.765 11.854 6.568 1.00 95.94 637 THR A O 1
ATOM 4506 N N . ARG A 1 638 ? 5.331 11.792 4.369 1.00 96.06 638 ARG A N 1
ATOM 4507 C CA . ARG A 1 638 ? 4.219 12.755 4.376 1.00 96.06 638 ARG A CA 1
ATOM 4508 C C . ARG A 1 638 ? 2.859 12.070 4.281 1.00 96.06 638 ARG A C 1
ATOM 4510 O O . ARG A 1 638 ? 1.983 12.349 5.098 1.00 96.06 638 ARG A O 1
ATOM 4517 N N . ALA A 1 639 ? 2.656 11.213 3.283 1.00 96.94 639 ALA A N 1
ATOM 4518 C CA . ALA A 1 639 ? 1.378 10.532 3.081 1.00 96.94 639 ALA A CA 1
ATOM 4519 C C . ALA A 1 639 ? 1.515 9.243 2.261 1.00 96.94 639 ALA A C 1
ATOM 4521 O O . ALA A 1 639 ? 2.233 9.215 1.260 1.00 96.94 639 ALA A O 1
ATOM 4522 N N . LEU A 1 640 ? 0.749 8.224 2.651 1.00 98.56 640 LEU A N 1
ATOM 4523 C CA . LEU A 1 640 ? 0.498 7.004 1.885 1.00 98.56 640 LEU A CA 1
ATOM 4524 C C . LEU A 1 640 ? -1.000 6.929 1.579 1.00 98.56 640 LEU A C 1
ATOM 4526 O O . LEU A 1 640 ? -1.800 6.730 2.488 1.00 98.56 640 LEU A O 1
ATOM 4530 N N . ASP A 1 641 ? -1.377 7.064 0.312 1.00 98.75 641 ASP A N 1
ATOM 4531 C CA . ASP A 1 641 ? -2.748 6.850 -0.152 1.00 98.75 641 ASP A CA 1
ATOM 4532 C C . ASP A 1 641 ? -2.881 5.465 -0.788 1.00 98.75 641 ASP A C 1
ATOM 4534 O O . ASP A 1 641 ? -2.494 5.250 -1.931 1.00 98.75 641 ASP A O 1
ATOM 4538 N N . ASN A 1 642 ? -3.422 4.516 -0.035 1.00 98.62 642 ASN A N 1
ATOM 4539 C CA . ASN A 1 642 ? -3.732 3.154 -0.455 1.00 98.62 642 ASN A CA 1
ATOM 4540 C C . ASN A 1 642 ? -5.244 2.950 -0.682 1.00 98.62 642 ASN A C 1
ATOM 4542 O O . ASN A 1 642 ? -5.749 1.834 -0.546 1.00 98.62 642 ASN A O 1
ATOM 4546 N N . THR A 1 643 ? -5.997 4.006 -1.011 1.00 98.75 643 THR A N 1
ATOM 4547 C CA . THR A 1 643 ? -7.455 3.908 -1.198 1.00 98.75 643 THR A CA 1
ATOM 4548 C C . THR A 1 643 ? -7.806 2.944 -2.337 1.00 98.75 643 THR A C 1
ATOM 4550 O O . THR A 1 643 ? -7.367 3.118 -3.478 1.00 98.75 643 THR A O 1
ATOM 4553 N N . GLY A 1 644 ? -8.574 1.893 -2.037 1.00 98.25 644 GLY A N 1
ATOM 4554 C CA . GLY A 1 644 ? -8.886 0.805 -2.978 1.00 98.25 644 GLY A CA 1
ATOM 4555 C C . GLY A 1 644 ? -7.673 -0.006 -3.466 1.00 98.25 644 GLY A C 1
ATOM 4556 O O . GLY A 1 644 ? -7.815 -0.834 -4.362 1.00 98.25 644 GLY A O 1
ATOM 4557 N N . GLY A 1 645 ? -6.476 0.258 -2.934 1.00 98.62 645 GLY A N 1
ATOM 4558 C CA . GLY A 1 645 ? -5.219 -0.381 -3.314 1.00 98.62 645 GLY A CA 1
ATOM 4559 C C . GLY A 1 645 ? -4.842 -1.551 -2.409 1.00 98.62 645 GLY A C 1
ATOM 4560 O O . GLY A 1 645 ? -5.528 -1.889 -1.441 1.00 98.62 645 GLY A O 1
ATOM 4561 N N . THR A 1 646 ? -3.724 -2.198 -2.727 1.00 98.81 646 THR A N 1
ATOM 4562 C CA . THR A 1 646 ? -3.115 -3.246 -1.901 1.00 98.81 646 THR A CA 1
ATOM 4563 C C . THR A 1 646 ? -1.633 -2.969 -1.688 1.00 98.81 646 THR A C 1
ATOM 4565 O O . THR A 1 646 ? -0.886 -2.800 -2.652 1.00 98.81 646 THR A O 1
ATOM 4568 N N . VAL A 1 647 ? -1.199 -3.021 -0.429 1.00 98.81 647 VAL A N 1
ATOM 4569 C CA . VAL A 1 647 ? 0.209 -3.164 -0.044 1.00 98.81 647 VAL A CA 1
ATOM 4570 C C . VAL A 1 647 ? 0.347 -4.495 0.683 1.00 98.81 647 VAL A C 1
ATOM 4572 O O . VAL A 1 647 ? -0.315 -4.709 1.700 1.00 98.81 647 VAL A O 1
ATOM 4575 N N . GLN A 1 648 ? 1.168 -5.403 0.156 1.00 98.56 648 GLN A N 1
ATOM 4576 C CA . GLN A 1 648 ? 1.314 -6.740 0.722 1.00 98.56 648 GLN A CA 1
ATOM 4577 C C . GLN A 1 648 ? 2.758 -7.239 0.793 1.00 98.56 648 GLN A C 1
ATOM 4579 O O . GLN A 1 648 ? 3.593 -6.915 -0.054 1.00 98.56 648 GLN A O 1
ATOM 4584 N N . ALA A 1 649 ? 3.013 -8.094 1.779 1.00 98.56 649 ALA A N 1
ATOM 4585 C CA . ALA A 1 649 ? 4.243 -8.861 1.923 1.00 98.56 649 ALA A CA 1
ATOM 4586 C C . ALA A 1 649 ? 3.936 -10.304 2.322 1.00 98.56 649 ALA A C 1
ATOM 4588 O O . ALA A 1 649 ? 2.948 -10.564 3.011 1.00 98.56 649 ALA A O 1
ATOM 4589 N N . GLN A 1 650 ? 4.803 -11.240 1.940 1.00 97.62 650 GLN A N 1
ATOM 4590 C CA . GLN A 1 650 ? 4.678 -12.626 2.384 1.00 97.62 650 GLN A CA 1
ATOM 4591 C C . GLN A 1 650 ? 4.995 -12.765 3.881 1.00 97.62 650 GLN A C 1
ATOM 4593 O O . GLN A 1 650 ? 4.247 -13.431 4.595 1.00 97.62 650 GLN A O 1
ATOM 4598 N N . ASN A 1 651 ? 6.070 -12.120 4.348 1.00 96.88 651 ASN A N 1
ATOM 4599 C CA . ASN A 1 651 ? 6.581 -12.260 5.715 1.00 96.88 651 ASN A CA 1
ATOM 4600 C C . ASN A 1 651 ? 6.262 -11.022 6.565 1.00 96.88 651 ASN A C 1
ATOM 4602 O O . ASN A 1 651 ? 5.226 -10.991 7.218 1.00 96.88 651 ASN A O 1
ATOM 4606 N N . LEU A 1 652 ? 7.125 -10.001 6.560 1.00 98.44 652 LEU A N 1
ATOM 4607 C CA . LEU A 1 652 ? 6.903 -8.748 7.287 1.00 98.44 652 LEU A CA 1
ATOM 4608 C C . LEU A 1 652 ? 6.430 -7.640 6.341 1.00 98.44 652 LEU A C 1
ATOM 4610 O O . LEU A 1 652 ? 7.119 -7.319 5.370 1.00 98.44 652 LEU A O 1
ATOM 4614 N N . LEU A 1 653 ? 5.309 -6.996 6.666 1.00 98.75 653 LEU A N 1
ATOM 4615 C CA . LEU A 1 653 ? 4.930 -5.706 6.090 1.00 98.75 653 LEU A CA 1
ATOM 4616 C C . LEU A 1 653 ? 5.252 -4.596 7.095 1.00 98.75 653 LEU A C 1
ATOM 4618 O O . LEU A 1 653 ? 4.545 -4.430 8.081 1.00 98.75 653 LEU A O 1
ATOM 4622 N N . SER A 1 654 ? 6.301 -3.820 6.837 1.00 98.62 654 SER A N 1
ATOM 4623 C CA . SER A 1 654 ? 6.643 -2.637 7.628 1.00 98.62 654 SER A CA 1
ATOM 4624 C C . SER A 1 654 ? 6.287 -1.373 6.852 1.00 98.62 654 SER A C 1
ATOM 4626 O O . SER A 1 654 ? 6.831 -1.124 5.775 1.00 98.62 654 SER A O 1
ATOM 4628 N N . VAL A 1 655 ? 5.377 -0.570 7.394 1.00 98.62 655 VAL A N 1
ATOM 4629 C CA . VAL A 1 655 ? 4.925 0.693 6.810 1.00 98.62 655 VAL A CA 1
ATOM 4630 C C . VAL A 1 655 ? 5.282 1.827 7.761 1.00 98.62 655 VAL A C 1
ATOM 4632 O O . VAL A 1 655 ? 4.826 1.854 8.899 1.00 98.62 655 VAL A O 1
ATOM 4635 N N . THR A 1 656 ? 6.082 2.780 7.291 1.00 98.00 656 THR A N 1
ATOM 4636 C CA . THR A 1 656 ? 6.343 4.049 7.981 1.00 98.00 656 THR A CA 1
ATOM 4637 C C . THR A 1 656 ? 5.717 5.178 7.171 1.00 98.00 656 THR A C 1
ATOM 4639 O O . THR A 1 656 ? 6.240 5.555 6.124 1.00 98.00 656 THR A O 1
ATOM 4642 N N . GLY A 1 657 ? 4.577 5.692 7.616 1.00 92.88 657 GLY A N 1
ATOM 4643 C CA . GLY A 1 657 ? 3.813 6.730 6.929 1.00 92.88 657 GLY A CA 1
ATOM 4644 C C . GLY A 1 657 ? 3.762 8.044 7.707 1.00 92.88 657 GLY A C 1
ATOM 4645 O O . GLY A 1 657 ? 3.915 8.064 8.921 1.00 92.88 657 GLY A O 1
ATOM 4646 N N . GLY A 1 658 ? 3.486 9.149 7.020 1.00 92.44 658 GLY A N 1
ATOM 4647 C CA . GLY A 1 658 ? 2.797 10.277 7.646 1.00 92.44 658 GLY A CA 1
ATOM 4648 C C . GLY A 1 658 ? 1.329 9.900 7.859 1.00 92.44 658 GLY A C 1
ATOM 4649 O O . GLY A 1 658 ? 1.019 8.981 8.616 1.00 92.44 658 GLY A O 1
ATOM 4650 N N . ASN A 1 659 ? 0.411 10.541 7.136 1.00 94.56 659 ASN A N 1
ATOM 4651 C CA . ASN A 1 659 ? -0.989 10.109 7.131 1.00 94.56 659 ASN A CA 1
ATOM 4652 C C . ASN A 1 659 ? -1.193 8.900 6.200 1.00 94.56 659 ASN A C 1
ATOM 4654 O O . ASN A 1 659 ? -0.869 8.982 5.011 1.00 94.56 659 ASN A O 1
ATOM 4658 N N . VAL A 1 660 ? -1.742 7.798 6.714 1.00 98.31 660 VAL A N 1
ATOM 4659 C CA . VAL A 1 660 ? -2.033 6.587 5.931 1.00 98.31 660 VAL A CA 1
ATOM 4660 C C . VAL A 1 660 ? -3.529 6.501 5.639 1.00 98.31 660 VAL A C 1
ATOM 4662 O O . VAL A 1 660 ? -4.338 6.284 6.538 1.00 98.31 660 VAL A O 1
ATOM 4665 N N . LEU A 1 661 ? -3.899 6.648 4.367 1.00 98.50 661 LEU A N 1
ATOM 4666 C CA . LEU A 1 661 ? -5.266 6.482 3.877 1.00 98.50 661 LEU A CA 1
ATOM 4667 C C . LEU A 1 661 ? -5.419 5.067 3.314 1.00 98.50 661 LEU A C 1
ATOM 4669 O O . LEU A 1 661 ? -4.891 4.757 2.253 1.00 98.50 661 LEU A O 1
ATOM 4673 N N . ASN A 1 662 ? -6.137 4.199 4.013 1.00 98.50 662 ASN A N 1
ATOM 4674 C CA . ASN A 1 662 ? -6.408 2.813 3.627 1.00 98.50 662 ASN A CA 1
ATOM 4675 C C . ASN A 1 662 ? -7.911 2.568 3.392 1.00 98.50 662 ASN A C 1
ATOM 4677 O O . ASN A 1 662 ? -8.416 1.467 3.609 1.00 98.50 662 ASN A O 1
ATOM 4681 N N . GLN A 1 663 ? -8.644 3.593 2.951 1.00 98.56 663 GLN A N 1
ATOM 4682 C CA . GLN A 1 663 ? -10.086 3.504 2.716 1.00 98.56 663 GLN A CA 1
ATOM 4683 C C . GLN A 1 663 ? -10.402 2.466 1.635 1.00 98.56 663 GLN A C 1
ATOM 4685 O O . GLN A 1 663 ? -9.871 2.542 0.525 1.00 98.56 663 GLN A O 1
ATOM 4690 N N . SER A 1 664 ? -11.256 1.482 1.935 1.00 98.31 664 SER A N 1
ATOM 4691 C CA . SER A 1 664 ? -11.511 0.330 1.038 1.00 98.31 664 SER A CA 1
ATOM 4692 C C . SER A 1 664 ? -10.237 -0.388 0.548 1.00 98.31 664 SER A C 1
ATOM 4694 O O . SER A 1 664 ? -10.268 -1.115 -0.444 1.00 98.31 664 SER A O 1
ATOM 4696 N N . GLY A 1 665 ? -9.099 -0.140 1.200 1.00 98.56 665 GLY A N 1
ATOM 4697 C CA . GLY A 1 665 ? -7.786 -0.647 0.837 1.00 98.56 665 GLY A CA 1
ATOM 4698 C C . GLY A 1 665 ? -7.401 -1.867 1.662 1.00 98.56 665 GLY A C 1
ATOM 4699 O O . GLY A 1 665 ? -8.129 -2.328 2.550 1.00 98.56 665 GLY A O 1
ATOM 4700 N N . ARG A 1 666 ? -6.221 -2.405 1.365 1.00 98.81 666 ARG A N 1
ATOM 4701 C CA . ARG A 1 666 ? -5.662 -3.563 2.063 1.00 98.81 666 ARG A CA 1
ATOM 4702 C C . ARG A 1 666 ? -4.184 -3.371 2.369 1.00 98.81 666 ARG A C 1
ATOM 4704 O O . ARG A 1 666 ? -3.381 -3.197 1.453 1.00 98.81 666 ARG A O 1
ATOM 4711 N N . LEU A 1 667 ? -3.842 -3.476 3.648 1.00 98.81 667 LEU A N 1
ATOM 4712 C CA . LEU A 1 667 ? -2.485 -3.688 4.142 1.00 98.81 667 LEU A CA 1
ATOM 4713 C C . LEU A 1 667 ? -2.414 -5.127 4.664 1.00 98.81 667 LEU A C 1
ATOM 4715 O O . LEU A 1 667 ? -3.195 -5.496 5.542 1.00 98.81 667 LEU A O 1
ATOM 4719 N N . LEU A 1 668 ? -1.536 -5.953 4.095 1.00 98.69 668 LEU A N 1
ATOM 4720 C CA . LEU A 1 668 ? -1.515 -7.394 4.364 1.00 98.69 668 LEU A CA 1
ATOM 4721 C C . LEU A 1 668 ? -0.094 -7.942 4.532 1.00 98.69 668 LEU A C 1
ATOM 4723 O O . LEU A 1 668 ? 0.703 -7.913 3.598 1.00 98.69 668 LEU A O 1
ATOM 4727 N N . ALA A 1 669 ? 0.178 -8.554 5.677 1.00 98.56 669 ALA A N 1
ATOM 4728 C CA . ALA A 1 669 ? 1.238 -9.544 5.818 1.00 98.56 669 ALA A CA 1
ATOM 4729 C C . ALA A 1 669 ? 0.612 -10.945 5.738 1.00 98.56 669 ALA A C 1
ATOM 4731 O O . ALA A 1 669 ? -0.239 -11.291 6.551 1.00 98.56 669 ALA A O 1
ATOM 4732 N N . VAL A 1 670 ? 0.970 -11.738 4.725 1.00 97.50 670 VAL A N 1
ATOM 4733 C CA . VAL A 1 670 ? 0.267 -13.000 4.421 1.00 97.50 670 VAL A CA 1
ATOM 4734 C C . VAL A 1 670 ? 0.530 -14.071 5.480 1.00 97.50 670 VAL A C 1
ATOM 4736 O O . VAL A 1 670 ? -0.409 -14.727 5.920 1.00 97.50 670 VAL A O 1
ATOM 4739 N N . ALA A 1 671 ? 1.793 -14.267 5.867 1.00 95.12 671 ALA A N 1
ATOM 4740 C CA . ALA A 1 671 ? 2.206 -15.309 6.811 1.00 95.12 671 ALA A CA 1
ATOM 4741 C C . ALA A 1 671 ? 2.937 -14.772 8.054 1.00 95.12 671 ALA A C 1
ATOM 4743 O O . ALA A 1 671 ? 3.253 -15.553 8.948 1.00 95.12 671 ALA A O 1
ATOM 4744 N N . GLY A 1 672 ? 3.232 -13.471 8.118 1.00 96.31 672 GLY A N 1
ATOM 4745 C CA . GLY A 1 672 ? 3.960 -12.861 9.232 1.00 96.31 672 GLY A CA 1
ATOM 4746 C C . GLY A 1 672 ? 3.332 -11.558 9.718 1.00 96.31 672 GLY A C 1
ATOM 4747 O O . GLY A 1 672 ? 2.120 -11.371 9.635 1.00 96.31 672 GLY A O 1
ATOM 4748 N N . ASN A 1 673 ? 4.152 -10.674 10.283 1.00 98.00 673 ASN A N 1
ATOM 4749 C CA . ASN A 1 673 ? 3.674 -9.504 11.017 1.00 98.00 673 ASN A CA 1
ATOM 4750 C C . ASN A 1 673 ? 3.478 -8.277 10.122 1.00 98.00 673 ASN A C 1
ATOM 4752 O O . ASN A 1 673 ? 4.138 -8.111 9.096 1.00 98.00 673 ASN A O 1
ATOM 4756 N N . LEU A 1 674 ? 2.597 -7.387 10.560 1.00 98.75 674 LEU A N 1
ATOM 4757 C CA . LEU A 1 674 ? 2.379 -6.066 10.002 1.00 98.75 674 LEU A CA 1
ATOM 4758 C C . LEU A 1 674 ? 2.732 -5.022 11.064 1.00 98.75 674 LEU A C 1
ATOM 4760 O O . LEU A 1 674 ? 2.055 -4.921 12.085 1.00 98.75 674 LEU A O 1
ATOM 4764 N N . ASP A 1 675 ? 3.763 -4.228 10.789 1.00 98.62 675 ASP A N 1
ATOM 4765 C CA . ASP A 1 675 ? 4.205 -3.109 11.620 1.00 98.62 675 ASP A CA 1
ATOM 4766 C C . ASP A 1 675 ? 3.888 -1.789 10.911 1.00 98.62 675 ASP A C 1
ATOM 4768 O O . ASP A 1 675 ? 4.530 -1.430 9.923 1.00 98.62 675 ASP A O 1
ATOM 4772 N N . LEU A 1 676 ? 2.919 -1.040 11.425 1.00 98.50 676 LEU A N 1
ATOM 4773 C CA . LEU A 1 676 ? 2.518 0.267 10.918 1.00 98.50 676 LEU A CA 1
ATOM 4774 C C . LEU A 1 676 ? 2.916 1.360 11.915 1.00 98.50 676 LEU A C 1
ATOM 4776 O O . LEU A 1 676 ? 2.390 1.419 13.023 1.00 98.50 676 LEU A O 1
ATOM 4780 N N . ASN A 1 677 ? 3.816 2.252 11.512 1.00 97.88 677 ASN A N 1
ATOM 4781 C CA . ASN A 1 677 ? 4.152 3.478 12.230 1.00 97.88 677 ASN A CA 1
ATOM 4782 C C . ASN A 1 677 ? 3.681 4.675 11.397 1.00 97.88 677 ASN A C 1
ATOM 4784 O O . ASN A 1 677 ? 4.157 4.862 10.279 1.00 97.88 677 ASN A O 1
ATOM 4788 N N . ALA A 1 678 ? 2.713 5.439 11.896 1.00 96.31 678 ALA A N 1
ATOM 4789 C CA . ALA A 1 678 ? 2.061 6.502 11.139 1.00 96.31 678 ALA A CA 1
ATOM 4790 C C . ALA A 1 678 ? 1.767 7.736 12.000 1.00 96.31 678 ALA A C 1
ATOM 4792 O O . ALA A 1 678 ? 1.713 7.652 13.218 1.00 96.31 678 ALA A O 1
ATOM 4793 N N . THR A 1 679 ? 1.497 8.884 11.383 1.00 93.56 679 THR A N 1
ATOM 4794 C CA . THR A 1 679 ? 0.922 10.059 12.070 1.00 93.56 679 THR A CA 1
ATOM 4795 C C . THR A 1 679 ? -0.609 10.094 11.981 1.00 93.56 679 THR A C 1
ATOM 4797 O O . THR A 1 679 ? -1.213 11.139 12.203 1.00 93.56 679 THR A O 1
ATOM 4800 N N . GLY A 1 680 ? -1.240 8.988 11.582 1.00 95.06 680 GLY A N 1
ATOM 4801 C CA . GLY A 1 680 ? -2.685 8.840 11.407 1.00 95.06 680 GLY A CA 1
ATOM 4802 C C . GLY A 1 680 ? -3.016 7.653 10.504 1.00 95.06 680 GLY A C 1
ATOM 4803 O O . GLY A 1 680 ? -2.243 7.324 9.601 1.00 95.06 680 GLY A O 1
ATOM 4804 N N . LEU A 1 681 ? -4.155 7.007 10.755 1.00 98.12 681 LEU A N 1
ATOM 4805 C CA . LEU A 1 681 ? -4.663 5.899 9.944 1.00 98.12 681 LEU A CA 1
ATOM 4806 C C . LEU A 1 681 ? -6.162 6.084 9.697 1.00 98.12 681 LEU A C 1
ATOM 4808 O O . LEU A 1 681 ? -6.955 6.049 10.634 1.00 98.12 681 LEU A O 1
ATOM 4812 N N . ASP A 1 682 ? -6.545 6.212 8.431 1.00 98.50 682 ASP A N 1
ATOM 4813 C CA . ASP A 1 682 ? -7.933 6.114 7.977 1.00 98.50 682 ASP A CA 1
ATOM 4814 C C . ASP A 1 682 ? -8.139 4.747 7.314 1.00 98.50 682 ASP A C 1
ATOM 4816 O O . ASP A 1 682 ? -7.787 4.546 6.154 1.00 98.50 682 ASP A O 1
ATOM 4820 N N . ASN A 1 683 ? -8.676 3.791 8.065 1.00 98.56 683 ASN A N 1
ATOM 4821 C CA . ASN A 1 683 ? -8.976 2.426 7.638 1.00 98.56 683 ASN A CA 1
ATOM 4822 C C . ASN A 1 683 ? -10.475 2.216 7.359 1.00 98.56 683 ASN A C 1
ATOM 4824 O O . ASN A 1 683 ? -10.975 1.093 7.470 1.00 98.56 683 ASN A O 1
ATOM 4828 N N . ARG A 1 684 ? -11.227 3.268 7.006 1.00 98.56 684 ARG A N 1
ATOM 4829 C CA . ARG A 1 684 ? -12.673 3.134 6.775 1.00 98.56 684 ARG A CA 1
ATOM 4830 C C . ARG A 1 684 ? -12.992 2.148 5.660 1.00 98.56 684 ARG A C 1
ATOM 4832 O O . ARG A 1 684 ? -12.497 2.280 4.539 1.00 98.56 684 ARG A O 1
ATOM 4839 N N . SER A 1 685 ? -13.833 1.156 5.954 1.00 98.12 685 SER A N 1
ATOM 4840 C CA . SER A 1 685 ? -14.120 0.028 5.042 1.00 98.12 685 SER A CA 1
ATOM 4841 C C . SER A 1 685 ? -12.873 -0.720 4.528 1.00 98.12 685 SER A C 1
ATOM 4843 O O . SER A 1 685 ? -12.958 -1.478 3.565 1.00 98.12 685 SER A O 1
ATOM 4845 N N . GLY A 1 686 ? -11.704 -0.486 5.130 1.00 98.44 686 GLY A N 1
ATOM 4846 C CA . GLY A 1 686 ? -10.419 -1.060 4.749 1.00 98.44 686 GLY A CA 1
ATOM 4847 C C . GLY A 1 686 ? -10.056 -2.292 5.572 1.00 98.44 686 GLY A C 1
ATOM 4848 O O . GLY A 1 686 ? -10.793 -2.727 6.461 1.00 98.44 686 GLY A O 1
ATOM 4849 N N . SER A 1 687 ? -8.894 -2.865 5.271 1.00 98.62 687 SER A N 1
ATOM 4850 C CA . SER A 1 687 ? -8.351 -4.023 5.983 1.00 98.62 687 SER A CA 1
ATOM 4851 C C . SER A 1 687 ? -6.871 -3.853 6.328 1.00 98.62 687 SER A C 1
ATOM 4853 O O . SER A 1 687 ? -6.064 -3.470 5.477 1.00 98.62 687 SER A O 1
ATOM 4855 N N . VAL A 1 688 ? -6.528 -4.175 7.575 1.00 98.81 688 VAL A N 1
ATOM 4856 C CA . VAL A 1 688 ? -5.157 -4.297 8.088 1.00 98.81 688 VAL A CA 1
ATOM 4857 C C . VAL A 1 688 ? -5.018 -5.690 8.697 1.00 98.81 688 VAL A C 1
ATOM 4859 O O . VAL A 1 688 ? -5.698 -6.008 9.671 1.00 98.81 688 VAL A O 1
ATOM 4862 N N . LEU A 1 689 ? -4.199 -6.542 8.082 1.00 98.56 689 LEU A N 1
ATOM 4863 C CA . LEU A 1 689 ? -4.181 -7.984 8.340 1.00 98.56 689 LEU A CA 1
ATOM 4864 C C . LEU A 1 689 ? -2.742 -8.507 8.488 1.00 98.56 689 LEU A C 1
ATOM 4866 O O . LEU A 1 689 ? -1.877 -8.159 7.681 1.00 98.56 689 LEU A O 1
ATOM 4870 N N . GLY A 1 690 ? -2.498 -9.379 9.465 1.00 97.81 690 GLY A N 1
ATOM 4871 C CA . GLY A 1 690 ? -1.221 -10.082 9.653 1.00 97.81 690 GLY A CA 1
ATOM 4872 C C . GLY A 1 690 ? -1.283 -11.104 10.790 1.00 97.81 690 GLY A C 1
ATOM 4873 O O . GLY A 1 690 ? -2.251 -11.118 11.537 1.00 97.81 690 GLY A O 1
ATOM 4874 N N . ALA A 1 691 ? -0.259 -11.945 10.956 1.00 95.94 691 ALA A N 1
ATOM 4875 C CA . ALA A 1 691 ? -0.140 -12.838 12.117 1.00 95.94 691 ALA A CA 1
ATOM 4876 C C . ALA A 1 691 ? 0.013 -12.032 13.420 1.00 95.94 691 ALA A C 1
ATOM 4878 O O . ALA A 1 691 ? -0.664 -12.280 14.405 1.00 95.94 691 ALA A O 1
ATOM 4879 N N . GLY A 1 692 ? 0.837 -10.990 13.418 1.00 97.38 692 GLY A N 1
ATOM 4880 C CA . GLY A 1 692 ? 0.829 -9.937 14.433 1.00 97.38 692 GLY A CA 1
ATOM 4881 C C . GLY A 1 692 ? 0.560 -8.598 13.769 1.00 97.38 692 GLY A C 1
ATOM 4882 O O . GLY A 1 692 ? 1.123 -8.326 12.711 1.00 97.38 692 GLY A O 1
ATOM 4883 N N . VAL A 1 693 ? -0.277 -7.756 14.368 1.00 98.75 693 VAL A N 1
ATOM 4884 C CA . VAL A 1 693 ? -0.545 -6.402 13.876 1.00 98.75 693 VAL A CA 1
ATOM 4885 C C . VAL A 1 693 ? -0.155 -5.395 14.943 1.00 98.75 693 VAL A C 1
ATOM 4887 O O . VAL A 1 693 ? -0.771 -5.323 16.006 1.00 98.75 693 VAL A O 1
ATOM 4890 N N . LYS A 1 694 ? 0.853 -4.583 14.635 1.00 98.62 694 LYS A N 1
ATOM 4891 C CA . LYS A 1 694 ? 1.273 -3.457 15.457 1.00 98.62 694 LYS A CA 1
ATOM 4892 C C . LYS A 1 694 ? 0.949 -2.157 14.736 1.00 98.62 694 LYS A C 1
ATOM 4894 O O . LYS A 1 694 ? 1.494 -1.893 13.670 1.00 98.62 694 LYS A O 1
ATOM 4899 N N . VAL A 1 695 ? 0.098 -1.325 15.328 1.00 98.31 695 VAL A N 1
ATOM 4900 C CA . VAL A 1 695 ? -0.221 0.014 14.820 1.00 98.31 695 VAL A CA 1
ATOM 4901 C C . VAL A 1 695 ? 0.203 1.058 15.843 1.00 98.31 695 VAL A C 1
ATOM 4903 O O . VAL A 1 695 ? -0.315 1.111 16.951 1.00 98.31 695 VAL A O 1
ATOM 4906 N N . SER A 1 696 ? 1.157 1.901 15.472 1.00 96.94 696 SER A N 1
ATOM 4907 C CA . SER A 1 696 ? 1.677 2.991 16.291 1.00 96.94 696 SER A CA 1
ATOM 4908 C C . SER A 1 696 ? 1.385 4.317 15.599 1.00 96.94 696 SER A C 1
ATOM 4910 O O . SER A 1 696 ? 2.036 4.651 14.611 1.00 96.94 696 SER A O 1
ATOM 4912 N N . ALA A 1 697 ? 0.427 5.069 16.131 1.00 94.81 697 ALA A N 1
ATOM 4913 C CA . ALA A 1 697 ? 0.056 6.408 15.691 1.00 94.81 697 ALA A CA 1
ATOM 4914 C C . ALA A 1 697 ? -0.032 7.396 16.872 1.00 94.81 697 ALA A C 1
ATOM 4916 O O . ALA A 1 697 ? -1.096 7.974 17.125 1.00 94.81 697 ALA A O 1
ATOM 4917 N N . PRO A 1 698 ? 1.066 7.582 17.636 1.00 89.19 698 PRO A N 1
ATOM 4918 C CA . PRO A 1 698 ? 1.052 8.416 18.831 1.00 89.19 698 PRO A CA 1
ATOM 4919 C C . PRO A 1 698 ? 0.653 9.851 18.468 1.00 89.19 698 PRO A C 1
ATOM 4921 O O . PRO A 1 698 ? 1.185 10.444 17.532 1.00 89.19 698 PRO A O 1
ATOM 4924 N N . GLY A 1 699 ? -0.308 10.408 19.202 1.00 87.50 699 GLY A N 1
ATOM 4925 C CA . GLY A 1 699 ? -0.821 11.759 18.954 1.00 87.50 699 GLY A CA 1
ATOM 4926 C C . GLY A 1 699 ? -1.883 11.873 17.851 1.00 87.50 699 GLY A C 1
ATOM 4927 O O . GLY A 1 699 ? -2.396 12.971 17.645 1.00 87.50 699 GLY A O 1
ATOM 4928 N N . ALA A 1 700 ? -2.257 10.779 17.177 1.00 91.88 700 ALA A N 1
ATOM 4929 C CA . ALA A 1 700 ? -3.245 10.792 16.097 1.00 91.88 700 ALA A CA 1
ATOM 4930 C C . ALA A 1 700 ? -4.462 9.894 16.363 1.00 91.88 700 ALA A C 1
ATOM 4932 O O . ALA A 1 700 ? -4.397 8.935 17.132 1.00 91.88 700 ALA A O 1
ATOM 4933 N N . GLN A 1 701 ? -5.580 10.216 15.710 1.00 92.31 701 GLN A N 1
ATOM 4934 C CA . GLN A 1 701 ? -6.783 9.384 15.703 1.00 92.31 701 GLN A CA 1
ATOM 4935 C C . GLN A 1 701 ? -6.659 8.282 14.643 1.00 92.31 701 GLN A C 1
ATOM 4937 O O . GLN A 1 701 ? -6.147 8.521 13.545 1.00 92.31 701 GLN A O 1
ATOM 4942 N N . ILE A 1 702 ? -7.155 7.091 14.966 1.00 96.94 702 ILE A N 1
ATOM 4943 C CA . ILE A 1 702 ? -7.346 5.985 14.028 1.00 96.94 702 ILE A CA 1
ATOM 4944 C C . ILE A 1 702 ? -8.839 5.885 13.716 1.00 96.94 702 ILE A C 1
ATOM 4946 O O . ILE A 1 702 ? -9.646 5.715 14.625 1.00 96.94 702 ILE A O 1
ATOM 4950 N N . ASP A 1 703 ? -9.213 5.962 12.443 1.00 98.25 703 ASP A N 1
ATOM 4951 C CA . ASP A 1 703 ? -10.592 5.757 11.992 1.00 98.25 703 ASP A CA 1
ATOM 4952 C C . ASP A 1 703 ? -10.720 4.356 11.383 1.00 98.25 703 ASP A C 1
ATOM 4954 O O . ASP A 1 703 ? -10.194 4.086 10.307 1.00 98.25 703 ASP A O 1
ATOM 4958 N N . ASN A 1 704 ? -11.389 3.444 12.083 1.00 98.56 704 ASN A N 1
ATOM 4959 C CA . ASN A 1 704 ? -11.662 2.073 11.652 1.00 98.56 704 ASN A CA 1
ATOM 4960 C C . ASN A 1 704 ? -13.158 1.843 11.369 1.00 98.56 704 ASN A C 1
ATOM 4962 O O . ASN A 1 704 ? -13.633 0.706 11.423 1.00 98.56 704 ASN A O 1
ATOM 4966 N N . ARG A 1 705 ? -13.932 2.894 11.063 1.00 98.56 705 ARG A N 1
ATOM 4967 C CA . ARG A 1 705 ? -15.377 2.745 10.826 1.00 98.56 705 ARG A CA 1
ATOM 4968 C C . ARG A 1 705 ? -15.678 1.849 9.626 1.00 98.56 705 ARG A C 1
ATOM 4970 O O . ARG A 1 705 ? -15.166 2.061 8.523 1.00 98.56 705 ARG A O 1
ATOM 4977 N N . GLY A 1 706 ? -16.461 0.794 9.851 1.00 97.50 706 GLY A N 1
ATOM 4978 C CA . GLY A 1 706 ? -16.713 -0.277 8.873 1.00 97.50 706 GLY A CA 1
ATOM 4979 C C . GLY A 1 706 ? -15.464 -1.043 8.407 1.00 97.50 706 GLY A C 1
ATOM 4980 O O . GLY A 1 706 ? -15.548 -1.850 7.482 1.00 97.50 706 GLY A O 1
ATOM 4981 N N . GLY A 1 707 ? -14.297 -0.764 8.995 1.00 98.38 707 GLY A N 1
ATOM 4982 C CA . GLY A 1 707 ? -13.009 -1.365 8.667 1.00 98.38 707 GLY A CA 1
ATOM 4983 C C . GLY A 1 707 ? -12.697 -2.591 9.519 1.00 98.38 707 GLY A C 1
ATOM 4984 O O . GLY A 1 707 ? -13.419 -2.939 10.456 1.00 98.38 707 GLY A O 1
ATOM 4985 N N . LYS A 1 708 ? -11.598 -3.269 9.182 1.00 98.62 708 LYS A N 1
ATOM 4986 C CA . LYS A 1 708 ? -11.123 -4.462 9.893 1.00 98.62 708 LYS A CA 1
ATOM 4987 C C . LYS A 1 708 ? -9.639 -4.358 10.221 1.00 98.62 708 LYS A C 1
ATOM 4989 O O . LYS A 1 708 ? -8.830 -4.083 9.331 1.00 98.62 708 LYS A O 1
ATOM 4994 N N . ILE A 1 709 ? -9.288 -4.663 11.466 1.00 98.75 709 ILE A N 1
ATOM 4995 C CA . ILE A 1 709 ? -7.911 -4.883 11.919 1.00 98.75 709 ILE A CA 1
ATOM 4996 C C . ILE A 1 709 ? -7.867 -6.269 12.568 1.00 98.75 709 ILE A C 1
ATOM 4998 O O . ILE A 1 709 ? -8.541 -6.503 13.571 1.00 98.75 709 ILE A O 1
ATOM 5002 N N . VAL A 1 710 ? -7.130 -7.207 11.969 1.00 98.69 710 VAL A N 1
ATOM 5003 C CA . VAL A 1 710 ? -7.153 -8.622 12.378 1.00 98.69 710 VAL A CA 1
ATOM 5004 C C . VAL A 1 710 ? -5.744 -9.194 12.449 1.00 98.69 710 VAL A C 1
ATOM 5006 O O . VAL A 1 710 ? -4.969 -9.046 11.503 1.00 98.69 710 VAL A O 1
ATOM 5009 N N . GLY A 1 711 ? -5.448 -9.902 13.536 1.00 98.00 711 GLY A N 1
ATOM 5010 C CA . GLY A 1 711 ? -4.255 -10.738 13.652 1.00 98.00 711 GLY A CA 1
ATOM 5011 C C . GLY A 1 711 ? -4.292 -11.660 14.862 1.00 98.00 711 GLY A C 1
ATOM 5012 O O . GLY A 1 711 ? -5.259 -11.653 15.610 1.00 98.00 711 GLY A O 1
ATOM 5013 N N . ASP A 1 712 ? -3.258 -12.461 15.094 1.00 96.75 712 ASP A N 1
ATOM 5014 C CA . ASP A 1 712 ? -3.178 -13.293 16.299 1.00 96.75 712 ASP A CA 1
ATOM 5015 C C . ASP A 1 712 ? -2.916 -12.448 17.546 1.00 96.75 712 ASP A C 1
ATOM 5017 O O . ASP A 1 712 ? -3.512 -12.689 18.598 1.00 96.75 712 ASP A O 1
ATOM 5021 N N . ARG A 1 713 ? -2.055 -11.433 17.399 1.00 97.75 713 ARG A N 1
ATOM 5022 C CA . ARG A 1 713 ? -1.756 -10.382 18.381 1.00 97.75 713 ARG A CA 1
ATOM 5023 C C . ARG A 1 713 ? -2.072 -9.022 17.772 1.00 97.75 713 ARG A C 1
ATOM 5025 O O . ARG A 1 713 ? -1.613 -8.738 16.667 1.00 97.75 713 ARG A O 1
ATOM 5032 N N . ILE A 1 714 ? -2.769 -8.160 18.511 1.00 98.75 714 ILE A N 1
ATOM 5033 C CA . ILE A 1 714 ? -2.945 -6.748 18.136 1.00 98.75 714 ILE A CA 1
ATOM 5034 C C . ILE A 1 714 ? -2.355 -5.835 19.213 1.00 98.75 714 ILE A C 1
ATOM 5036 O O . ILE A 1 714 ? -2.786 -5.864 20.366 1.00 98.75 714 ILE A O 1
ATOM 5040 N N . ASP A 1 715 ? -1.400 -4.999 18.814 1.00 98.44 715 ASP A N 1
ATOM 5041 C CA . ASP A 1 715 ? -0.798 -3.936 19.619 1.00 98.44 715 ASP A CA 1
ATOM 5042 C C . ASP A 1 715 ? -1.087 -2.580 18.969 1.00 98.44 715 ASP A C 1
ATOM 5044 O O . ASP A 1 715 ? -0.530 -2.259 17.920 1.00 98.44 715 ASP A O 1
ATOM 5048 N N . LEU A 1 716 ? -1.948 -1.769 19.580 1.00 98.19 716 LEU A N 1
ATOM 5049 C CA . LEU A 1 716 ? -2.331 -0.457 19.061 1.00 98.19 716 LEU A CA 1
ATOM 5050 C C . LEU A 1 716 ? -1.957 0.642 20.057 1.00 98.19 716 LEU A C 1
ATOM 5052 O O . LEU A 1 716 ? -2.343 0.590 21.222 1.00 98.19 716 LEU A O 1
ATOM 5056 N N . ASN A 1 717 ? -1.229 1.651 19.584 1.00 96.31 717 ASN A N 1
ATOM 5057 C CA . ASN A 1 717 ? -0.925 2.878 20.314 1.00 96.31 717 ASN A CA 1
ATOM 5058 C C . ASN A 1 717 ? -1.417 4.081 19.500 1.00 96.31 717 ASN A C 1
ATOM 5060 O O . ASN A 1 717 ? -0.997 4.240 18.355 1.00 96.31 717 ASN A O 1
ATOM 5064 N N . ALA A 1 718 ? -2.302 4.906 20.061 1.00 95.44 718 ALA A N 1
ATOM 5065 C CA . ALA A 1 718 ? -2.868 6.065 19.366 1.00 95.44 718 ALA A CA 1
ATOM 5066 C C . ALA A 1 718 ? -3.290 7.181 20.336 1.00 95.44 718 ALA A C 1
ATOM 5068 O O . ALA A 1 718 ? -3.308 6.986 21.547 1.00 95.44 718 ALA A O 1
ATOM 5069 N N . ALA A 1 719 ? -3.673 8.353 19.821 1.00 93.38 719 ALA A N 1
ATOM 5070 C CA . ALA A 1 719 ? -4.438 9.315 20.622 1.00 93.38 719 ALA A CA 1
ATOM 5071 C C . ALA A 1 719 ? -5.906 8.896 20.750 1.00 93.38 719 ALA A C 1
ATOM 5073 O O . ALA A 1 719 ? -6.512 9.162 21.771 1.00 93.38 719 ALA A O 1
ATOM 5074 N N . GLY A 1 720 ? -6.482 8.217 19.762 1.00 95.06 720 GLY A N 1
ATOM 5075 C CA . GLY A 1 720 ? -7.839 7.687 19.860 1.00 95.06 720 GLY A CA 1
ATOM 5076 C C . GLY A 1 720 ? -8.173 6.740 18.717 1.00 95.06 720 GLY A C 1
ATOM 5077 O O . GLY A 1 720 ? -7.407 6.620 17.757 1.00 95.06 720 GLY A O 1
ATOM 5078 N N . LEU A 1 721 ? -9.286 6.026 18.851 1.00 97.50 721 LEU A N 1
ATOM 5079 C CA . LEU A 1 721 ? -9.765 5.028 17.900 1.00 97.50 721 LEU A CA 1
ATOM 5080 C C . LEU A 1 721 ? -11.284 5.140 17.745 1.00 97.50 721 LEU A C 1
ATOM 5082 O O . LEU A 1 721 ? -12.029 4.995 18.713 1.00 97.50 721 LEU A O 1
ATOM 5086 N N . ASP A 1 722 ? -11.736 5.334 16.511 1.00 98.00 722 ASP A N 1
ATOM 5087 C CA . ASP A 1 722 ? -13.138 5.231 16.117 1.00 98.00 722 ASP A CA 1
ATOM 5088 C C . ASP A 1 722 ? -13.387 3.880 15.435 1.00 98.00 722 ASP A C 1
ATOM 5090 O O . ASP A 1 722 ? -13.000 3.666 14.291 1.00 98.00 722 ASP A O 1
ATOM 5094 N N . ASN A 1 723 ? -14.011 2.950 16.151 1.00 98.19 723 ASN A N 1
ATOM 5095 C CA . ASN A 1 723 ? -14.386 1.614 15.689 1.00 98.19 723 ASN A CA 1
ATOM 5096 C C . ASN A 1 723 ? -15.907 1.471 15.480 1.00 98.19 723 ASN A C 1
ATOM 5098 O O . ASN A 1 723 ? -16.450 0.369 15.546 1.00 98.19 723 ASN A O 1
ATOM 5102 N N . ARG A 1 724 ? -16.625 2.579 15.265 1.00 97.81 724 ARG A N 1
ATOM 5103 C CA . ARG A 1 724 ? -18.083 2.567 15.049 1.00 97.81 724 ARG A CA 1
ATOM 5104 C C . ARG A 1 724 ? -18.459 1.986 13.680 1.00 97.81 724 ARG A C 1
ATOM 5106 O O . ARG A 1 724 ? -17.618 1.503 12.928 1.00 97.81 724 ARG A O 1
ATOM 5113 N N . GLU A 1 725 ? -19.746 2.043 13.337 1.00 95.56 725 GLU A N 1
ATOM 5114 C CA . GLU A 1 725 ? -20.267 1.658 12.012 1.00 95.56 725 GLU A CA 1
ATOM 5115 C C . GLU A 1 725 ? -19.879 0.216 11.606 1.00 95.56 725 GLU A C 1
ATOM 5117 O O . GLU A 1 725 ? -19.453 -0.016 10.478 1.00 95.56 725 GLU A O 1
ATOM 5122 N N . GLN A 1 726 ? -20.015 -0.762 12.516 1.00 96.12 726 GLN A N 1
ATOM 5123 C CA . GLN A 1 726 ? -19.606 -2.165 12.303 1.00 96.12 726 GLN A CA 1
ATOM 5124 C C . GLN A 1 726 ? -18.086 -2.361 12.111 1.00 96.12 726 GLN A C 1
ATOM 5126 O O . GLN A 1 726 ? -17.654 -3.314 11.459 1.00 96.12 726 GLN A O 1
ATOM 5131 N N . GLY A 1 727 ? -17.264 -1.465 12.668 1.00 98.38 727 GLY A N 1
ATOM 5132 C CA . GLY A 1 727 ? -15.817 -1.652 12.748 1.00 98.38 727 GLY A CA 1
ATOM 5133 C C . GLY A 1 727 ? -15.445 -2.892 13.570 1.00 98.38 727 GLY A C 1
ATOM 5134 O O . GLY A 1 727 ? -16.079 -3.201 14.585 1.00 98.38 727 GLY A O 1
ATOM 5135 N N . LEU A 1 728 ? -14.412 -3.612 13.126 1.00 98.69 728 LEU A N 1
ATOM 5136 C CA . LEU A 1 728 ? -13.933 -4.843 13.757 1.00 98.69 728 LEU A CA 1
ATOM 5137 C C . LEU A 1 728 ? -12.447 -4.755 14.111 1.00 98.69 728 LEU A C 1
ATOM 5139 O O . LEU A 1 728 ? -11.602 -4.561 13.231 1.00 98.69 728 LEU A O 1
ATOM 5143 N N . LEU A 1 729 ? -12.132 -5.023 15.376 1.00 98.81 729 LEU A N 1
ATOM 5144 C CA . LEU A 1 729 ? -10.807 -5.459 15.816 1.00 98.81 729 LEU A CA 1
ATOM 5145 C C . LEU A 1 729 ? -10.921 -6.906 16.301 1.00 98.81 729 LEU A C 1
ATOM 5147 O O . LEU A 1 729 ? -11.733 -7.191 17.181 1.00 98.81 729 LEU A O 1
ATOM 5151 N N . ALA A 1 730 ? -10.120 -7.818 15.750 1.00 98.56 730 ALA A N 1
ATOM 5152 C CA . ALA A 1 730 ? -10.147 -9.230 16.132 1.00 98.56 730 ALA A CA 1
ATOM 5153 C C . ALA A 1 730 ? -8.737 -9.785 16.359 1.00 98.56 730 ALA A C 1
ATOM 5155 O O . ALA A 1 730 ? -7.938 -9.840 15.424 1.00 98.56 730 ALA A O 1
ATOM 5156 N N . ALA A 1 731 ? -8.462 -10.206 17.594 1.00 98.38 731 ALA A N 1
ATOM 5157 C CA . ALA A 1 731 ? -7.240 -10.899 17.983 1.00 98.38 731 ALA A CA 1
ATOM 5158 C C . ALA A 1 731 ? -7.495 -12.391 18.265 1.00 98.38 731 ALA A C 1
ATOM 5160 O O . ALA A 1 731 ? -8.547 -12.749 18.792 1.00 98.38 731 ALA A O 1
ATOM 5161 N N . SER A 1 732 ? -6.523 -13.252 17.963 1.00 96.56 732 SER A N 1
ATOM 5162 C CA . SER A 1 732 ? -6.542 -14.668 18.366 1.00 96.56 732 SER A CA 1
ATOM 5163 C C . SER A 1 732 ? -6.019 -14.832 19.805 1.00 96.56 732 SER A C 1
ATOM 5165 O O . SER A 1 732 ? -6.080 -13.921 20.638 1.00 96.56 732 SER A O 1
ATOM 5167 N N . THR A 1 733 ? -5.481 -16.006 20.127 1.00 95.06 733 THR A N 1
ATOM 5168 C CA . THR A 1 733 ? -5.068 -16.401 21.480 1.00 95.06 733 THR A CA 1
ATOM 5169 C C . THR A 1 733 ? -3.891 -15.598 22.048 1.00 95.06 733 THR A C 1
ATOM 5171 O O . THR A 1 733 ? -3.630 -15.698 23.244 1.00 95.06 733 THR A O 1
ATOM 5174 N N . GLN A 1 734 ? -3.161 -14.816 21.236 1.00 96.81 734 GLN A N 1
ATOM 5175 C CA . GLN A 1 734 ? -2.051 -13.969 21.714 1.00 96.81 734 GLN A CA 1
ATOM 5176 C C . GLN A 1 734 ? -2.530 -12.632 22.306 1.00 96.81 734 GLN A C 1
ATOM 5178 O O . GLN A 1 734 ? -1.753 -11.937 22.961 1.00 96.81 734 GLN A O 1
ATOM 5183 N N . GLY A 1 735 ? -3.804 -12.276 22.123 1.00 97.31 735 GLY A N 1
ATOM 5184 C CA . GLY A 1 735 ? -4.440 -11.163 22.821 1.00 97.31 735 GLY A CA 1
ATOM 5185 C C . GLY A 1 735 ? -4.349 -9.799 22.134 1.00 97.31 735 GLY A C 1
ATOM 5186 O O . GLY A 1 735 ? -3.696 -9.598 21.105 1.00 97.31 735 GLY A O 1
ATOM 5187 N N . MET A 1 736 ? -4.986 -8.810 22.752 1.00 98.56 736 MET A N 1
ATOM 5188 C CA . MET A 1 736 ? -5.100 -7.440 22.257 1.00 98.56 736 MET A CA 1
ATOM 5189 C C . MET A 1 736 ? -4.696 -6.427 23.329 1.00 98.56 736 MET A C 1
ATOM 5191 O O . MET A 1 736 ? -5.098 -6.540 24.483 1.00 98.56 736 MET A O 1
ATOM 5195 N N . ALA A 1 737 ? -3.904 -5.424 22.946 1.00 98.44 737 ALA A N 1
ATOM 5196 C CA . ALA A 1 737 ? -3.560 -4.294 23.801 1.00 98.44 737 ALA A CA 1
ATOM 5197 C C . ALA A 1 737 ? -3.786 -2.992 23.036 1.00 98.44 737 ALA A C 1
ATOM 5199 O O . ALA A 1 737 ? -3.173 -2.763 21.994 1.00 98.44 737 ALA A O 1
ATOM 5200 N N . LEU A 1 738 ? -4.673 -2.157 23.568 1.00 98.19 738 LEU A N 1
ATOM 5201 C CA . LEU A 1 738 ? -5.031 -0.849 23.040 1.00 98.19 738 LEU A CA 1
ATOM 5202 C C . LEU A 1 738 ? -4.601 0.198 24.067 1.00 98.19 738 LEU A C 1
ATOM 5204 O O . LEU A 1 738 ? -5.152 0.263 25.165 1.00 98.19 738 LEU A O 1
ATOM 5208 N N . SER A 1 739 ? -3.593 0.991 23.728 1.00 96.06 739 SER A N 1
ATOM 5209 C CA . SER A 1 739 ? -3.042 2.020 24.601 1.00 96.06 739 SER A CA 1
ATOM 5210 C C . SER A 1 739 ? -3.279 3.396 24.000 1.00 96.06 739 SER A C 1
ATOM 5212 O O . SER A 1 739 ? -2.903 3.668 22.858 1.00 96.06 739 SER A O 1
ATOM 5214 N N . PHE A 1 740 ? -3.889 4.265 24.793 1.00 94.75 740 PHE A N 1
ATOM 5215 C CA . PHE A 1 740 ? -4.166 5.644 24.437 1.00 94.75 740 PHE A CA 1
ATOM 5216 C C . PHE A 1 740 ? -3.451 6.572 25.411 1.00 94.75 740 PHE A C 1
ATOM 5218 O O . PHE A 1 740 ? -3.408 6.300 26.609 1.00 94.75 740 PHE A O 1
ATOM 5225 N N . ASP A 1 741 ? -2.853 7.649 24.907 1.00 87.12 741 ASP A N 1
ATOM 5226 C CA . ASP A 1 741 ? -2.197 8.632 25.770 1.00 87.12 741 ASP A CA 1
ATOM 5227 C C . ASP A 1 741 ? -3.262 9.400 26.575 1.00 87.12 741 ASP A C 1
ATOM 5229 O O . ASP A 1 741 ? -4.024 10.163 25.978 1.00 87.12 741 ASP A O 1
ATOM 5233 N N . PRO A 1 742 ? -3.319 9.260 27.914 1.00 81.75 742 PRO A N 1
ATOM 5234 C CA . PRO A 1 742 ? -4.332 9.923 28.735 1.00 81.75 742 PRO A CA 1
ATOM 5235 C C . PRO A 1 742 ? -4.188 11.451 28.759 1.00 81.75 742 PRO A C 1
ATOM 5237 O O . PRO A 1 742 ? -5.103 12.143 29.204 1.00 81.75 742 PRO A O 1
ATOM 5240 N N . THR A 1 743 ? -3.051 11.990 28.305 1.00 82.19 743 THR A N 1
ATOM 5241 C CA . THR A 1 743 ? -2.820 13.436 28.174 1.00 82.19 743 THR A CA 1
ATOM 5242 C C . THR A 1 743 ? -3.257 13.989 26.817 1.00 82.19 743 THR A C 1
ATOM 5244 O O . THR A 1 743 ? -3.345 15.210 26.654 1.00 82.19 743 THR A O 1
ATOM 5247 N N . ALA A 1 744 ? -3.572 13.124 25.846 1.00 82.50 744 ALA A N 1
ATOM 5248 C CA . ALA A 1 744 ? -4.078 13.558 24.554 1.00 82.50 744 ALA A CA 1
ATOM 5249 C C . ALA A 1 744 ? -5.456 14.220 24.708 1.00 82.50 744 ALA A C 1
ATOM 5251 O O . ALA A 1 744 ? -6.351 13.710 25.382 1.00 82.50 744 ALA A O 1
ATOM 5252 N N . SER A 1 745 ? -5.666 15.340 24.012 1.00 73.94 745 SER A N 1
ATOM 5253 C CA . SER A 1 745 ? -6.924 16.104 24.053 1.00 73.94 745 SER A CA 1
ATOM 5254 C C . SER A 1 745 ? -8.153 15.308 23.592 1.00 73.94 745 SER A C 1
ATOM 5256 O O . SER A 1 745 ? -9.281 15.687 23.901 1.00 73.94 745 SER A O 1
ATOM 5258 N N . GLN A 1 746 ? -7.936 14.213 22.859 1.00 76.31 746 GLN A N 1
ATOM 5259 C CA . GLN A 1 746 ? -8.956 13.304 22.340 1.00 76.31 746 GLN A CA 1
ATOM 5260 C C . GLN A 1 746 ? -8.608 11.837 22.638 1.00 76.31 746 GLN A C 1
ATOM 5262 O O . GLN A 1 746 ? -8.763 10.985 21.766 1.00 76.31 746 GLN A O 1
ATOM 5267 N N . ALA A 1 747 ? -8.145 11.550 23.859 1.00 87.12 747 ALA A N 1
ATOM 5268 C CA . ALA A 1 747 ? -7.973 10.194 24.384 1.00 87.12 747 ALA A CA 1
ATOM 5269 C C . ALA A 1 747 ? -9.312 9.435 24.419 1.00 87.12 747 ALA A C 1
ATOM 5271 O O . ALA A 1 747 ? -9.998 9.435 25.442 1.00 87.12 747 ALA A O 1
ATOM 5272 N N . GLN A 1 748 ? -9.739 8.854 23.293 1.00 93.00 748 GLN A N 1
ATOM 5273 C CA . GLN A 1 748 ? -11.077 8.272 23.129 1.00 93.00 748 GLN A CA 1
ATOM 5274 C C . GLN A 1 748 ? -11.040 6.943 22.372 1.00 93.00 748 GLN A C 1
ATOM 5276 O O . GLN A 1 748 ? -10.369 6.820 21.351 1.00 93.00 748 GLN A O 1
ATOM 5281 N N . LEU A 1 749 ? -11.815 5.969 22.844 1.00 97.31 749 LEU A N 1
ATOM 5282 C CA . LEU A 1 749 ? -12.145 4.743 22.127 1.00 97.31 749 LEU A CA 1
ATOM 5283 C C . LEU A 1 749 ? -13.660 4.715 21.909 1.00 97.31 749 LEU A C 1
ATOM 5285 O O . LEU A 1 749 ? -14.424 4.489 22.846 1.00 97.31 749 LEU A O 1
ATOM 5289 N N . LEU A 1 750 ? -14.087 4.964 20.672 1.00 97.62 750 LEU A N 1
ATOM 5290 C CA . LEU A 1 750 ? -15.488 4.931 20.262 1.00 97.62 750 LEU A CA 1
ATOM 5291 C C . LEU A 1 750 ? -15.780 3.578 19.616 1.00 97.62 750 LEU A C 1
ATOM 5293 O O . LEU A 1 750 ? -15.391 3.334 18.482 1.00 97.62 750 LEU A O 1
ATOM 5297 N N . ASN A 1 751 ? -16.471 2.696 20.321 1.00 97.94 751 ASN A N 1
ATOM 5298 C CA . ASN A 1 751 ? -16.851 1.364 19.854 1.00 97.94 751 ASN A CA 1
ATOM 5299 C C . ASN A 1 751 ? -18.374 1.204 19.718 1.00 97.94 751 ASN A C 1
ATOM 5301 O O . ASN A 1 751 ? -18.893 0.091 19.747 1.00 97.94 751 ASN A O 1
ATOM 5305 N N . SER A 1 752 ? -19.124 2.301 19.585 1.00 96.44 752 SER A N 1
ATOM 5306 C CA . SER A 1 752 ? -20.578 2.205 19.490 1.00 96.44 752 SER A CA 1
ATOM 5307 C C . SER A 1 752 ? -21.043 1.519 18.200 1.00 96.44 752 SER A C 1
ATOM 5309 O O . SER A 1 752 ? -20.715 1.937 17.087 1.00 96.44 752 SER A O 1
ATOM 5311 N N . GLY A 1 753 ? -21.781 0.414 18.350 1.00 93.25 753 GLY A N 1
ATOM 5312 C CA . GLY A 1 753 ? -22.142 -0.483 17.244 1.00 93.25 753 GLY A CA 1
ATOM 5313 C C . GLY A 1 753 ? -20.956 -1.212 16.592 1.00 93.25 753 GLY A C 1
ATOM 5314 O O . GLY A 1 753 ? -21.115 -1.748 15.493 1.00 93.25 753 GLY A O 1
ATOM 5315 N N . GLY A 1 754 ? -19.776 -1.181 17.220 1.00 98.00 754 GLY A N 1
ATOM 5316 C CA . GLY A 1 754 ? -18.556 -1.861 16.789 1.00 98.00 754 GLY A CA 1
ATOM 5317 C C . GLY A 1 754 ? -18.259 -3.117 17.608 1.00 98.00 754 GLY A C 1
ATOM 5318 O O . GLY A 1 754 ? -18.885 -3.382 18.639 1.00 98.00 754 GLY A O 1
ATOM 5319 N N . GLN A 1 755 ? -17.275 -3.891 17.154 1.00 98.56 755 GLN A N 1
ATOM 5320 C CA . GLN A 1 755 ? -16.834 -5.118 17.814 1.00 98.56 755 GLN A CA 1
ATOM 5321 C C . GLN A 1 755 ? -15.316 -5.118 18.012 1.00 98.56 755 GLN A C 1
ATOM 5323 O O . GLN A 1 755 ? -14.545 -4.978 17.061 1.00 98.56 755 GLN A O 1
ATOM 5328 N N . ILE A 1 756 ? -14.889 -5.325 19.255 1.00 98.69 756 ILE A N 1
ATOM 5329 C CA . ILE A 1 756 ? -13.495 -5.558 19.631 1.00 98.69 756 ILE A CA 1
ATOM 5330 C C . ILE A 1 756 ? -13.459 -6.900 20.352 1.00 98.69 756 ILE A C 1
ATOM 5332 O O . ILE A 1 756 ? -14.036 -7.047 21.428 1.00 98.69 756 ILE A O 1
ATOM 5336 N N . GLN A 1 757 ? -12.814 -7.890 19.744 1.00 98.06 757 GLN A N 1
ATOM 5337 C CA . GLN A 1 757 ? -12.781 -9.254 20.261 1.00 98.06 757 GLN A CA 1
ATOM 5338 C C . GLN A 1 757 ? -11.367 -9.820 20.299 1.00 98.06 757 GLN A C 1
ATOM 5340 O O . GLN A 1 757 ? -10.546 -9.554 19.421 1.00 98.06 757 GLN A O 1
ATOM 5345 N N . SER A 1 758 ? -11.098 -10.629 21.312 1.00 98.12 758 SER A N 1
ATOM 5346 C CA . SER A 1 758 ? -9.829 -11.308 21.512 1.00 98.12 758 SER A CA 1
ATOM 5347 C C . SER A 1 758 ? -10.074 -12.704 22.084 1.00 98.12 758 SER A C 1
ATOM 5349 O O . SER A 1 758 ? -10.716 -12.828 23.124 1.00 98.12 758 SER A O 1
ATOM 5351 N N . ASP A 1 759 ? -9.520 -13.748 21.465 1.00 97.06 759 ASP A N 1
ATOM 5352 C CA . ASP A 1 759 ? -9.532 -15.097 22.062 1.00 97.06 759 ASP A CA 1
ATOM 5353 C C . ASP A 1 759 ? -8.539 -15.208 23.242 1.00 97.06 759 ASP A C 1
ATOM 5355 O O . ASP A 1 759 ? -8.649 -16.100 24.084 1.00 97.06 759 ASP A O 1
ATOM 5359 N N . GLY A 1 760 ? -7.567 -14.288 23.325 1.00 97.19 760 GLY A N 1
ATOM 5360 C CA . GLY A 1 760 ? -6.705 -14.054 24.492 1.00 97.19 760 GLY A CA 1
ATOM 5361 C C . GLY A 1 760 ? -7.170 -12.868 25.352 1.00 97.19 760 GLY A C 1
ATOM 5362 O O . GLY A 1 760 ? -8.310 -12.415 25.250 1.00 97.19 760 GLY A O 1
ATOM 5363 N N . SER A 1 761 ? -6.291 -12.311 26.187 1.00 97.50 761 SER A N 1
ATOM 5364 C CA . SER A 1 761 ? -6.609 -11.127 27.007 1.00 97.50 761 SER A CA 1
ATOM 5365 C C . SER A 1 761 ? -6.818 -9.859 26.168 1.00 97.50 761 SER A C 1
ATOM 5367 O O . SER A 1 761 ? -6.036 -9.583 25.261 1.00 97.50 761 SER A O 1
ATOM 5369 N N . LEU A 1 762 ? -7.825 -9.059 26.521 1.00 98.56 762 LEU A N 1
ATOM 5370 C CA . LEU A 1 762 ? -8.087 -7.717 26.005 1.00 98.56 762 LEU A CA 1
ATOM 5371 C C . LEU A 1 762 ? -7.682 -6.679 27.060 1.00 98.56 762 LEU A C 1
ATOM 5373 O O . LEU A 1 762 ? -8.288 -6.602 28.128 1.00 98.56 762 LEU A O 1
ATOM 5377 N N . LEU A 1 763 ? -6.670 -5.873 26.749 1.00 98.31 763 LEU A N 1
ATOM 5378 C CA . LEU A 1 763 ? -6.209 -4.751 27.563 1.00 98.31 763 LEU A CA 1
ATOM 5379 C C . LEU A 1 763 ? -6.535 -3.428 26.867 1.00 98.31 763 LEU A C 1
ATOM 5381 O O . LEU A 1 763 ? -6.117 -3.211 25.732 1.00 98.31 763 LEU A O 1
ATOM 5385 N N . VAL A 1 764 ? -7.214 -2.524 27.568 1.00 98.06 764 VAL A N 1
ATOM 5386 C CA . VAL A 1 764 ? -7.480 -1.151 27.121 1.00 98.06 764 VAL A CA 1
ATOM 5387 C C . VAL A 1 764 ? -6.997 -0.179 28.192 1.00 98.06 764 VAL A C 1
ATOM 5389 O O . VAL A 1 764 ? -7.395 -0.305 29.348 1.00 98.06 764 VAL A O 1
ATOM 5392 N N . SER A 1 765 ? -6.153 0.792 27.838 1.00 95.88 765 SER A N 1
ATOM 5393 C CA . SER A 1 765 ? -5.637 1.783 28.791 1.00 95.88 765 SER A CA 1
ATOM 5394 C C . SER A 1 765 ? -5.655 3.215 28.256 1.00 95.88 765 SER A C 1
ATOM 5396 O O . SER A 1 765 ? -5.353 3.460 27.091 1.00 95.88 765 SER A O 1
ATOM 5398 N N . GLY A 1 766 ? -5.983 4.169 29.131 1.00 87.94 766 GLY A N 1
ATOM 5399 C CA . GLY A 1 766 ? -5.757 5.606 28.935 1.00 87.94 766 GLY A CA 1
ATOM 5400 C C . GLY A 1 766 ? -6.805 6.372 28.118 1.00 87.94 766 GLY A C 1
ATOM 5401 O O . GLY A 1 766 ? -6.682 7.585 27.992 1.00 87.94 766 GLY A O 1
ATOM 5402 N N . ALA A 1 767 ? -7.859 5.721 27.616 1.00 81.81 767 ALA A N 1
ATOM 5403 C CA . ALA A 1 767 ? -8.941 6.379 26.873 1.00 81.81 767 ALA A CA 1
ATOM 5404 C C . ALA A 1 767 ? -10.206 6.608 27.712 1.00 81.81 767 ALA A C 1
ATOM 5406 O O . ALA A 1 767 ? -10.520 5.844 28.622 1.00 81.81 767 ALA A O 1
ATOM 5407 N N . TRP A 1 768 ? -10.994 7.618 27.340 1.00 92.38 768 TRP A N 1
ATOM 5408 C CA . TRP A 1 768 ? -12.440 7.591 27.544 1.00 92.38 768 TRP A CA 1
ATOM 5409 C C . TRP A 1 768 ? -13.060 6.572 26.586 1.00 92.38 768 TRP A C 1
ATOM 5411 O O . TRP A 1 768 ? -12.861 6.659 25.377 1.00 92.38 768 TRP A O 1
ATOM 5421 N N . LEU A 1 769 ? -13.813 5.616 27.116 1.00 96.94 769 LEU A N 1
ATOM 5422 C CA . LEU A 1 769 ? -14.371 4.512 26.345 1.00 96.94 769 LEU A CA 1
ATOM 5423 C C . LEU A 1 769 ? -15.890 4.645 26.216 1.00 96.94 769 LEU A C 1
ATOM 5425 O O . LEU A 1 769 ? -16.597 4.713 27.222 1.00 96.94 769 LEU A O 1
ATOM 5429 N N . ASP A 1 770 ? -16.381 4.634 24.981 1.00 97.56 770 ASP A N 1
ATOM 5430 C CA . ASP A 1 770 ? -17.797 4.495 24.644 1.00 97.56 770 ASP A CA 1
ATOM 5431 C C . ASP A 1 770 ? -18.028 3.165 23.915 1.00 97.56 770 ASP A C 1
ATOM 5433 O O . ASP A 1 770 ? -17.691 3.016 22.745 1.00 97.56 770 ASP A O 1
ATOM 5437 N N . ASN A 1 771 ? -18.607 2.196 24.614 1.00 97.75 771 ASN A N 1
ATOM 5438 C CA . ASN A 1 771 ? -19.020 0.891 24.108 1.00 97.75 771 ASN A CA 1
ATOM 5439 C C . ASN A 1 771 ? -20.551 0.787 23.948 1.00 97.75 771 ASN A C 1
ATOM 5441 O O . ASN A 1 771 ? -21.116 -0.305 24.006 1.00 97.75 771 ASN A O 1
ATOM 5445 N N . SER A 1 772 ? -21.254 1.910 23.778 1.00 97.31 772 SER A N 1
ATOM 5446 C CA . SER A 1 772 ? -22.719 1.901 23.692 1.00 97.31 772 SER A CA 1
ATOM 5447 C C . SER A 1 772 ? -23.214 1.086 22.494 1.00 97.31 772 SER A C 1
ATOM 5449 O O . SER A 1 772 ? -22.827 1.365 21.362 1.00 97.31 772 SER A O 1
ATOM 5451 N N . ALA A 1 773 ? -24.079 0.092 22.708 1.00 96.62 773 ALA A N 1
ATOM 5452 C CA . ALA A 1 773 ? -24.490 -0.874 21.672 1.00 96.62 773 ALA A CA 1
ATOM 5453 C C . ALA A 1 773 ? -23.319 -1.602 20.959 1.00 96.62 773 ALA A C 1
ATOM 5455 O O . ALA A 1 773 ? -23.496 -2.149 19.869 1.00 96.62 773 ALA A O 1
ATOM 5456 N N . GLY A 1 774 ? -22.114 -1.565 21.535 1.00 97.81 774 GLY A N 1
ATOM 5457 C CA . GLY A 1 774 ? -20.912 -2.232 21.042 1.00 97.81 774 GLY A CA 1
ATOM 5458 C C . GLY A 1 774 ? -20.624 -3.532 21.787 1.00 97.81 774 GLY A C 1
ATOM 5459 O O . GLY A 1 774 ? -21.317 -3.903 22.735 1.00 97.81 774 GLY A O 1
ATOM 5460 N N . THR A 1 775 ? -19.585 -4.244 21.359 1.00 98.50 775 THR A N 1
ATOM 5461 C CA . THR A 1 775 ? -19.102 -5.464 22.024 1.00 98.50 775 THR A CA 1
ATOM 5462 C C . THR A 1 775 ? -17.605 -5.385 22.298 1.00 98.50 775 THR A C 1
ATOM 5464 O O . THR A 1 775 ? -16.820 -5.141 21.380 1.00 98.50 775 THR A O 1
ATOM 5467 N N . LEU A 1 776 ? -17.222 -5.655 23.548 1.00 98.50 776 LEU A N 1
ATOM 5468 C CA . LEU A 1 776 ? -15.860 -5.933 23.998 1.00 98.50 776 LEU A CA 1
ATOM 5469 C C . LEU A 1 776 ? -15.812 -7.370 24.522 1.00 98.50 776 LEU A C 1
ATOM 5471 O O . LEU A 1 776 ? -16.499 -7.697 25.490 1.00 98.50 776 LEU A O 1
ATOM 5475 N N . LEU A 1 777 ? -15.002 -8.215 23.890 1.00 98.31 777 LEU A N 1
ATOM 5476 C CA . LEU A 1 777 ? -14.847 -9.627 24.241 1.00 98.31 777 LEU A CA 1
ATOM 5477 C C . LEU A 1 777 ? -13.364 -9.967 24.435 1.00 98.31 777 LEU A C 1
ATOM 5479 O O . LEU A 1 777 ? -12.534 -9.634 23.589 1.00 98.31 777 LEU A O 1
ATOM 5483 N N . GLY A 1 778 ? -13.030 -10.662 25.518 1.00 97.88 778 GLY A N 1
ATOM 5484 C CA . GLY A 1 778 ? -11.676 -11.160 25.787 1.00 97.88 778 GLY A CA 1
ATOM 5485 C C . GLY A 1 778 ? -11.699 -12.418 26.649 1.00 97.88 778 GLY A C 1
ATOM 5486 O O . GLY A 1 778 ? -12.677 -12.644 27.348 1.00 97.88 778 GLY A O 1
ATOM 5487 N N . GLN A 1 779 ? -10.629 -13.218 26.689 1.00 96.19 779 GLN A N 1
ATOM 5488 C CA . GLN A 1 779 ? -10.480 -14.225 27.754 1.00 96.19 779 GLN A CA 1
ATOM 5489 C C . GLN A 1 779 ? -10.474 -13.530 29.121 1.00 96.19 779 GLN A C 1
ATOM 5491 O O . GLN A 1 779 ? -11.286 -13.848 29.978 1.00 96.19 779 GLN A O 1
ATOM 5496 N N . ASN A 1 780 ? -9.597 -12.538 29.283 1.00 97.19 780 ASN A N 1
ATOM 5497 C CA . ASN A 1 780 ? -9.624 -11.572 30.378 1.00 97.19 780 ASN A CA 1
ATOM 5498 C C . ASN A 1 780 ? -9.884 -10.194 29.777 1.00 97.19 780 ASN A C 1
ATOM 5500 O O . ASN A 1 780 ? -9.310 -9.879 28.733 1.00 97.19 780 ASN A O 1
ATOM 5504 N N . VAL A 1 781 ? -10.691 -9.366 30.430 1.00 98.56 781 VAL A N 1
ATOM 5505 C CA . VAL A 1 781 ? -10.937 -7.985 30.000 1.00 98.56 781 VAL A CA 1
ATOM 5506 C C . VAL A 1 781 ? -10.420 -7.042 31.077 1.00 98.56 781 VAL A C 1
ATOM 5508 O O . VAL A 1 781 ? -10.970 -6.990 32.174 1.00 98.56 781 VAL A O 1
ATOM 5511 N N . LEU A 1 782 ? -9.358 -6.299 30.771 1.00 98.38 782 LEU A N 1
ATOM 5512 C CA . LEU A 1 782 ? -8.765 -5.302 31.659 1.00 98.38 782 LEU A CA 1
ATOM 5513 C C . LEU A 1 782 ? -8.904 -3.917 31.030 1.00 98.38 782 LEU A C 1
ATOM 5515 O O . LEU A 1 782 ? -8.336 -3.651 29.971 1.00 98.38 782 LEU A O 1
ATOM 5519 N N . ILE A 1 783 ? -9.636 -3.030 31.698 1.00 98.31 783 ILE A N 1
ATOM 5520 C CA . ILE A 1 783 ? -9.857 -1.653 31.249 1.00 98.31 783 ILE A CA 1
ATOM 5521 C C . ILE A 1 783 ? -9.373 -0.696 32.332 1.00 98.31 783 ILE A C 1
ATOM 5523 O O . ILE A 1 783 ? -9.827 -0.770 33.471 1.00 98.31 783 ILE A O 1
ATOM 5527 N N . ASP A 1 784 ? -8.472 0.206 31.960 1.00 97.12 784 ASP A N 1
ATOM 5528 C CA . ASP A 1 784 ? -7.996 1.318 32.784 1.00 97.12 784 ASP A CA 1
ATOM 5529 C C . ASP A 1 784 ? -8.330 2.640 32.082 1.00 97.12 784 ASP A C 1
ATOM 5531 O O . ASP A 1 784 ? -7.730 2.992 31.063 1.00 97.12 784 ASP A O 1
ATOM 5535 N N . ALA A 1 785 ? -9.351 3.336 32.574 1.00 95.44 785 ALA A N 1
ATOM 5536 C CA . ALA A 1 785 ? -9.947 4.481 31.896 1.00 95.44 785 ALA A CA 1
ATOM 5537 C C . ALA A 1 785 ? -10.430 5.536 32.893 1.00 95.44 785 ALA A C 1
ATOM 5539 O O . ALA A 1 785 ? -10.786 5.245 34.032 1.00 95.44 785 ALA A O 1
ATOM 5540 N N . SER A 1 786 ? -10.521 6.792 32.460 1.00 93.19 786 SER A N 1
ATOM 5541 C CA . SER A 1 786 ? -11.174 7.818 33.282 1.00 93.19 786 SER A CA 1
ATOM 5542 C C . SER A 1 786 ? -12.690 7.633 33.304 1.00 93.19 786 SER A C 1
ATOM 5544 O O . SER A 1 786 ? -13.335 7.816 34.335 1.00 93.19 786 SER A O 1
ATOM 5546 N N . ARG A 1 787 ? -13.271 7.233 32.171 1.00 95.38 787 ARG A N 1
ATOM 5547 C CA . ARG A 1 787 ? -14.708 7.028 32.014 1.00 95.38 787 ARG A CA 1
ATOM 5548 C C . ARG A 1 787 ? -14.983 5.891 31.032 1.00 95.38 787 ARG A C 1
ATOM 5550 O O . ARG A 1 787 ? -14.336 5.813 29.990 1.00 95.38 787 ARG A O 1
ATOM 5557 N N . LEU A 1 788 ? -15.969 5.063 31.361 1.00 97.88 788 LEU A N 1
ATOM 5558 C CA . LEU A 1 788 ? -16.475 3.961 30.543 1.00 97.88 788 LEU A CA 1
ATOM 5559 C C . LEU A 1 788 ? -17.998 4.087 30.442 1.00 97.88 788 LEU A C 1
ATOM 5561 O O . LEU A 1 788 ? -18.687 4.144 31.459 1.00 97.88 788 LEU A O 1
ATOM 5565 N N . ILE A 1 789 ? -18.509 4.160 29.217 1.00 98.31 789 ILE A N 1
ATOM 5566 C CA . ILE A 1 789 ? -19.934 4.105 28.890 1.00 98.31 789 ILE A CA 1
ATOM 5567 C C . ILE A 1 789 ? -20.196 2.769 28.198 1.00 98.31 789 ILE A C 1
ATOM 5569 O O . ILE A 1 789 ? -19.693 2.538 27.106 1.00 98.31 789 ILE A O 1
ATOM 5573 N N . ASN A 1 790 ? -20.962 1.889 28.827 1.00 98.19 790 ASN A N 1
ATOM 5574 C CA . ASN A 1 790 ? -21.373 0.583 28.315 1.00 98.19 790 ASN A CA 1
ATOM 5575 C C . ASN A 1 790 ? -22.904 0.523 28.200 1.00 98.19 790 ASN A C 1
ATOM 5577 O O . ASN A 1 790 ? -23.534 -0.461 28.570 1.00 98.19 790 ASN A O 1
ATOM 5581 N N . ASP A 1 791 ? -23.516 1.617 27.756 1.00 97.69 791 ASP A N 1
ATOM 5582 C CA . ASP A 1 791 ? -24.967 1.787 27.787 1.00 97.69 791 ASP A CA 1
ATOM 5583 C C . ASP A 1 791 ? -25.646 1.169 26.549 1.00 97.69 791 ASP A C 1
ATOM 5585 O O . ASP A 1 791 ? -24.993 0.641 25.647 1.00 97.69 791 ASP A O 1
ATOM 5589 N N . ASN A 1 792 ? -26.975 1.273 26.458 1.00 96.25 792 ASN A N 1
ATOM 5590 C CA . ASN A 1 792 ? -27.761 0.920 25.266 1.00 96.25 792 ASN A CA 1
ATOM 5591 C C . ASN A 1 792 ? -27.481 -0.502 24.741 1.00 96.25 792 ASN A C 1
ATOM 5593 O O . ASN A 1 792 ? -27.228 -0.689 23.550 1.00 96.25 792 ASN A O 1
ATOM 5597 N N . ASN A 1 793 ? -27.518 -1.506 25.621 1.00 96.06 793 ASN A N 1
ATOM 5598 C CA . ASN A 1 793 ? -27.128 -2.893 25.326 1.00 96.06 793 ASN A CA 1
ATOM 5599 C C . ASN A 1 793 ? -25.648 -3.072 24.928 1.00 96.06 793 ASN A C 1
ATOM 5601 O O . ASN A 1 793 ? -25.317 -4.000 24.190 1.00 96.06 793 ASN A O 1
ATOM 5605 N N . GLY A 1 794 ? -24.754 -2.196 25.395 1.00 97.94 794 GLY A N 1
ATOM 5606 C CA . GLY A 1 794 ? -23.313 -2.424 25.327 1.00 97.94 794 GLY A CA 1
ATOM 5607 C C . GLY A 1 794 ? -22.934 -3.710 26.063 1.00 97.94 794 GLY A C 1
ATOM 5608 O O . GLY A 1 794 ? -23.425 -3.979 27.162 1.00 97.94 794 GLY A O 1
ATOM 5609 N N . ALA A 1 795 ? -22.082 -4.522 25.445 1.00 98.31 795 ALA A N 1
ATOM 5610 C CA . ALA A 1 795 ? -21.639 -5.799 25.986 1.00 98.31 795 ALA A CA 1
ATOM 5611 C C . ALA A 1 795 ? -20.141 -5.759 26.286 1.00 98.31 795 ALA A C 1
ATOM 5613 O O . ALA A 1 795 ? -19.325 -5.516 25.394 1.00 98.31 795 ALA A O 1
ATOM 5614 N N . LEU A 1 796 ? -19.782 -6.037 27.534 1.00 98.56 796 LEU A N 1
ATOM 5615 C CA . LEU A 1 796 ? -18.416 -6.259 27.984 1.00 98.56 796 LEU A CA 1
ATOM 5616 C C . LEU A 1 796 ? -18.374 -7.640 28.634 1.00 98.56 796 LEU A C 1
ATOM 5618 O O . LEU A 1 796 ? -18.906 -7.840 29.725 1.00 98.56 796 LEU A O 1
ATOM 5622 N N . VAL A 1 797 ? -17.788 -8.605 27.934 1.00 98.19 797 VAL A N 1
ATOM 5623 C CA . VAL A 1 797 ? -17.911 -10.022 28.284 1.00 98.19 797 VAL A CA 1
ATOM 5624 C C . VAL A 1 797 ? -16.539 -10.678 28.308 1.00 98.19 797 VAL A C 1
ATOM 5626 O O . VAL A 1 797 ? -15.750 -10.516 27.373 1.00 98.19 797 VAL A O 1
ATOM 5629 N N . SER A 1 798 ? -16.258 -11.446 29.359 1.00 97.56 798 SER A N 1
ATOM 5630 C CA . SER A 1 798 ? -15.124 -12.362 29.352 1.00 97.56 798 SER A CA 1
ATOM 5631 C C . SER A 1 798 ? -15.534 -13.760 28.874 1.00 97.56 798 SER A C 1
ATOM 5633 O O . SER A 1 798 ? -16.647 -14.228 29.111 1.00 97.56 798 SER A O 1
ATOM 5635 N N . ASN A 1 799 ? -14.619 -14.456 28.203 1.00 93.00 799 ASN A N 1
ATOM 5636 C CA . ASN A 1 799 ? -14.781 -15.845 27.783 1.00 93.00 799 ASN A CA 1
ATOM 5637 C C . ASN A 1 799 ? -13.869 -16.756 28.618 1.00 93.00 799 ASN A C 1
ATOM 5639 O O . ASN A 1 799 ? -12.860 -17.271 28.133 1.00 93.00 799 ASN A O 1
ATOM 5643 N N . GLY A 1 800 ? -14.202 -16.907 29.901 1.00 89.62 800 GLY A N 1
ATOM 5644 C CA . GLY A 1 800 ? -13.532 -17.843 30.814 1.00 89.62 800 GLY A CA 1
ATOM 5645 C C . GLY A 1 800 ? -12.482 -17.242 31.755 1.00 89.62 800 GLY A C 1
ATOM 5646 O O . GLY A 1 800 ? -11.883 -17.988 32.523 1.00 89.62 800 GLY A O 1
ATOM 5647 N N . GLY A 1 801 ? -12.268 -15.925 31.740 1.00 96.50 801 GLY A N 1
ATOM 5648 C CA . GLY A 1 801 ? -11.368 -15.212 32.658 1.00 96.50 801 GLY A CA 1
ATOM 5649 C C . GLY A 1 801 ? -12.042 -14.026 33.349 1.00 96.50 801 GLY A C 1
ATOM 5650 O O . GLY A 1 801 ? -13.267 -13.919 33.352 1.00 96.50 801 GLY A O 1
ATOM 5651 N N . ASP A 1 802 ? -11.258 -13.144 33.960 1.00 98.19 802 ASP A N 1
ATOM 5652 C CA . ASP A 1 802 ? -11.789 -12.058 34.793 1.00 98.19 802 ASP A CA 1
ATOM 5653 C C . ASP A 1 802 ? -12.151 -10.805 33.982 1.00 98.19 802 ASP A C 1
ATOM 5655 O O . ASP A 1 802 ? -11.566 -10.515 32.932 1.00 98.19 802 ASP A O 1
ATOM 5659 N N . VAL A 1 803 ? -13.074 -10.009 34.525 1.00 98.75 803 VAL A N 1
ATOM 5660 C CA . VAL A 1 803 ? -13.334 -8.631 34.090 1.00 98.75 803 VAL A CA 1
ATOM 5661 C C . VAL A 1 803 ? -12.816 -7.678 35.164 1.00 98.75 803 VAL A C 1
ATOM 5663 O O . VAL A 1 803 ? -13.313 -7.662 36.286 1.00 98.75 803 VAL A O 1
ATOM 5666 N N . THR A 1 804 ? -11.825 -6.853 34.835 1.00 98.62 804 THR A N 1
ATOM 5667 C CA . THR A 1 804 ? -11.246 -5.857 35.746 1.00 98.62 804 THR A CA 1
ATOM 5668 C C . THR A 1 804 ? -11.371 -4.458 35.156 1.00 98.62 804 THR A C 1
ATOM 5670 O O . THR A 1 804 ? -10.758 -4.146 34.137 1.00 98.62 804 THR A O 1
ATOM 5673 N N . LEU A 1 805 ? -12.133 -3.594 35.823 1.00 98.62 805 LEU A N 1
ATOM 5674 C CA . LEU A 1 805 ? -12.406 -2.221 35.405 1.00 98.62 805 LEU A CA 1
ATOM 5675 C C . LEU A 1 805 ? -11.838 -1.247 36.446 1.00 98.62 805 LEU A C 1
ATOM 5677 O O . LEU A 1 805 ? -12.382 -1.076 37.538 1.00 98.62 805 LEU A O 1
ATOM 5681 N N . LYS A 1 806 ? -10.733 -0.590 36.104 1.00 98.00 806 LYS A N 1
ATOM 5682 C CA . LYS A 1 806 ? -10.152 0.519 36.865 1.00 98.00 806 LYS A CA 1
ATOM 5683 C C . LYS A 1 806 ? -10.655 1.819 36.256 1.00 98.00 806 LYS A C 1
ATOM 5685 O O . LYS A 1 806 ? -10.118 2.286 35.258 1.00 98.00 806 LYS A O 1
ATOM 5690 N N . ILE A 1 807 ? -11.728 2.364 36.821 1.00 97.44 807 ILE A N 1
ATOM 5691 C CA . ILE A 1 807 ? -12.410 3.535 36.268 1.00 97.44 807 ILE A CA 1
ATOM 5692 C C . ILE A 1 807 ? -12.334 4.661 37.281 1.00 97.44 807 ILE A C 1
ATOM 5694 O O . ILE A 1 807 ? -12.910 4.514 38.344 1.00 97.44 807 ILE A O 1
ATOM 5698 N N . SER A 1 808 ? -11.650 5.770 36.996 1.00 93.88 808 SER A N 1
ATOM 5699 C CA . SER A 1 808 ? -11.394 6.803 38.023 1.00 93.88 808 SER A CA 1
ATOM 5700 C C . SER A 1 808 ? -12.520 7.827 38.222 1.00 93.88 808 SER A C 1
ATOM 5702 O O . SER A 1 808 ? -12.549 8.522 39.236 1.00 93.88 808 SER A O 1
ATOM 5704 N N . ASN A 1 809 ? -13.460 7.939 37.278 1.00 94.31 809 ASN A N 1
ATOM 5705 C CA . ASN A 1 809 ? -14.586 8.872 37.361 1.00 94.31 809 ASN A CA 1
ATOM 5706 C C . ASN A 1 809 ? -15.928 8.142 37.204 1.00 94.31 809 ASN A C 1
ATOM 5708 O O . ASN A 1 809 ? -16.525 7.747 38.203 1.00 94.31 809 ASN A O 1
ATOM 5712 N N . LEU A 1 810 ? -16.384 7.905 35.974 1.00 96.94 810 LEU A N 1
ATOM 5713 C CA . LEU A 1 810 ? -17.737 7.407 35.698 1.00 96.94 810 LEU A CA 1
ATOM 5714 C C . LEU A 1 810 ? -17.697 6.060 34.977 1.00 96.94 810 LEU A C 1
ATOM 5716 O O . LEU A 1 810 ? -17.154 5.971 33.873 1.00 96.94 810 LEU A O 1
ATOM 5720 N N . LEU A 1 811 ? -18.336 5.052 35.566 1.00 98.50 811 LEU A N 1
ATOM 5721 C CA . LEU A 1 811 ? -18.699 3.805 34.903 1.00 98.50 811 LEU A CA 1
ATOM 5722 C C . LEU A 1 811 ? -20.220 3.772 34.722 1.00 98.50 811 LEU A C 1
ATOM 5724 O O . LEU A 1 811 ? -20.958 3.570 35.682 1.00 98.50 811 LEU A O 1
ATOM 5728 N N . SER A 1 812 ? -20.684 3.976 33.493 1.00 98.38 812 SER A N 1
ATOM 5729 C CA . SER A 1 812 ? -22.094 3.832 33.125 1.00 98.38 812 SER A CA 1
ATOM 5730 C C . SER A 1 812 ? -22.301 2.490 32.433 1.00 98.38 812 SER A C 1
ATOM 5732 O O . SER A 1 812 ? -21.577 2.161 31.500 1.00 98.38 812 SER A O 1
ATOM 5734 N N . ASN A 1 813 ? -23.254 1.710 32.922 1.00 98.31 813 ASN A N 1
ATOM 5735 C CA . ASN A 1 813 ? -23.698 0.428 32.383 1.00 98.31 813 ASN A CA 1
ATOM 5736 C C . ASN A 1 813 ? -25.233 0.423 32.280 1.00 98.31 813 ASN A C 1
ATOM 5738 O O . ASN A 1 813 ? -25.898 -0.544 32.647 1.00 98.31 813 ASN A O 1
ATOM 5742 N N . MET A 1 814 ? -25.828 1.534 31.851 1.00 97.94 814 MET A N 1
ATOM 5743 C CA . MET A 1 814 ? -27.279 1.676 31.781 1.00 97.94 814 MET A CA 1
ATOM 5744 C C . MET A 1 814 ? -27.842 0.773 30.688 1.00 97.94 814 MET A C 1
ATOM 5746 O O . MET A 1 814 ? -27.515 0.946 29.515 1.00 97.94 814 MET A O 1
ATOM 5750 N N . THR A 1 815 ? -28.703 -0.184 31.044 1.00 96.75 815 THR A N 1
ATOM 5751 C CA . THR A 1 815 ? -29.198 -1.249 30.134 1.00 96.75 815 THR A CA 1
ATOM 5752 C C . THR A 1 815 ? -28.097 -2.121 29.505 1.00 96.75 815 THR A C 1
ATOM 5754 O O . THR A 1 815 ? -28.364 -2.903 28.596 1.00 96.75 815 THR A O 1
ATOM 5757 N N . GLY A 1 816 ? -26.852 -1.981 29.965 1.00 98.19 816 GLY A N 1
ATOM 5758 C CA . GLY A 1 816 ? -25.692 -2.711 29.467 1.00 98.19 816 GLY A CA 1
ATOM 5759 C C . GLY A 1 816 ? -25.458 -4.031 30.190 1.00 98.19 816 GLY A C 1
ATOM 5760 O O . GLY A 1 816 ? -26.104 -4.345 31.194 1.00 98.19 816 GLY A O 1
ATOM 5761 N N . ILE A 1 817 ? -24.501 -4.802 29.683 1.00 98.56 817 ILE A N 1
ATOM 5762 C CA . ILE A 1 817 ? -24.077 -6.081 30.253 1.00 98.56 817 ILE A CA 1
ATOM 5763 C C . ILE A 1 817 ? -22.570 -6.048 30.500 1.00 98.56 817 ILE A C 1
ATOM 5765 O O . ILE A 1 817 ? -21.786 -5.818 29.578 1.00 98.56 817 ILE A O 1
ATOM 5769 N N . ILE A 1 818 ? -22.183 -6.331 31.743 1.00 98.75 818 ILE A N 1
ATOM 5770 C CA . ILE A 1 818 ? -20.819 -6.662 32.159 1.00 98.75 818 ILE A CA 1
ATOM 5771 C C . ILE A 1 818 ? -20.870 -8.085 32.724 1.00 98.75 818 ILE A C 1
ATOM 5773 O O . ILE A 1 818 ? -21.512 -8.308 33.749 1.00 98.75 818 ILE A O 1
ATOM 5777 N N . ASP A 1 819 ? -20.238 -9.051 32.063 1.00 98.50 819 ASP A N 1
ATOM 5778 C CA . ASP A 1 819 ? -20.370 -10.470 32.422 1.00 98.50 819 ASP A CA 1
ATOM 5779 C C . ASP A 1 819 ? -19.014 -11.187 32.418 1.00 98.50 819 ASP A C 1
ATOM 5781 O O . ASP A 1 819 ? -18.316 -11.201 31.404 1.00 98.50 819 ASP A O 1
ATOM 5785 N N . ALA A 1 820 ? -18.650 -11.779 33.558 1.00 98.19 820 ALA A N 1
ATOM 5786 C CA . ALA A 1 820 ? -17.464 -12.622 33.708 1.00 98.19 820 ALA A CA 1
ATOM 5787 C C . ALA A 1 820 ? -17.782 -14.129 33.786 1.00 98.19 820 ALA A C 1
ATOM 5789 O O . ALA A 1 820 ? -16.906 -14.939 34.096 1.00 98.19 820 ALA A O 1
ATOM 5790 N N . GLY A 1 821 ? -19.038 -14.533 33.576 1.00 95.31 821 GLY A N 1
ATOM 5791 C CA . GLY A 1 821 ? -19.485 -15.919 33.683 1.00 95.31 821 GLY A CA 1
ATOM 5792 C C . GLY A 1 821 ? -19.168 -16.525 35.053 1.00 95.31 821 GLY A C 1
ATOM 5793 O O . GLY A 1 821 ? -19.675 -16.086 36.084 1.00 95.31 821 GLY A O 1
ATOM 5794 N N . SER A 1 822 ? -18.313 -17.549 35.072 1.00 95.00 822 SER A N 1
ATOM 5795 C CA . SER A 1 822 ? -17.873 -18.241 36.292 1.00 95.00 822 SER A CA 1
ATOM 5796 C C . SER A 1 822 ? -16.678 -17.586 37.005 1.00 95.00 822 SER A C 1
ATOM 5798 O O . SER A 1 822 ? -16.121 -18.194 37.920 1.00 95.00 822 SER A O 1
ATOM 5800 N N . SER A 1 823 ? -16.275 -16.382 36.602 1.00 97.69 823 SER A N 1
ATOM 5801 C CA . SER A 1 823 ? -15.053 -15.709 37.066 1.00 97.69 823 SER A CA 1
ATOM 5802 C C . SER A 1 823 ? -15.355 -14.426 37.859 1.00 97.69 823 SER A C 1
ATOM 5804 O O . SER A 1 823 ? -16.503 -14.187 38.252 1.00 97.69 823 SER A O 1
ATOM 5806 N N . LEU A 1 824 ? -14.332 -13.626 38.172 1.00 98.31 824 LEU A N 1
ATOM 5807 C CA . LEU A 1 824 ? -14.449 -12.423 39.001 1.00 98.31 824 LEU A CA 1
ATOM 5808 C C . LEU A 1 824 ? -14.712 -11.171 38.149 1.00 98.31 824 LEU A C 1
ATOM 5810 O O . LEU A 1 824 ? -14.018 -10.912 37.165 1.00 98.31 824 LEU A O 1
ATOM 5814 N N . VAL A 1 825 ? -15.657 -10.337 38.595 1.00 98.81 825 VAL A N 1
ATOM 5815 C CA . VAL A 1 825 ? -15.743 -8.928 38.183 1.00 98.81 825 VAL A CA 1
ATOM 5816 C C . VAL A 1 825 ? -15.159 -8.051 39.284 1.00 98.81 825 VAL A C 1
ATOM 5818 O O . VAL A 1 825 ? -15.657 -8.049 40.412 1.00 98.81 825 VAL A O 1
ATOM 5821 N N . THR A 1 826 ? -14.137 -7.265 38.951 1.00 98.75 826 THR A N 1
ATOM 5822 C CA . THR A 1 826 ? -13.568 -6.233 39.825 1.00 98.75 826 THR A CA 1
ATOM 5823 C C . THR A 1 826 ? -13.812 -4.855 39.230 1.00 98.75 826 THR A C 1
ATOM 5825 O O . THR A 1 826 ? -13.414 -4.594 38.097 1.00 98.75 826 THR A O 1
ATOM 5828 N N . ILE A 1 827 ? -14.418 -3.954 39.999 1.00 98.69 827 ILE A N 1
ATOM 5829 C CA . ILE A 1 827 ? -14.568 -2.538 39.649 1.00 98.69 827 ILE A CA 1
ATOM 5830 C C . ILE A 1 827 ? -13.916 -1.712 40.753 1.00 98.69 827 ILE A C 1
ATOM 5832 O O . ILE A 1 827 ? -14.271 -1.870 41.917 1.00 98.69 827 ILE A O 1
ATOM 5836 N N . SER A 1 828 ? -12.983 -0.824 40.405 1.00 97.31 828 SER A N 1
ATOM 5837 C CA . SER A 1 828 ? -12.276 0.011 41.386 1.00 97.31 828 SER A CA 1
ATOM 5838 C C . SER A 1 828 ? -12.058 1.444 40.916 1.00 97.31 828 SER A C 1
ATOM 5840 O O . SER A 1 828 ? -11.827 1.677 39.729 1.00 97.31 828 SER A O 1
ATOM 5842 N N . GLY A 1 829 ? -12.042 2.379 41.870 1.00 92.12 829 GLY A N 1
ATOM 5843 C CA . GLY A 1 829 ? -11.694 3.789 41.660 1.00 92.12 829 GLY A CA 1
ATOM 5844 C C . GLY A 1 829 ? -12.841 4.697 41.207 1.00 92.12 829 GLY A C 1
ATOM 5845 O O . GLY A 1 829 ? -12.628 5.902 41.097 1.00 92.12 829 GLY A O 1
ATOM 5846 N N . SER A 1 830 ? -14.040 4.160 40.957 1.00 94.75 830 SER A N 1
ATOM 5847 C CA . SER A 1 830 ? -15.114 4.928 40.319 1.00 94.75 830 SER A CA 1
ATOM 5848 C C . SER A 1 830 ? -15.763 5.899 41.298 1.00 94.75 830 SER A C 1
ATOM 5850 O O . SER A 1 830 ? -16.128 5.539 42.412 1.00 94.75 830 SER A O 1
ATOM 5852 N N . SER A 1 831 ? -15.939 7.151 40.886 1.00 96.31 831 SER A N 1
ATOM 5853 C CA . SER A 1 831 ? -16.756 8.101 41.645 1.00 96.31 831 SER A CA 1
ATOM 5854 C C . SER A 1 831 ? -18.241 7.740 41.530 1.00 96.31 831 SER A C 1
ATOM 5856 O O . SER A 1 831 ? -18.983 7.813 42.509 1.00 96.31 831 SER A O 1
ATOM 5858 N N . ASP A 1 832 ? -18.670 7.299 40.349 1.00 98.00 832 ASP A N 1
ATOM 5859 C CA . ASP A 1 832 ? -20.059 6.952 40.069 1.00 98.00 832 ASP A CA 1
ATOM 5860 C C . ASP A 1 832 ? -20.158 5.691 39.202 1.00 98.00 832 ASP A C 1
ATOM 5862 O O . ASP A 1 832 ? -19.752 5.688 38.037 1.00 98.00 832 ASP A O 1
ATOM 5866 N N . LEU A 1 833 ? -20.714 4.629 39.785 1.00 98.56 833 LEU A N 1
ATOM 5867 C CA . LEU A 1 833 ? -21.059 3.379 39.121 1.00 98.56 833 LEU A CA 1
ATOM 5868 C C . LEU A 1 833 ? -22.570 3.348 38.880 1.00 98.56 833 LEU A C 1
ATOM 5870 O O . LEU A 1 833 ? -23.357 3.061 39.784 1.00 98.56 833 LEU A O 1
ATOM 5874 N N . ASN A 1 834 ? -22.983 3.633 37.650 1.00 98.38 834 ASN A N 1
ATOM 5875 C CA . ASN A 1 834 ? -24.383 3.660 37.253 1.00 98.38 834 ASN A CA 1
ATOM 5876 C C . ASN A 1 834 ? -24.769 2.378 36.503 1.00 98.38 834 ASN A C 1
ATOM 5878 O O . ASN A 1 834 ? -24.505 2.245 35.315 1.00 98.38 834 ASN A O 1
ATOM 5882 N N . ASN A 1 835 ? -25.431 1.452 37.189 1.00 98.44 835 ASN A N 1
ATOM 5883 C CA . ASN A 1 835 ? -25.963 0.197 36.658 1.00 98.44 835 ASN A CA 1
ATOM 5884 C C . ASN A 1 835 ? -27.503 0.210 36.536 1.00 98.44 835 ASN A C 1
ATOM 5886 O O . ASN A 1 835 ? -28.155 -0.826 36.666 1.00 98.44 835 ASN A O 1
ATOM 5890 N N . GLN A 1 836 ? -28.122 1.377 36.332 1.00 97.94 836 GLN A N 1
ATOM 5891 C CA . GLN A 1 836 ? -29.582 1.469 36.210 1.00 97.94 836 GLN A CA 1
ATOM 5892 C C . GLN A 1 836 ? -30.102 0.668 35.005 1.00 97.94 836 GLN A C 1
ATOM 5894 O O . GLN A 1 836 ? -29.690 0.893 33.867 1.00 97.94 836 GLN A O 1
ATOM 5899 N N . GLY A 1 837 ? -30.979 -0.306 35.261 1.00 97.12 837 GLY A N 1
ATOM 5900 C CA . GLY A 1 837 ? -31.486 -1.248 34.251 1.00 97.12 837 GLY A CA 1
ATOM 5901 C C . GLY A 1 837 ? -30.428 -2.157 33.608 1.00 97.12 837 GLY A C 1
ATOM 5902 O O . GLY A 1 837 ? -30.759 -2.917 32.701 1.00 97.12 837 GLY A O 1
ATOM 5903 N N . GLY A 1 838 ? -29.167 -2.069 34.037 1.00 98.19 838 GLY A N 1
ATOM 5904 C CA . GLY A 1 838 ? -28.053 -2.867 33.534 1.00 98.19 838 GLY A CA 1
ATOM 5905 C C . GLY A 1 838 ? -27.848 -4.163 34.305 1.00 98.19 838 GLY A C 1
ATOM 5906 O O . GLY A 1 838 ? -28.498 -4.429 35.319 1.00 98.19 838 GLY A O 1
ATOM 5907 N N . SER A 1 839 ? -26.903 -4.977 33.841 1.00 98.44 839 SER A N 1
ATOM 5908 C CA . SER A 1 839 ? -26.504 -6.209 34.513 1.00 98.44 839 SER A CA 1
ATOM 5909 C C . SER A 1 839 ? -24.992 -6.311 34.678 1.00 98.44 839 SER A C 1
ATOM 5911 O O . SER A 1 839 ? -24.251 -6.157 33.709 1.00 98.44 839 SER A O 1
ATOM 5913 N N . ILE A 1 840 ? -24.552 -6.607 35.902 1.00 98.75 840 ILE A N 1
ATOM 5914 C CA . ILE A 1 840 ? -23.170 -6.965 36.235 1.00 98.75 840 ILE A CA 1
ATOM 5915 C C . ILE A 1 840 ? -23.190 -8.367 36.846 1.00 98.75 840 ILE A C 1
ATOM 5917 O O . ILE A 1 840 ? -23.860 -8.585 37.861 1.00 98.75 840 ILE A O 1
ATOM 5921 N N . ARG A 1 841 ? -22.494 -9.322 36.220 1.00 98.44 841 ARG A N 1
ATOM 5922 C CA . ARG A 1 841 ? -22.555 -10.749 36.568 1.00 98.44 841 ARG A CA 1
ATOM 5923 C C . ARG A 1 841 ? -21.177 -11.400 36.659 1.00 98.44 841 ARG A C 1
ATOM 5925 O O . ARG A 1 841 ? -20.291 -11.100 35.866 1.00 98.44 841 ARG A O 1
ATOM 5932 N N . GLY A 1 842 ? -21.018 -12.318 37.607 1.00 98.06 842 GLY A N 1
ATOM 5933 C CA . GLY A 1 842 ? -19.824 -13.153 37.764 1.00 98.06 842 GLY A CA 1
ATOM 5934 C C . GLY A 1 842 ? -20.017 -14.198 38.862 1.00 98.06 842 GLY A C 1
ATOM 5935 O O . GLY A 1 842 ? -21.018 -14.182 39.576 1.00 98.06 842 GLY A O 1
ATOM 5936 N N . ASN A 1 843 ? -19.048 -15.090 39.069 1.00 97.75 843 ASN A N 1
ATOM 5937 C CA . ASN A 1 843 ? -19.054 -15.949 40.257 1.00 97.75 843 ASN A CA 1
ATOM 5938 C C . ASN A 1 843 ? -18.770 -15.142 41.533 1.00 97.75 843 ASN A C 1
ATOM 5940 O O . ASN A 1 843 ? -19.314 -15.449 42.593 1.00 97.75 843 ASN A O 1
ATOM 5944 N N . GLN A 1 844 ? -17.960 -14.089 41.416 1.00 98.31 844 GLN A N 1
ATOM 5945 C CA . GLN A 1 844 ? -17.696 -13.121 42.473 1.00 98.31 844 GLN A CA 1
ATOM 5946 C C . GLN A 1 844 ? -17.775 -11.702 41.908 1.00 98.31 844 GLN A C 1
ATOM 5948 O O . GLN A 1 844 ? -17.303 -11.445 40.799 1.00 98.31 844 GLN A O 1
ATOM 5953 N N . LEU A 1 845 ? -18.330 -10.776 42.688 1.00 98.75 845 LEU A N 1
ATOM 5954 C CA . LEU A 1 845 ? -18.338 -9.346 42.387 1.00 98.75 845 LEU A CA 1
ATOM 5955 C C . LEU A 1 845 ? -17.578 -8.590 43.485 1.00 98.75 845 LEU A C 1
ATOM 5957 O O . LEU A 1 845 ? -17.934 -8.677 44.659 1.00 98.75 845 LEU A O 1
ATOM 5961 N N . SER A 1 846 ? -16.548 -7.831 43.113 1.00 98.50 846 SER A N 1
ATOM 5962 C CA . SER A 1 846 ? -15.820 -6.917 44.002 1.00 98.50 846 SER A CA 1
ATOM 5963 C C . SER A 1 846 ? -15.925 -5.498 43.458 1.00 98.50 846 SER A C 1
ATOM 5965 O O . SER A 1 846 ? -15.292 -5.147 42.464 1.00 98.50 846 SER A O 1
ATOM 5967 N N . LEU A 1 847 ? -16.785 -4.693 44.076 1.00 98.69 847 LEU A N 1
ATOM 5968 C CA . LEU A 1 847 ? -17.186 -3.387 43.571 1.00 98.69 847 LEU A CA 1
ATOM 5969 C C . LEU A 1 847 ? -16.742 -2.290 44.539 1.00 98.69 847 LEU A C 1
ATOM 5971 O O . LEU A 1 847 ? -17.126 -2.288 45.707 1.00 98.69 847 LEU A O 1
ATOM 5975 N N . GLN A 1 848 ? -15.978 -1.323 44.049 1.00 98.19 848 GLN A N 1
ATOM 5976 C CA . GLN A 1 848 ? -15.577 -0.142 44.801 1.00 98.19 848 GLN A CA 1
ATOM 5977 C C . GLN A 1 848 ? -15.932 1.121 44.014 1.00 98.19 848 GLN A C 1
ATOM 5979 O O . GLN A 1 848 ? -15.352 1.389 42.957 1.00 98.19 848 GLN A O 1
ATOM 5984 N N . ALA A 1 849 ? -16.862 1.907 44.561 1.00 98.06 849 ALA A N 1
ATOM 5985 C CA . ALA A 1 849 ? -17.243 3.208 44.021 1.00 98.06 849 ALA A CA 1
ATOM 5986 C C . ALA A 1 849 ? -17.718 4.162 45.128 1.00 98.06 849 ALA A C 1
ATOM 5988 O O . ALA A 1 849 ? -18.149 3.706 46.182 1.00 98.06 849 ALA A O 1
ATOM 5989 N N . THR A 1 850 ? -17.682 5.484 44.921 1.00 97.69 850 THR A N 1
ATOM 5990 C CA . THR A 1 850 ? -18.291 6.419 45.892 1.00 97.69 850 THR A CA 1
ATOM 5991 C C . THR A 1 850 ? -19.812 6.269 45.901 1.00 97.69 850 THR A C 1
ATOM 5993 O O . THR A 1 850 ? -20.413 6.131 46.968 1.00 97.69 850 THR A O 1
ATOM 5996 N N . THR A 1 851 ? -20.424 6.256 44.716 1.00 98.31 851 THR A N 1
ATOM 5997 C CA . THR A 1 851 ? -21.857 6.010 44.518 1.00 98.31 851 THR A CA 1
ATOM 5998 C C . THR A 1 851 ? -22.059 4.816 43.593 1.00 98.31 851 THR A C 1
ATOM 6000 O O . THR A 1 851 ? -21.462 4.761 42.521 1.00 98.31 851 THR A O 1
ATOM 6003 N N . LEU A 1 852 ? -22.933 3.890 43.982 1.00 98.62 852 LEU A N 1
ATOM 6004 C CA . LEU A 1 852 ? -23.431 2.800 43.144 1.00 98.62 852 LEU A CA 1
ATOM 6005 C C . LEU A 1 852 ? -24.945 2.953 42.987 1.00 98.62 852 LEU A C 1
ATOM 6007 O O . LEU A 1 852 ? -25.679 2.866 43.971 1.00 98.62 852 LEU A O 1
ATOM 6011 N N . ARG A 1 853 ? -25.414 3.165 41.755 1.00 98.56 853 ARG A N 1
ATOM 6012 C CA . ARG A 1 853 ? -26.843 3.183 41.409 1.00 98.56 853 ARG A CA 1
ATOM 6013 C C . ARG A 1 853 ? -27.207 1.905 40.669 1.00 98.56 853 ARG A C 1
ATOM 6015 O O . ARG A 1 853 ? -26.781 1.705 39.542 1.00 98.56 853 ARG A O 1
ATOM 6022 N N . ASN A 1 854 ? -28.017 1.061 41.283 1.00 98.25 854 ASN A N 1
ATOM 6023 C CA . ASN A 1 854 ? -28.511 -0.206 40.752 1.00 98.25 854 ASN A CA 1
ATOM 6024 C C . ASN A 1 854 ? -30.047 -0.222 40.622 1.00 98.25 854 ASN A C 1
ATOM 6026 O O . ASN A 1 854 ? -30.676 -1.273 40.678 1.00 98.25 854 ASN A O 1
ATOM 6030 N N . GLY A 1 855 ? -30.674 0.948 40.494 1.00 95.00 855 GLY A N 1
ATOM 6031 C CA . GLY A 1 855 ? -32.128 1.050 40.387 1.00 95.00 855 GLY A CA 1
ATOM 6032 C C . GLY A 1 855 ? -32.693 0.660 39.016 1.00 95.00 855 GLY A C 1
ATOM 6033 O O . GLY A 1 855 ? -31.988 0.131 38.159 1.00 95.00 855 GLY A O 1
ATOM 6034 N N . GLN A 1 856 ? -33.981 0.937 38.791 1.00 91.44 856 GLN A N 1
ATOM 6035 C CA . GLN A 1 856 ? -34.669 0.692 37.506 1.00 91.44 856 GLN A CA 1
ATOM 6036 C C . GLN A 1 856 ? -34.518 -0.751 36.979 1.00 91.44 856 GLN A C 1
ATOM 6038 O O . GLN A 1 856 ? -34.261 -0.955 35.798 1.00 91.44 856 GLN A O 1
ATOM 6043 N N . GLN A 1 857 ? -34.676 -1.762 37.841 1.00 94.75 857 GLN A N 1
ATOM 6044 C CA . GLN A 1 857 ? -34.430 -3.180 37.517 1.00 94.75 857 GLN A CA 1
ATOM 6045 C C . GLN A 1 857 ? -32.956 -3.539 37.242 1.00 94.75 857 GLN A C 1
ATOM 6047 O O . GLN A 1 857 ? -32.683 -4.582 36.649 1.00 94.75 857 GLN A O 1
ATOM 6052 N N . GLY A 1 858 ? -32.006 -2.718 37.698 1.00 98.00 858 GLY A N 1
ATOM 6053 C CA . GLY A 1 858 ? -30.582 -3.045 37.685 1.00 98.00 858 GLY A CA 1
ATOM 6054 C C . GLY A 1 858 ? -30.278 -4.339 38.446 1.00 98.00 858 GLY A C 1
ATOM 6055 O O . GLY A 1 858 ? -30.919 -4.667 39.452 1.00 98.00 858 GLY A O 1
ATOM 6056 N N . GLN A 1 859 ? -29.308 -5.103 37.950 1.00 98.56 859 GLN A N 1
ATOM 6057 C CA . GLN A 1 859 ? -28.945 -6.418 38.472 1.00 98.56 859 GLN A CA 1
ATOM 6058 C C . GLN A 1 859 ? -27.452 -6.504 38.776 1.00 98.56 859 GLN A C 1
ATOM 6060 O O . GLN A 1 859 ? -26.625 -6.343 37.878 1.00 98.56 859 GLN A O 1
ATOM 6065 N N . LEU A 1 860 ? -27.123 -6.863 40.014 1.00 98.69 860 LEU A N 1
ATOM 6066 C CA . LEU A 1 860 ? -25.802 -7.327 40.428 1.00 98.69 860 LEU A CA 1
ATOM 6067 C C . LEU A 1 860 ? -25.942 -8.789 40.850 1.00 98.69 860 LEU A C 1
ATOM 6069 O O . LEU A 1 860 ? -26.590 -9.082 41.858 1.00 98.69 860 LEU A O 1
ATOM 6073 N N . VAL A 1 861 ? -25.388 -9.708 40.061 1.00 98.38 861 VAL A N 1
ATOM 6074 C CA . VAL A 1 861 ? -25.544 -11.153 40.271 1.00 98.38 861 VAL A CA 1
ATOM 6075 C C . VAL A 1 861 ? -24.181 -11.801 40.482 1.00 98.38 861 VAL A C 1
ATOM 6077 O O . VAL A 1 861 ? -23.363 -11.856 39.568 1.00 98.38 861 VAL A O 1
ATOM 6080 N N . ALA A 1 862 ? -23.957 -12.306 41.688 1.00 98.44 862 ALA A N 1
ATOM 6081 C CA . ALA A 1 862 ? -22.814 -13.122 42.054 1.00 98.44 862 ALA A CA 1
ATOM 6082 C C . ALA A 1 862 ? -23.216 -14.602 42.198 1.00 98.44 862 ALA A C 1
ATOM 6084 O O . ALA A 1 862 ? -24.350 -14.930 42.563 1.00 98.44 862 ALA A O 1
ATOM 6085 N N . GLY A 1 863 ? -22.270 -15.499 41.937 1.00 97.31 863 GLY A N 1
ATOM 6086 C CA . GLY A 1 863 ? -22.353 -16.914 42.294 1.00 97.31 863 GLY A CA 1
ATOM 6087 C C . GLY A 1 863 ? -21.911 -17.167 43.737 1.00 97.31 863 GLY A C 1
ATOM 6088 O O . GLY A 1 863 ? -22.126 -16.343 44.632 1.00 97.31 863 GLY A O 1
ATOM 6089 N N . SER A 1 864 ? -21.245 -18.301 43.958 1.00 96.44 864 SER A N 1
ATOM 6090 C CA . SER A 1 864 ? -20.818 -18.724 45.294 1.00 96.44 864 SER A CA 1
ATOM 6091 C C . SER A 1 864 ? -19.631 -17.923 45.837 1.00 96.44 864 SER A C 1
ATOM 6093 O O . SER A 1 864 ? -19.340 -17.982 47.028 1.00 96.44 864 SER A O 1
ATOM 6095 N N . GLY A 1 865 ? -18.936 -17.163 44.984 1.00 96.88 865 GLY A N 1
ATOM 6096 C CA . GLY A 1 865 ? -17.882 -16.236 45.405 1.00 96.88 865 GLY A CA 1
ATOM 6097 C C . GLY A 1 865 ? -18.410 -14.977 46.106 1.00 96.88 865 GLY A C 1
ATOM 6098 O O . GLY A 1 865 ? -17.662 -14.322 46.830 1.00 96.88 865 GLY A O 1
ATOM 6099 N N . GLY A 1 866 ? -19.702 -14.667 45.950 1.00 97.88 866 GLY A N 1
ATOM 6100 C CA . GLY A 1 866 ? -20.377 -13.581 46.658 1.00 97.88 866 GLY A CA 1
ATOM 6101 C C . GLY A 1 866 ? -20.157 -12.182 46.074 1.00 97.88 866 GLY A C 1
ATOM 6102 O O . GLY A 1 866 ? -19.421 -11.974 45.107 1.00 97.88 866 GLY A O 1
ATOM 6103 N N . LEU A 1 867 ? -20.835 -11.209 46.676 1.00 98.62 867 LEU A N 1
ATOM 6104 C CA . LEU A 1 867 ? -20.834 -9.802 46.283 1.00 98.62 867 LEU A CA 1
ATOM 6105 C C . LEU A 1 867 ? -20.264 -8.960 47.420 1.00 98.62 867 LEU A C 1
ATOM 6107 O O . LEU A 1 867 ? -20.775 -8.991 48.537 1.00 98.62 867 LEU A O 1
ATOM 6111 N N . VAL A 1 868 ? -19.241 -8.163 47.120 1.00 98.56 868 VAL A N 1
ATOM 6112 C CA . VAL A 1 868 ? -18.696 -7.149 48.025 1.00 98.56 868 VAL A CA 1
ATOM 6113 C C . VAL A 1 868 ? -18.837 -5.779 47.381 1.00 98.56 868 VAL A C 1
ATOM 6115 O O . VAL A 1 868 ? -18.357 -5.576 46.266 1.00 98.56 868 VAL A O 1
ATOM 6118 N N . TYR A 1 869 ? -19.463 -4.842 48.091 1.00 98.50 869 TYR A N 1
ATOM 6119 C CA . TYR A 1 869 ? -19.473 -3.429 47.721 1.00 98.50 869 TYR A CA 1
ATOM 6120 C C . TYR A 1 869 ? -18.853 -2.574 48.825 1.00 98.50 869 TYR A C 1
ATOM 6122 O O . TYR A 1 869 ? -19.278 -2.661 49.977 1.00 98.50 869 TYR A O 1
ATOM 6130 N N . THR A 1 870 ? -17.898 -1.719 48.458 1.00 98.19 870 THR A N 1
ATOM 6131 C CA . THR A 1 870 ? -17.290 -0.720 49.345 1.00 98.19 870 THR A CA 1
ATOM 6132 C C . THR A 1 870 ? -17.486 0.677 48.757 1.00 98.19 870 THR A C 1
ATOM 6134 O O . THR A 1 870 ? -17.101 0.924 47.612 1.00 98.19 870 THR A O 1
ATOM 6137 N N . GLY A 1 871 ? -18.062 1.604 49.527 1.00 96.88 871 GLY A N 1
ATOM 6138 C CA . GLY A 1 871 ? -18.412 2.931 49.013 1.00 96.88 871 GLY A CA 1
ATOM 6139 C C . GLY A 1 871 ? -19.041 3.870 50.034 1.00 96.88 871 GLY A C 1
ATOM 6140 O O . GLY A 1 871 ? -18.905 3.667 51.234 1.00 96.88 871 GLY A O 1
ATOM 6141 N N . SER A 1 872 ? -19.731 4.910 49.564 1.00 97.19 872 SER A N 1
ATOM 6142 C CA . SER A 1 872 ? -20.450 5.865 50.429 1.00 97.19 872 SER A CA 1
ATOM 6143 C C . SER A 1 872 ? -21.962 5.837 50.217 1.00 97.19 872 SER A C 1
ATOM 6145 O O . SER A 1 872 ? -22.715 6.088 51.153 1.00 97.19 872 SER A O 1
ATOM 6147 N N . THR A 1 873 ? -22.427 5.497 49.016 1.00 98.44 873 THR A N 1
ATOM 6148 C CA . THR A 1 873 ? -23.858 5.417 48.704 1.00 98.44 873 THR A CA 1
ATOM 6149 C C . THR A 1 873 ? -24.151 4.199 47.841 1.00 98.44 873 THR A C 1
ATOM 6151 O O . THR A 1 873 ? -23.482 3.977 46.834 1.00 98.44 873 THR A O 1
ATOM 6154 N N . LEU A 1 874 ? -25.165 3.425 48.219 1.00 98.62 874 LEU A N 1
ATOM 6155 C CA . LEU A 1 874 ? -25.788 2.387 47.403 1.00 98.62 874 LEU A CA 1
ATOM 6156 C C . LEU A 1 874 ? -27.268 2.726 47.230 1.00 98.62 874 LEU A C 1
ATOM 6158 O O . LEU A 1 874 ? -28.022 2.719 48.198 1.00 98.62 874 LEU A O 1
ATOM 6162 N N . ASP A 1 875 ? -27.680 2.982 45.996 1.00 98.38 875 ASP A N 1
ATOM 6163 C CA . ASP A 1 875 ? -29.080 3.103 45.596 1.00 98.38 875 ASP A CA 1
ATOM 6164 C C . ASP A 1 875 ? -29.490 1.839 44.831 1.00 98.38 875 ASP A C 1
ATOM 6166 O O . ASP A 1 875 ? -29.175 1.687 43.655 1.00 98.38 875 ASP A O 1
ATOM 6170 N N . ASN A 1 876 ? -30.170 0.915 45.503 1.00 98.19 876 ASN A N 1
ATOM 6171 C CA . ASN A 1 876 ? -30.732 -0.312 44.943 1.00 98.19 876 ASN A CA 1
ATOM 6172 C C . ASN A 1 876 ? -32.261 -0.225 44.776 1.00 98.19 876 ASN A C 1
ATOM 6174 O O . ASN A 1 876 ? -32.961 -1.238 44.858 1.00 98.19 876 ASN A O 1
ATOM 6178 N N . ASN A 1 877 ? -32.813 0.972 44.571 1.00 97.62 877 ASN A N 1
ATOM 6179 C CA . ASN A 1 877 ? -34.262 1.157 44.531 1.00 97.62 877 ASN A CA 1
ATOM 6180 C C . ASN A 1 877 ? -34.895 0.480 43.304 1.00 97.62 877 ASN A C 1
ATOM 6182 O O . ASN A 1 877 ? -34.575 0.793 42.156 1.00 97.62 877 ASN A O 1
ATOM 6186 N N . GLY A 1 878 ? -35.775 -0.496 43.538 1.00 96.38 878 GLY A N 1
ATOM 6187 C CA . GLY A 1 878 ? -36.314 -1.384 42.499 1.00 96.38 878 GLY A CA 1
ATOM 6188 C C . GLY A 1 878 ? -35.272 -2.302 41.831 1.00 96.38 878 GLY A C 1
ATOM 6189 O O . GLY A 1 878 ? -35.577 -2.939 40.820 1.00 96.38 878 GLY A O 1
ATOM 6190 N N . GLY A 1 879 ? -34.046 -2.357 42.360 1.00 97.81 879 GLY A N 1
ATOM 6191 C CA . GLY A 1 879 ? -32.928 -3.159 41.864 1.00 97.81 879 GLY A CA 1
ATOM 6192 C C . GLY A 1 879 ? -32.810 -4.532 42.523 1.00 97.81 879 GLY A C 1
ATOM 6193 O O . GLY A 1 879 ? -33.569 -4.884 43.430 1.00 97.81 879 GLY A O 1
ATOM 6194 N N . THR A 1 880 ? -31.847 -5.330 42.064 1.00 98.50 880 THR A N 1
ATOM 6195 C CA . THR A 1 880 ? -31.523 -6.651 42.628 1.00 98.50 880 THR A CA 1
ATOM 6196 C C . THR A 1 880 ? -30.022 -6.812 42.857 1.00 98.50 880 THR A C 1
ATOM 6198 O O . THR A 1 880 ? -29.236 -6.687 41.919 1.00 98.50 880 THR A O 1
ATOM 6201 N N . LEU A 1 881 ? -29.642 -7.158 44.088 1.00 98.62 881 LEU A N 1
ATOM 6202 C CA . LEU A 1 881 ? -28.352 -7.740 44.464 1.00 98.62 881 LEU A CA 1
ATOM 6203 C C . LEU A 1 881 ? -28.604 -9.194 44.863 1.00 98.62 881 LEU A C 1
ATOM 6205 O O . LEU A 1 881 ? -29.348 -9.451 45.812 1.00 98.62 881 LEU A O 1
ATOM 6209 N N . LEU A 1 882 ? -27.989 -10.135 44.159 1.00 97.81 882 LEU A N 1
ATOM 6210 C CA . LEU A 1 882 ? -28.179 -11.564 44.383 1.00 97.81 882 LEU A CA 1
ATOM 6211 C C . LEU A 1 882 ? -26.829 -12.275 44.421 1.00 97.81 882 LEU A C 1
ATOM 6213 O O . LEU A 1 882 ? -26.109 -12.241 43.432 1.00 97.81 882 LEU A O 1
ATOM 6217 N N . SER A 1 883 ? -26.529 -12.971 45.516 1.00 97.44 883 SER A N 1
ATOM 6218 C CA . SER A 1 883 ? -25.402 -13.910 45.608 1.00 97.44 883 SER A CA 1
ATOM 6219 C C . SER A 1 883 ? -25.928 -15.337 45.752 1.00 97.44 883 SER A C 1
ATOM 6221 O O . SER A 1 883 ? -26.436 -15.705 46.808 1.00 97.44 883 SER A O 1
ATOM 6223 N N . SER A 1 884 ? -25.843 -16.148 44.698 1.00 93.06 884 SER A N 1
ATOM 6224 C CA . SER A 1 884 ? -26.328 -17.537 44.723 1.00 93.06 884 SER A CA 1
ATOM 6225 C C . SER A 1 884 ? -25.264 -18.466 45.310 1.00 93.06 884 SER A C 1
ATOM 6227 O O . SER A 1 884 ? -24.298 -18.792 44.622 1.00 93.06 884 SER A O 1
ATOM 6229 N N . GLY A 1 885 ? -25.433 -18.910 46.558 1.00 91.06 885 GLY A N 1
ATOM 6230 C CA . GLY A 1 885 ? -24.459 -19.779 47.231 1.00 91.06 885 GLY A CA 1
ATOM 6231 C C . GLY A 1 885 ? -23.310 -19.029 47.917 1.00 91.06 885 GLY A C 1
ATOM 6232 O O . GLY A 1 885 ? -22.265 -19.624 48.174 1.00 91.06 885 GLY A O 1
ATOM 6233 N N . GLY A 1 886 ? -23.440 -17.711 48.109 1.00 95.50 886 GLY A N 1
ATOM 6234 C CA . GLY A 1 886 ? -22.360 -16.848 48.591 1.00 95.50 886 GLY A CA 1
ATOM 6235 C C . GLY A 1 886 ? -22.843 -15.671 49.440 1.00 95.50 886 GLY A C 1
ATOM 6236 O O . GLY A 1 886 ? -24.040 -15.402 49.560 1.00 95.50 886 GLY A O 1
ATOM 6237 N N . THR A 1 887 ? -21.893 -14.949 50.031 1.00 97.38 887 THR A N 1
ATOM 6238 C CA . THR A 1 887 ? -22.166 -13.810 50.921 1.00 97.38 887 THR A CA 1
ATOM 6239 C C . THR A 1 887 ? -22.370 -12.516 50.139 1.00 97.38 887 THR A C 1
ATOM 6241 O O . THR A 1 887 ? -21.545 -12.161 49.300 1.00 97.38 887 THR A O 1
ATOM 6244 N N . THR A 1 888 ? -23.405 -11.754 50.489 1.00 98.38 888 THR A N 1
ATOM 6245 C CA . THR A 1 888 ? -23.573 -10.357 50.069 1.00 98.38 888 THR A CA 1
ATOM 6246 C C . THR A 1 888 ? -23.122 -9.435 51.204 1.00 98.38 888 THR A C 1
ATOM 6248 O O . THR A 1 888 ? -23.768 -9.372 52.251 1.00 98.38 888 THR A O 1
ATOM 6251 N N . ARG A 1 889 ? -22.003 -8.728 51.021 1.00 98.44 889 ARG A N 1
ATOM 6252 C CA . ARG A 1 889 ? -21.379 -7.843 52.017 1.00 98.44 889 ARG A CA 1
ATOM 6253 C C . ARG A 1 889 ? -21.317 -6.402 51.512 1.00 98.44 889 ARG A C 1
ATOM 6255 O O . ARG A 1 889 ? -20.692 -6.116 50.494 1.00 98.44 889 ARG A O 1
ATOM 6262 N N . LEU A 1 890 ? -21.955 -5.499 52.247 1.00 98.62 890 LEU A N 1
ATOM 6263 C CA . LEU A 1 890 ? -22.028 -4.071 51.946 1.00 98.62 890 LEU A CA 1
ATOM 6264 C C . LEU A 1 890 ? -21.277 -3.286 53.028 1.00 98.62 890 LEU A C 1
ATOM 6266 O O . LEU A 1 890 ? -21.696 -3.267 54.184 1.00 98.62 890 LEU A O 1
ATOM 6270 N N . GLU A 1 891 ? -20.170 -2.646 52.659 1.00 98.12 891 GLU A N 1
ATOM 6271 C CA . GLU A 1 891 ? -19.261 -1.932 53.564 1.00 98.12 891 GLU A CA 1
ATOM 6272 C C . GLU A 1 891 ? -19.205 -0.443 53.219 1.00 98.12 891 GLU A C 1
ATOM 6274 O O . GLU A 1 891 ? -18.339 0.014 52.473 1.00 98.12 891 GLU A O 1
ATOM 6279 N N . LEU A 1 892 ? -20.152 0.325 53.758 1.00 98.19 892 LEU A N 1
ATOM 6280 C CA . LEU A 1 892 ? -20.283 1.757 53.489 1.00 98.19 892 LEU A CA 1
ATOM 6281 C C . LEU A 1 892 ? -19.834 2.649 54.657 1.00 98.19 892 LEU A C 1
ATOM 6283 O O . LEU A 1 892 ? -19.820 3.873 54.530 1.00 98.19 892 LEU A O 1
ATOM 6287 N N . GLY A 1 893 ? -19.481 2.072 55.810 1.00 95.88 893 GLY A N 1
ATOM 6288 C CA . GLY A 1 893 ? -19.103 2.840 57.000 1.00 95.88 893 GLY A CA 1
ATOM 6289 C C . GLY A 1 893 ? -20.260 3.720 57.475 1.00 95.88 893 GLY A C 1
ATOM 6290 O O . GLY A 1 893 ? -21.290 3.195 57.869 1.00 95.88 893 GLY A O 1
ATOM 6291 N N . SER A 1 894 ? -20.118 5.045 57.396 1.00 95.62 894 SER A N 1
ATOM 6292 C CA . SER A 1 894 ? -21.180 6.021 57.706 1.00 95.62 894 SER A CA 1
ATOM 6293 C C . SER A 1 894 ? -22.082 6.374 56.510 1.00 95.62 894 SER A C 1
ATOM 6295 O O . SER A 1 894 ? -22.883 7.304 56.587 1.00 95.62 894 SER A O 1
ATOM 6297 N N . GLY A 1 895 ? -21.936 5.664 55.389 1.00 97.75 895 GLY A N 1
ATOM 6298 C CA . GLY A 1 895 ? -22.686 5.886 54.156 1.00 97.75 895 GLY A CA 1
ATOM 6299 C C . GLY A 1 895 ? -24.156 5.455 54.202 1.00 97.75 895 GLY A C 1
ATOM 6300 O O . GLY A 1 895 ? -24.719 5.179 55.260 1.00 97.75 895 GLY A O 1
ATOM 6301 N N . THR A 1 896 ? -24.798 5.381 53.039 1.00 98.31 896 THR A N 1
ATOM 6302 C CA . THR A 1 896 ? -26.241 5.115 52.925 1.00 98.31 896 THR A CA 1
ATOM 6303 C C . THR A 1 896 ? -26.546 3.944 51.995 1.00 98.31 896 THR A C 1
ATOM 6305 O O . THR A 1 896 ? -25.986 3.841 50.904 1.00 98.31 896 THR A O 1
ATOM 6308 N N . VAL A 1 897 ? -27.460 3.067 52.412 1.00 98.62 897 VAL A N 1
ATOM 6309 C CA . VAL A 1 897 ? -28.027 1.995 51.584 1.00 98.62 897 VAL A CA 1
ATOM 6310 C C . VAL A 1 897 ? -29.525 2.235 51.430 1.00 98.62 897 VAL A C 1
ATOM 6312 O O . VAL A 1 897 ? -30.277 2.137 52.395 1.00 98.62 897 VAL A O 1
ATOM 6315 N N . SER A 1 898 ? -29.971 2.530 50.214 1.00 98.25 898 SER A N 1
ATOM 6316 C CA . SER A 1 898 ? -31.385 2.628 49.853 1.00 98.25 898 SER A CA 1
ATOM 6317 C C . SER A 1 898 ? -31.779 1.376 49.069 1.00 98.25 898 SER A C 1
ATOM 6319 O O . SER A 1 898 ? -31.157 1.051 48.064 1.00 98.25 898 SER A O 1
ATOM 6321 N N . ASN A 1 899 ? -32.758 0.624 49.560 1.00 97.88 899 ASN A N 1
ATOM 6322 C CA . ASN A 1 899 ? -33.282 -0.604 48.960 1.00 97.88 899 ASN A CA 1
ATOM 6323 C C . ASN A 1 899 ? -34.818 -0.550 48.887 1.00 97.88 899 ASN A C 1
ATOM 6325 O O . ASN A 1 899 ? -35.515 -1.525 49.173 1.00 97.88 899 ASN A O 1
ATOM 6329 N N . VAL A 1 900 ? -35.358 0.609 48.521 1.00 97.88 900 VAL A N 1
ATOM 6330 C CA . VAL A 1 900 ? -36.797 0.852 48.420 1.00 97.88 900 VAL A CA 1
ATOM 6331 C C . VAL A 1 900 ? -37.366 0.066 47.236 1.00 97.88 900 VAL A C 1
ATOM 6333 O O . VAL A 1 900 ? -36.917 0.229 46.103 1.00 97.88 900 VAL A O 1
ATOM 6336 N N . GLY A 1 901 ? -38.280 -0.872 47.493 1.00 96.62 901 GLY A N 1
ATOM 6337 C CA . GLY A 1 901 ? -38.781 -1.831 46.488 1.00 96.62 901 GLY A CA 1
ATOM 6338 C C . GLY A 1 901 ? -37.722 -2.765 45.875 1.00 96.62 901 GLY A C 1
ATOM 6339 O O . GLY A 1 901 ? -38.012 -3.555 44.969 1.00 96.62 901 GLY A O 1
ATOM 6340 N N . GLY A 1 902 ? -36.481 -2.695 46.361 1.00 97.62 902 GLY A N 1
ATOM 6341 C CA . GLY A 1 902 ? -35.349 -3.480 45.884 1.00 97.62 902 GLY A CA 1
ATOM 6342 C C . GLY A 1 902 ? -35.254 -4.858 46.534 1.00 97.62 902 GLY A C 1
ATOM 6343 O O . GLY A 1 902 ? -36.027 -5.236 47.418 1.00 97.62 902 GLY A O 1
ATOM 6344 N N . THR A 1 903 ? -34.294 -5.657 46.086 1.00 98.12 903 THR A N 1
ATOM 6345 C CA . THR A 1 903 ? -33.993 -6.971 46.662 1.00 98.12 903 THR A CA 1
ATOM 6346 C C . THR A 1 903 ? -32.494 -7.109 46.891 1.00 98.12 903 THR A C 1
ATOM 6348 O O . THR A 1 903 ? -31.710 -6.892 45.972 1.00 98.12 903 THR A O 1
ATOM 6351 N N . ILE A 1 904 ? -32.102 -7.484 48.107 1.00 98.56 904 ILE A N 1
ATOM 6352 C CA . ILE A 1 904 ? -30.735 -7.849 48.487 1.00 98.56 904 ILE A CA 1
ATOM 6353 C C . ILE A 1 904 ? -30.798 -9.251 49.088 1.00 98.56 904 ILE A C 1
ATOM 6355 O O . ILE A 1 904 ? -31.450 -9.467 50.111 1.00 98.56 904 ILE A O 1
ATOM 6359 N N . GLN A 1 905 ? -30.144 -10.215 48.447 1.00 98.19 905 GLN A N 1
ATOM 6360 C CA . GLN A 1 905 ? -30.204 -11.618 48.841 1.00 98.19 905 GLN A CA 1
ATOM 6361 C C . GLN A 1 905 ? -28.837 -12.300 48.741 1.00 98.19 905 GLN A C 1
ATOM 6363 O O . GLN A 1 905 ? -28.038 -12.002 47.852 1.00 98.19 905 GLN A O 1
ATOM 6368 N N . GLY A 1 906 ? -28.575 -13.222 49.662 1.00 97.50 906 GLY A N 1
ATOM 6369 C CA . GLY A 1 906 ? -27.404 -14.096 49.662 1.00 97.50 906 GLY A CA 1
ATOM 6370 C C . GLY A 1 906 ? -27.582 -15.260 50.632 1.00 97.50 906 GLY A C 1
ATOM 6371 O O . GLY A 1 906 ? -28.578 -15.311 51.358 1.00 97.50 906 GLY A O 1
ATOM 6372 N N . ASP A 1 907 ? -26.612 -16.169 50.681 1.00 97.06 907 ASP A N 1
ATOM 6373 C CA . ASP A 1 907 ? -26.555 -17.213 51.716 1.00 97.06 907 ASP A CA 1
ATOM 6374 C C . ASP A 1 907 ? -26.339 -16.585 53.092 1.00 97.06 907 ASP A C 1
ATOM 6376 O O . ASP A 1 907 ? -26.980 -16.979 54.060 1.00 97.06 907 ASP A O 1
ATOM 6380 N N . THR A 1 908 ? -25.485 -15.560 53.128 1.00 96.75 908 THR A N 1
ATOM 6381 C CA . THR A 1 908 ? -25.309 -14.606 54.225 1.00 96.75 908 THR A CA 1
ATOM 6382 C C . THR A 1 908 ? -25.476 -13.195 53.672 1.00 96.75 908 THR A C 1
ATOM 6384 O O . THR A 1 908 ? -24.997 -12.894 52.575 1.00 96.75 908 THR A O 1
ATOM 6387 N N . VAL A 1 909 ? -26.091 -12.297 54.442 1.00 98.38 909 VAL A N 1
ATOM 6388 C CA . VAL A 1 909 ? -26.138 -10.865 54.115 1.00 98.38 909 VAL A CA 1
ATOM 6389 C C . VAL A 1 909 ? -25.593 -10.060 55.292 1.00 98.38 909 VAL A C 1
ATOM 6391 O O . VAL A 1 909 ? -26.050 -10.221 56.422 1.00 98.38 909 VAL A O 1
ATOM 6394 N N . SER A 1 910 ? -24.619 -9.190 55.025 1.00 98.06 910 SER A N 1
ATOM 6395 C CA . SER A 1 910 ? -24.020 -8.289 56.015 1.00 98.06 910 SER A CA 1
ATOM 6396 C C . SER A 1 910 ? -23.986 -6.857 55.492 1.00 98.06 910 SER A C 1
ATOM 6398 O O . SER A 1 910 ? -23.510 -6.614 54.381 1.00 98.06 910 SER A O 1
ATOM 6400 N N . VAL A 1 911 ? -24.483 -5.909 56.287 1.00 98.56 911 VAL A N 1
ATOM 6401 C CA . VAL A 1 911 ? -24.535 -4.483 55.940 1.00 98.56 911 VAL A CA 1
ATOM 6402 C C . VAL A 1 911 ? -23.910 -3.659 57.056 1.00 98.56 911 VAL A C 1
ATOM 6404 O O . VAL A 1 911 ? -24.335 -3.748 58.203 1.00 98.56 911 VAL A O 1
ATOM 6407 N N . THR A 1 912 ? -22.922 -2.835 56.708 1.00 98.19 912 THR A N 1
ATOM 6408 C CA . THR A 1 912 ? -22.361 -1.788 57.571 1.00 98.19 912 THR A CA 1
ATOM 6409 C C . THR A 1 912 ? -22.553 -0.433 56.894 1.00 98.19 912 THR A C 1
ATOM 6411 O O . THR A 1 912 ? -21.945 -0.191 55.850 1.00 98.19 912 THR A O 1
ATOM 6414 N N . ALA A 1 913 ? -23.406 0.430 57.448 1.00 98.25 913 ALA A N 1
ATOM 6415 C CA . ALA A 1 913 ? -23.758 1.736 56.876 1.00 98.25 913 ALA A CA 1
ATOM 6416 C C . ALA A 1 913 ? -24.226 2.718 57.969 1.00 98.25 913 ALA A C 1
ATOM 6418 O O . ALA A 1 913 ? -24.651 2.294 59.032 1.00 98.25 913 ALA A O 1
ATOM 6419 N N . GLY A 1 914 ? -24.244 4.025 57.708 1.00 97.81 914 GLY A N 1
ATOM 6420 C CA . GLY A 1 914 ? -24.904 4.992 58.594 1.00 97.81 914 GLY A CA 1
ATOM 6421 C C . GLY A 1 914 ? -26.431 4.886 58.517 1.00 97.81 914 GLY A C 1
ATOM 6422 O O . GLY A 1 914 ? -27.130 5.043 59.513 1.00 97.81 914 GLY A O 1
ATOM 6423 N N . SER A 1 915 ? -26.982 4.559 57.346 1.00 98.00 915 SER A N 1
ATOM 6424 C CA . SER A 1 915 ? -28.418 4.291 57.207 1.00 98.00 915 SER A CA 1
ATOM 6425 C C . SER A 1 915 ? -28.728 3.184 56.209 1.00 98.00 915 SER A C 1
ATOM 6427 O O . SER A 1 915 ? -28.024 3.013 55.211 1.00 98.00 915 SER A O 1
ATOM 6429 N N . LEU A 1 916 ? -29.806 2.453 56.485 1.00 98.44 916 LEU A N 1
ATOM 6430 C CA . LEU A 1 916 ? -30.375 1.419 55.633 1.00 98.44 916 LEU A CA 1
ATOM 6431 C C . LEU A 1 916 ? -31.890 1.622 55.528 1.00 98.44 916 LEU A C 1
ATOM 6433 O O . LEU A 1 916 ? -32.599 1.543 56.528 1.00 98.44 916 LEU A O 1
ATOM 6437 N N . ASP A 1 917 ? -32.380 1.847 54.313 1.00 98.19 917 ASP A N 1
ATOM 6438 C CA . ASP A 1 917 ? -33.804 1.944 53.996 1.00 98.19 917 ASP A CA 1
ATOM 6439 C C . ASP A 1 917 ? -34.251 0.717 53.193 1.00 98.19 917 ASP A C 1
ATOM 6441 O O . ASP A 1 917 ? -33.695 0.411 52.141 1.00 98.19 917 ASP A O 1
ATOM 6445 N N . THR A 1 918 ? -35.255 0.004 53.693 1.00 97.19 918 THR A N 1
ATOM 6446 C CA . THR A 1 918 ? -35.827 -1.211 53.086 1.00 97.19 918 THR A CA 1
ATOM 6447 C C . THR A 1 918 ? -37.317 -1.063 52.799 1.00 97.19 918 THR A C 1
ATOM 6449 O O . THR A 1 918 ? -38.047 -2.051 52.731 1.00 97.19 918 THR A O 1
ATOM 6452 N N . SER A 1 919 ? -37.783 0.175 52.668 1.00 97.38 919 SER A N 1
ATOM 6453 C CA . SER A 1 919 ? -39.202 0.483 52.528 1.00 97.38 919 SER A CA 1
ATOM 6454 C C . SER A 1 919 ? -39.799 -0.011 51.206 1.00 97.38 919 SER A C 1
ATOM 6456 O O . SER A 1 919 ? -39.109 -0.394 50.261 1.00 97.38 919 SER A O 1
ATOM 6458 N N . SER A 1 920 ? -41.121 -0.035 51.130 1.00 95.25 920 SER A N 1
ATOM 6459 C CA . SER A 1 920 ? -41.858 -0.265 49.893 1.00 95.25 920 SER A CA 1
ATOM 6460 C C . SER A 1 920 ? -41.797 0.964 48.987 1.00 95.25 920 SER A C 1
ATOM 6462 O O . SER A 1 920 ? -41.856 2.095 49.462 1.00 95.25 920 SER A O 1
ATOM 6464 N N . ASP A 1 921 ? -41.750 0.752 47.672 1.00 94.06 921 ASP A N 1
ATOM 6465 C CA . ASP A 1 921 ? -41.974 1.823 46.686 1.00 94.06 921 ASP A CA 1
ATOM 6466 C C . ASP A 1 921 ? -43.475 2.075 46.406 1.00 94.06 921 ASP A C 1
ATOM 6468 O O . ASP A 1 921 ? -43.837 2.844 45.517 1.00 94.06 921 ASP A O 1
ATOM 6472 N N . GLY A 1 922 ? -44.359 1.402 47.152 1.00 91.25 922 GLY A N 1
ATOM 6473 C CA . GLY A 1 922 ? -45.812 1.385 46.963 1.00 91.25 922 GLY A CA 1
ATOM 6474 C C . GLY A 1 922 ? -46.310 0.207 46.118 1.00 91.25 922 GLY A C 1
ATOM 6475 O O . GLY A 1 922 ? -47.476 -0.169 46.234 1.00 91.25 922 GLY A O 1
ATOM 6476 N N . SER A 1 923 ? -45.440 -0.416 45.318 1.00 91.94 923 SER A N 1
ATOM 6477 C CA . SER A 1 923 ? -45.755 -1.570 44.462 1.00 91.94 923 SER A CA 1
ATOM 6478 C C . SER A 1 923 ? -45.072 -2.862 44.915 1.00 91.94 923 SER A C 1
ATOM 6480 O O . SER A 1 923 ? -45.654 -3.946 44.822 1.00 91.94 923 SER A O 1
ATOM 6482 N N . LYS A 1 924 ? -43.850 -2.751 45.440 1.00 94.50 924 LYS A N 1
ATOM 6483 C CA . LYS A 1 924 ? -43.010 -3.856 45.887 1.00 94.50 924 LYS A CA 1
ATOM 6484 C C . LYS A 1 924 ? -42.339 -3.476 47.202 1.00 94.50 924 LYS A C 1
ATOM 6486 O O . LYS A 1 924 ? -41.824 -2.375 47.357 1.00 94.50 924 LYS A O 1
ATOM 6491 N N . ALA A 1 925 ? -42.322 -4.416 48.144 1.00 94.56 925 ALA A N 1
ATOM 6492 C CA . ALA A 1 925 ? -41.581 -4.268 49.392 1.00 94.56 925 ALA A CA 1
ATOM 6493 C C . ALA A 1 925 ? -40.068 -4.313 49.130 1.00 94.56 925 ALA A C 1
ATOM 6495 O O . ALA A 1 925 ? -39.598 -5.189 48.395 1.00 94.56 925 ALA A O 1
ATOM 6496 N N . GLY A 1 926 ? -39.308 -3.426 49.773 1.00 96.94 926 GLY A N 1
ATOM 6497 C CA . GLY A 1 926 ? -37.863 -3.587 49.888 1.00 96.94 926 GLY A CA 1
ATOM 6498 C C . GLY A 1 926 ? -37.545 -4.842 50.700 1.00 96.94 926 GLY A C 1
ATOM 6499 O O . GLY A 1 926 ? -38.088 -5.047 51.785 1.00 96.94 926 GLY A O 1
ATOM 6500 N N . MET A 1 927 ? -36.708 -5.722 50.154 1.00 97.62 927 MET A N 1
ATOM 6501 C CA . MET A 1 927 ? -36.419 -7.033 50.740 1.00 97.62 927 MET A CA 1
ATOM 6502 C C . MET A 1 927 ? -34.924 -7.234 50.979 1.00 97.62 927 MET A C 1
ATOM 6504 O O . MET A 1 927 ? -34.138 -7.126 50.038 1.00 97.62 927 MET A O 1
ATOM 6508 N N . LEU A 1 928 ? -34.555 -7.601 52.207 1.00 98.19 928 LEU A N 1
ATOM 6509 C CA . LEU A 1 928 ? -33.252 -8.161 52.577 1.00 98.19 928 LEU A CA 1
ATOM 6510 C C . LEU A 1 928 ? -33.449 -9.599 53.054 1.00 98.19 928 LEU A C 1
ATOM 6512 O O . LEU A 1 928 ? -34.278 -9.851 53.926 1.00 98.19 928 LEU A O 1
ATOM 6516 N N . SER A 1 929 ? -32.696 -10.543 52.496 1.00 97.25 929 SER A N 1
ATOM 6517 C CA . SER A 1 929 ? -32.878 -11.964 52.793 1.00 97.25 929 SER A CA 1
ATOM 6518 C C . SER A 1 929 ? -31.558 -12.714 52.870 1.00 97.25 929 SER A C 1
ATOM 6520 O O . SER A 1 929 ? -30.840 -12.809 51.877 1.00 97.25 929 SER A O 1
ATOM 6522 N N . SER A 1 930 ? -31.298 -13.329 54.018 1.00 97.44 930 SER A N 1
ATOM 6523 C CA . SER A 1 930 ? -30.254 -14.338 54.190 1.00 97.44 930 SER A CA 1
ATOM 6524 C C . SER A 1 930 ? -30.878 -15.731 54.109 1.00 97.44 930 SER A C 1
ATOM 6526 O O . SER A 1 930 ? -31.787 -16.045 54.880 1.00 97.44 930 SER A O 1
ATOM 6528 N N . LEU A 1 931 ? -30.477 -16.532 53.120 1.00 95.44 931 LEU A N 1
ATOM 6529 C CA . LEU A 1 931 ? -31.140 -17.796 52.775 1.00 95.44 931 LEU A CA 1
ATOM 6530 C C . LEU A 1 931 ? -30.606 -19.012 53.535 1.00 95.44 931 LEU A C 1
ATOM 6532 O O . LEU A 1 931 ? -31.344 -19.991 53.681 1.00 95.44 931 LEU A O 1
ATOM 6536 N N . VAL A 1 932 ? -29.360 -18.960 54.005 1.00 94.44 932 VAL A N 1
ATOM 6537 C CA . VAL A 1 932 ? -28.683 -20.092 54.657 1.00 94.44 932 VAL A CA 1
ATOM 6538 C C . VAL A 1 932 ? -28.313 -19.745 56.095 1.00 94.44 932 VAL A C 1
ATOM 6540 O O . VAL A 1 932 ? -28.691 -20.484 57.001 1.00 94.44 932 VAL A O 1
ATOM 6543 N N . ASP A 1 933 ? -27.675 -18.594 56.304 1.00 93.88 933 ASP A N 1
ATOM 6544 C CA . ASP A 1 933 ? -27.090 -18.180 57.579 1.00 93.88 933 ASP A CA 1
ATOM 6545 C C . ASP A 1 933 ? -27.733 -16.881 58.113 1.00 93.88 933 ASP A C 1
ATOM 6547 O O . ASP A 1 933 ? -28.948 -16.662 58.011 1.00 93.88 933 ASP A O 1
ATOM 6551 N N . SER A 1 934 ? -26.934 -16.027 58.761 1.00 95.25 934 SER A N 1
ATOM 6552 C CA . SER A 1 934 ? -27.395 -14.832 59.459 1.00 95.25 934 SER A CA 1
ATOM 6553 C C . SER A 1 934 ? -27.600 -13.642 58.522 1.00 95.25 934 SER A C 1
ATOM 6555 O O . SER A 1 934 ? -26.940 -13.509 57.489 1.00 95.25 934 SER A O 1
ATOM 6557 N N . LEU A 1 935 ? -28.508 -12.749 58.911 1.00 98.19 935 LEU A N 1
ATOM 6558 C CA . LEU A 1 935 ? -28.629 -11.394 58.378 1.00 98.19 935 LEU A CA 1
ATOM 6559 C C . LEU A 1 935 ? -28.075 -10.437 59.440 1.00 98.19 935 LEU A C 1
ATOM 6561 O O . LEU A 1 935 ? -28.675 -10.304 60.504 1.00 98.19 935 LEU A O 1
ATOM 6565 N N . THR A 1 936 ? -26.939 -9.794 59.166 1.00 98.12 936 THR A N 1
ATOM 6566 C CA . THR A 1 936 ? -26.252 -8.910 60.124 1.00 98.12 936 THR A CA 1
ATOM 6567 C C . THR A 1 936 ? -26.287 -7.466 59.644 1.00 98.12 936 THR A C 1
ATOM 6569 O O . THR A 1 936 ? -25.766 -7.148 58.576 1.00 98.12 936 THR A O 1
ATOM 6572 N N . LEU A 1 937 ? -26.869 -6.578 60.444 1.00 98.19 937 LEU A N 1
ATOM 6573 C CA . LEU A 1 937 ? -27.045 -5.162 60.137 1.00 98.19 937 LEU A CA 1
ATOM 6574 C C . LEU A 1 937 ? -26.364 -4.317 61.216 1.00 98.19 937 LEU A C 1
ATOM 6576 O O . LEU A 1 937 ? -26.856 -4.207 62.336 1.00 98.19 937 LEU A O 1
ATOM 6580 N N . ASN A 1 938 ? -25.232 -3.712 60.880 1.00 97.00 938 ASN A N 1
ATOM 6581 C CA . ASN A 1 938 ? -24.574 -2.715 61.714 1.00 97.00 938 ASN A CA 1
ATOM 6582 C C . ASN A 1 938 ? -24.857 -1.330 61.125 1.00 97.00 938 ASN A C 1
ATOM 6584 O O . ASN A 1 938 ? -24.121 -0.864 60.251 1.00 97.00 938 ASN A O 1
ATOM 6588 N N . VAL A 1 939 ? -25.980 -0.730 61.529 1.00 97.56 939 VAL A N 1
ATOM 6589 C CA . VAL A 1 939 ? -26.489 0.505 60.924 1.00 97.56 939 VAL A CA 1
ATOM 6590 C C . VAL A 1 939 ? -27.008 1.493 61.958 1.00 97.56 939 VAL A C 1
ATOM 6592 O O . VAL A 1 939 ? -27.792 1.112 62.818 1.00 97.56 939 VAL A O 1
ATOM 6595 N N . ASP A 1 940 ? -26.638 2.776 61.867 1.00 96.00 940 ASP A N 1
ATOM 6596 C CA . ASP A 1 940 ? -27.108 3.765 62.854 1.00 96.00 940 ASP A CA 1
ATOM 6597 C C . ASP A 1 940 ? -28.627 3.974 62.764 1.00 96.00 940 ASP A C 1
ATOM 6599 O O . ASP A 1 940 ? -29.302 4.085 63.793 1.00 96.00 940 ASP A O 1
ATOM 6603 N N . ALA A 1 941 ? -29.176 3.990 61.548 1.00 97.62 941 ALA A N 1
ATOM 6604 C CA . ALA A 1 941 ? -30.610 4.082 61.295 1.00 97.62 941 ALA A CA 1
ATOM 6605 C C . ALA A 1 941 ? -31.087 3.002 60.312 1.00 97.62 941 ALA A C 1
ATOM 6607 O O . ALA A 1 941 ? -30.724 3.017 59.136 1.00 97.62 941 ALA A O 1
ATOM 6608 N N . LEU A 1 942 ? -31.946 2.096 60.783 1.00 97.94 942 LEU A N 1
ATOM 6609 C CA . LEU A 1 942 ? -32.699 1.156 59.955 1.00 97.94 942 LEU A CA 1
ATOM 6610 C C . LEU A 1 942 ? -34.139 1.651 59.801 1.00 97.94 942 LEU A C 1
ATOM 6612 O O . LEU A 1 942 ? -34.881 1.712 60.781 1.00 97.94 942 LEU A O 1
ATOM 6616 N N . THR A 1 943 ? -34.545 1.945 58.570 1.00 97.38 943 THR A N 1
ATOM 6617 C CA . THR A 1 943 ? -35.926 2.283 58.211 1.00 97.38 943 THR A CA 1
ATOM 6618 C C . THR A 1 943 ? -36.528 1.161 57.372 1.00 97.38 943 THR A C 1
ATOM 6620 O O . THR A 1 943 ? -35.962 0.729 56.366 1.00 97.38 943 THR A O 1
ATOM 6623 N N . SER A 1 944 ? -37.689 0.668 57.785 1.00 95.75 944 SER A N 1
ATOM 6624 C CA . SER A 1 944 ? -38.467 -0.326 57.059 1.00 95.75 944 SER A CA 1
ATOM 6625 C C . SER A 1 944 ? -39.943 0.042 57.137 1.00 95.75 944 SER A C 1
ATOM 6627 O O . SER A 1 944 ? -40.597 -0.191 58.158 1.00 95.75 944 SER A O 1
ATOM 6629 N N . ASP A 1 945 ? -40.476 0.606 56.054 1.00 95.50 945 ASP A N 1
ATOM 6630 C CA . ASP A 1 945 ? -41.899 0.914 55.902 1.00 95.50 945 ASP A CA 1
ATOM 6631 C C . ASP A 1 945 ? -42.560 0.004 54.857 1.00 95.50 945 ASP A C 1
ATOM 6633 O O . ASP A 1 945 ? -42.211 0.052 53.679 1.00 95.50 945 ASP A O 1
ATOM 6637 N N . ALA A 1 946 ? -43.470 -0.877 55.280 1.00 95.25 946 ALA A N 1
ATOM 6638 C CA . ALA A 1 946 ? -43.946 -2.019 54.488 1.00 95.25 946 ALA A CA 1
ATOM 6639 C C . ALA A 1 946 ? -42.822 -2.878 53.832 1.00 95.25 946 ALA A C 1
ATOM 6641 O O . ALA A 1 946 ? -43.011 -3.449 52.753 1.00 95.25 946 ALA A O 1
ATOM 6642 N N . GLY A 1 947 ? -41.648 -2.965 54.468 1.00 96.19 947 GLY A N 1
ATOM 6643 C CA . GLY A 1 947 ? -40.462 -3.713 54.031 1.00 96.19 947 GLY A CA 1
ATOM 6644 C C . GLY A 1 947 ? -40.359 -5.134 54.599 1.00 96.19 947 GLY A C 1
ATOM 6645 O O . GLY A 1 947 ? -41.189 -5.573 55.400 1.00 96.19 947 GLY A O 1
ATOM 6646 N N . LYS A 1 948 ? -39.343 -5.892 54.164 1.00 97.00 948 LYS A N 1
ATOM 6647 C CA . LYS A 1 948 ? -39.111 -7.289 54.580 1.00 97.00 948 LYS A CA 1
ATOM 6648 C C . LYS A 1 948 ? -37.643 -7.580 54.873 1.00 97.00 948 LYS A C 1
ATOM 6650 O O . LYS A 1 948 ? -36.801 -7.495 53.982 1.00 97.00 948 LYS A O 1
ATOM 6655 N N . LEU A 1 949 ? -37.351 -8.015 56.093 1.00 97.94 949 LEU A N 1
ATOM 6656 C CA . LEU A 1 949 ? -36.048 -8.529 56.512 1.00 97.94 949 LEU A CA 1
ATOM 6657 C C . LEU A 1 949 ? -36.218 -9.982 56.952 1.00 97.94 949 LEU A C 1
ATOM 6659 O O . LEU A 1 949 ? -36.956 -10.264 57.894 1.00 97.94 949 LEU A O 1
ATOM 6663 N N . PHE A 1 950 ? -35.528 -10.897 56.281 1.00 97.12 950 PHE A N 1
ATOM 6664 C CA . PHE A 1 950 ? -35.596 -12.326 56.563 1.00 97.12 950 PHE A CA 1
ATOM 6665 C C . PHE A 1 950 ? -34.201 -12.898 56.815 1.00 97.12 950 PHE A C 1
ATOM 6667 O O . PHE A 1 950 ? -33.301 -12.757 55.985 1.00 97.12 950 PHE A O 1
ATOM 6674 N N . ALA A 1 951 ? -34.030 -13.585 57.938 1.00 96.50 951 ALA A N 1
ATOM 6675 C CA . ALA A 1 951 ? -32.857 -14.397 58.229 1.00 96.50 951 ALA A CA 1
ATOM 6676 C C . ALA A 1 951 ? -33.243 -15.874 58.298 1.00 96.50 951 ALA A C 1
ATOM 6678 O O . ALA A 1 951 ? -34.241 -16.232 58.925 1.00 96.50 951 ALA A O 1
ATOM 6679 N N . ARG A 1 952 ? -32.432 -16.754 57.708 1.00 94.19 952 ARG A N 1
ATOM 6680 C CA . ARG A 1 952 ? -32.643 -18.196 57.851 1.00 94.19 952 ARG A CA 1
ATOM 6681 C C . ARG A 1 952 ? -32.317 -18.680 59.257 1.00 94.19 952 ARG A C 1
ATOM 6683 O O . ARG A 1 952 ? -33.053 -19.521 59.762 1.00 94.19 952 ARG A O 1
ATOM 6690 N N . THR A 1 953 ? -31.238 -18.168 59.852 1.00 93.69 953 THR A N 1
ATOM 6691 C CA . THR A 1 953 ? -30.821 -18.491 61.223 1.00 93.69 953 THR A CA 1
ATOM 6692 C C . THR A 1 953 ? -31.003 -17.281 62.133 1.00 93.69 953 THR A C 1
ATOM 6694 O O . THR A 1 953 ? -32.047 -17.134 62.755 1.00 93.69 953 THR A O 1
ATOM 6697 N N . LEU A 1 954 ? -30.041 -16.367 62.189 1.00 95.56 954 LEU A N 1
ATOM 6698 C CA . LEU A 1 954 ? -30.039 -15.244 63.122 1.00 95.56 954 LEU A CA 1
ATOM 6699 C C . LEU A 1 954 ? -30.195 -13.908 62.390 1.00 95.56 954 LEU A C 1
ATOM 6701 O O . LEU A 1 954 ? -29.398 -13.583 61.513 1.00 95.56 954 LEU A O 1
ATOM 6705 N N . LEU A 1 955 ? -31.178 -13.106 62.792 1.00 97.69 955 LEU A N 1
ATOM 6706 C CA . LEU A 1 955 ? -31.237 -11.684 62.455 1.00 97.69 955 LEU A CA 1
ATOM 6707 C C . LEU A 1 955 ? -30.550 -10.882 63.563 1.00 97.69 955 LEU A C 1
ATOM 6709 O O . LEU A 1 955 ? -31.022 -10.895 64.698 1.00 97.69 955 LEU A O 1
ATOM 6713 N N . VAL A 1 956 ? -29.472 -10.170 63.236 1.00 97.69 956 VAL A N 1
ATOM 6714 C CA . VAL A 1 956 ? -28.813 -9.211 64.132 1.00 97.69 956 VAL A CA 1
ATOM 6715 C C . VAL A 1 956 ? -28.962 -7.809 63.564 1.00 97.69 956 VAL A C 1
ATOM 6717 O O . VAL A 1 956 ? -28.587 -7.576 62.417 1.00 97.69 956 VAL A O 1
ATOM 6720 N N . SER A 1 957 ? -29.445 -6.866 64.372 1.00 97.06 957 SER A N 1
ATOM 6721 C CA . SER A 1 957 ? -29.398 -5.440 64.038 1.00 97.06 957 SER A CA 1
ATOM 6722 C C . SER A 1 957 ? -28.903 -4.626 65.225 1.00 97.06 957 SER A C 1
ATOM 6724 O O . SER A 1 957 ? -29.472 -4.727 66.309 1.00 97.06 957 SER A O 1
ATOM 6726 N N . THR A 1 958 ? -27.891 -3.788 65.014 1.00 94.12 958 THR A N 1
ATOM 6727 C CA . THR A 1 958 ? -27.344 -2.871 66.025 1.00 94.12 958 THR A CA 1
ATOM 6728 C C . THR A 1 958 ? -27.340 -1.444 65.491 1.00 94.12 958 THR A C 1
ATOM 6730 O O . THR A 1 958 ? -26.856 -1.230 64.380 1.00 94.12 958 THR A O 1
ATOM 6733 N N . GLY A 1 959 ? -27.856 -0.481 66.263 1.00 94.25 959 GLY A N 1
ATOM 6734 C CA . GLY A 1 959 ? -27.973 0.905 65.807 1.00 94.25 959 GLY A CA 1
ATOM 6735 C C . GLY A 1 959 ? -28.507 1.903 66.829 1.00 94.25 959 GLY A C 1
ATOM 6736 O O . GLY A 1 959 ? -28.713 1.595 68.001 1.00 94.25 959 GLY A O 1
ATOM 6737 N N . THR A 1 960 ? -28.776 3.122 66.364 1.00 95.19 960 THR A N 1
ATOM 6738 C CA . THR A 1 960 ? -29.468 4.157 67.145 1.00 95.19 960 THR A CA 1
ATOM 6739 C C . THR A 1 960 ? -30.980 4.033 66.986 1.00 95.19 960 THR A C 1
ATOM 6741 O O . THR A 1 960 ? -31.704 4.061 67.978 1.00 95.19 960 THR A O 1
ATOM 6744 N N . THR A 1 961 ? -31.473 3.876 65.756 1.00 97.06 961 THR A N 1
ATOM 6745 C CA . THR A 1 961 ? -32.912 3.792 65.470 1.00 97.06 961 THR A CA 1
ATOM 6746 C C . THR A 1 961 ? -33.219 2.589 64.592 1.00 97.06 961 THR A C 1
ATOM 6748 O O . THR A 1 961 ? -32.590 2.406 63.554 1.00 97.06 961 THR A O 1
ATOM 6751 N N . LEU A 1 962 ? -34.223 1.805 64.981 1.00 97.94 962 LEU A N 1
ATOM 6752 C CA . LEU A 1 962 ? -34.834 0.772 64.147 1.00 97.94 962 LEU A CA 1
ATOM 6753 C C . LEU A 1 962 ? -36.321 1.086 64.017 1.00 97.94 962 LEU A C 1
ATOM 6755 O O . LEU A 1 962 ? -37.034 1.075 65.015 1.00 97.94 962 LEU A O 1
ATOM 6759 N N . SER A 1 963 ? -36.784 1.362 62.801 1.00 97.19 963 SER A N 1
ATOM 6760 C CA . SER A 1 963 ? -38.182 1.655 62.491 1.00 97.19 963 SER A CA 1
ATOM 6761 C C . SER A 1 963 ? -38.783 0.564 61.614 1.00 97.19 963 SER A C 1
ATOM 6763 O O . SER A 1 963 ? -38.399 0.418 60.459 1.00 97.19 963 SER A O 1
ATOM 6765 N N . ASN A 1 964 ? -39.739 -0.178 62.166 1.00 96.75 964 ASN A N 1
ATOM 6766 C CA . ASN A 1 964 ? -40.518 -1.235 61.535 1.00 96.75 964 ASN A CA 1
ATOM 6767 C C . ASN A 1 964 ? -41.999 -0.823 61.507 1.00 96.75 964 ASN A C 1
ATOM 6769 O O . ASN A 1 964 ? -42.717 -0.989 62.497 1.00 96.75 964 ASN A O 1
ATOM 6773 N N . THR A 1 965 ? -42.448 -0.220 60.405 1.00 96.75 965 THR A N 1
ATOM 6774 C CA . THR A 1 965 ? -43.758 0.450 60.326 1.00 96.75 965 THR A CA 1
ATOM 6775 C C . THR A 1 965 ? -44.642 -0.039 59.178 1.00 96.75 965 THR A C 1
ATOM 6777 O O . THR A 1 965 ? -44.178 -0.702 58.255 1.00 96.75 965 THR A O 1
ATOM 6780 N N . ASN A 1 966 ? -45.947 0.253 59.249 1.00 92.25 966 ASN A N 1
ATOM 6781 C CA . ASN A 1 966 ? -46.924 0.044 58.166 1.00 92.25 966 ASN A CA 1
ATOM 6782 C C . ASN A 1 966 ? -46.931 -1.376 57.555 1.00 92.25 966 ASN A C 1
ATOM 6784 O O . ASN A 1 966 ? -46.991 -1.549 56.340 1.00 92.25 966 ASN A O 1
ATOM 6788 N N . GLY A 1 967 ? -46.891 -2.414 58.395 1.00 92.12 967 GLY A N 1
ATOM 6789 C CA . GLY A 1 967 ? -46.949 -3.810 57.948 1.00 92.12 967 GLY A CA 1
ATOM 6790 C C . GLY A 1 967 ? -45.603 -4.423 57.556 1.00 92.12 967 GLY A C 1
ATOM 6791 O O . GLY A 1 967 ? -45.589 -5.540 57.033 1.00 92.12 967 GLY A O 1
ATOM 6792 N N . SER A 1 968 ? -44.487 -3.734 57.814 1.00 95.88 968 SER A N 1
ATOM 6793 C CA . SER A 1 968 ? -43.143 -4.300 57.664 1.00 95.88 968 SER A CA 1
ATOM 6794 C C . SER A 1 968 ? -42.940 -5.571 58.493 1.00 95.88 968 SER A C 1
ATOM 6796 O O . SER A 1 968 ? -43.535 -5.741 59.561 1.00 95.88 968 SER A O 1
ATOM 6798 N N . GLN A 1 969 ? -42.094 -6.474 57.992 1.00 97.12 969 GLN A N 1
ATOM 6799 C CA . GLN A 1 969 ? -41.855 -7.798 58.570 1.00 97.12 969 GLN A CA 1
ATOM 6800 C C . GLN A 1 969 ? -40.361 -8.039 58.784 1.00 97.12 969 GLN A C 1
ATOM 6802 O O . GLN A 1 969 ? -39.596 -8.086 57.822 1.00 97.12 969 GLN A O 1
ATOM 6807 N N . LEU A 1 970 ? -39.962 -8.253 60.035 1.00 97.81 970 LEU A N 1
ATOM 6808 C CA . LEU A 1 970 ? -38.636 -8.733 60.420 1.00 97.81 970 LEU A CA 1
ATOM 6809 C C . LEU A 1 970 ? -38.799 -10.150 60.953 1.00 97.81 970 LEU A C 1
ATOM 6811 O O . LEU A 1 970 ? -39.520 -10.345 61.931 1.00 97.81 970 LEU A O 1
ATOM 6815 N N . SER A 1 971 ? -38.138 -11.133 60.344 1.00 96.00 971 SER A N 1
ATOM 6816 C CA . SER A 1 971 ? -38.141 -12.488 60.885 1.00 96.00 971 SER A CA 1
ATOM 6817 C C . SER A 1 971 ? -36.796 -13.196 60.824 1.00 96.00 971 SER A C 1
ATOM 6819 O O . SER A 1 971 ? -35.977 -12.956 59.937 1.00 96.00 971 SER A O 1
ATOM 6821 N N . GLY A 1 972 ? -36.602 -14.120 61.759 1.00 94.38 972 GLY A N 1
ATOM 6822 C CA . GLY A 1 972 ? -35.450 -15.012 61.821 1.00 94.38 972 GLY A CA 1
ATOM 6823 C C . GLY A 1 972 ? -35.786 -16.315 62.534 1.00 94.38 972 GLY A C 1
ATOM 6824 O O . GLY A 1 972 ? -36.848 -16.435 63.146 1.00 94.38 972 GLY A O 1
ATOM 6825 N N . ASP A 1 973 ? -34.878 -17.290 62.504 1.00 91.50 973 ASP A N 1
ATOM 6826 C CA . ASP A 1 973 ? -34.972 -18.400 63.453 1.00 91.50 973 ASP A CA 1
ATOM 6827 C C . ASP A 1 973 ? -34.749 -17.861 64.869 1.00 91.50 973 ASP A C 1
ATOM 6829 O O . ASP A 1 973 ? -35.593 -18.046 65.735 1.00 91.50 973 ASP A O 1
ATOM 6833 N N . SER A 1 974 ? -33.705 -17.058 65.063 1.00 93.81 974 SER A N 1
ATOM 6834 C CA . SER A 1 974 ? -33.513 -16.178 66.217 1.00 93.81 974 SER A CA 1
ATOM 6835 C C . SER A 1 974 ? -33.439 -14.719 65.763 1.00 93.81 974 SER A C 1
ATOM 6837 O O . SER A 1 974 ? -32.985 -14.421 64.656 1.00 93.81 974 SER A O 1
ATOM 6839 N N . VAL A 1 975 ? -33.847 -13.790 66.627 1.00 97.19 975 VAL A N 1
ATOM 6840 C CA . VAL A 1 975 ? -33.795 -12.347 66.350 1.00 97.19 975 VAL A CA 1
ATOM 6841 C C . VAL A 1 975 ? -33.171 -11.619 67.539 1.00 97.19 975 VAL A C 1
ATOM 6843 O O . VAL A 1 975 ? -33.688 -11.712 68.649 1.00 97.19 975 VAL A O 1
ATOM 6846 N N . ASN A 1 976 ? -32.090 -10.877 67.288 1.00 97.38 976 ASN A N 1
ATOM 6847 C CA . ASN A 1 976 ? -31.374 -10.043 68.252 1.00 97.38 976 ASN A CA 1
ATOM 6848 C C . ASN A 1 976 ? -31.322 -8.597 67.739 1.00 97.38 976 ASN A C 1
ATOM 6850 O O . ASN A 1 976 ? -30.600 -8.297 66.786 1.00 97.38 976 ASN A O 1
ATOM 6854 N N . LEU A 1 977 ? -32.072 -7.694 68.369 1.00 98.00 977 LEU A N 1
ATOM 6855 C CA . LEU A 1 977 ? -32.131 -6.284 67.976 1.00 98.00 977 LEU A CA 1
ATOM 6856 C C . LEU A 1 977 ? -31.658 -5.396 69.124 1.00 98.00 977 LEU A C 1
ATOM 6858 O O . LEU A 1 977 ? -32.172 -5.489 70.238 1.00 98.00 977 LEU A O 1
ATOM 6862 N N . THR A 1 978 ? -30.723 -4.499 68.832 1.00 96.81 978 THR A N 1
ATOM 6863 C CA . THR A 1 978 ? -30.214 -3.503 69.773 1.00 96.81 978 THR A CA 1
ATOM 6864 C C . THR A 1 978 ? -30.358 -2.109 69.171 1.00 96.81 978 THR A C 1
ATOM 6866 O O . THR A 1 978 ? -29.705 -1.800 68.173 1.00 96.81 978 THR A O 1
ATOM 6869 N N . ALA A 1 979 ? -31.203 -1.261 69.762 1.00 96.50 979 ALA A N 1
ATOM 6870 C CA . ALA A 1 979 ? -31.413 0.110 69.291 1.00 96.50 979 ALA A CA 1
ATOM 6871 C C . ALA A 1 979 ? -31.743 1.083 70.428 1.00 96.50 979 ALA A C 1
ATOM 6873 O O . ALA A 1 979 ? -32.534 0.765 71.313 1.00 96.50 979 ALA A O 1
ATOM 6874 N N . ALA A 1 980 ? -31.212 2.310 70.383 1.00 95.19 980 ALA A N 1
ATOM 6875 C CA . ALA A 1 980 ? -31.629 3.352 71.328 1.00 95.19 980 ALA A CA 1
ATOM 6876 C C . ALA A 1 980 ? -33.144 3.619 71.231 1.00 95.19 980 ALA A C 1
ATOM 6878 O O . ALA A 1 980 ? -33.808 3.769 72.254 1.00 95.19 980 ALA A O 1
ATOM 6879 N N . ASN A 1 981 ? -33.702 3.592 70.018 1.00 96.56 981 ASN A N 1
ATOM 6880 C CA . ASN A 1 981 ? -35.140 3.654 69.772 1.00 96.56 981 ASN A CA 1
ATOM 6881 C C . ASN A 1 981 ? -35.567 2.521 68.833 1.00 96.56 981 ASN A C 1
ATOM 6883 O O . ASN A 1 981 ? -35.202 2.519 67.654 1.00 96.56 981 ASN A O 1
ATOM 6887 N N . LEU A 1 982 ? -36.355 1.576 69.347 1.00 97.88 982 LEU A N 1
ATOM 6888 C CA . LEU A 1 982 ? -36.956 0.493 68.572 1.00 97.88 982 LEU A CA 1
ATOM 6889 C C . LEU A 1 982 ? -38.443 0.795 68.359 1.00 97.88 982 LEU A C 1
ATOM 6891 O O . LEU A 1 982 ? -39.242 0.755 69.289 1.00 97.88 982 LEU A O 1
ATOM 6895 N N . ILE A 1 983 ? -38.823 1.103 67.126 1.00 97.81 983 ILE A N 1
ATOM 6896 C CA . ILE A 1 983 ? -40.187 1.446 66.726 1.00 97.81 983 ILE A CA 1
ATOM 6897 C C . ILE A 1 983 ? -40.746 0.270 65.922 1.00 97.81 983 ILE A C 1
ATOM 6899 O O . ILE A 1 983 ? -40.243 -0.043 64.852 1.00 97.81 983 ILE A O 1
ATOM 6903 N N . ASN A 1 984 ? -41.801 -0.367 66.417 1.00 97.44 984 ASN A N 1
ATOM 6904 C CA . ASN A 1 984 ? -42.573 -1.419 65.760 1.00 97.44 984 ASN A CA 1
ATOM 6905 C C . ASN A 1 984 ? -44.054 -1.010 65.650 1.00 97.44 984 ASN A C 1
ATOM 6907 O O . ASN A 1 984 ? -44.924 -1.606 66.286 1.00 97.44 984 ASN A O 1
ATOM 6911 N N . ARG A 1 985 ? -44.363 0.037 64.874 1.00 97.25 985 ARG A N 1
ATOM 6912 C CA . ARG A 1 985 ? -45.741 0.552 64.760 1.00 97.25 985 ARG A CA 1
ATOM 6913 C C . ARG A 1 985 ? -46.493 -0.088 63.601 1.00 97.25 985 ARG A C 1
ATOM 6915 O O . ARG A 1 985 ? -46.236 0.226 62.442 1.00 97.25 985 ARG A O 1
ATOM 6922 N N . GLY A 1 986 ? -47.438 -0.976 63.898 1.00 95.44 986 GLY A N 1
ATOM 6923 C CA . GLY A 1 986 ? -48.160 -1.728 62.863 1.00 95.44 986 GLY A CA 1
ATOM 6924 C C . GLY A 1 986 ? -47.298 -2.747 62.104 1.00 95.44 986 GLY A C 1
ATOM 6925 O O . GLY A 1 986 ? -47.757 -3.296 61.106 1.00 95.44 986 GLY A O 1
ATOM 6926 N N . GLY A 1 987 ? -46.052 -2.972 62.535 1.00 96.81 987 GLY A N 1
ATOM 6927 C CA . GLY A 1 987 ? -45.131 -3.963 61.980 1.00 96.81 987 GLY A CA 1
ATOM 6928 C C . GLY A 1 987 ? -45.165 -5.297 62.731 1.00 96.81 987 GLY A C 1
ATOM 6929 O O . GLY A 1 987 ? -45.767 -5.422 63.801 1.00 96.81 987 GLY A O 1
ATOM 6930 N N . LEU A 1 988 ? -44.499 -6.300 62.161 1.00 97.44 988 LEU A N 1
ATOM 6931 C CA . LEU A 1 988 ? -44.263 -7.616 62.754 1.00 97.44 988 LEU A CA 1
ATOM 6932 C C . LEU A 1 988 ? -42.760 -7.829 62.960 1.00 97.44 988 LEU A C 1
ATOM 6934 O O . LEU A 1 988 ? -41.988 -7.716 62.007 1.00 97.44 988 LEU A O 1
ATOM 6938 N N . ILE A 1 989 ? -42.360 -8.191 64.179 1.00 97.94 989 ILE A N 1
ATOM 6939 C CA . ILE A 1 989 ? -41.037 -8.750 64.480 1.00 97.94 989 ILE A CA 1
ATOM 6940 C C . ILE A 1 989 ? -41.249 -10.151 65.045 1.00 97.94 989 ILE A C 1
ATOM 6942 O O . ILE A 1 989 ? -41.912 -10.315 66.071 1.00 97.94 989 ILE A O 1
ATOM 6946 N N . GLU A 1 990 ? -40.708 -11.156 64.365 1.00 95.56 990 GLU A N 1
ATOM 6947 C CA . GLU A 1 990 ? -40.959 -12.563 64.654 1.00 95.56 990 GLU A CA 1
ATOM 6948 C C . GLU A 1 990 ? -39.680 -13.401 64.738 1.00 95.56 990 GLU A C 1
ATOM 6950 O O . GLU A 1 990 ? -38.818 -13.325 63.869 1.00 95.56 990 GLU A O 1
ATOM 6955 N N . SER A 1 991 ? -39.589 -14.282 65.729 1.00 94.75 991 SER A N 1
ATOM 6956 C CA . SER A 1 991 ? -38.609 -15.368 65.748 1.00 94.75 991 SER A CA 1
ATOM 6957 C C . SER A 1 991 ? -39.277 -16.738 65.861 1.00 94.75 991 SER A C 1
ATOM 6959 O O . SER A 1 991 ? -40.347 -16.881 66.462 1.00 94.75 991 SER A O 1
ATOM 6961 N N . ASN A 1 992 ? -38.636 -17.775 65.315 1.00 89.75 992 ASN A N 1
ATOM 6962 C CA . ASN A 1 992 ? -39.035 -19.158 65.601 1.00 89.75 992 ASN A CA 1
ATOM 6963 C C . ASN A 1 992 ? -38.599 -19.594 67.002 1.00 89.75 992 ASN A C 1
ATOM 6965 O O . ASN A 1 992 ? -39.338 -20.297 67.678 1.00 89.75 992 ASN A O 1
ATOM 6969 N N . THR A 1 993 ? -37.395 -19.213 67.421 1.00 87.69 993 THR A N 1
ATOM 6970 C CA . THR A 1 993 ? -36.746 -19.633 68.663 1.00 87.69 993 THR A CA 1
ATOM 6971 C C . THR A 1 993 ? -36.749 -18.468 69.647 1.00 87.69 993 THR A C 1
ATOM 6973 O O . THR A 1 993 ? -37.779 -18.240 70.272 1.00 87.69 993 THR A O 1
ATOM 6976 N N . THR A 1 994 ? -35.659 -17.716 69.802 1.00 91.81 994 THR A N 1
ATOM 6977 C CA . THR A 1 994 ? -35.520 -16.612 70.765 1.00 91.81 994 THR A CA 1
ATOM 6978 C C . THR A 1 994 ? -35.683 -15.245 70.106 1.00 91.81 994 THR A C 1
ATOM 6980 O O . THR A 1 994 ? -35.182 -15.006 69.004 1.00 91.81 994 THR A O 1
ATOM 6983 N N . LEU A 1 995 ? -36.363 -14.329 70.793 1.00 95.94 995 LEU A N 1
ATOM 6984 C CA . LEU A 1 995 ? -36.490 -12.916 70.444 1.00 95.94 995 LEU A CA 1
ATOM 6985 C C . LEU A 1 995 ? -35.853 -12.079 71.557 1.00 95.94 995 LEU A C 1
ATOM 6987 O O . LEU A 1 995 ? -36.402 -11.980 72.654 1.00 95.94 995 LEU A O 1
ATOM 6991 N N . ASN A 1 996 ? -34.697 -11.485 71.272 1.00 96.56 996 ASN A N 1
ATOM 6992 C CA . ASN A 1 996 ? -33.971 -10.630 72.202 1.00 96.56 996 ASN A CA 1
ATOM 6993 C C . ASN A 1 996 ? -33.973 -9.192 71.694 1.00 96.56 996 ASN A C 1
ATOM 6995 O O . ASN A 1 996 ? -33.458 -8.903 70.612 1.00 96.56 996 ASN A O 1
ATOM 6999 N N . LEU A 1 997 ? -34.553 -8.292 72.479 1.00 98.00 997 LEU A N 1
ATOM 7000 C CA . LEU A 1 997 ? -34.696 -6.878 72.157 1.00 98.00 997 LEU A CA 1
ATOM 7001 C C . LEU A 1 997 ? -34.038 -6.058 73.260 1.00 98.00 997 LEU A C 1
ATOM 7003 O O . LEU A 1 997 ? -34.346 -6.249 74.433 1.00 98.00 997 LEU A O 1
ATOM 7007 N N . GLN A 1 998 ? -33.130 -5.161 72.897 1.00 96.06 998 GLN A N 1
ATOM 7008 C CA . GLN A 1 998 ? -32.373 -4.377 73.868 1.00 96.06 998 GLN A CA 1
ATOM 7009 C C . GLN A 1 998 ? -32.265 -2.910 73.455 1.00 96.06 998 GLN A C 1
ATOM 7011 O O . GLN A 1 998 ? -32.119 -2.604 72.269 1.00 96.06 998 GLN A O 1
ATOM 7016 N N . GLY A 1 999 ? -32.261 -1.999 74.430 1.00 94.94 999 GLY A N 1
ATOM 7017 C CA . GLY A 1 999 ? -31.821 -0.622 74.200 1.00 94.94 999 GLY A CA 1
ATOM 7018 C C . GLY A 1 999 ? -32.527 0.449 75.023 1.00 94.94 999 GLY A C 1
ATOM 7019 O O . GLY A 1 999 ? -32.689 0.302 76.229 1.00 94.94 999 GLY A O 1
ATOM 7020 N N . GLY A 1 1000 ? -32.868 1.580 74.401 1.00 94.25 1000 GLY A N 1
ATOM 7021 C CA . GLY A 1 1000 ? -33.402 2.745 75.118 1.00 94.25 1000 GLY A CA 1
ATOM 7022 C C . GLY A 1 1000 ? -34.912 2.663 75.315 1.00 94.25 1000 GLY A C 1
ATOM 7023 O O . GLY A 1 1000 ? -35.379 2.534 76.440 1.00 94.25 1000 GLY A O 1
ATOM 7024 N N . SER A 1 1001 ? -35.685 2.711 74.233 1.00 96.69 1001 SER A N 1
ATOM 7025 C CA . SER A 1 1001 ? -37.149 2.614 74.278 1.00 96.69 1001 SER A CA 1
ATOM 7026 C C . SER A 1 1001 ? -37.705 1.692 73.195 1.00 96.69 1001 SER A C 1
ATOM 7028 O O . SER A 1 1001 ? -37.088 1.514 72.141 1.00 96.69 1001 SER A O 1
ATOM 7030 N N . LEU A 1 1002 ? -38.880 1.123 73.469 1.00 97.94 1002 LEU A N 1
ATOM 7031 C CA . LEU A 1 1002 ? -39.649 0.290 72.548 1.00 97.94 1002 LEU A CA 1
ATOM 7032 C C . LEU A 1 1002 ? -41.032 0.901 72.328 1.00 97.94 1002 LEU A C 1
ATOM 7034 O O . LEU A 1 1002 ? -41.769 1.132 73.284 1.00 97.94 1002 LEU A O 1
ATOM 7038 N N . ASP A 1 1003 ? -41.420 1.094 71.073 1.00 97.81 1003 ASP A N 1
ATOM 7039 C CA . ASP A 1 1003 ? -42.772 1.491 70.683 1.00 97.81 1003 ASP A CA 1
ATOM 7040 C C . ASP A 1 1003 ? -43.411 0.428 69.787 1.00 97.81 1003 ASP A C 1
ATOM 7042 O O . ASP A 1 1003 ? -43.215 0.417 68.579 1.00 97.81 1003 ASP A O 1
ATOM 7046 N N . ASN A 1 1004 ? -44.194 -0.460 70.388 1.00 97.44 1004 ASN A N 1
ATOM 7047 C CA . ASN A 1 1004 ? -44.971 -1.516 69.747 1.00 97.44 1004 ASN A CA 1
ATOM 7048 C C . ASN A 1 1004 ? -46.441 -1.114 69.498 1.00 97.44 1004 ASN A C 1
ATOM 7050 O O . ASN A 1 1004 ? -47.339 -1.959 69.536 1.00 97.44 1004 ASN A O 1
ATOM 7054 N N . THR A 1 1005 ? -46.737 0.174 69.290 1.00 97.25 1005 THR A N 1
ATOM 7055 C CA . THR A 1 1005 ? -48.124 0.633 69.103 1.00 97.25 1005 THR A CA 1
ATOM 7056 C C . THR A 1 1005 ? -48.767 -0.011 67.872 1.00 97.25 1005 THR A C 1
ATOM 7058 O O . THR A 1 1005 ? -48.281 0.145 66.754 1.00 97.25 1005 THR A O 1
ATOM 7061 N N . SER A 1 1006 ? -49.883 -0.724 68.053 1.00 96.50 1006 SER A N 1
ATOM 7062 C CA . SER A 1 1006 ? -50.544 -1.530 67.002 1.00 96.50 1006 SER A CA 1
ATOM 7063 C C . SER A 1 1006 ? -49.642 -2.576 66.319 1.00 96.50 1006 SER A C 1
ATOM 7065 O O . SER A 1 1006 ? -50.020 -3.137 65.292 1.00 96.50 1006 SER A O 1
ATOM 7067 N N . GLY A 1 1007 ? -48.443 -2.824 66.852 1.00 96.81 1007 GLY A N 1
ATOM 7068 C CA . GLY A 1 1007 ? -47.465 -3.764 66.316 1.00 96.81 1007 GLY A CA 1
ATOM 7069 C C . GLY A 1 1007 ? -47.591 -5.162 66.908 1.00 96.81 1007 GLY A C 1
ATOM 7070 O O . GLY A 1 1007 ? -48.364 -5.416 67.836 1.00 96.81 1007 GLY A O 1
ATOM 7071 N N . GLN A 1 1008 ? -46.810 -6.085 66.355 1.00 97.75 1008 GLN A N 1
ATOM 7072 C CA . GLN A 1 1008 ? -46.709 -7.464 66.816 1.00 97.75 1008 GLN A CA 1
ATOM 7073 C C . GLN A 1 1008 ? -45.245 -7.844 67.048 1.00 97.75 1008 GLN A C 1
ATOM 7075 O O . GLN A 1 1008 ? -44.426 -7.768 66.134 1.00 97.75 1008 GLN A O 1
ATOM 7080 N N . LEU A 1 1009 ? -44.933 -8.284 68.265 1.00 97.81 1009 LEU A N 1
ATOM 7081 C CA . LEU A 1 1009 ? -43.669 -8.918 68.638 1.00 97.81 1009 LEU A CA 1
ATOM 7082 C C . LEU A 1 1009 ? -43.975 -10.369 68.999 1.00 97.81 1009 LEU A C 1
ATOM 7084 O O . LEU A 1 1009 ? -44.785 -10.612 69.899 1.00 97.81 1009 LEU A O 1
ATOM 7088 N N . ARG A 1 1010 ? -43.374 -11.332 68.295 1.00 95.06 1010 ARG A N 1
ATOM 7089 C CA . ARG A 1 1010 ? -43.671 -12.752 68.499 1.00 95.06 1010 ARG A CA 1
ATOM 7090 C C . ARG A 1 1010 ? -42.421 -13.622 68.536 1.00 95.06 1010 ARG A C 1
ATOM 7092 O O . ARG A 1 1010 ? -41.635 -13.607 67.603 1.00 95.06 1010 ARG A O 1
ATOM 7099 N N . ALA A 1 1011 ? -42.281 -14.445 69.565 1.00 93.62 1011 ALA A N 1
ATOM 7100 C CA . ALA A 1 1011 ? -41.370 -15.586 69.554 1.00 93.62 1011 ALA A CA 1
ATOM 7101 C C . ALA A 1 1011 ? -42.208 -16.863 69.584 1.00 93.62 1011 ALA A C 1
ATOM 7103 O O . ALA A 1 1011 ? -42.977 -17.071 70.522 1.00 93.62 1011 ALA A O 1
ATOM 7104 N N . LEU A 1 1012 ? -42.116 -17.702 68.556 1.00 87.94 1012 LEU A N 1
ATOM 7105 C CA . LEU A 1 1012 ? -42.953 -18.903 68.448 1.00 87.94 1012 LEU A CA 1
ATOM 7106 C C . LEU A 1 1012 ? -42.526 -20.013 69.424 1.00 87.94 1012 LEU A C 1
ATOM 7108 O O . LEU A 1 1012 ? -43.368 -20.818 69.823 1.00 87.94 1012 LEU A O 1
ATOM 7112 N N . GLY A 1 1013 ? -41.248 -20.040 69.819 1.00 72.75 1013 GLY A N 1
ATOM 7113 C CA . GLY A 1 1013 ? -40.623 -21.158 70.526 1.00 72.75 1013 GLY A CA 1
ATOM 7114 C C . GLY A 1 1013 ? -40.360 -22.365 69.607 1.00 72.75 1013 GLY A C 1
ATOM 7115 O O . GLY A 1 1013 ? -41.041 -22.565 68.599 1.00 72.75 1013 GLY A O 1
ATOM 7116 N N . ASN A 1 1014 ? -39.368 -23.200 69.949 1.00 63.78 1014 ASN A N 1
ATOM 7117 C CA . ASN A 1 1014 ? -38.958 -24.352 69.130 1.00 63.78 1014 ASN A CA 1
ATOM 7118 C C . ASN A 1 1014 ? -40.154 -25.251 68.742 1.00 63.78 1014 ASN A C 1
ATOM 7120 O O . ASN A 1 1014 ? -40.699 -25.988 69.569 1.00 63.78 1014 ASN A O 1
ATOM 7124 N N . ARG A 1 1015 ? -40.523 -25.263 67.453 1.00 50.75 1015 ARG A N 1
ATOM 7125 C CA . ARG A 1 1015 ? -41.417 -26.271 66.864 1.00 50.75 1015 ARG A CA 1
ATOM 7126 C C . ARG A 1 1015 ? -40.597 -27.469 66.386 1.00 50.75 1015 ARG A C 1
ATOM 7128 O O . ARG A 1 1015 ? -39.902 -27.377 65.380 1.00 50.75 1015 ARG A O 1
ATOM 7135 N N . VAL A 1 1016 ? -40.736 -28.623 67.043 1.00 48.75 1016 VAL A N 1
ATOM 7136 C CA . VAL A 1 1016 ? -40.291 -29.904 66.467 1.00 48.75 1016 VAL A CA 1
ATOM 7137 C C . VAL A 1 1016 ? -41.454 -30.522 65.696 1.00 48.75 1016 VAL A C 1
ATOM 7139 O O . VAL A 1 1016 ? -42.471 -30.894 66.277 1.00 48.75 1016 VAL A O 1
ATOM 7142 N N . ASN A 1 1017 ? -41.291 -30.671 64.383 1.00 42.88 1017 ASN A N 1
ATOM 7143 C CA . ASN A 1 1017 ? -42.129 -31.564 63.590 1.00 42.88 1017 ASN A CA 1
ATOM 7144 C C . ASN A 1 1017 ? -41.881 -33.008 64.053 1.00 42.88 1017 ASN A C 1
ATOM 7146 O O . ASN A 1 1017 ? -40.798 -33.544 63.832 1.00 42.88 1017 ASN A O 1
ATOM 7150 N N . ASN A 1 1018 ? -42.875 -33.656 64.663 1.00 40.69 1018 ASN A N 1
ATOM 7151 C CA . ASN A 1 1018 ? -42.895 -35.113 64.771 1.00 40.69 1018 ASN A CA 1
ATOM 7152 C C . ASN A 1 1018 ? -44.302 -35.650 64.484 1.00 40.69 1018 ASN A C 1
ATOM 7154 O O . ASN A 1 1018 ? -45.301 -35.208 65.047 1.00 40.69 1018 ASN A O 1
ATOM 7158 N N . SER A 1 1019 ? -44.341 -36.622 63.588 1.00 45.31 1019 SER A N 1
ATOM 7159 C CA . SER A 1 1019 ? -45.461 -37.230 62.869 1.00 45.31 1019 SER A CA 1
ATOM 7160 C C . SER A 1 1019 ? -46.559 -37.917 63.706 1.00 45.31 1019 SER A C 1
ATOM 7162 O O . SER A 1 1019 ? -47.407 -38.583 63.120 1.00 45.31 1019 SER A O 1
ATOM 7164 N N . ASN A 1 1020 ? -46.600 -37.779 65.042 1.00 47.47 1020 ASN A N 1
ATOM 7165 C CA . ASN A 1 1020 ? -47.368 -38.694 65.911 1.00 47.47 1020 ASN A CA 1
ATOM 7166 C C . ASN A 1 1020 ? -48.350 -38.043 66.923 1.00 47.47 1020 ASN A C 1
ATOM 7168 O O . ASN A 1 1020 ? -48.711 -38.676 67.909 1.00 47.47 1020 ASN A O 1
ATOM 7172 N N . GLY A 1 1021 ? -48.840 -36.820 66.694 1.00 48.28 1021 GLY A N 1
ATOM 7173 C CA . GLY A 1 1021 ? -50.147 -36.393 67.237 1.00 48.28 1021 GLY A CA 1
ATOM 7174 C C . GLY A 1 1021 ? -50.319 -36.195 68.758 1.00 48.28 1021 GLY A C 1
ATOM 7175 O O . GLY A 1 1021 ? -51.459 -36.155 69.211 1.00 48.28 1021 GLY A O 1
ATOM 7176 N N . ALA A 1 1022 ? -49.257 -36.015 69.550 1.00 43.78 1022 ALA A N 1
ATOM 7177 C CA . ALA A 1 1022 ? -49.374 -35.585 70.951 1.00 43.78 1022 ALA A CA 1
ATOM 7178 C C . ALA A 1 1022 ? -48.458 -34.382 71.229 1.00 43.78 1022 ALA A C 1
ATOM 7180 O O . ALA A 1 1022 ? -47.234 -34.484 71.141 1.00 43.78 1022 ALA A O 1
ATOM 7181 N N . SER A 1 1023 ? -49.067 -33.233 71.529 1.00 47.06 1023 SER A N 1
ATOM 7182 C CA . SER A 1 1023 ? -48.400 -31.957 71.795 1.00 47.06 1023 SER A CA 1
ATOM 7183 C C . SER A 1 1023 ? -47.552 -32.021 73.066 1.00 47.06 1023 SER A C 1
ATOM 7185 O O . SER A 1 1023 ? -48.087 -31.989 74.171 1.00 47.06 1023 SER A O 1
ATOM 7187 N N . ALA A 1 1024 ? -46.229 -32.065 72.916 1.00 41.84 1024 ALA A N 1
ATOM 7188 C CA . ALA A 1 1024 ? -45.288 -31.818 74.003 1.00 41.84 1024 ALA A CA 1
ATOM 7189 C C . ALA A 1 1024 ? -44.247 -30.790 73.540 1.00 41.84 1024 ALA A C 1
ATOM 7191 O O . ALA A 1 1024 ? -43.467 -31.055 72.623 1.00 41.84 1024 ALA A O 1
ATOM 7192 N N . LEU A 1 1025 ? -44.267 -29.608 74.168 1.00 46.75 1025 LEU A N 1
ATOM 7193 C CA . LEU A 1 1025 ? -43.265 -28.558 74.001 1.00 46.75 1025 LEU A CA 1
ATOM 7194 C C . LEU A 1 1025 ? -41.889 -29.104 74.407 1.00 46.75 1025 LEU A C 1
ATOM 7196 O O . LEU A 1 1025 ? -41.668 -29.447 75.565 1.00 46.75 1025 LEU A O 1
ATOM 7200 N N . ARG A 1 1026 ? -40.944 -29.156 73.465 1.00 44.16 1026 ARG A N 1
ATOM 7201 C CA . ARG A 1 1026 ? -39.511 -29.144 73.785 1.00 44.16 1026 ARG A CA 1
ATOM 7202 C C . ARG A 1 1026 ? -38.952 -27.779 73.409 1.00 44.16 1026 ARG A C 1
ATOM 7204 O O . ARG A 1 1026 ? -38.205 -27.649 72.445 1.00 44.16 1026 ARG A O 1
ATOM 7211 N N . ALA A 1 1027 ? -39.302 -26.766 74.193 1.00 49.56 1027 ALA A N 1
ATOM 7212 C CA . ALA A 1 1027 ? -38.313 -25.730 74.437 1.00 49.56 1027 ALA A CA 1
ATOM 7213 C C . ALA A 1 1027 ? -37.122 -26.421 75.131 1.00 49.56 1027 ALA A C 1
ATOM 7215 O O . ALA A 1 1027 ? -37.333 -27.353 75.921 1.00 49.56 1027 ALA A O 1
ATOM 7216 N N . LEU A 1 1028 ? -35.876 -26.059 74.810 1.00 53.75 1028 LEU A N 1
ATOM 7217 C CA . LEU A 1 1028 ? -34.786 -26.460 75.703 1.00 53.75 1028 LEU A CA 1
ATOM 7218 C C . LEU A 1 1028 ? -35.160 -25.918 77.090 1.00 53.75 1028 LEU A C 1
ATOM 7220 O O . LEU A 1 1028 ? -35.751 -24.841 77.187 1.00 53.75 1028 LEU A O 1
ATOM 7224 N N . ALA A 1 1029 ? -34.864 -26.651 78.165 1.00 58.66 1029 ALA A N 1
ATOM 7225 C CA . ALA A 1 1029 ? -35.290 -26.289 79.525 1.00 58.66 1029 ALA A CA 1
ATOM 7226 C C . ALA A 1 1029 ? -34.755 -24.918 80.019 1.00 58.66 1029 ALA A C 1
ATOM 7228 O O . ALA A 1 1029 ? -34.968 -24.566 81.170 1.00 58.66 1029 ALA A O 1
ATOM 7229 N N . THR A 1 1030 ? -34.054 -24.172 79.159 1.00 68.12 1030 THR A N 1
ATOM 7230 C CA . THR A 1 1030 ? -33.363 -22.907 79.407 1.00 68.12 1030 THR A CA 1
ATOM 7231 C C . THR A 1 1030 ? -33.565 -21.860 78.292 1.00 68.12 1030 THR A C 1
ATOM 7233 O O . THR A 1 1030 ? -32.826 -20.882 78.268 1.00 68.12 1030 THR A O 1
ATOM 7236 N N . ASP A 1 1031 ? -34.467 -22.058 77.317 1.00 80.75 1031 ASP A N 1
ATOM 7237 C CA . ASP A 1 1031 ? -34.682 -21.056 76.253 1.00 80.75 1031 ASP A CA 1
ATOM 7238 C C . ASP A 1 1031 ? -35.451 -19.843 76.798 1.00 80.75 1031 ASP A C 1
ATOM 7240 O O . ASP A 1 1031 ? -36.616 -19.968 77.188 1.00 80.75 1031 ASP A O 1
ATOM 7244 N N . THR A 1 1032 ? -34.825 -18.666 76.761 1.00 90.31 1032 THR A N 1
ATOM 7245 C CA . THR A 1 1032 ? -35.394 -17.403 77.254 1.00 90.31 1032 THR A CA 1
ATOM 7246 C C . THR A 1 1032 ? -35.412 -16.352 76.147 1.00 90.31 1032 THR A C 1
ATOM 7248 O O . THR A 1 1032 ? -34.401 -16.132 75.482 1.00 90.31 1032 THR A O 1
ATOM 7251 N N . SER A 1 1033 ? -36.548 -15.674 75.973 1.00 94.94 1033 SER A N 1
ATOM 7252 C CA . SER A 1 1033 ? -36.613 -14.415 75.214 1.00 94.94 1033 SER A CA 1
ATOM 7253 C C . SER A 1 1033 ? -36.532 -13.233 76.179 1.00 94.94 1033 SER A C 1
ATOM 7255 O O . SER A 1 1033 ? -37.161 -13.261 77.239 1.00 94.94 1033 SER A O 1
ATOM 7257 N N . THR A 1 1034 ? -35.753 -12.206 75.833 1.00 96.12 1034 THR A N 1
ATOM 7258 C CA . THR A 1 1034 ? -35.445 -11.081 76.735 1.00 96.12 1034 THR A CA 1
ATOM 7259 C C . THR A 1 1034 ? -35.715 -9.738 76.076 1.00 96.12 1034 THR A C 1
ATOM 7261 O O . THR A 1 1034 ? -35.168 -9.446 75.013 1.00 96.12 1034 THR A O 1
ATOM 7264 N N . PHE A 1 1035 ? -36.579 -8.915 76.672 1.00 97.69 1035 PHE A N 1
ATOM 7265 C CA . PHE A 1 1035 ? -36.775 -7.527 76.249 1.00 97.69 1035 PHE A CA 1
ATOM 7266 C C . PHE A 1 1035 ? -36.268 -6.626 77.378 1.00 97.69 1035 PHE A C 1
ATOM 7268 O O . PHE A 1 1035 ? -36.925 -6.518 78.412 1.00 97.69 1035 PHE A O 1
ATOM 7275 N N . ASP A 1 1036 ? -35.098 -6.020 77.190 1.00 96.38 1036 ASP A N 1
ATOM 7276 C CA . ASP A 1 1036 ? -34.394 -5.235 78.210 1.00 96.38 1036 ASP A CA 1
ATOM 7277 C C . ASP A 1 1036 ? -34.173 -3.798 77.725 1.00 96.38 1036 ASP A C 1
ATOM 7279 O O . ASP A 1 1036 ? -33.322 -3.522 76.873 1.00 96.38 1036 ASP A O 1
ATOM 7283 N N . PHE A 1 1037 ? -34.982 -2.877 78.242 1.00 97.19 1037 PHE A N 1
ATOM 7284 C CA . PHE A 1 1037 ? -34.965 -1.473 77.851 1.00 97.19 1037 PHE A CA 1
ATOM 7285 C C . PHE A 1 1037 ? -34.656 -0.569 79.044 1.00 97.19 1037 PHE A C 1
ATOM 7287 O O . PHE A 1 1037 ? -35.138 -0.782 80.147 1.00 97.19 1037 PHE A O 1
ATOM 7294 N N . ALA A 1 1038 ? -33.873 0.487 78.838 1.00 94.44 1038 ALA A N 1
ATOM 7295 C CA . ALA A 1 1038 ? -33.569 1.443 79.905 1.00 94.44 1038 ALA A CA 1
ATOM 7296 C C . ALA A 1 1038 ? -34.724 2.428 80.181 1.00 94.44 1038 ALA A C 1
ATOM 7298 O O . ALA A 1 1038 ? -34.829 2.964 81.278 1.00 94.44 1038 ALA A O 1
ATOM 7299 N N . GLY A 1 1039 ? -35.550 2.708 79.171 1.00 95.25 1039 GLY A N 1
ATOM 7300 C CA . GLY A 1 1039 ? -36.638 3.684 79.186 1.00 95.25 1039 GLY A CA 1
ATOM 7301 C C . GLY A 1 1039 ? -38.010 3.014 79.184 1.00 95.25 1039 GLY A C 1
ATOM 7302 O O . GLY A 1 1039 ? -38.294 2.171 80.023 1.00 95.25 1039 GLY A O 1
ATOM 7303 N N . SER A 1 1040 ? -38.894 3.402 78.263 1.00 95.62 1040 SER A N 1
ATOM 7304 C CA . SER A 1 1040 ? -40.281 2.928 78.224 1.00 95.62 1040 SER A CA 1
ATOM 7305 C C . SER A 1 1040 ? -40.549 1.886 77.137 1.00 95.62 1040 SER A C 1
ATOM 7307 O O . SER A 1 1040 ? -40.102 2.056 76.001 1.00 95.62 1040 SER A O 1
ATOM 7309 N N . ILE A 1 1041 ? -41.387 0.898 77.450 1.00 97.69 1041 ILE A N 1
ATOM 7310 C CA . ILE A 1 1041 ? -42.062 0.006 76.503 1.00 97.69 1041 ILE A CA 1
ATOM 7311 C C . ILE A 1 1041 ? -43.509 0.488 76.317 1.00 97.69 1041 ILE A C 1
ATOM 7313 O O . ILE A 1 1041 ? -44.318 0.423 77.239 1.00 97.69 1041 ILE A O 1
ATOM 7317 N N . THR A 1 1042 ? -43.855 0.945 75.114 1.00 97.50 1042 THR A N 1
ATOM 7318 C CA . THR A 1 1042 ? -45.229 1.292 74.717 1.00 97.50 1042 THR A CA 1
ATOM 7319 C C . THR A 1 1042 ? -45.819 0.146 73.901 1.00 97.50 1042 THR A C 1
ATOM 7321 O O . THR A 1 1042 ? -45.340 -0.140 72.815 1.00 97.50 1042 THR A O 1
ATOM 7324 N N . ASN A 1 1043 ? -46.859 -0.515 74.396 1.00 97.06 1043 ASN A N 1
ATOM 7325 C CA . ASN A 1 1043 ? -47.578 -1.624 73.759 1.00 97.06 1043 ASN A CA 1
ATOM 7326 C C . ASN A 1 1043 ? -49.063 -1.284 73.515 1.00 97.06 1043 ASN A C 1
ATOM 7328 O O . ASN A 1 1043 ? -49.946 -2.129 73.646 1.00 97.06 1043 ASN A O 1
ATOM 7332 N N . GLN A 1 1044 ? -49.367 -0.028 73.183 1.00 96.25 1044 GLN A N 1
ATOM 7333 C CA . GLN A 1 1044 ? -50.749 0.418 73.006 1.00 96.25 1044 GLN A CA 1
ATOM 7334 C C . GLN A 1 1044 ? -51.415 -0.265 71.807 1.00 96.25 1044 GLN A C 1
ATOM 7336 O O . GLN A 1 1044 ? -50.921 -0.169 70.683 1.00 96.25 1044 GLN A O 1
ATOM 7341 N N . SER A 1 1045 ? -52.548 -0.944 72.022 1.00 95.75 1045 SER A N 1
ATOM 7342 C CA . SER A 1 1045 ? -53.212 -1.773 70.988 1.00 95.75 1045 SER A CA 1
ATOM 7343 C C . SER A 1 1045 ? -52.281 -2.788 70.295 1.00 95.75 1045 SER A C 1
ATOM 7345 O O . SER A 1 1045 ? -52.586 -3.272 69.206 1.00 95.75 1045 SER A O 1
ATOM 7347 N N . GLY A 1 1046 ? -51.119 -3.070 70.889 1.00 96.62 1046 GLY A N 1
ATOM 7348 C CA . GLY A 1 1046 ? -50.086 -3.945 70.352 1.00 96.62 1046 GLY A CA 1
ATOM 7349 C C . GLY A 1 1046 ? -50.146 -5.337 70.967 1.00 96.62 1046 GLY A C 1
ATOM 7350 O O . GLY A 1 1046 ? -50.804 -5.572 71.986 1.00 96.62 1046 GLY A O 1
ATOM 7351 N N . ARG A 1 1047 ? -49.431 -6.278 70.348 1.00 97.12 1047 ARG A N 1
ATOM 7352 C CA . ARG A 1 1047 ? -49.293 -7.652 70.837 1.00 97.12 1047 ARG A CA 1
ATOM 7353 C C . ARG A 1 1047 ? -47.834 -8.005 71.065 1.00 97.12 1047 ARG A C 1
ATOM 7355 O O . ARG A 1 1047 ? -47.010 -7.848 70.167 1.00 97.12 1047 ARG A O 1
ATOM 7362 N N . ILE A 1 1048 ? -47.553 -8.549 72.242 1.00 97.75 1048 ILE A N 1
ATOM 7363 C CA . ILE A 1 1048 ? -46.284 -9.177 72.599 1.00 97.75 1048 ILE A CA 1
ATOM 7364 C C . ILE A 1 1048 ? -46.592 -10.621 72.991 1.00 97.75 1048 ILE A C 1
ATOM 7366 O O . ILE A 1 1048 ? -47.328 -10.840 73.947 1.00 97.75 1048 ILE A O 1
ATOM 7370 N N . GLY A 1 1049 ? -46.085 -11.600 72.243 1.00 95.00 1049 GLY A N 1
ATOM 7371 C CA . GLY A 1 1049 ? -46.363 -13.020 72.471 1.00 95.00 1049 GLY A CA 1
ATOM 7372 C C . GLY A 1 1049 ? -45.100 -13.870 72.428 1.00 95.00 1049 GLY A C 1
ATOM 7373 O O . GLY A 1 1049 ? -44.406 -13.879 71.417 1.00 95.00 1049 GLY A O 1
ATOM 7374 N N . VAL A 1 1050 ? -44.804 -14.618 73.486 1.00 94.69 1050 VAL A N 1
ATOM 7375 C CA . VAL A 1 1050 ? -43.584 -15.435 73.581 1.00 94.69 1050 VAL A CA 1
ATOM 7376 C C . VAL A 1 1050 ? -43.918 -16.872 73.963 1.00 94.69 1050 VAL A C 1
ATOM 7378 O O . VAL A 1 1050 ? -44.573 -17.121 74.970 1.00 94.69 1050 VAL A O 1
ATOM 7381 N N . GLY A 1 1051 ? -43.451 -17.825 73.156 1.00 90.50 1051 GLY A N 1
ATOM 7382 C CA . GLY A 1 1051 ? -43.600 -19.270 73.356 1.00 90.50 1051 GLY A CA 1
ATOM 7383 C C . GLY A 1 1051 ? -42.364 -19.974 73.934 1.00 90.50 1051 GLY A C 1
ATOM 7384 O O . GLY A 1 1051 ? -42.377 -21.195 74.088 1.00 90.50 1051 GLY A O 1
ATOM 7385 N N . ASN A 1 1052 ? -41.284 -19.248 74.246 1.00 89.31 1052 ASN A N 1
ATOM 7386 C CA . ASN A 1 1052 ? -40.089 -19.811 74.898 1.00 89.31 1052 ASN A CA 1
ATOM 7387 C C . ASN A 1 1052 ? -40.370 -20.288 76.327 1.00 89.31 1052 ASN A C 1
ATOM 7389 O O . ASN A 1 1052 ? -41.403 -19.934 76.892 1.00 89.31 1052 ASN A O 1
ATOM 7393 N N . THR A 1 1053 ? -39.457 -21.086 76.901 1.00 89.38 1053 THR A N 1
ATOM 7394 C CA . THR A 1 1053 ? -39.577 -21.583 78.284 1.00 89.38 1053 THR A CA 1
ATOM 7395 C C . THR A 1 1053 ? -39.808 -20.418 79.228 1.00 89.38 1053 THR A C 1
ATOM 7397 O O . THR A 1 1053 ? -40.851 -20.374 79.876 1.00 89.38 1053 THR A O 1
ATOM 7400 N N . ASP A 1 1054 ? -38.908 -19.438 79.191 1.00 92.12 1054 ASP A N 1
ATOM 7401 C CA . ASP A 1 1054 ? -38.991 -18.239 80.016 1.00 92.12 1054 ASP A CA 1
ATOM 7402 C C . ASP A 1 1054 ? -39.119 -16.983 79.151 1.00 92.12 1054 ASP A C 1
ATOM 7404 O O . ASP A 1 1054 ? -38.630 -16.911 78.015 1.00 92.12 1054 ASP A O 1
ATOM 7408 N N . PHE A 1 1055 ? -39.774 -15.973 79.710 1.00 95.19 1055 PHE A N 1
ATOM 7409 C CA . PHE A 1 1055 ? -39.909 -14.663 79.097 1.00 95.19 1055 PHE A CA 1
ATOM 7410 C C . PHE A 1 1055 ? -39.618 -13.577 80.125 1.00 95.19 1055 PHE A C 1
ATOM 7412 O O . PHE A 1 1055 ? -40.305 -13.484 81.139 1.00 95.19 1055 PHE A O 1
ATOM 7419 N N . ALA A 1 1056 ? -38.612 -12.749 79.851 1.00 95.62 1056 ALA A N 1
ATOM 7420 C CA . ALA A 1 1056 ? -38.253 -11.626 80.705 1.00 95.62 1056 ALA A CA 1
ATOM 7421 C C . ALA A 1 1056 ? -38.515 -10.296 79.994 1.00 95.62 1056 ALA A C 1
ATOM 7423 O O . ALA A 1 1056 ? -38.009 -10.059 78.893 1.00 95.62 1056 ALA A O 1
ATOM 7424 N N . LEU A 1 1057 ? -39.278 -9.425 80.652 1.00 97.06 1057 LEU A N 1
ATOM 7425 C CA . LEU A 1 1057 ? -39.576 -8.064 80.219 1.00 97.06 1057 LEU A CA 1
ATOM 7426 C C . LEU A 1 1057 ? -39.124 -7.077 81.286 1.00 97.06 1057 LEU A C 1
ATOM 7428 O O . LEU A 1 1057 ? -39.594 -7.137 82.421 1.00 97.06 1057 LEU A O 1
ATOM 7432 N N . LYS A 1 1058 ? -38.247 -6.153 80.904 1.00 96.31 1058 LYS A N 1
ATOM 7433 C CA . LYS A 1 1058 ? -37.696 -5.148 81.803 1.00 96.31 1058 LYS A CA 1
ATOM 7434 C C . LYS A 1 1058 ? -37.662 -3.774 81.150 1.00 96.31 1058 LYS A C 1
ATOM 7436 O O . LYS A 1 1058 ? -37.176 -3.638 80.025 1.00 96.31 1058 LYS A O 1
ATOM 7441 N N . ALA A 1 1059 ? -38.169 -2.769 81.865 1.00 96.81 1059 ALA A N 1
ATOM 7442 C CA . ALA A 1 1059 ? -38.045 -1.363 81.487 1.00 96.81 1059 ALA A CA 1
ATOM 7443 C C . ALA A 1 1059 ? -38.242 -0.403 82.670 1.00 96.81 1059 ALA A C 1
ATOM 7445 O O . ALA A 1 1059 ? -38.686 -0.811 83.735 1.00 96.81 1059 ALA A O 1
ATOM 7446 N N . ASP A 1 1060 ? -37.979 0.893 82.495 1.00 95.69 1060 ASP A N 1
ATOM 7447 C CA . ASP A 1 1060 ? -38.406 1.900 83.476 1.00 95.69 1060 ASP A CA 1
ATOM 7448 C C . ASP A 1 1060 ? -39.940 2.018 83.505 1.00 95.69 1060 ASP A C 1
ATOM 7450 O O . ASP A 1 1060 ? -40.553 2.020 84.571 1.00 95.69 1060 ASP A O 1
ATOM 7454 N N . ALA A 1 1061 ? -40.586 2.042 82.334 1.00 96.31 1061 ALA A N 1
ATOM 7455 C CA . ALA A 1 1061 ? -42.041 2.158 82.243 1.00 96.31 1061 ALA A CA 1
ATOM 7456 C C . ALA A 1 1061 ? -42.673 1.222 81.204 1.00 96.31 1061 ALA A C 1
ATOM 7458 O O . ALA A 1 1061 ? -42.138 1.049 80.113 1.00 96.31 1061 ALA A O 1
ATOM 7459 N N . LEU A 1 1062 ? -43.862 0.699 81.504 1.00 96.69 1062 LEU A N 1
ATOM 7460 C CA . LEU A 1 1062 ? -44.725 -0.054 80.594 1.00 96.69 1062 LEU A CA 1
ATOM 7461 C C . LEU A 1 1062 ? -46.048 0.697 80.360 1.00 96.69 1062 LEU A C 1
ATOM 7463 O O . LEU A 1 1062 ? -46.741 1.055 81.312 1.00 96.69 1062 LEU A O 1
ATOM 7467 N N . ASP A 1 1063 ? -46.433 0.880 79.097 1.00 96.19 1063 ASP A N 1
ATOM 7468 C CA . ASP A 1 1063 ? -47.772 1.324 78.680 1.00 96.19 1063 ASP A CA 1
ATOM 7469 C C . ASP A 1 1063 ? -48.451 0.253 77.826 1.00 96.19 1063 ASP A C 1
ATOM 7471 O O . ASP A 1 1063 ? -48.223 0.160 76.626 1.00 96.19 1063 ASP A O 1
ATOM 7475 N N . ASN A 1 1064 ? -49.288 -0.569 78.450 1.00 95.69 1064 ASN A N 1
ATOM 7476 C CA . ASN A 1 1064 ? -50.008 -1.685 77.844 1.00 95.69 1064 ASN A CA 1
ATOM 7477 C C . ASN A 1 1064 ? -51.494 -1.367 77.584 1.00 95.69 1064 ASN A C 1
ATOM 7479 O O . ASN A 1 1064 ? -52.325 -2.276 77.557 1.00 95.69 1064 ASN A O 1
ATOM 7483 N N . ARG A 1 1065 ? -51.882 -0.093 77.430 1.00 94.00 1065 ARG A N 1
ATOM 7484 C CA . ARG A 1 1065 ? -53.301 0.269 77.238 1.00 94.00 1065 ARG A CA 1
ATOM 7485 C C . ARG A 1 1065 ? -53.894 -0.360 75.975 1.00 94.00 1065 ARG A C 1
ATOM 7487 O O . ARG A 1 1065 ? -53.357 -0.201 74.880 1.00 94.00 1065 ARG A O 1
ATOM 7494 N N . ALA A 1 1066 ? -55.008 -1.077 76.126 1.00 93.81 1066 ALA A N 1
ATOM 7495 C CA . ALA A 1 1066 ? -55.629 -1.897 75.073 1.00 93.81 1066 ALA A CA 1
ATOM 7496 C C . ALA A 1 1066 ? -54.685 -2.919 74.388 1.00 93.81 1066 ALA A C 1
ATOM 7498 O O . ALA A 1 1066 ? -55.031 -3.472 73.346 1.00 93.81 1066 ALA A O 1
ATOM 7499 N N . GLY A 1 1067 ? -53.493 -3.156 74.944 1.00 96.19 1067 GLY A N 1
ATOM 7500 C CA . GLY A 1 1067 ? -52.501 -4.096 74.431 1.00 96.19 1067 GLY A CA 1
ATOM 7501 C C . GLY A 1 1067 ? -52.628 -5.485 75.048 1.00 96.19 1067 GLY A C 1
ATOM 7502 O O . GLY A 1 1067 ? -53.388 -5.710 75.993 1.00 96.19 1067 GLY A O 1
ATOM 7503 N N . SER A 1 1068 ? -51.860 -6.437 74.526 1.00 96.62 1068 SER A N 1
ATOM 7504 C CA . SER A 1 1068 ? -51.765 -7.791 75.079 1.00 96.62 1068 SER A CA 1
ATOM 7505 C C . SER A 1 1068 ? -50.315 -8.237 75.227 1.00 96.62 1068 SER A C 1
ATOM 7507 O O . SER A 1 1068 ? -49.550 -8.147 74.262 1.00 96.62 1068 SER A O 1
ATOM 7509 N N . ILE A 1 1069 ? -49.979 -8.777 76.397 1.00 97.31 1069 ILE A N 1
ATOM 7510 C CA . ILE A 1 1069 ? -48.737 -9.508 76.667 1.00 97.31 1069 ILE A CA 1
ATOM 7511 C C . ILE A 1 1069 ? -49.111 -10.966 76.963 1.00 97.31 1069 ILE A C 1
ATOM 7513 O O . ILE A 1 1069 ? -49.958 -11.235 77.812 1.00 97.31 1069 ILE A O 1
ATOM 7517 N N . GLU A 1 1070 ? -48.508 -11.911 76.251 1.00 95.88 1070 GLU A N 1
ATOM 7518 C CA . GLU A 1 1070 ? -48.819 -13.339 76.328 1.00 95.88 1070 GLU A CA 1
ATOM 7519 C C . GLU A 1 1070 ? -47.531 -14.160 76.458 1.00 95.88 1070 GLU A C 1
ATOM 7521 O O . GLU A 1 1070 ? -46.656 -14.105 75.593 1.00 95.88 1070 GLU A O 1
ATOM 7526 N N . HIS A 1 1071 ? -47.429 -14.963 77.517 1.00 94.69 1071 HIS A N 1
ATOM 7527 C CA . HIS A 1 1071 ? -46.430 -16.025 77.638 1.00 94.69 1071 HIS A CA 1
ATOM 7528 C C . HIS A 1 1071 ? -47.110 -17.384 77.463 1.00 94.69 1071 HIS A C 1
ATOM 7530 O O . HIS A 1 1071 ? -47.806 -17.892 78.343 1.00 94.69 1071 HIS A O 1
ATOM 7536 N N . ALA A 1 1072 ? -46.939 -17.972 76.286 1.00 90.94 1072 ALA A N 1
ATOM 7537 C CA . ALA A 1 1072 ? -47.670 -19.156 75.846 1.00 90.94 1072 ALA A CA 1
ATOM 7538 C C . ALA A 1 1072 ? -47.029 -20.483 76.305 1.00 90.94 1072 ALA A C 1
ATOM 7540 O O . ALA A 1 1072 ? -47.316 -21.535 75.733 1.00 90.94 1072 ALA A O 1
ATOM 7541 N N . ASN A 1 1073 ? -46.150 -20.457 77.312 1.00 88.19 1073 ASN A N 1
ATOM 7542 C CA . ASN A 1 1073 ? -45.443 -21.627 77.839 1.00 88.19 1073 ASN A CA 1
ATOM 7543 C C . ASN A 1 1073 ? -45.550 -21.690 79.373 1.00 88.19 1073 ASN A C 1
ATOM 7545 O O . ASN A 1 1073 ? -46.023 -20.754 80.011 1.00 88.19 1073 ASN A O 1
ATOM 7549 N N . THR A 1 1074 ? -45.153 -22.811 79.974 1.00 88.81 1074 THR A N 1
ATOM 7550 C CA . THR A 1 1074 ? -45.359 -23.107 81.400 1.00 88.81 1074 THR A CA 1
ATOM 7551 C C . THR A 1 1074 ? -44.215 -22.656 82.317 1.00 88.81 1074 THR A C 1
ATOM 7553 O O . THR A 1 1074 ? -44.272 -22.947 83.510 1.00 88.81 1074 THR A O 1
ATOM 7556 N N . GLY A 1 1075 ? -43.165 -22.015 81.786 1.00 89.69 1075 GLY A N 1
ATOM 7557 C CA . GLY A 1 1075 ? -42.027 -21.518 82.571 1.00 89.69 1075 GLY A CA 1
ATOM 7558 C C . GLY A 1 1075 ? -42.300 -20.174 83.250 1.00 89.69 1075 GLY A C 1
ATOM 7559 O O . GLY A 1 1075 ? -43.435 -19.901 83.646 1.00 89.69 1075 GLY A O 1
ATOM 7560 N N . LEU A 1 1076 ? -41.265 -19.355 83.430 1.00 92.88 1076 LEU A N 1
ATOM 7561 C CA . LEU A 1 1076 ? -41.350 -18.102 84.179 1.00 92.88 1076 LEU A CA 1
ATOM 7562 C C . LEU A 1 1076 ? -41.595 -16.894 83.264 1.00 92.88 1076 LEU A C 1
ATOM 7564 O O . LEU A 1 1076 ? -40.824 -16.633 82.340 1.00 92.88 1076 LEU A O 1
ATOM 7568 N N . LEU A 1 1077 ? -42.633 -16.118 83.580 1.00 96.00 1077 LEU A N 1
ATOM 7569 C CA . LEU A 1 1077 ? -42.832 -14.762 83.078 1.00 96.00 1077 LEU A CA 1
ATOM 7570 C C . LEU A 1 1077 ? -42.320 -13.750 84.111 1.00 96.00 1077 LEU A C 1
ATOM 7572 O O . LEU A 1 1077 ? -42.993 -13.477 85.110 1.00 96.00 1077 LEU A O 1
ATOM 7576 N N . THR A 1 1078 ? -41.153 -13.168 83.850 1.00 96.31 1078 THR A N 1
ATOM 7577 C CA . THR A 1 1078 ? -40.565 -12.109 84.677 1.00 96.31 1078 THR A CA 1
ATOM 7578 C C . THR A 1 1078 ? -40.924 -10.745 84.109 1.00 96.31 1078 THR A C 1
ATOM 7580 O O . THR A 1 1078 ? -40.623 -10.467 82.949 1.00 96.31 1078 THR A O 1
ATOM 7583 N N . LEU A 1 1079 ? -41.537 -9.887 84.925 1.00 96.50 1079 LEU A N 1
ATOM 7584 C CA . LEU A 1 1079 ? -41.862 -8.506 84.558 1.00 96.50 1079 LEU A CA 1
ATOM 7585 C C . LEU A 1 1079 ? -41.258 -7.547 85.592 1.00 96.50 1079 LEU A C 1
ATOM 7587 O O . LEU A 1 1079 ? -41.592 -7.641 86.769 1.00 96.50 1079 LEU A O 1
ATOM 7591 N N . ASP A 1 1080 ? -40.402 -6.626 85.158 1.00 95.88 1080 ASP A N 1
ATOM 7592 C CA . ASP A 1 1080 ? -39.687 -5.679 86.027 1.00 95.88 1080 ASP A CA 1
ATOM 7593 C C . ASP A 1 1080 ? -39.852 -4.243 85.505 1.00 95.88 1080 ASP A C 1
ATOM 7595 O O . ASP A 1 1080 ? -39.297 -3.891 84.459 1.00 95.88 1080 ASP A O 1
ATOM 7599 N N . PHE A 1 1081 ? -40.659 -3.429 86.199 1.00 96.12 1081 PHE A N 1
ATOM 7600 C CA . PHE A 1 1081 ? -41.015 -2.069 85.769 1.00 96.12 1081 PHE A CA 1
ATOM 7601 C C . PHE A 1 1081 ? -41.148 -1.082 86.930 1.00 96.12 1081 PHE A C 1
ATOM 7603 O O . PHE A 1 1081 ? -41.908 -1.324 87.861 1.00 96.12 1081 PHE A O 1
ATOM 7610 N N . ASN A 1 1082 ? -40.551 0.110 86.838 1.00 93.69 1082 ASN A N 1
ATOM 7611 C CA . ASN A 1 1082 ? -40.782 1.167 87.839 1.00 93.69 1082 ASN A CA 1
ATOM 7612 C C . ASN A 1 1082 ? -42.170 1.814 87.705 1.00 93.69 1082 ASN A C 1
ATOM 7614 O O . ASN A 1 1082 ? -42.706 2.344 88.681 1.00 93.69 1082 ASN A O 1
ATOM 7618 N N . ARG A 1 1083 ? -42.770 1.789 86.509 1.00 94.50 1083 ARG A N 1
ATOM 7619 C CA . ARG A 1 1083 ? -44.119 2.312 86.266 1.00 94.50 1083 ARG A CA 1
ATOM 7620 C C . ARG A 1 1083 ? -44.901 1.457 85.274 1.00 94.50 1083 ARG A C 1
ATOM 7622 O O . ARG A 1 1083 ? -44.406 1.168 84.194 1.00 94.50 1083 ARG A O 1
ATOM 7629 N N . VAL A 1 1084 ? -46.150 1.128 85.585 1.00 93.19 1084 VAL A N 1
ATOM 7630 C CA . VAL A 1 1084 ? -47.048 0.363 84.711 1.00 93.19 1084 VAL A CA 1
ATOM 7631 C C . VAL A 1 1084 ? -48.344 1.137 84.493 1.00 93.19 1084 VAL A C 1
ATOM 7633 O O . VAL A 1 1084 ? -48.978 1.580 85.444 1.00 93.19 1084 VAL A O 1
ATOM 7636 N N . THR A 1 1085 ? -48.747 1.274 83.233 1.00 91.81 1085 THR A N 1
ATOM 7637 C CA . THR A 1 1085 ? -50.058 1.784 82.811 1.00 91.81 1085 THR A CA 1
ATOM 7638 C C . THR A 1 1085 ? -50.701 0.752 81.889 1.00 91.81 1085 THR A C 1
ATOM 7640 O O . THR A 1 1085 ? -50.063 0.301 80.944 1.00 91.81 1085 THR A O 1
ATOM 7643 N N . GLY A 1 1086 ? -51.928 0.314 82.157 1.00 84.75 1086 GLY A N 1
ATOM 7644 C CA . GLY A 1 1086 ? -52.480 -0.894 81.518 1.00 84.75 1086 GLY A CA 1
ATOM 7645 C C . GLY A 1 1086 ? -53.984 -0.873 81.265 1.00 84.75 1086 GLY A C 1
ATOM 7646 O O . GLY A 1 1086 ? -54.552 -1.907 80.922 1.00 84.75 1086 GLY A O 1
ATOM 7647 N N . ALA A 1 1087 ? -54.643 0.283 81.396 1.00 81.81 1087 ALA A N 1
ATOM 7648 C CA . ALA A 1 1087 ? -56.092 0.412 81.222 1.00 81.81 1087 ALA A CA 1
ATOM 7649 C C . ALA A 1 1087 ? -56.608 -0.272 79.932 1.00 81.81 1087 ALA A C 1
ATOM 7651 O O . ALA A 1 1087 ? -56.179 0.045 78.818 1.00 81.81 1087 ALA A O 1
ATOM 7652 N N . GLY A 1 1088 ? -57.532 -1.228 80.092 1.00 82.00 1088 GLY A N 1
ATOM 7653 C CA . GLY A 1 1088 ? -58.131 -2.008 78.998 1.00 82.00 1088 GLY A CA 1
ATOM 7654 C C . GLY A 1 1088 ? -57.207 -3.030 78.318 1.00 82.00 1088 GLY A C 1
ATOM 7655 O O . GLY A 1 1088 ? -57.630 -3.661 77.352 1.00 82.00 1088 GLY A O 1
ATOM 7656 N N . GLY A 1 1089 ? -55.962 -3.182 78.778 1.00 93.31 1089 GLY A N 1
ATOM 7657 C CA . GLY A 1 1089 ? -54.998 -4.168 78.288 1.00 93.31 1089 GLY A CA 1
ATOM 7658 C C . GLY A 1 1089 ? -55.085 -5.522 78.995 1.00 93.31 1089 GLY A C 1
ATOM 7659 O O . GLY A 1 1089 ? -55.860 -5.711 79.936 1.00 93.31 1089 GLY A O 1
ATOM 7660 N N . SER A 1 1090 ? -54.268 -6.474 78.542 1.00 95.50 1090 SER A N 1
ATOM 7661 C CA . SER A 1 1090 ? -54.189 -7.822 79.113 1.00 95.50 1090 SER A CA 1
ATOM 7662 C C . SER A 1 1090 ? -52.759 -8.338 79.277 1.00 95.50 1090 SER A C 1
ATOM 7664 O O . SER A 1 1090 ? -51.882 -8.034 78.464 1.00 95.50 1090 SER A O 1
ATOM 7666 N N . ILE A 1 1091 ? -52.537 -9.138 80.323 1.00 96.25 1091 ILE A N 1
ATOM 7667 C CA . ILE A 1 1091 ? -51.310 -9.918 80.534 1.00 96.25 1091 ILE A CA 1
ATOM 7668 C C . ILE A 1 1091 ? -51.714 -11.355 80.867 1.00 96.25 1091 ILE A C 1
ATOM 7670 O O . ILE A 1 1091 ? -52.430 -11.597 81.838 1.00 96.25 1091 ILE A O 1
ATOM 7674 N N . THR A 1 1092 ? -51.273 -12.319 80.065 1.00 95.44 1092 THR A N 1
ATOM 7675 C CA . THR A 1 1092 ? -51.626 -13.732 80.242 1.00 95.44 1092 THR A CA 1
ATOM 7676 C C . THR A 1 1092 ? -50.396 -14.627 80.224 1.00 95.44 1092 THR A C 1
ATOM 7678 O O . THR A 1 1092 ? -49.467 -14.382 79.455 1.00 95.44 1092 THR A O 1
ATOM 7681 N N . ALA A 1 1093 ? -50.380 -15.667 81.059 1.00 95.06 1093 ALA A N 1
ATOM 7682 C CA . ALA A 1 1093 ? -49.320 -16.674 81.038 1.00 95.06 1093 ALA A CA 1
ATOM 7683 C C . ALA A 1 1093 ? -49.851 -18.079 81.349 1.00 95.06 1093 ALA A C 1
ATOM 7685 O O . ALA A 1 1093 ? -50.677 -18.255 82.247 1.00 95.06 1093 ALA A O 1
ATOM 7686 N N . LEU A 1 1094 ? -49.345 -19.102 80.652 1.00 92.44 1094 LEU A N 1
ATOM 7687 C CA . LEU A 1 1094 ? -49.616 -20.499 81.026 1.00 92.44 1094 LEU A CA 1
ATOM 7688 C C . LEU A 1 1094 ? -48.763 -20.956 82.224 1.00 92.44 1094 LEU A C 1
ATOM 7690 O O . LEU A 1 1094 ? -49.115 -21.927 82.892 1.00 92.44 1094 LEU A O 1
ATOM 7694 N N . GLY A 1 1095 ? -47.638 -20.287 82.467 1.00 91.19 1095 GLY A N 1
ATOM 7695 C CA . GLY A 1 1095 ? -46.679 -20.603 83.517 1.00 91.19 1095 GLY A CA 1
ATOM 7696 C C . GLY A 1 1095 ? -46.829 -19.775 84.787 1.00 91.19 1095 GLY A C 1
ATOM 7697 O O . GLY A 1 1095 ? -47.915 -19.283 85.113 1.00 91.19 1095 GLY A O 1
ATOM 7698 N N . SER A 1 1096 ? -45.723 -19.676 85.522 1.00 93.81 1096 SER A N 1
ATOM 7699 C CA . SER A 1 1096 ? -45.618 -18.872 86.743 1.00 93.81 1096 SER A CA 1
ATOM 7700 C C . SER A 1 1096 ? -45.200 -17.436 86.421 1.00 93.81 1096 SER A C 1
ATOM 7702 O O . SER A 1 1096 ? -44.560 -17.188 85.402 1.00 93.81 1096 SER A O 1
ATOM 7704 N N . GLY A 1 1097 ? -45.512 -16.492 87.305 1.00 94.69 1097 GLY A N 1
ATOM 7705 C CA . GLY A 1 1097 ? -45.073 -15.100 87.209 1.00 94.69 1097 GLY A CA 1
ATOM 7706 C C . GLY A 1 1097 ? -44.234 -14.670 88.408 1.00 94.69 1097 GLY A C 1
ATOM 7707 O O . GLY A 1 1097 ? -44.561 -15.019 89.544 1.00 94.69 1097 GLY A O 1
ATOM 7708 N N . ASP A 1 1098 ? -43.189 -13.888 88.146 1.00 94.31 1098 ASP A N 1
ATOM 7709 C CA . ASP A 1 1098 ? -42.414 -13.165 89.163 1.00 94.31 1098 ASP A CA 1
ATOM 7710 C C . ASP A 1 1098 ? -42.295 -11.696 88.758 1.00 94.31 1098 ASP A C 1
ATOM 7712 O O . ASP A 1 1098 ? -41.580 -11.350 87.811 1.00 94.31 1098 ASP A O 1
ATOM 7716 N N . TRP A 1 1099 ? -43.122 -10.858 89.379 1.00 95.38 1099 TRP A N 1
ATOM 7717 C CA . TRP A 1 1099 ? -43.362 -9.490 88.936 1.00 95.38 1099 TRP A CA 1
ATOM 7718 C C . TRP A 1 1099 ? -42.918 -8.490 89.994 1.00 95.38 1099 TRP A C 1
ATOM 7720 O O . TRP A 1 1099 ? -43.344 -8.560 91.149 1.00 95.38 1099 TRP A O 1
ATOM 7730 N N . ASN A 1 1100 ? -42.105 -7.529 89.569 1.00 92.88 1100 ASN A N 1
ATOM 7731 C CA . ASN A 1 1100 ? -41.594 -6.442 90.386 1.00 92.88 1100 ASN A CA 1
ATOM 7732 C C . ASN A 1 1100 ? -42.019 -5.102 89.780 1.00 92.88 1100 ASN A C 1
ATOM 7734 O O . ASN A 1 1100 ? -41.460 -4.672 88.771 1.00 92.88 1100 ASN A O 1
ATOM 7738 N N . PHE A 1 1101 ? -43.025 -4.458 90.375 1.00 93.50 1101 PHE A N 1
ATOM 7739 C CA . PHE A 1 1101 ? -43.582 -3.200 89.878 1.00 93.50 1101 PHE A CA 1
ATOM 7740 C C . PHE A 1 1101 ? -43.422 -2.051 90.872 1.00 93.50 1101 PHE A C 1
ATOM 7742 O O . PHE A 1 1101 ? -43.707 -2.195 92.054 1.00 93.50 1101 PHE A O 1
ATOM 7749 N N . GLY A 1 1102 ? -43.069 -0.865 90.382 1.00 89.62 1102 GLY A N 1
ATOM 7750 C CA . GLY A 1 1102 ? -43.189 0.381 91.138 1.00 89.62 1102 GLY A CA 1
ATOM 7751 C C . GLY A 1 1102 ? -44.631 0.901 91.136 1.00 89.62 1102 GLY A C 1
ATOM 7752 O O . GLY A 1 1102 ? -45.525 0.279 91.703 1.00 89.62 1102 GLY A O 1
ATOM 7753 N N . ALA A 1 1103 ? -44.876 2.048 90.501 1.00 89.69 1103 ALA A N 1
ATOM 7754 C CA . ALA A 1 1103 ? -46.203 2.665 90.437 1.00 89.69 1103 ALA A CA 1
ATOM 7755 C C . ALA A 1 1103 ? -47.103 2.010 89.374 1.00 89.69 1103 ALA A C 1
ATOM 7757 O O . ALA A 1 1103 ? -46.712 1.914 88.213 1.00 89.69 1103 ALA A O 1
ATOM 7758 N N . VAL A 1 1104 ? -48.335 1.638 89.739 1.00 90.75 1104 VAL A N 1
ATOM 7759 C CA . VAL A 1 1104 ? -49.312 1.023 88.822 1.00 90.75 1104 VAL A CA 1
ATOM 7760 C C . VAL A 1 1104 ? -50.561 1.891 88.680 1.00 90.75 1104 VAL A C 1
ATOM 7762 O O . VAL A 1 1104 ? -51.216 2.209 89.670 1.00 90.75 1104 VAL A O 1
ATOM 7765 N N . ASP A 1 1105 ? -50.898 2.243 87.440 1.00 88.31 1105 ASP A N 1
ATOM 7766 C CA . ASP A 1 1105 ? -52.081 3.019 87.058 1.00 88.31 1105 ASP A CA 1
ATOM 7767 C C . ASP A 1 1105 ? -52.926 2.231 86.039 1.00 88.31 1105 ASP A C 1
ATOM 7769 O O . ASP A 1 1105 ? -52.687 2.250 84.827 1.00 88.31 1105 ASP A O 1
ATOM 7773 N N . GLY A 1 1106 ? -53.889 1.471 86.573 1.00 85.88 1106 GLY A N 1
ATOM 7774 C CA . GLY A 1 1106 ? -54.743 0.539 85.836 1.00 85.88 1106 GLY A CA 1
ATOM 7775 C C . GLY A 1 1106 ? -53.979 -0.704 85.385 1.00 85.88 1106 GLY A C 1
ATOM 7776 O O . GLY A 1 1106 ? -53.219 -0.650 84.422 1.00 85.88 1106 GLY A O 1
ATOM 7777 N N . LEU A 1 1107 ? -54.185 -1.837 86.058 1.00 89.25 1107 LEU A N 1
ATOM 7778 C CA . LEU A 1 1107 ? -53.472 -3.081 85.733 1.00 89.25 1107 LEU A CA 1
ATOM 7779 C C . LEU A 1 1107 ? -54.071 -3.787 84.500 1.00 89.25 1107 LEU A C 1
ATOM 7781 O O . LEU A 1 1107 ? -53.365 -4.509 83.794 1.00 89.25 1107 LEU A O 1
ATOM 7785 N N . GLY A 1 1108 ? -55.360 -3.565 84.223 1.00 92.06 1108 GLY A N 1
ATOM 7786 C CA . GLY A 1 1108 ? -56.101 -4.262 83.178 1.00 92.06 1108 GLY A CA 1
ATOM 7787 C C . GLY A 1 1108 ? -56.501 -5.679 83.595 1.00 92.06 1108 GLY A C 1
ATOM 7788 O O . GLY A 1 1108 ? -56.795 -5.948 84.761 1.00 92.06 1108 GLY A O 1
ATOM 7789 N N . ASN A 1 1109 ? -56.546 -6.596 82.626 1.00 94.00 1109 ASN A N 1
ATOM 7790 C CA . ASN A 1 1109 ? -56.936 -7.990 82.844 1.00 94.00 1109 ASN A CA 1
ATOM 7791 C C . ASN A 1 1109 ? -55.721 -8.927 82.843 1.00 94.00 1109 ASN A C 1
ATOM 7793 O O . ASN A 1 1109 ? -55.117 -9.196 81.802 1.00 94.00 1109 ASN A O 1
ATOM 7797 N N . VAL A 1 1110 ? -55.410 -9.482 84.006 1.00 95.06 1110 VAL A N 1
ATOM 7798 C CA . VAL A 1 1110 ? -54.292 -10.389 84.236 1.00 95.06 1110 VAL A CA 1
ATOM 7799 C C . VAL A 1 1110 ? -54.784 -11.790 84.583 1.00 95.06 1110 VAL A C 1
ATOM 7801 O O . VAL A 1 1110 ? -55.585 -11.966 85.503 1.00 95.06 1110 VAL A O 1
ATOM 7804 N N . GLN A 1 1111 ? -54.253 -12.800 83.891 1.00 94.38 1111 GLN A N 1
ATOM 7805 C CA . GLN A 1 1111 ? -54.540 -14.209 84.165 1.00 94.38 1111 GLN A CA 1
ATOM 7806 C C . GLN A 1 1111 ? -53.297 -15.082 83.975 1.00 94.38 1111 GLN A C 1
ATOM 7808 O O . GLN A 1 1111 ? -52.782 -15.207 82.865 1.00 94.38 1111 GLN A O 1
ATOM 7813 N N . LEU A 1 1112 ? -52.870 -15.756 85.039 1.00 95.69 1112 LEU A N 1
ATOM 7814 C CA . LEU A 1 1112 ? -51.856 -16.806 84.979 1.00 95.69 1112 LEU A CA 1
ATOM 7815 C C . LEU A 1 1112 ? -52.490 -18.162 85.293 1.00 95.69 1112 LEU A C 1
ATOM 7817 O O . LEU A 1 1112 ? -53.408 -18.236 86.111 1.00 95.69 1112 LEU A O 1
ATOM 7821 N N . ASN A 1 1113 ? -52.018 -19.237 84.665 1.00 93.94 1113 ASN A N 1
ATOM 7822 C CA . ASN A 1 1113 ? -52.484 -20.596 84.976 1.00 93.94 1113 ASN A CA 1
ATOM 7823 C C . ASN A 1 1113 ? -51.719 -21.234 86.142 1.00 93.94 1113 ASN A C 1
ATOM 7825 O O . ASN A 1 1113 ? -52.234 -22.166 86.755 1.00 93.94 1113 ASN A O 1
ATOM 7829 N N . ASN A 1 1114 ? -50.518 -20.746 86.461 1.00 94.00 1114 ASN A N 1
ATOM 7830 C CA . ASN A 1 1114 ? -49.759 -21.179 87.631 1.00 94.00 1114 ASN A CA 1
ATOM 7831 C C . ASN A 1 1114 ? -49.526 -20.009 88.603 1.00 94.00 1114 ASN A C 1
ATOM 7833 O O . ASN A 1 1114 ? -50.261 -19.016 88.578 1.00 94.00 1114 ASN A O 1
ATOM 7837 N N . ALA A 1 1115 ? -48.548 -20.146 89.499 1.00 93.75 1115 ALA A N 1
ATOM 7838 C CA . ALA A 1 1115 ? -48.375 -19.245 90.623 1.00 93.75 1115 ALA A CA 1
ATOM 7839 C C . ALA A 1 1115 ? -47.869 -17.869 90.180 1.00 93.75 1115 ALA A C 1
ATOM 7841 O O . ALA A 1 1115 ? -46.991 -17.776 89.326 1.00 93.75 1115 ALA A O 1
ATOM 7842 N N . LEU A 1 1116 ? -48.386 -16.810 90.794 1.00 95.62 1116 LEU A N 1
ATOM 7843 C CA . LEU A 1 1116 ? -47.911 -15.443 90.628 1.00 95.62 1116 LEU A CA 1
ATOM 7844 C C . LEU A 1 1116 ? -47.383 -14.914 91.962 1.00 95.62 1116 LEU A C 1
ATOM 7846 O O . LEU A 1 1116 ? -48.125 -14.855 92.947 1.00 95.62 1116 LEU A O 1
ATOM 7850 N N . THR A 1 1117 ? -46.133 -14.460 91.955 1.00 94.94 1117 THR A N 1
ATOM 7851 C CA . THR A 1 1117 ? -45.590 -13.563 92.976 1.00 94.94 1117 THR A CA 1
ATOM 7852 C C . THR A 1 1117 ? -45.585 -12.148 92.420 1.00 94.94 1117 THR A C 1
ATOM 7854 O O . THR A 1 1117 ? -44.962 -11.875 91.398 1.00 94.94 1117 THR A O 1
ATOM 7857 N N . TYR A 1 1118 ? -46.297 -11.253 93.093 1.00 95.62 1118 TYR A N 1
ATOM 7858 C CA . TYR A 1 1118 ? -46.402 -9.846 92.743 1.00 95.62 1118 TYR A CA 1
ATOM 7859 C C . TYR A 1 1118 ? -45.791 -9.011 93.865 1.00 95.62 1118 TYR A C 1
ATOM 7861 O O . TYR A 1 1118 ? -46.253 -9.076 95.006 1.00 95.62 1118 TYR A O 1
ATOM 7869 N N . THR A 1 1119 ? -44.782 -8.209 93.549 1.00 93.44 1119 THR A N 1
ATOM 7870 C CA . THR A 1 1119 ? -44.102 -7.324 94.500 1.00 93.44 1119 THR A CA 1
ATOM 7871 C C . THR A 1 1119 ? -44.205 -5.880 94.022 1.00 93.44 1119 THR A C 1
ATOM 7873 O O . THR A 1 1119 ? -43.910 -5.592 92.865 1.00 93.44 1119 THR A O 1
ATOM 7876 N N . SER A 1 1120 ? -44.656 -4.977 94.896 1.00 91.44 1120 SER A N 1
ATOM 7877 C CA . SER A 1 1120 ? -44.769 -3.542 94.602 1.00 91.44 1120 SER A CA 1
ATOM 7878 C C . SER A 1 1120 ? -44.904 -2.707 95.873 1.00 91.44 1120 SER A C 1
ATOM 7880 O O . SER A 1 1120 ? -45.251 -3.237 96.923 1.00 91.44 1120 SER A O 1
ATOM 7882 N N . ASP A 1 1121 ? -44.696 -1.392 95.798 1.00 89.31 1121 ASP A N 1
ATOM 7883 C CA . ASP A 1 1121 ? -45.047 -0.493 96.901 1.00 89.31 1121 ASP A CA 1
ATOM 7884 C C . ASP A 1 1121 ? -46.563 -0.472 97.128 1.00 89.31 1121 ASP A C 1
ATOM 7886 O O . ASP A 1 1121 ? -47.039 -0.640 98.247 1.00 89.31 1121 ASP A O 1
ATOM 7890 N N . SER A 1 1122 ? -47.365 -0.295 96.081 1.00 91.00 1122 SER A N 1
ATOM 7891 C CA . SER A 1 1122 ? -48.822 -0.269 96.226 1.00 91.00 1122 SER A CA 1
ATOM 7892 C C . SER A 1 1122 ? -49.516 -0.741 94.964 1.00 91.00 1122 SER A C 1
ATOM 7894 O O . SER A 1 1122 ? -49.024 -0.527 93.859 1.00 91.00 1122 SER A O 1
ATOM 7896 N N . LEU A 1 1123 ? -50.689 -1.344 95.128 1.00 92.44 1123 LEU A N 1
ATOM 7897 C CA . LEU A 1 1123 ? -51.530 -1.755 94.011 1.00 92.44 1123 LEU A CA 1
ATOM 7898 C C . LEU A 1 1123 ? -52.918 -1.130 94.144 1.00 92.44 1123 LEU A C 1
ATOM 7900 O O . LEU A 1 1123 ? -53.607 -1.331 95.144 1.00 92.44 1123 LEU A O 1
ATOM 7904 N N . ALA A 1 1124 ? -53.334 -0.403 93.109 1.00 91.25 1124 ALA A N 1
ATOM 7905 C CA . ALA A 1 1124 ? -54.704 0.050 92.929 1.00 91.25 1124 ALA A CA 1
ATOM 7906 C C . ALA A 1 1124 ? -55.331 -0.701 91.747 1.00 91.25 1124 ALA A C 1
ATOM 7908 O O . ALA A 1 1124 ? -54.944 -0.488 90.600 1.00 91.25 1124 ALA A O 1
ATOM 7909 N N . LEU A 1 1125 ? -56.295 -1.577 92.029 1.00 91.75 1125 LEU A N 1
ATOM 7910 C CA . LEU A 1 1125 ? -57.117 -2.219 91.002 1.00 91.75 1125 LEU A CA 1
ATOM 7911 C C . LEU A 1 1125 ? -58.364 -1.368 90.783 1.00 91.75 1125 LEU A C 1
ATOM 7913 O O . LEU A 1 1125 ? -59.157 -1.174 91.708 1.00 91.75 1125 LEU A O 1
ATOM 7917 N N . LEU A 1 1126 ? -58.533 -0.848 89.570 1.00 91.25 1126 LEU A N 1
ATOM 7918 C CA . LEU A 1 1126 ? -59.701 -0.054 89.202 1.00 91.25 1126 LEU A CA 1
ATOM 7919 C C . LEU A 1 1126 ? -60.924 -0.957 88.981 1.00 91.25 1126 LEU A C 1
ATOM 7921 O O . LEU A 1 1126 ? -60.814 -2.172 88.815 1.00 91.25 1126 LEU A O 1
ATOM 7925 N N . ALA A 1 1127 ? -62.120 -0.367 88.956 1.00 86.44 1127 ALA A N 1
ATOM 7926 C CA . ALA A 1 1127 ? -63.326 -1.107 88.600 1.00 86.44 1127 ALA A CA 1
ATOM 7927 C C . ALA A 1 1127 ? -63.211 -1.649 87.162 1.00 86.44 1127 ALA A C 1
ATOM 7929 O O . ALA A 1 1127 ? -63.056 -0.876 86.217 1.00 86.44 1127 ALA A O 1
ATOM 7930 N N . GLY A 1 1128 ? -63.298 -2.974 87.010 1.00 86.94 1128 GLY A N 1
ATOM 7931 C CA . GLY A 1 1128 ? -63.092 -3.680 85.739 1.00 86.94 1128 GLY A CA 1
ATOM 7932 C C . GLY A 1 1128 ? -61.698 -4.300 85.565 1.00 86.94 1128 GLY A C 1
ATOM 7933 O O . GLY A 1 1128 ? -61.544 -5.144 84.684 1.00 86.94 1128 GLY A O 1
ATOM 7934 N N . ASP A 1 1129 ? -60.721 -3.953 86.413 1.00 93.19 1129 ASP A N 1
ATOM 7935 C CA . ASP A 1 1129 ? -59.435 -4.656 86.468 1.00 93.19 1129 ASP A CA 1
ATOM 7936 C C . ASP A 1 1129 ? -59.599 -6.041 87.110 1.00 93.19 1129 ASP A C 1
ATOM 7938 O O . ASP A 1 1129 ? -60.442 -6.255 87.992 1.00 93.19 1129 ASP A O 1
ATOM 7942 N N . ARG A 1 1130 ? -58.749 -6.983 86.697 1.00 93.94 1130 ARG A N 1
ATOM 7943 C CA . ARG A 1 1130 ? -58.729 -8.356 87.210 1.00 93.94 1130 ARG A CA 1
ATOM 7944 C C . ARG A 1 1130 ? -57.299 -8.861 87.328 1.00 93.94 1130 ARG A C 1
ATOM 7946 O O . ARG A 1 1130 ? -56.524 -8.724 86.392 1.00 93.94 1130 ARG A O 1
ATOM 7953 N N . LEU A 1 1131 ? -56.971 -9.496 88.448 1.00 95.44 1131 LEU A N 1
ATOM 7954 C CA . LEU A 1 1131 ? -55.708 -10.181 88.696 1.00 95.44 1131 LEU A CA 1
ATOM 7955 C C . LEU A 1 1131 ? -55.985 -11.600 89.189 1.00 95.44 1131 LEU A C 1
ATOM 7957 O O . LEU A 1 1131 ? -56.497 -11.789 90.292 1.00 95.44 1131 LEU A O 1
ATOM 7961 N N . ALA A 1 1132 ? -55.675 -12.596 88.359 1.00 94.94 1132 ALA A N 1
ATOM 7962 C CA . ALA A 1 1132 ? -56.021 -13.988 88.615 1.00 94.94 1132 ALA A CA 1
ATOM 7963 C C . ALA A 1 1132 ? -54.840 -14.961 88.449 1.00 94.94 1132 ALA A C 1
ATOM 7965 O O . ALA A 1 1132 ? -54.058 -14.843 87.504 1.00 94.94 1132 ALA A O 1
ATOM 7966 N N . SER A 1 1133 ? -54.760 -15.961 89.332 1.00 95.44 1133 SER A N 1
ATOM 7967 C CA . SER A 1 1133 ? -53.835 -17.103 89.247 1.00 95.44 1133 SER A CA 1
ATOM 7968 C C . SER A 1 1133 ? -54.587 -18.435 89.328 1.00 95.44 1133 SER A C 1
ATOM 7970 O O . SER A 1 1133 ? -55.503 -18.588 90.133 1.00 95.44 1133 SER A O 1
ATOM 7972 N N . GLY A 1 1134 ? -54.168 -19.412 88.524 1.00 94.00 1134 GLY A N 1
ATOM 7973 C CA . GLY A 1 1134 ? -54.695 -20.778 88.516 1.00 94.00 1134 GLY A CA 1
ATOM 7974 C C . GLY A 1 1134 ? -54.148 -21.692 89.624 1.00 94.00 1134 GLY A C 1
ATOM 7975 O O . GLY A 1 1134 ? -54.597 -22.830 89.736 1.00 94.00 1134 GLY A O 1
ATOM 7976 N N . SER A 1 1135 ? -53.191 -21.235 90.448 1.00 93.62 1135 SER A N 1
ATOM 7977 C CA . SER A 1 1135 ? -52.668 -22.040 91.566 1.00 93.62 1135 SER A CA 1
ATOM 7978 C C . SER A 1 1135 ? -52.390 -21.244 92.841 1.00 93.62 1135 SER A C 1
ATOM 7980 O O . SER A 1 1135 ? -52.963 -21.545 93.879 1.00 93.62 1135 SER A O 1
ATOM 7982 N N . GLY A 1 1136 ? -51.528 -20.234 92.816 1.00 93.25 1136 GLY A N 1
ATOM 7983 C CA . GLY A 1 1136 ? -51.161 -19.480 94.011 1.00 93.25 1136 GLY A CA 1
ATOM 7984 C C . GLY A 1 1136 ? -50.885 -18.030 93.673 1.00 93.25 1136 GLY A C 1
ATOM 7985 O O . GLY A 1 1136 ? -50.077 -17.747 92.799 1.00 93.25 1136 GLY A O 1
ATOM 7986 N N . LEU A 1 1137 ? -51.524 -17.107 94.377 1.00 96.19 1137 LEU A N 1
ATOM 7987 C CA . LEU A 1 1137 ? -51.353 -15.676 94.176 1.00 96.19 1137 LEU A CA 1
ATOM 7988 C C . LEU A 1 1137 ? -50.802 -15.059 95.457 1.00 96.19 1137 LEU A C 1
ATOM 7990 O O . LEU A 1 1137 ? -51.501 -14.994 96.464 1.00 96.19 1137 LEU A O 1
ATOM 7994 N N . THR A 1 1138 ? -49.550 -14.614 95.416 1.00 96.25 1138 THR A N 1
ATOM 7995 C CA . THR A 1 1138 ? -48.887 -13.929 96.530 1.00 96.25 1138 THR A CA 1
ATOM 7996 C C . THR A 1 1138 ? -48.649 -12.475 96.159 1.00 96.25 1138 THR A C 1
ATOM 7998 O O . THR A 1 1138 ? -47.972 -12.199 95.172 1.00 96.25 1138 THR A O 1
ATOM 8001 N N . LEU A 1 1139 ? -49.180 -11.545 96.952 1.00 96.56 1139 LEU A N 1
ATOM 8002 C CA . LEU A 1 1139 ? -48.949 -10.111 96.806 1.00 96.56 1139 LEU A CA 1
ATOM 8003 C C . LEU A 1 1139 ? -48.142 -9.600 97.995 1.00 96.56 1139 LEU A C 1
ATOM 8005 O O . LEU A 1 1139 ? -48.619 -9.642 99.126 1.00 96.56 1139 LEU A O 1
ATOM 8009 N N . ASN A 1 1140 ? -46.947 -9.088 97.726 1.00 95.50 1140 ASN A N 1
ATOM 8010 C CA . ASN A 1 1140 ? -46.087 -8.416 98.693 1.00 95.50 1140 ASN A CA 1
ATOM 8011 C C . ASN A 1 1140 ? -46.170 -6.907 98.437 1.00 95.50 1140 ASN A C 1
ATOM 8013 O O . ASN A 1 1140 ? -45.594 -6.424 97.462 1.00 95.50 1140 ASN A O 1
ATOM 8017 N N . LEU A 1 1141 ? -46.924 -6.182 99.270 1.00 94.75 1141 LEU A N 1
ATOM 8018 C CA . LEU A 1 1141 ? -47.232 -4.762 99.065 1.00 94.75 1141 LEU A CA 1
ATOM 8019 C C . LEU A 1 1141 ? -47.054 -3.933 100.342 1.00 94.75 1141 LEU A C 1
ATOM 8021 O O . LEU A 1 1141 ? -47.101 -4.458 101.454 1.00 94.75 1141 LEU A O 1
ATOM 8025 N N . ASN A 1 1142 ? -46.944 -2.610 100.216 1.00 92.19 1142 ASN A N 1
ATOM 8026 C CA . ASN A 1 1142 ? -47.241 -1.712 101.332 1.00 92.19 1142 ASN A CA 1
ATOM 8027 C C . ASN A 1 1142 ? -48.757 -1.512 101.464 1.00 92.19 1142 ASN A C 1
ATOM 8029 O O . ASN A 1 1142 ? -49.304 -1.751 102.530 1.00 92.19 1142 ASN A O 1
ATOM 8033 N N . SER A 1 1143 ? -49.469 -1.144 100.398 1.00 93.50 1143 SER A N 1
ATOM 8034 C CA . SER A 1 1143 ? -50.931 -0.966 100.449 1.00 93.50 1143 SER A CA 1
ATOM 8035 C C . SER A 1 1143 ? -51.656 -1.538 99.232 1.00 93.50 1143 SER A C 1
ATOM 8037 O O . SER A 1 1143 ? -51.113 -1.603 98.128 1.00 93.50 1143 SER A O 1
ATOM 8039 N N . LEU A 1 1144 ? -52.909 -1.954 99.436 1.00 94.94 1144 LEU A N 1
ATOM 8040 C CA . LEU A 1 1144 ? -53.781 -2.486 98.387 1.00 94.94 1144 LEU A CA 1
ATOM 8041 C C . LEU A 1 1144 ? -55.125 -1.753 98.401 1.00 94.94 1144 LEU A C 1
ATOM 8043 O O . LEU A 1 1144 ? -55.849 -1.790 99.394 1.00 94.94 1144 LEU A O 1
ATOM 8047 N N . ASN A 1 1145 ? -55.481 -1.122 97.284 1.00 94.44 1145 ASN A N 1
ATOM 8048 C CA . ASN A 1 1145 ? -56.819 -0.601 97.022 1.00 94.44 1145 ASN A CA 1
ATOM 8049 C C . ASN A 1 1145 ? -57.475 -1.443 95.921 1.00 94.44 1145 ASN A C 1
ATOM 8051 O O . ASN A 1 1145 ? -57.172 -1.283 94.740 1.00 94.44 1145 ASN A O 1
ATOM 8055 N N . ASN A 1 1146 ? -58.350 -2.367 96.305 1.00 94.19 1146 ASN A N 1
ATOM 8056 C CA . ASN A 1 1146 ? -59.035 -3.252 95.379 1.00 94.19 1146 ASN A CA 1
ATOM 8057 C C . ASN A 1 1146 ? -60.454 -2.764 95.060 1.00 94.19 1146 ASN A C 1
ATOM 8059 O O . ASN A 1 1146 ? -61.385 -3.018 95.826 1.00 94.19 1146 ASN A O 1
ATOM 8063 N N . GLY A 1 1147 ? -60.631 -2.133 93.902 1.00 93.50 1147 GLY A N 1
ATOM 8064 C CA . GLY A 1 1147 ? -61.935 -1.886 93.277 1.00 93.50 1147 GLY A CA 1
ATOM 8065 C C . GLY A 1 1147 ? -62.318 -2.908 92.198 1.00 93.50 1147 GLY A C 1
ATOM 8066 O O . GLY A 1 1147 ? -63.431 -2.839 91.677 1.00 93.50 1147 GLY A O 1
ATOM 8067 N N . GLY A 1 1148 ? -61.420 -3.844 91.867 1.00 93.94 1148 GLY A N 1
ATOM 8068 C CA . GLY A 1 1148 ? -61.582 -4.859 90.821 1.00 93.94 1148 GLY A CA 1
ATOM 8069 C C . GLY A 1 1148 ? -61.696 -6.285 91.369 1.00 93.94 1148 GLY A C 1
ATOM 8070 O O . GLY A 1 1148 ? -62.297 -6.524 92.421 1.00 93.94 1148 GLY A O 1
ATOM 8071 N N . GLU A 1 1149 ? -61.129 -7.254 90.652 1.00 94.88 1149 GLU A N 1
ATOM 8072 C CA . GLU A 1 1149 ? -61.126 -8.668 91.044 1.00 94.88 1149 GLU A CA 1
ATOM 8073 C C . GLU A 1 1149 ? -59.715 -9.200 91.308 1.00 94.88 1149 GLU A C 1
ATOM 8075 O O . GLU A 1 1149 ? -58.835 -9.102 90.461 1.00 94.88 1149 GLU A O 1
ATOM 8080 N N . LEU A 1 1150 ? -59.522 -9.853 92.451 1.00 95.56 1150 LEU A N 1
ATOM 8081 C CA . LEU A 1 1150 ? -58.300 -10.548 92.833 1.00 95.56 1150 LEU A CA 1
ATOM 8082 C C . LEU A 1 1150 ? -58.630 -12.014 93.126 1.00 95.56 1150 LEU A C 1
ATOM 8084 O O . LEU A 1 1150 ? -59.337 -12.314 94.090 1.00 95.56 1150 LEU A O 1
ATOM 8088 N N . LEU A 1 1151 ? -58.179 -12.933 92.280 1.00 95.50 1151 LEU A N 1
ATOM 8089 C CA . LEU A 1 1151 ? -58.657 -14.316 92.272 1.00 95.50 1151 LEU A CA 1
ATOM 8090 C C . LEU A 1 1151 ? -57.492 -15.315 92.309 1.00 95.50 1151 LEU A C 1
ATOM 8092 O O . LEU A 1 1151 ? -56.507 -15.160 91.595 1.00 95.50 1151 LEU A O 1
ATOM 8096 N N . SER A 1 1152 ? -57.626 -16.378 93.094 1.00 95.75 1152 SER A N 1
ATOM 8097 C CA . SER A 1 1152 ? -56.705 -17.516 93.086 1.00 95.75 1152 SER A CA 1
ATOM 8098 C C . SER A 1 1152 ? -57.476 -18.831 93.092 1.00 95.75 1152 SER A C 1
ATOM 8100 O O . SER A 1 1152 ? -58.355 -19.022 93.936 1.00 95.75 1152 SER A O 1
ATOM 8102 N N . ASP A 1 1153 ? -57.132 -19.754 92.194 1.00 94.69 1153 ASP A N 1
ATOM 8103 C CA . ASP A 1 1153 ? -57.671 -21.120 92.197 1.00 94.69 1153 ASP A CA 1
ATOM 8104 C C . ASP A 1 1153 ? -56.975 -22.057 93.204 1.00 94.69 1153 ASP A C 1
ATOM 8106 O O . ASP A 1 1153 ? -57.388 -23.203 93.378 1.00 94.69 1153 ASP A O 1
ATOM 8110 N N . GLY A 1 1154 ? -55.980 -21.564 93.944 1.00 94.69 1154 GLY A N 1
ATOM 8111 C CA . GLY A 1 1154 ? -55.503 -22.192 95.176 1.00 94.69 1154 GLY A CA 1
ATOM 8112 C C . GLY A 1 1154 ? -55.376 -21.156 96.281 1.00 94.69 1154 GLY A C 1
ATOM 8113 O O . GLY A 1 1154 ? -56.402 -20.664 96.758 1.00 94.69 1154 GLY A O 1
ATOM 8114 N N . ASP A 1 1155 ? -54.155 -20.848 96.715 1.00 94.81 1155 ASP A N 1
ATOM 8115 C CA . ASP A 1 1155 ? -53.930 -19.936 97.842 1.00 94.81 1155 ASP A CA 1
ATOM 8116 C C . ASP A 1 1155 ? -53.857 -18.477 97.373 1.00 94.81 1155 ASP A C 1
ATOM 8118 O O . ASP A 1 1155 ? -53.233 -18.172 96.357 1.00 94.81 1155 ASP A O 1
ATOM 8122 N N . LEU A 1 1156 ? -54.491 -17.563 98.107 1.00 96.50 1156 LEU A N 1
ATOM 8123 C CA . LEU A 1 1156 ? -54.331 -16.116 97.956 1.00 96.50 1156 LEU A CA 1
ATOM 8124 C C . LEU A 1 1156 ? -53.669 -15.579 99.224 1.00 96.50 1156 LEU A C 1
ATOM 8126 O O . LEU A 1 1156 ? -54.254 -15.645 100.304 1.00 96.50 1156 LEU A O 1
ATOM 8130 N N . VAL A 1 1157 ? -52.457 -15.055 99.101 1.00 96.94 1157 VAL A N 1
ATOM 8131 C CA . VAL A 1 1157 ? -51.668 -14.519 100.212 1.00 96.94 1157 VAL A CA 1
ATOM 8132 C C . VAL A 1 1157 ? -51.422 -13.036 99.970 1.00 96.94 1157 VAL A C 1
ATOM 8134 O O . VAL A 1 1157 ? -50.760 -12.661 99.008 1.00 96.94 1157 VAL A O 1
ATOM 8137 N N . LEU A 1 1158 ? -51.949 -12.187 100.848 1.00 97.12 1158 LEU A N 1
ATOM 8138 C CA . LEU A 1 1158 ? -51.683 -10.752 100.867 1.00 97.12 1158 LEU A CA 1
ATOM 8139 C C . LEU A 1 1158 ? -50.750 -10.454 102.036 1.00 97.12 1158 LEU A C 1
ATOM 8141 O O . LEU A 1 1158 ? -51.155 -10.545 103.196 1.00 97.12 1158 LEU A O 1
ATOM 8145 N N . ASN A 1 1159 ? -49.514 -10.094 101.728 1.00 95.75 1159 ASN A N 1
ATOM 8146 C CA . ASN A 1 1159 ? -48.527 -9.623 102.686 1.00 95.75 1159 ASN A CA 1
ATOM 8147 C C . ASN A 1 1159 ? -48.447 -8.100 102.558 1.00 95.75 1159 ASN A C 1
ATOM 8149 O O . ASN A 1 1159 ? -47.732 -7.588 101.697 1.00 95.75 1159 ASN A O 1
ATOM 8153 N N . LEU A 1 1160 ? -49.225 -7.385 103.372 1.00 95.88 1160 LEU A N 1
ATOM 8154 C CA . LEU A 1 1160 ? -49.310 -5.926 103.356 1.00 95.88 1160 LEU A CA 1
ATOM 8155 C C . LEU A 1 1160 ? -48.612 -5.341 104.592 1.00 95.88 1160 LEU A C 1
ATOM 8157 O O . LEU A 1 1160 ? -48.945 -5.694 105.723 1.00 95.88 1160 LEU A O 1
ATOM 8161 N N . ASN A 1 1161 ? -47.679 -4.408 104.388 1.00 92.94 1161 ASN A N 1
ATOM 8162 C CA . ASN A 1 1161 ? -47.071 -3.632 105.486 1.00 92.94 1161 ASN A CA 1
ATOM 8163 C C . ASN A 1 1161 ? -47.954 -2.449 105.951 1.00 92.94 1161 ASN A C 1
ATOM 8165 O O . ASN A 1 1161 ? -47.677 -1.814 106.971 1.00 92.94 1161 ASN A O 1
ATOM 8169 N N . GLY A 1 1162 ? -49.010 -2.154 105.196 1.00 94.25 1162 GLY A N 1
ATOM 8170 C CA . GLY A 1 1162 ? -49.962 -1.058 105.354 1.00 94.25 1162 GLY A CA 1
ATOM 8171 C C . GLY A 1 1162 ? -51.405 -1.545 105.212 1.00 94.25 1162 GLY A C 1
ATOM 8172 O O . GLY A 1 1162 ? -51.743 -2.641 105.652 1.00 94.25 1162 GLY A O 1
ATOM 8173 N N . ASP A 1 1163 ? -52.277 -0.720 104.635 1.00 95.19 1163 ASP A N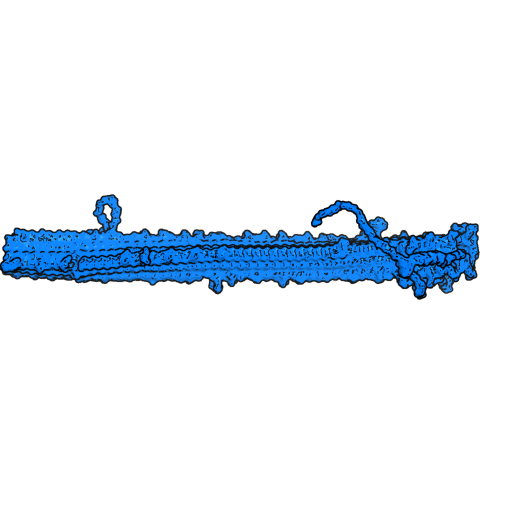 1
ATOM 8174 C CA . ASP A 1 1163 ? -53.726 -0.953 104.653 1.00 95.19 1163 ASP A CA 1
ATOM 8175 C C . ASP A 1 1163 ? -54.261 -1.663 103.397 1.00 95.19 1163 ASP A C 1
ATOM 8177 O O . ASP A 1 1163 ? -53.776 -1.462 102.278 1.00 95.19 1163 ASP A O 1
ATOM 8181 N N . LEU A 1 1164 ? -55.327 -2.445 103.589 1.00 96.19 1164 LEU A N 1
ATOM 8182 C CA . LEU A 1 1164 ? -56.196 -2.978 102.541 1.00 96.19 1164 LEU A CA 1
ATOM 8183 C C . LEU A 1 1164 ? -57.508 -2.195 102.516 1.00 96.19 1164 LEU A C 1
ATOM 8185 O O . LEU A 1 1164 ? -58.276 -2.243 103.472 1.00 96.19 1164 LEU A O 1
ATOM 8189 N N . THR A 1 1165 ? -57.826 -1.563 101.393 1.00 95.31 1165 THR A N 1
ATOM 8190 C CA . THR A 1 1165 ? -59.185 -1.106 101.081 1.00 95.31 1165 THR A CA 1
ATOM 8191 C C . THR A 1 1165 ? -59.763 -1.997 99.993 1.00 95.31 1165 THR A C 1
ATOM 8193 O O . THR A 1 1165 ? -59.126 -2.205 98.967 1.00 95.31 1165 THR A O 1
ATOM 8196 N N . ASN A 1 1166 ? -60.959 -2.537 100.195 1.00 95.25 1166 ASN A N 1
ATOM 8197 C CA . ASN A 1 1166 ? -61.630 -3.399 99.232 1.00 95.25 1166 ASN A CA 1
ATOM 8198 C C . ASN A 1 1166 ? -63.074 -2.956 99.000 1.00 95.25 1166 ASN A C 1
ATOM 8200 O O . ASN A 1 1166 ? -63.913 -3.051 99.892 1.00 95.25 1166 ASN A O 1
ATOM 8204 N N . SER A 1 1167 ? -63.385 -2.556 97.778 1.00 95.25 1167 SER A N 1
ATOM 8205 C CA . SER A 1 1167 ? -64.749 -2.393 97.263 1.00 95.25 1167 SER A CA 1
ATOM 8206 C C . SER A 1 1167 ? -65.076 -3.409 96.159 1.00 95.25 1167 SER A C 1
ATOM 8208 O O . SER A 1 1167 ? -66.232 -3.526 95.757 1.00 95.25 1167 SER A O 1
ATOM 8210 N N . GLY A 1 1168 ? -64.077 -4.170 95.702 1.00 95.00 1168 GLY A N 1
ATOM 8211 C CA . GLY A 1 1168 ? -64.184 -5.221 94.695 1.00 95.00 1168 GLY A CA 1
ATOM 8212 C C . GLY A 1 1168 ? -64.281 -6.634 95.281 1.00 95.00 1168 GLY A C 1
ATOM 8213 O O . GLY A 1 1168 ? -64.830 -6.849 96.362 1.00 95.00 1168 GLY A O 1
ATOM 8214 N N . ARG A 1 1169 ? -63.764 -7.635 94.560 1.00 95.31 1169 ARG A N 1
ATOM 8215 C CA . ARG A 1 1169 ? -63.778 -9.056 94.949 1.00 95.31 1169 ARG A CA 1
ATOM 8216 C C . ARG A 1 1169 ? -62.363 -9.569 95.218 1.00 95.31 1169 ARG A C 1
ATOM 8218 O O . ARG A 1 1169 ? -61.526 -9.485 94.333 1.00 95.31 1169 ARG A O 1
ATOM 8225 N N . LEU A 1 1170 ? -62.130 -10.196 96.369 1.00 95.50 1170 LEU A N 1
ATOM 8226 C CA . LEU A 1 1170 ? -60.977 -11.061 96.624 1.00 95.50 1170 LEU A CA 1
ATOM 8227 C C . LEU A 1 1170 ? -61.482 -12.481 96.870 1.00 95.50 1170 LEU A C 1
ATOM 8229 O O . LEU A 1 1170 ? -62.378 -12.692 97.692 1.00 95.50 1170 LEU A O 1
ATOM 8233 N N . SER A 1 1171 ? -60.930 -13.458 96.161 1.00 94.12 1171 SER A N 1
ATOM 8234 C CA . SER A 1 1171 ? -61.389 -14.841 96.243 1.00 94.12 1171 SER A CA 1
ATOM 8235 C C . SER A 1 1171 ? -60.233 -15.822 96.124 1.00 94.12 1171 SER A C 1
ATOM 8237 O O . SER A 1 1171 ? -59.456 -15.734 95.181 1.00 94.12 1171 SER A O 1
ATOM 8239 N N . ALA A 1 1172 ? -60.189 -16.805 97.016 1.00 95.12 1172 ALA A N 1
ATOM 8240 C CA . ALA A 1 1172 ? -59.334 -17.986 96.894 1.00 95.12 1172 ALA A CA 1
ATOM 8241 C C . ALA A 1 1172 ? -60.202 -19.246 96.788 1.00 95.12 1172 ALA A C 1
ATOM 8243 O O . ALA A 1 1172 ? -61.246 -19.315 97.436 1.00 95.12 1172 ALA A O 1
ATOM 8244 N N . GLN A 1 1173 ? -59.810 -20.266 96.030 1.00 93.56 1173 GLN A N 1
ATOM 8245 C CA . GLN A 1 1173 ? -60.480 -21.573 96.115 1.00 93.56 1173 GLN A CA 1
ATOM 8246 C C . GLN A 1 1173 ? -59.984 -22.386 97.317 1.00 93.56 1173 GLN A C 1
ATOM 8248 O O . GLN A 1 1173 ? -60.754 -23.170 97.868 1.00 93.56 1173 GLN A O 1
ATOM 8253 N N . ASN A 1 1174 ? -58.736 -22.180 97.759 1.00 93.75 1174 ASN A N 1
ATOM 8254 C CA . ASN A 1 1174 ? -58.172 -22.845 98.932 1.00 93.75 1174 ASN A CA 1
ATOM 8255 C C . ASN A 1 1174 ? -58.038 -21.877 100.119 1.00 93.75 1174 ASN A C 1
ATOM 8257 O O . ASN A 1 1174 ? -59.061 -21.506 100.699 1.00 93.75 1174 ASN A O 1
ATOM 8261 N N . LEU A 1 1175 ? -56.823 -21.476 100.509 1.00 94.25 1175 LEU A N 1
ATOM 8262 C CA . LEU A 1 1175 ? -56.585 -20.597 101.653 1.00 94.25 1175 LEU A CA 1
ATOM 8263 C C . LEU A 1 1175 ? -56.499 -19.133 101.216 1.00 94.25 1175 LEU A C 1
ATOM 8265 O O . LEU A 1 1175 ? -55.682 -18.778 100.374 1.00 94.25 1175 LEU A O 1
ATOM 8269 N N . LEU A 1 1176 ? -57.264 -18.261 101.868 1.00 96.12 1176 LEU A N 1
ATOM 8270 C CA . LEU A 1 1176 ? -57.025 -16.820 101.831 1.00 96.12 1176 LEU A CA 1
ATOM 8271 C C . LEU A 1 1176 ? -56.296 -16.388 103.103 1.00 96.12 1176 LEU A C 1
ATOM 8273 O O . LEU A 1 1176 ? -56.827 -16.562 104.197 1.00 96.12 1176 LEU A O 1
ATOM 8277 N N . THR A 1 1177 ? -55.118 -15.786 102.967 1.00 96.44 1177 THR A N 1
ATOM 8278 C CA . THR A 1 1177 ? -54.387 -15.151 104.069 1.00 96.44 1177 THR A CA 1
ATOM 8279 C C . THR A 1 1177 ? -54.202 -13.669 103.784 1.00 96.44 1177 THR A C 1
ATOM 8281 O O . THR A 1 1177 ? -53.733 -13.300 102.713 1.00 96.44 1177 THR A O 1
ATOM 8284 N N . ILE A 1 1178 ? -54.548 -12.820 104.747 1.00 97.06 1178 ILE A N 1
ATOM 8285 C CA . ILE A 1 1178 ? -54.349 -11.373 104.683 1.00 97.06 1178 ILE A CA 1
ATOM 8286 C C . ILE A 1 1178 ? -53.579 -10.947 105.925 1.00 97.06 1178 ILE A C 1
ATOM 8288 O O . ILE A 1 1178 ? -54.093 -11.054 107.036 1.00 97.06 1178 ILE A O 1
ATOM 8292 N N . THR A 1 1179 ? -52.372 -10.438 105.728 1.00 96.81 1179 THR A N 1
ATOM 8293 C CA . THR A 1 1179 ? -51.601 -9.726 106.749 1.00 96.81 1179 THR A CA 1
ATOM 8294 C C . THR A 1 1179 ? -51.612 -8.249 106.382 1.00 96.81 1179 THR A C 1
ATOM 8296 O O . THR A 1 1179 ? -51.241 -7.927 105.258 1.00 96.81 1179 THR A O 1
ATOM 8299 N N . ALA A 1 1180 ? -52.091 -7.373 107.268 1.00 96.38 1180 ALA A N 1
ATOM 8300 C CA . ALA A 1 1180 ? -52.205 -5.934 107.000 1.00 96.38 1180 ALA A CA 1
ATOM 8301 C C . ALA A 1 1180 ? -52.242 -5.105 108.295 1.00 96.38 1180 ALA A C 1
ATOM 8303 O O . ALA A 1 1180 ? -52.393 -5.651 109.389 1.00 96.38 1180 ALA A O 1
ATOM 8304 N N . ASN A 1 1181 ? -52.171 -3.778 108.182 1.00 95.12 1181 ASN A N 1
ATOM 8305 C CA . ASN A 1 1181 ? -52.472 -2.878 109.292 1.00 95.12 1181 ASN A CA 1
ATOM 8306 C C . ASN A 1 1181 ? -53.981 -2.795 109.511 1.00 95.12 1181 ASN A C 1
ATOM 8308 O O . ASN A 1 1181 ? -54.497 -3.359 110.475 1.00 95.12 1181 ASN A O 1
ATOM 8312 N N . ASN A 1 1182 ? -54.700 -2.154 108.592 1.00 95.12 1182 ASN A N 1
ATOM 8313 C CA . ASN A 1 1182 ? -56.157 -2.106 108.599 1.00 95.12 1182 ASN A CA 1
ATOM 8314 C C . ASN A 1 1182 ? -56.733 -2.793 107.358 1.00 95.12 1182 ASN A C 1
ATOM 8316 O O . ASN A 1 1182 ? -56.122 -2.805 106.290 1.00 95.12 1182 ASN A O 1
ATOM 8320 N N . VAL A 1 1183 ? -57.942 -3.334 107.489 1.00 95.94 1183 VAL A N 1
ATOM 8321 C CA . VAL A 1 1183 ? -58.734 -3.857 106.370 1.00 95.94 1183 VAL A CA 1
ATOM 8322 C C . VAL A 1 1183 ? -60.075 -3.138 106.353 1.00 95.94 1183 VAL A C 1
ATOM 8324 O O . VAL A 1 1183 ? -60.874 -3.327 107.259 1.00 95.94 1183 VAL A O 1
ATOM 8327 N N . SER A 1 1184 ? -60.350 -2.361 105.309 1.00 94.56 1184 SER A N 1
ATOM 8328 C CA . SER A 1 1184 ? -61.619 -1.664 105.078 1.00 94.56 1184 SER A CA 1
ATOM 8329 C C . SER A 1 1184 ? -62.364 -2.303 103.900 1.00 94.56 1184 SER A C 1
ATOM 8331 O O . SER A 1 1184 ? -61.936 -2.198 102.755 1.00 94.56 1184 SER A O 1
ATOM 8333 N N . GLN A 1 1185 ? -63.466 -3.005 104.165 1.00 93.06 1185 GLN A N 1
ATOM 8334 C CA . GLN A 1 1185 ? -64.344 -3.632 103.171 1.00 93.06 1185 GLN A CA 1
ATOM 8335 C C . GLN A 1 1185 ? -65.521 -2.716 102.851 1.00 93.06 1185 GLN A C 1
ATOM 8337 O O . GLN A 1 1185 ? -66.594 -2.839 103.433 1.00 93.06 1185 GLN A O 1
ATOM 8342 N N . ASN A 1 1186 ? -65.355 -1.821 101.892 1.00 90.44 1186 ASN A N 1
ATOM 8343 C CA . ASN A 1 1186 ? -66.344 -0.819 101.507 1.00 90.44 1186 ASN A CA 1
ATOM 8344 C C . ASN A 1 1186 ? -67.345 -1.372 100.480 1.00 90.44 1186 ASN A C 1
ATOM 8346 O O . ASN A 1 1186 ? -67.399 -0.917 99.341 1.00 90.44 1186 ASN A O 1
ATOM 8350 N N . GLY A 1 1187 ? -68.116 -2.389 100.880 1.00 85.81 1187 GLY A N 1
ATOM 8351 C CA . GLY A 1 1187 ? -69.150 -3.026 100.047 1.00 85.81 1187 GLY A CA 1
ATOM 8352 C C . GLY A 1 1187 ? -68.652 -4.146 99.121 1.00 85.81 1187 GLY A C 1
ATOM 8353 O O . GLY A 1 1187 ? -69.453 -4.753 98.411 1.00 85.81 1187 GLY A O 1
ATOM 8354 N N . GLY A 1 1188 ? -67.350 -4.450 99.155 1.00 91.62 1188 GLY A N 1
ATOM 8355 C CA . GLY A 1 1188 ? -66.733 -5.540 98.399 1.00 91.62 1188 GLY A CA 1
ATOM 8356 C C . GLY A 1 1188 ? -67.009 -6.941 98.959 1.00 91.62 1188 GLY A C 1
ATOM 8357 O O . GLY A 1 1188 ? -67.752 -7.133 99.925 1.00 91.62 1188 GLY A O 1
ATOM 8358 N N . ARG A 1 1189 ? -66.392 -7.954 98.345 1.00 94.25 1189 ARG A N 1
ATOM 8359 C CA . ARG A 1 1189 ? -66.443 -9.357 98.773 1.00 94.25 1189 ARG A CA 1
ATOM 8360 C C . ARG A 1 1189 ? -65.048 -9.905 99.032 1.00 94.25 1189 ARG A C 1
ATOM 8362 O O . ARG A 1 1189 ? -64.166 -9.749 98.197 1.00 94.25 1189 ARG A O 1
ATOM 8369 N N . ILE A 1 1190 ? -64.892 -10.616 100.135 1.00 94.62 1190 ILE A N 1
ATOM 8370 C CA . ILE A 1 1190 ? -63.731 -11.418 100.488 1.00 94.62 1190 ILE A CA 1
ATOM 8371 C C . ILE A 1 1190 ? -64.207 -12.829 100.802 1.00 94.62 1190 ILE A C 1
ATOM 8373 O O . ILE A 1 1190 ? -65.123 -13.018 101.606 1.00 94.62 1190 ILE A O 1
ATOM 8377 N N . GLY A 1 1191 ? -63.565 -13.837 100.220 1.00 89.06 11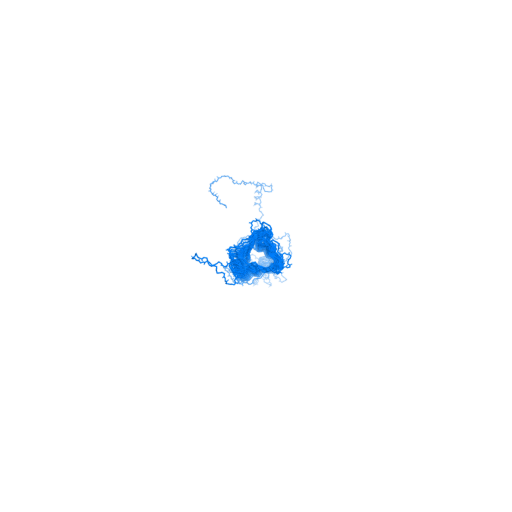91 GLY A N 1
ATOM 8378 C CA . GLY A 1 1191 ? -63.788 -15.189 100.703 1.00 89.06 1191 GLY A CA 1
ATOM 8379 C C . GLY A 1 1191 ? -62.899 -16.271 100.134 1.00 89.06 1191 GLY A C 1
ATOM 8380 O O . GLY A 1 1191 ? -62.184 -16.075 99.153 1.00 89.06 1191 GLY A O 1
ATOM 8381 N N . ALA A 1 1192 ? -62.964 -17.430 100.779 1.00 92.56 1192 ALA A N 1
ATOM 8382 C CA . ALA A 1 1192 ? -62.172 -18.595 100.421 1.00 92.56 1192 ALA A CA 1
ATOM 8383 C C . ALA A 1 1192 ? -63.017 -19.872 100.343 1.00 92.56 1192 ALA A C 1
ATOM 8385 O O . ALA A 1 1192 ? -63.931 -20.072 101.151 1.00 92.56 1192 ALA A O 1
ATOM 8386 N N . GLY A 1 1193 ? -62.688 -20.754 99.398 1.00 88.62 1193 GLY A N 1
ATOM 8387 C CA . GLY A 1 1193 ? -63.287 -22.085 99.269 1.00 88.62 1193 GLY A CA 1
ATOM 8388 C C . GLY A 1 1193 ? -62.844 -23.073 100.358 1.00 88.62 1193 GLY A C 1
ATOM 8389 O O . GLY A 1 1193 ? -63.539 -24.066 100.577 1.00 88.62 1193 GLY A O 1
ATOM 8390 N N . SER A 1 1194 ? -61.771 -22.770 101.100 1.00 93.00 1194 SER A N 1
ATOM 8391 C CA . SER A 1 1194 ? -61.423 -23.417 102.369 1.00 93.00 1194 SER A CA 1
ATOM 8392 C C . SER A 1 1194 ? -61.404 -22.396 103.514 1.00 93.00 1194 SER A C 1
ATOM 8394 O O . SER A 1 1194 ? -62.467 -21.941 103.944 1.00 93.00 1194 SER A O 1
ATOM 8396 N N . ASP A 1 1195 ? -60.223 -22.035 104.017 1.00 93.94 1195 ASP A N 1
ATOM 8397 C CA . ASP A 1 1195 ? -60.059 -21.174 105.187 1.00 93.94 1195 ASP A CA 1
ATOM 8398 C C . ASP A 1 1195 ? -59.786 -19.723 104.778 1.00 93.94 1195 ASP A C 1
ATOM 8400 O O . ASP A 1 1195 ? -59.111 -19.453 103.787 1.00 93.94 1195 ASP A O 1
ATOM 8404 N N . THR A 1 1196 ? -60.258 -18.774 105.580 1.00 95.81 1196 THR A N 1
ATOM 8405 C CA . THR A 1 1196 ? -59.855 -17.364 105.500 1.00 95.81 1196 THR A CA 1
ATOM 8406 C C . THR A 1 1196 ? -59.167 -16.966 106.799 1.00 95.81 1196 THR A C 1
ATOM 8408 O O . THR A 1 1196 ? -59.713 -17.185 107.881 1.00 95.81 1196 THR A O 1
ATOM 8411 N N . ARG A 1 1197 ? -57.966 -16.391 106.704 1.00 95.69 1197 ARG A N 1
ATOM 8412 C CA . ARG A 1 1197 ? -57.147 -15.939 107.831 1.00 95.69 1197 ARG A CA 1
ATOM 8413 C C . ARG A 1 1197 ? -56.777 -14.477 107.654 1.00 95.69 1197 ARG A C 1
ATOM 8415 O O . ARG A 1 1197 ? -56.101 -14.128 106.694 1.00 95.69 1197 ARG A O 1
ATOM 8422 N N . LEU A 1 1198 ? -57.203 -13.635 108.583 1.00 96.50 1198 LEU A N 1
ATOM 8423 C CA . LEU A 1 1198 ? -56.778 -12.241 108.663 1.00 96.50 1198 LEU A CA 1
ATOM 8424 C C . LEU A 1 1198 ? -55.898 -12.079 109.900 1.00 96.50 1198 LEU A C 1
ATOM 8426 O O . LEU A 1 1198 ? -56.303 -12.476 110.989 1.00 96.50 1198 LEU A O 1
ATOM 8430 N N . ASN A 1 1199 ? -54.717 -11.498 109.725 1.00 95.50 1199 ASN A N 1
ATOM 8431 C CA . ASN A 1 1199 ? -53.802 -11.123 110.793 1.00 95.50 1199 ASN A CA 1
ATOM 8432 C C . ASN A 1 1199 ? -53.518 -9.623 110.691 1.00 95.50 1199 ASN A C 1
ATOM 8434 O O . ASN A 1 1199 ? -52.743 -9.181 109.842 1.00 95.50 1199 ASN A O 1
ATOM 8438 N N . LEU A 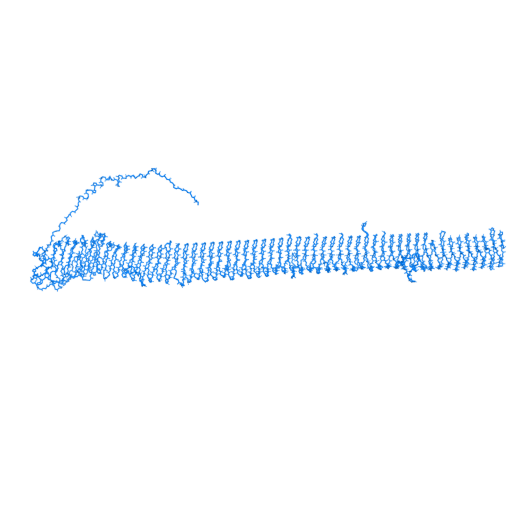1 1200 ? -54.215 -8.846 111.512 1.00 95.69 1200 LEU A N 1
ATOM 8439 C CA . LEU A 1 1200 ? -54.267 -7.396 111.436 1.00 95.69 1200 LEU A CA 1
ATOM 8440 C C . LEU A 1 1200 ? -53.659 -6.768 112.685 1.00 95.69 1200 LEU A C 1
ATOM 8442 O O . LEU A 1 1200 ? -54.005 -7.133 113.809 1.00 95.69 1200 LEU A O 1
ATOM 8446 N N . SER A 1 1201 ? -52.792 -5.775 112.503 1.00 92.88 1201 SER A N 1
ATOM 8447 C CA . SER A 1 1201 ? -52.274 -4.990 113.634 1.00 92.88 1201 SER A CA 1
ATOM 8448 C C . SER A 1 1201 ? -53.275 -3.929 114.120 1.00 92.88 1201 SER A C 1
ATOM 8450 O O . SER A 1 1201 ? -53.213 -3.505 115.274 1.00 92.88 1201 SER A O 1
ATOM 8452 N N . GLY A 1 1202 ? -54.211 -3.527 113.255 1.00 94.38 1202 GLY A N 1
ATOM 8453 C CA . GLY A 1 1202 ? -55.220 -2.496 113.473 1.00 94.38 1202 GLY A CA 1
ATOM 8454 C C . GLY A 1 1202 ? -56.652 -3.019 113.330 1.00 94.38 1202 GLY A C 1
ATOM 8455 O O . GLY A 1 1202 ? -57.028 -4.026 113.936 1.00 94.38 1202 GLY A O 1
ATOM 8456 N N . THR A 1 1203 ? -57.477 -2.293 112.577 1.00 94.06 1203 THR A N 1
ATOM 8457 C CA . THR A 1 1203 ? -58.933 -2.487 112.526 1.00 94.06 1203 THR A CA 1
ATOM 8458 C C . THR A 1 1203 ? -59.370 -3.249 111.276 1.00 94.06 1203 THR A C 1
ATOM 8460 O O . THR A 1 1203 ? -58.961 -2.917 110.163 1.00 94.06 1203 THR A O 1
ATOM 8463 N N . LEU A 1 1204 ? -60.252 -4.236 111.448 1.00 95.44 1204 LEU A N 1
ATOM 8464 C CA . LEU A 1 1204 ? -61.118 -4.744 110.384 1.00 95.44 1204 LEU A CA 1
ATOM 8465 C C . LEU A 1 1204 ? -62.415 -3.938 110.396 1.00 95.44 1204 LEU A C 1
ATOM 8467 O O . LEU A 1 1204 ? -63.188 -4.069 111.333 1.00 95.44 1204 LEU A O 1
ATOM 8471 N N . ASP A 1 1205 ? -62.674 -3.161 109.358 1.00 94.31 1205 ASP A N 1
ATOM 8472 C CA . ASP A 1 1205 ? -63.957 -2.519 109.099 1.00 94.31 1205 ASP A CA 1
ATOM 8473 C C . ASP A 1 1205 ? -64.643 -3.235 107.931 1.00 94.31 1205 ASP A C 1
ATOM 8475 O O . ASP A 1 1205 ? -64.206 -3.134 106.787 1.00 94.31 1205 ASP A O 1
ATOM 8479 N N . ASN A 1 1206 ? -65.694 -4.001 108.213 1.00 93.12 1206 ASN A N 1
ATOM 8480 C CA . ASN A 1 1206 ? -66.375 -4.848 107.251 1.00 93.12 1206 ASN A CA 1
ATOM 8481 C C . ASN A 1 1206 ? -67.792 -4.363 106.921 1.00 93.12 1206 ASN A C 1
ATOM 8483 O O . ASN A 1 1206 ? -68.740 -4.802 107.560 1.00 93.12 1206 ASN A O 1
ATOM 8487 N N . LEU A 1 1207 ? -67.974 -3.532 105.892 1.00 92.94 1207 LEU A N 1
ATOM 8488 C CA . LEU A 1 1207 ? -69.298 -3.177 105.343 1.00 92.94 1207 LEU A CA 1
ATOM 8489 C C . LEU A 1 1207 ? -69.758 -4.147 104.229 1.00 92.94 1207 LEU A C 1
ATOM 8491 O O . LEU A 1 1207 ? -70.912 -4.125 103.814 1.00 92.94 1207 LEU A O 1
ATOM 8495 N N . GLY A 1 1208 ? -68.854 -4.995 103.732 1.00 90.62 1208 GLY A N 1
ATOM 8496 C CA . GLY A 1 1208 ? -69.087 -5.934 102.633 1.00 90.62 1208 GLY A CA 1
ATOM 8497 C C . GLY A 1 1208 ? -69.418 -7.364 103.072 1.00 90.62 1208 GLY A C 1
ATOM 8498 O O . GLY A 1 1208 ? -69.984 -7.600 104.137 1.00 90.62 1208 GLY A O 1
ATOM 8499 N N . TYR A 1 1209 ? -69.059 -8.337 102.232 1.00 92.44 1209 TYR A N 1
ATOM 8500 C CA . TYR A 1 1209 ? -69.183 -9.769 102.528 1.00 92.44 1209 TYR A CA 1
ATOM 8501 C C . TYR A 1 1209 ? -67.806 -10.374 102.768 1.00 92.44 1209 TYR A C 1
ATOM 8503 O O . TYR A 1 1209 ? -67.056 -10.542 101.814 1.00 92.44 1209 TYR A O 1
ATOM 8511 N N . LEU A 1 1210 ? -67.495 -10.766 103.999 1.00 94.62 1210 LEU A N 1
ATOM 8512 C CA . LEU A 1 1210 ? -66.278 -11.491 104.344 1.00 94.62 1210 LEU A CA 1
ATOM 8513 C C . LEU A 1 1210 ? -66.655 -12.878 104.854 1.00 94.62 1210 LEU A C 1
ATOM 8515 O O . LEU A 1 1210 ? -67.105 -13.036 105.988 1.00 94.62 1210 LEU A O 1
ATOM 8519 N N . THR A 1 1211 ? -66.502 -13.891 104.002 1.00 90.94 1211 THR A N 1
ATOM 8520 C CA . THR A 1 1211 ? -66.974 -15.245 104.318 1.00 90.94 1211 THR A CA 1
ATOM 8521 C C . THR A 1 1211 ? -65.988 -16.347 103.958 1.00 90.94 1211 THR A C 1
ATOM 8523 O O . THR A 1 1211 ? -65.328 -16.270 102.929 1.00 90.94 1211 THR A O 1
ATOM 8526 N N . ALA A 1 1212 ? -65.923 -17.406 104.764 1.00 92.38 1212 ALA A N 1
ATOM 8527 C CA . ALA A 1 1212 ? -65.146 -18.611 104.460 1.00 92.38 1212 ALA A CA 1
ATOM 8528 C C . ALA A 1 1212 ? -66.052 -19.838 104.318 1.00 92.38 1212 ALA A C 1
ATOM 8530 O O . ALA A 1 1212 ? -67.070 -19.965 105.001 1.00 92.38 1212 ALA A O 1
ATOM 8531 N N . ARG A 1 1213 ? -65.687 -20.787 103.455 1.00 93.00 1213 ARG A N 1
ATOM 8532 C CA . ARG A 1 1213 ? -66.448 -22.037 103.342 1.00 93.00 1213 ARG A CA 1
ATOM 8533 C C . ARG A 1 1213 ? -66.136 -23.008 104.483 1.00 93.00 1213 ARG A C 1
ATOM 8535 O O . ARG A 1 1213 ? -67.048 -23.663 104.963 1.00 93.00 1213 ARG A O 1
ATOM 8542 N N . GLN A 1 1214 ? -64.883 -23.106 104.929 1.00 93.69 1214 GLN A N 1
ATOM 8543 C CA . GLN A 1 1214 ? -64.507 -23.907 106.098 1.00 93.69 1214 GLN A CA 1
ATOM 8544 C C . GLN A 1 1214 ? -64.357 -23.012 107.321 1.00 93.69 1214 GLN A C 1
ATOM 8546 O O . GLN A 1 1214 ? -65.357 -22.732 107.971 1.00 93.69 1214 GLN A O 1
ATOM 8551 N N . ASN A 1 1215 ? -63.156 -22.535 107.646 1.00 93.81 1215 ASN A N 1
ATOM 8552 C CA . ASN A 1 1215 ? -62.952 -21.756 108.862 1.00 93.81 1215 ASN A CA 1
ATOM 8553 C C . ASN A 1 1215 ? -62.597 -20.303 108.553 1.00 93.81 1215 ASN A C 1
ATOM 8555 O O . ASN A 1 1215 ? -61.788 -20.014 107.673 1.00 93.81 1215 ASN A O 1
ATOM 8559 N N . LEU A 1 1216 ? -63.168 -19.383 109.322 1.00 94.44 1216 LEU A N 1
ATOM 8560 C CA . LEU A 1 1216 ? -62.775 -17.980 109.331 1.00 94.44 1216 LEU A CA 1
ATOM 8561 C C . LEU A 1 1216 ? -62.016 -17.697 110.624 1.00 94.44 1216 LEU A C 1
ATOM 8563 O O . LEU A 1 1216 ? -62.571 -17.839 111.711 1.00 94.44 1216 LEU A O 1
ATOM 8567 N N .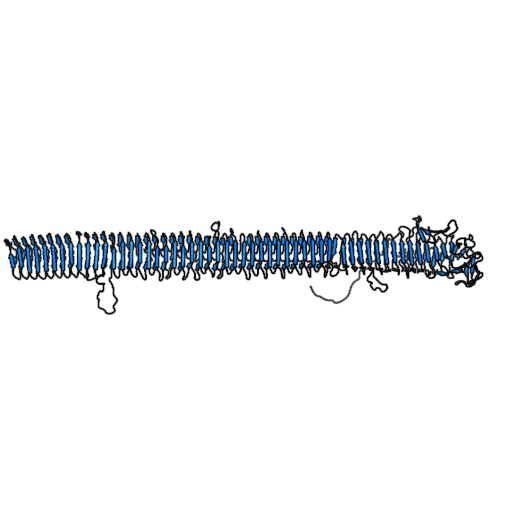 ARG A 1 1217 ? -60.760 -17.269 110.517 1.00 95.12 1217 ARG A N 1
ATOM 8568 C CA . ARG A 1 1217 ? -59.969 -16.767 111.642 1.00 95.12 1217 ARG A CA 1
ATOM 8569 C C . ARG A 1 1217 ? -59.586 -15.318 111.391 1.00 95.12 1217 ARG A C 1
ATOM 8571 O O . ARG A 1 1217 ? -59.005 -15.010 110.356 1.00 95.12 1217 ARG A O 1
ATOM 8578 N N . ILE A 1 1218 ? -59.870 -14.448 112.347 1.00 96.25 1218 ILE A N 1
ATOM 8579 C CA . ILE A 1 1218 ? -59.458 -13.047 112.305 1.00 96.25 1218 ILE A CA 1
ATOM 8580 C C . ILE A 1 1218 ? -58.764 -12.737 113.620 1.00 96.25 1218 ILE A C 1
ATOM 8582 O O . ILE A 1 1218 ? -59.370 -12.863 114.678 1.00 96.25 1218 ILE A O 1
ATOM 8586 N N . ASP A 1 1219 ? -57.506 -12.336 113.536 1.00 95.31 1219 ASP A N 1
ATOM 8587 C CA . ASP A 1 1219 ? -56.744 -11.728 114.616 1.00 95.31 1219 ASP A CA 1
ATOM 8588 C C . ASP A 1 1219 ? -56.605 -10.236 114.277 1.00 95.31 1219 ASP A C 1
ATOM 8590 O O . ASP A 1 1219 ? -56.111 -9.905 113.203 1.00 95.31 1219 ASP A O 1
ATOM 8594 N N . ALA A 1 1220 ? -57.104 -9.339 115.132 1.00 94.75 1220 ALA A N 1
ATOM 8595 C CA . ALA A 1 1220 ? -57.097 -7.890 114.903 1.00 94.75 1220 ALA A CA 1
ATOM 8596 C C . ALA A 1 1220 ? -56.987 -7.093 116.217 1.00 94.75 1220 ALA A C 1
ATOM 8598 O O . ALA A 1 1220 ? -57.205 -7.625 117.308 1.00 94.75 1220 ALA A O 1
ATOM 8599 N N . ALA A 1 1221 ? -56.709 -5.788 116.151 1.00 91.12 1221 ALA A N 1
ATOM 8600 C CA . ALA A 1 1221 ? -56.899 -4.915 117.311 1.00 91.12 1221 ALA A CA 1
ATOM 8601 C C . ALA A 1 1221 ? -58.390 -4.628 117.544 1.00 91.12 1221 ALA A C 1
ATOM 8603 O O . ALA A 1 1221 ? -58.857 -4.671 118.682 1.00 91.12 1221 ALA A O 1
ATOM 8604 N N . GLN A 1 1222 ? -59.145 -4.386 116.473 1.00 93.00 1222 GLN A N 1
ATOM 8605 C CA . GLN A 1 1222 ? -60.573 -4.072 116.515 1.00 93.00 1222 GLN A CA 1
ATOM 8606 C C . GLN A 1 1222 ? -61.283 -4.685 115.305 1.00 93.00 1222 GLN A C 1
ATOM 8608 O O . GLN A 1 1222 ? -60.728 -4.713 114.209 1.00 93.00 1222 GLN A O 1
ATOM 8613 N N . ILE A 1 1223 ? -62.496 -5.199 115.501 1.00 95.31 1223 ILE A N 1
ATOM 8614 C CA . ILE A 1 1223 ? -63.331 -5.756 114.430 1.00 95.31 1223 ILE A CA 1
ATOM 8615 C C . ILE A 1 1223 ? -64.665 -5.015 114.434 1.00 95.31 1223 ILE A C 1
ATOM 8617 O O . ILE A 1 1223 ? -65.400 -5.067 115.411 1.00 95.31 1223 ILE A O 1
ATOM 8621 N N . GLU A 1 1224 ? -64.999 -4.352 113.341 1.00 93.62 1224 GLU A N 1
ATOM 8622 C CA . GLU A 1 1224 ? -66.261 -3.664 113.106 1.00 93.62 1224 GLU A CA 1
ATOM 8623 C C . GLU A 1 1224 ? -66.969 -4.321 111.931 1.00 93.62 1224 GLU A C 1
ATOM 8625 O O . GLU A 1 1224 ? -66.639 -4.093 110.775 1.00 93.62 1224 GLU A O 1
ATOM 8630 N N . ASN A 1 1225 ? -67.962 -5.152 112.208 1.00 92.62 1225 ASN A N 1
ATOM 8631 C CA . ASN A 1 1225 ? -68.835 -5.702 111.195 1.00 92.62 1225 ASN A CA 1
ATOM 8632 C C . ASN A 1 1225 ? -70.055 -4.799 110.994 1.00 92.62 1225 ASN A C 1
ATOM 8634 O O . ASN A 1 1225 ? -70.843 -4.580 111.908 1.00 92.62 1225 ASN A O 1
ATOM 8638 N N . ARG A 1 1226 ? -70.223 -4.295 109.778 1.00 92.75 1226 ARG A N 1
ATOM 8639 C CA . ARG A 1 1226 ? -71.385 -3.531 109.301 1.00 92.75 1226 ARG A CA 1
ATOM 8640 C C . ARG A 1 1226 ? -72.052 -4.180 108.082 1.00 92.75 1226 ARG A C 1
ATOM 8642 O O . ARG A 1 1226 ? -72.998 -3.627 107.543 1.00 92.75 1226 ARG A O 1
ATOM 8649 N N . GLY A 1 1227 ? -71.551 -5.337 107.656 1.00 92.62 1227 GLY A N 1
ATOM 8650 C CA . GLY A 1 1227 ? -72.059 -6.139 106.550 1.00 92.62 1227 GLY A CA 1
ATOM 8651 C C . GLY A 1 1227 ? -72.190 -7.603 106.959 1.00 92.62 1227 GLY A C 1
ATOM 8652 O O . GLY A 1 1227 ? -72.681 -7.914 108.038 1.00 92.62 1227 GLY A O 1
ATOM 8653 N N . THR A 1 1228 ? -71.757 -8.528 106.109 1.00 92.06 1228 THR A N 1
ATOM 8654 C CA . THR A 1 1228 ? -71.772 -9.968 106.404 1.00 92.06 1228 THR A CA 1
ATOM 8655 C C . THR A 1 1228 ? -70.371 -10.468 106.736 1.00 92.06 1228 THR A C 1
ATOM 8657 O O . THR A 1 1228 ? -69.452 -10.290 105.939 1.00 92.06 1228 THR A O 1
ATOM 8660 N N . LEU A 1 1229 ? -70.218 -11.141 107.872 1.00 93.38 1229 LEU A N 1
ATOM 8661 C CA . LEU A 1 1229 ? -68.978 -11.737 108.352 1.00 93.38 1229 LEU A CA 1
ATOM 8662 C C . LEU A 1 1229 ? -69.256 -13.169 108.815 1.00 93.38 1229 LEU A C 1
ATOM 8664 O O . LEU A 1 1229 ? -70.137 -13.374 109.641 1.00 93.38 1229 LEU A O 1
ATOM 8668 N N . GLY A 1 1230 ? -68.545 -14.182 108.329 1.00 90.69 1230 GLY A N 1
ATOM 8669 C CA . GLY A 1 1230 ? -68.827 -15.531 108.829 1.00 90.69 1230 GLY A CA 1
ATOM 8670 C C . GLY A 1 1230 ? -68.223 -16.701 108.079 1.00 90.69 1230 GLY A C 1
ATOM 8671 O O . GLY A 1 1230 ? -67.474 -16.532 107.124 1.00 90.69 1230 GLY A O 1
ATOM 8672 N N . ALA A 1 1231 ? -68.547 -17.917 108.502 1.00 94.00 1231 ALA A N 1
ATOM 8673 C CA . ALA A 1 1231 ? -68.136 -19.126 107.796 1.00 94.00 1231 ALA A CA 1
ATOM 8674 C C . ALA A 1 1231 ? -69.182 -20.237 107.885 1.00 94.00 1231 ALA A C 1
ATOM 8676 O O . ALA A 1 1231 ? -69.963 -20.270 108.832 1.00 94.00 1231 ALA A O 1
ATOM 8677 N N . GLN A 1 1232 ? -69.181 -21.181 106.935 1.00 92.00 1232 GLN A N 1
ATOM 8678 C CA . GLN A 1 1232 ? -70.000 -22.400 107.082 1.00 92.00 1232 GLN A CA 1
ATOM 8679 C C . GLN A 1 1232 ? -69.409 -23.386 108.106 1.00 92.00 1232 GLN A C 1
ATOM 8681 O O . GLN A 1 1232 ? -70.132 -24.241 108.602 1.00 92.00 1232 GLN A O 1
ATOM 8686 N N . GLY A 1 1233 ? -68.117 -23.287 108.430 1.00 92.12 1233 GLY A N 1
ATOM 8687 C CA . GLY A 1 1233 ? -67.480 -23.999 109.541 1.00 92.12 1233 GLY A CA 1
ATOM 8688 C C . GLY A 1 1233 ? -67.187 -23.062 110.714 1.00 92.12 1233 GLY A C 1
ATOM 8689 O O . GLY A 1 1233 ? -68.035 -22.256 111.088 1.00 92.12 1233 GLY A O 1
ATOM 8690 N N . THR A 1 1234 ? -66.007 -23.190 111.329 1.00 91.00 1234 THR A N 1
ATOM 8691 C CA . THR A 1 1234 ? -65.663 -22.495 112.585 1.00 91.00 1234 THR A CA 1
ATOM 8692 C C . THR A 1 1234 ? -65.339 -21.024 112.342 1.00 91.00 1234 THR A C 1
ATOM 8694 O O . THR A 1 1234 ? -64.535 -20.700 111.468 1.00 91.00 1234 THR A O 1
ATOM 8697 N N . VAL A 1 1235 ? -65.869 -20.134 113.178 1.00 94.94 1235 VAL A N 1
ATOM 8698 C CA . VAL A 1 1235 ? -65.499 -18.713 113.193 1.00 94.94 1235 VAL A CA 1
ATOM 8699 C C . VAL A 1 1235 ? -64.710 -18.400 114.458 1.00 94.94 1235 VAL A C 1
ATOM 8701 O O . VAL A 1 1235 ? -65.190 -18.614 115.565 1.00 94.94 1235 VAL A O 1
ATOM 8704 N N . ASN A 1 1236 ? -63.495 -17.876 114.317 1.00 93.81 1236 ASN A N 1
ATOM 8705 C CA . ASN A 1 1236 ? -62.624 -17.484 115.419 1.00 93.81 1236 ASN A CA 1
ATOM 8706 C C . ASN A 1 1236 ? -62.207 -16.021 115.249 1.00 93.81 1236 ASN A C 1
ATOM 8708 O O . ASN A 1 1236 ? -61.318 -15.713 114.457 1.00 93.81 1236 ASN A O 1
ATOM 8712 N N . LEU A 1 1237 ? -62.868 -15.128 115.977 1.00 95.12 1237 LEU A N 1
ATOM 8713 C CA . LEU A 1 1237 ? -62.584 -13.699 115.965 1.00 95.12 1237 LEU A CA 1
ATOM 8714 C C . LEU A 1 1237 ? -61.859 -13.336 117.258 1.00 95.12 1237 LEU A C 1
ATOM 8716 O O . LEU A 1 1237 ? -62.450 -13.404 118.333 1.00 95.12 1237 LEU A O 1
ATOM 8720 N N . ASN A 1 1238 ? -60.594 -12.947 117.158 1.00 92.19 1238 ASN A N 1
ATOM 8721 C CA . ASN A 1 1238 ? -59.800 -12.440 118.267 1.00 92.19 1238 ASN A CA 1
ATOM 8722 C C . ASN A 1 1238 ? -59.533 -10.952 118.022 1.00 92.19 1238 ASN A C 1
ATOM 8724 O O . ASN A 1 1238 ? -58.802 -10.595 117.100 1.00 92.19 1238 ASN A O 1
ATOM 8728 N N . ALA A 1 1239 ? -60.128 -10.091 118.846 1.00 91.81 1239 ALA A N 1
ATOM 8729 C CA . ALA A 1 1239 ? -59.900 -8.653 118.807 1.00 91.81 1239 ALA A CA 1
ATOM 8730 C C . ALA A 1 1239 ? -59.409 -8.151 120.163 1.00 91.81 1239 ALA A C 1
ATOM 8732 O O . ALA A 1 1239 ? -60.107 -8.317 121.163 1.00 91.81 1239 ALA A O 1
ATOM 8733 N N . ASN A 1 1240 ? -58.250 -7.497 120.208 1.00 88.12 1240 ASN A N 1
ATOM 8734 C CA . ASN A 1 1240 ? -57.677 -7.017 121.472 1.00 88.12 1240 ASN A CA 1
ATOM 8735 C C . ASN A 1 1240 ? -58.580 -5.995 122.189 1.00 88.12 1240 ASN A C 1
ATOM 8737 O O . ASN A 1 1240 ? -58.678 -6.024 123.414 1.00 88.12 1240 ASN A O 1
ATOM 8741 N N . ASN A 1 1241 ? -59.267 -5.135 121.431 1.00 89.25 1241 ASN A N 1
ATOM 8742 C CA . ASN A 1 1241 ? -60.101 -4.056 121.958 1.00 89.25 1241 ASN A CA 1
ATOM 8743 C C . ASN A 1 1241 ? -61.585 -4.438 121.939 1.00 89.25 1241 ASN A C 1
ATOM 8745 O O . ASN A 1 1241 ? -62.163 -4.742 122.984 1.00 89.25 1241 ASN A O 1
ATOM 8749 N N . ALA A 1 1242 ? -62.198 -4.431 120.753 1.00 90.50 1242 ALA A N 1
ATOM 8750 C CA . ALA A 1 1242 ? -63.632 -4.632 120.597 1.00 90.50 1242 ALA A CA 1
ATOM 8751 C C . ALA A 1 1242 ? -63.988 -5.383 119.310 1.00 90.50 1242 ALA A C 1
ATOM 8753 O O . ALA A 1 1242 ? -63.309 -5.255 118.289 1.00 90.50 1242 ALA A O 1
ATOM 8754 N N . ILE A 1 1243 ? -65.091 -6.127 119.373 1.00 93.44 1243 ILE A N 1
ATOM 8755 C CA . ILE A 1 1243 ? -65.812 -6.672 118.223 1.00 93.44 1243 ILE A CA 1
ATOM 8756 C C . ILE A 1 1243 ? -67.199 -6.020 118.213 1.00 93.44 1243 ILE A C 1
ATOM 8758 O O . ILE A 1 1243 ? -68.005 -6.262 119.110 1.00 93.44 1243 ILE A O 1
ATOM 8762 N N . THR A 1 1244 ? -67.493 -5.215 117.201 1.00 91.19 1244 THR A N 1
ATOM 8763 C CA . THR A 1 1244 ? -68.784 -4.545 117.015 1.00 91.19 1244 THR A CA 1
ATOM 8764 C C . THR A 1 1244 ? -69.499 -5.145 115.814 1.00 91.19 1244 THR A C 1
ATOM 8766 O O . THR A 1 1244 ? -68.902 -5.277 114.756 1.00 91.19 1244 THR A O 1
ATOM 8769 N N . ASN A 1 1245 ? -70.772 -5.492 115.962 1.00 90.56 1245 ASN A N 1
ATOM 8770 C CA . ASN A 1 1245 ? -71.674 -5.906 114.892 1.00 90.56 1245 ASN A CA 1
ATOM 8771 C C . ASN A 1 1245 ? -72.810 -4.876 114.828 1.00 90.56 1245 ASN A C 1
ATOM 8773 O O . ASN A 1 1245 ? -73.537 -4.726 115.804 1.00 90.56 1245 ASN A O 1
ATOM 8777 N N . SER A 1 1246 ? -72.902 -4.097 113.756 1.00 91.06 1246 SER A N 1
ATOM 8778 C CA . SER A 1 1246 ? -73.811 -2.947 113.634 1.00 91.06 1246 SER A CA 1
ATOM 8779 C C . SER A 1 1246 ? -75.248 -3.342 113.257 1.00 91.06 1246 SER A C 1
ATOM 8781 O O . SER A 1 1246 ? -75.573 -4.517 113.156 1.00 91.06 1246 SER A O 1
ATOM 8783 N N . ALA A 1 1247 ? -76.141 -2.365 113.078 1.00 86.31 1247 ALA A N 1
ATOM 8784 C CA . ALA A 1 1247 ? -77.509 -2.634 112.632 1.00 86.31 1247 ALA A CA 1
ATOM 8785 C C . ALA A 1 1247 ? -77.516 -3.170 111.193 1.00 86.31 1247 ALA A C 1
ATOM 8787 O O . ALA A 1 1247 ? -76.672 -2.767 110.389 1.00 86.31 1247 ALA A O 1
ATOM 8788 N N . ASP A 1 1248 ? -78.457 -4.068 110.885 1.00 88.12 1248 ASP A N 1
ATOM 8789 C CA . ASP A 1 1248 ? -78.634 -4.692 109.562 1.00 88.12 1248 ASP A CA 1
ATOM 8790 C C . ASP A 1 1248 ? -77.403 -5.478 109.051 1.00 88.12 1248 ASP A C 1
ATOM 8792 O O . ASP A 1 1248 ? -77.282 -5.771 107.858 1.00 88.12 1248 ASP A O 1
ATOM 8796 N N . SER A 1 1249 ? -76.486 -5.850 109.954 1.00 90.44 1249 SER A N 1
ATOM 8797 C CA . SER A 1 1249 ? -75.306 -6.669 109.664 1.00 90.44 1249 SER A CA 1
ATOM 8798 C C . SER A 1 1249 ? -75.495 -8.114 110.125 1.00 90.44 1249 SER A C 1
ATOM 8800 O O . SER A 1 1249 ? -76.317 -8.406 110.987 1.00 90.44 1249 SER A O 1
ATOM 8802 N N . LEU A 1 1250 ? -74.714 -9.036 109.569 1.00 91.12 1250 LEU A N 1
ATOM 8803 C CA . LEU A 1 1250 ? -74.784 -10.468 109.840 1.00 91.12 1250 LEU A CA 1
ATOM 8804 C C . LEU A 1 1250 ? -73.409 -10.989 110.254 1.00 91.12 1250 LEU A C 1
ATOM 8806 O O . LEU A 1 1250 ? -72.452 -10.886 109.490 1.00 91.12 1250 LEU A O 1
ATOM 8810 N N . LEU A 1 1251 ? -73.320 -11.598 111.429 1.00 91.44 1251 LEU A N 1
ATOM 8811 C CA . LEU A 1 1251 ? -72.183 -12.387 111.881 1.00 91.44 1251 LEU A CA 1
ATOM 8812 C C . LEU A 1 1251 ? -72.631 -13.841 112.033 1.00 91.44 1251 LEU A C 1
ATOM 8814 O O . LEU A 1 1251 ? -73.521 -14.113 112.830 1.00 91.44 1251 LEU A O 1
ATOM 8818 N N . PHE A 1 1252 ? -72.047 -14.788 111.302 1.00 92.19 1252 PHE A N 1
ATOM 8819 C CA . PHE A 1 1252 ? -72.521 -16.171 111.376 1.00 92.19 1252 PHE A CA 1
ATOM 8820 C C . PHE A 1 1252 ? -71.431 -17.241 111.360 1.00 92.19 1252 PHE A C 1
ATOM 8822 O O . PHE A 1 1252 ? -70.395 -17.078 110.726 1.00 92.19 1252 PHE A O 1
ATOM 8829 N N . SER A 1 1253 ? -71.693 -18.363 112.023 1.00 92.25 1253 SER A N 1
ATOM 8830 C CA . SER A 1 1253 ? -70.889 -19.586 112.009 1.00 92.25 1253 SER A CA 1
ATOM 8831 C C . SER A 1 1253 ? -71.801 -20.775 111.708 1.00 92.25 1253 SER A C 1
ATOM 8833 O O . SER A 1 1253 ? -72.937 -20.796 112.165 1.00 92.25 1253 SER A O 1
ATOM 8835 N N . GLY A 1 1254 ? -71.331 -21.749 110.927 1.00 88.12 1254 GLY A N 1
ATOM 8836 C CA . GLY A 1 1254 ? -72.000 -23.052 110.772 1.00 88.12 1254 GLY A CA 1
ATOM 8837 C C . GLY A 1 1254 ? -71.337 -24.178 111.579 1.00 88.12 1254 GLY A C 1
ATOM 8838 O O . GLY A 1 1254 ? -71.856 -25.291 111.636 1.00 88.12 1254 GLY A O 1
ATOM 8839 N N . GLY A 1 1255 ? -70.190 -23.890 112.207 1.00 88.81 1255 GLY A N 1
ATOM 8840 C CA . GLY A 1 1255 ? -69.552 -24.689 113.253 1.00 88.81 1255 GLY A CA 1
ATOM 8841 C C . GLY A 1 1255 ? -69.462 -23.897 114.561 1.00 88.81 1255 GLY A C 1
ATOM 8842 O O . GLY A 1 1255 ? -70.353 -23.126 114.893 1.00 88.81 1255 GLY A O 1
ATOM 8843 N N . ALA A 1 1256 ? -68.364 -24.024 115.310 1.00 86.81 1256 ALA A N 1
ATOM 8844 C CA . ALA A 1 1256 ? -68.210 -23.266 116.553 1.00 86.81 1256 ALA A CA 1
ATOM 8845 C C . ALA A 1 1256 ? -67.842 -21.791 116.298 1.00 86.81 1256 ALA A C 1
ATOM 8847 O O . ALA A 1 1256 ? -66.881 -21.502 115.584 1.00 86.81 1256 ALA A O 1
ATOM 8848 N N . MET A 1 1257 ? -68.547 -20.862 116.946 1.00 93.25 1257 MET A N 1
ATOM 8849 C CA . MET A 1 1257 ? -68.151 -19.456 117.006 1.00 93.25 1257 MET A CA 1
ATOM 8850 C C . MET A 1 1257 ? -67.376 -19.157 118.294 1.00 93.25 1257 MET A C 1
ATOM 8852 O O . MET A 1 1257 ? -67.863 -19.366 119.404 1.00 93.25 1257 MET A O 1
ATOM 8856 N N . ALA A 1 1258 ? -66.167 -18.623 118.151 1.00 88.44 1258 ALA A N 1
ATOM 8857 C CA . ALA A 1 1258 ? -65.342 -18.116 119.235 1.00 88.44 1258 ALA A CA 1
ATOM 8858 C C . ALA A 1 1258 ? -65.093 -16.621 119.024 1.00 88.44 1258 ALA A C 1
ATOM 8860 O O . ALA A 1 1258 ? -64.365 -16.229 118.115 1.00 88.44 1258 ALA A O 1
ATOM 8861 N N . LEU A 1 1259 ? -65.686 -15.804 119.894 1.00 90.62 1259 LEU A N 1
ATOM 8862 C CA . LEU A 1 1259 ? -65.504 -14.356 119.940 1.00 90.62 1259 LEU A CA 1
ATOM 8863 C C . LEU A 1 1259 ? -64.644 -14.025 121.156 1.00 90.62 1259 LEU A C 1
ATOM 8865 O O . LEU A 1 1259 ? -65.093 -14.149 122.295 1.00 90.62 1259 LEU A O 1
ATOM 8869 N N . ARG A 1 1260 ? -63.386 -13.659 120.932 1.00 90.50 1260 ARG A N 1
ATOM 8870 C CA . ARG A 1 1260 ? -62.430 -13.347 121.996 1.00 90.50 1260 ARG A CA 1
ATOM 8871 C C . ARG A 1 1260 ? -62.070 -11.879 121.920 1.00 90.50 1260 ARG A C 1
ATOM 8873 O O . ARG A 1 1260 ? -61.338 -11.457 121.033 1.00 90.50 1260 ARG A O 1
ATOM 8880 N N . THR A 1 1261 ? -62.612 -11.102 122.846 1.00 86.44 1261 THR A N 1
ATOM 8881 C CA . THR A 1 1261 ? -62.394 -9.660 122.890 1.00 86.44 1261 THR A CA 1
ATOM 8882 C C . THR A 1 1261 ? -62.681 -9.087 124.270 1.00 86.44 1261 THR A C 1
ATOM 8884 O O . THR A 1 1261 ? -63.352 -9.732 125.076 1.00 86.44 1261 THR A O 1
ATOM 8887 N N . GLY A 1 1262 ? -62.180 -7.880 124.544 1.00 80.25 1262 GLY A N 1
ATOM 8888 C CA . GLY A 1 1262 ? -62.534 -7.128 125.745 1.00 80.25 1262 GLY A CA 1
ATOM 8889 C C . GLY A 1 1262 ? -63.980 -6.627 125.724 1.00 80.25 1262 GLY A C 1
ATOM 8890 O O . GLY A 1 1262 ? -64.597 -6.491 126.779 1.00 80.25 1262 GLY A O 1
ATOM 8891 N N . THR A 1 1263 ? -64.552 -6.359 124.545 1.00 84.69 1263 THR A N 1
ATOM 8892 C CA . THR A 1 1263 ? -65.942 -5.895 124.410 1.00 84.69 1263 THR A CA 1
ATOM 8893 C C . THR A 1 1263 ? -66.576 -6.409 123.122 1.00 84.69 1263 THR A C 1
ATOM 8895 O O . THR A 1 1263 ? -66.077 -6.140 122.035 1.00 84.69 1263 THR A O 1
ATOM 8898 N N . PHE A 1 1264 ? -67.694 -7.128 123.239 1.00 90.00 1264 PHE A N 1
ATOM 8899 C CA . PHE A 1 1264 ? -68.525 -7.519 122.100 1.00 90.00 1264 PHE A CA 1
ATOM 8900 C C . PHE A 1 1264 ? -69.826 -6.709 122.107 1.00 90.00 1264 PHE A C 1
ATOM 8902 O O . PHE A 1 1264 ? -70.607 -6.816 123.053 1.00 90.00 1264 PHE A O 1
ATOM 8909 N N . SER A 1 1265 ? -70.056 -5.914 121.062 1.00 86.69 1265 SER A N 1
ATOM 8910 C CA . SER A 1 1265 ? -71.213 -5.022 120.934 1.00 86.69 1265 SER A CA 1
ATOM 8911 C C . SER A 1 1265 ? -72.027 -5.385 119.704 1.00 86.69 1265 SER A C 1
ATOM 8913 O O . SER A 1 1265 ? -71.610 -5.111 118.585 1.00 86.69 1265 SER A O 1
ATOM 8915 N N . ASN A 1 1266 ? -73.207 -5.966 119.909 1.00 86.75 1266 ASN A N 1
ATOM 8916 C CA . ASN A 1 1266 ? -74.169 -6.211 118.840 1.00 86.75 1266 ASN A CA 1
ATOM 8917 C C . ASN A 1 1266 ? -75.265 -5.132 118.858 1.00 86.75 1266 ASN A C 1
ATOM 8919 O O . ASN A 1 1266 ? -76.066 -5.071 119.789 1.00 86.75 1266 ASN A O 1
ATOM 8923 N N . LEU A 1 1267 ? -75.292 -4.269 117.849 1.00 85.94 1267 LEU A N 1
ATOM 8924 C CA . LEU A 1 1267 ? -76.121 -3.071 117.749 1.00 85.94 1267 LEU A CA 1
ATOM 8925 C C . LEU A 1 1267 ? -77.244 -3.289 116.728 1.00 85.94 1267 LEU A C 1
ATOM 8927 O O . LEU A 1 1267 ? -77.291 -2.600 115.719 1.00 85.94 1267 LEU A O 1
ATOM 8931 N N . TYR A 1 1268 ? -78.155 -4.226 117.011 1.00 84.50 1268 TYR A N 1
ATOM 8932 C CA . TYR A 1 1268 ? -79.266 -4.639 116.126 1.00 84.50 1268 TYR A CA 1
ATOM 8933 C C . TYR A 1 1268 ? -78.853 -5.416 114.866 1.00 84.50 1268 TYR A C 1
ATOM 8935 O O . TYR A 1 1268 ? -79.628 -5.509 113.918 1.00 84.50 1268 TYR A O 1
ATOM 8943 N N . GLY A 1 1269 ? -77.649 -5.982 114.859 1.00 83.69 1269 GLY A N 1
ATOM 8944 C CA . GLY A 1 1269 ? -77.236 -6.958 113.861 1.00 83.69 1269 GLY A CA 1
ATOM 8945 C C . GLY A 1 1269 ? -77.613 -8.379 114.262 1.00 83.69 1269 GLY A C 1
ATOM 8946 O O . GLY A 1 1269 ? -77.887 -8.689 115.425 1.00 83.69 1269 GLY A O 1
ATOM 8947 N N . ASP A 1 1270 ? -77.569 -9.263 113.285 1.00 88.25 1270 ASP A N 1
ATOM 8948 C CA . ASP A 1 1270 ? -77.824 -10.679 113.438 1.00 88.25 1270 ASP A CA 1
ATOM 8949 C C . ASP A 1 1270 ? -76.533 -11.428 113.769 1.00 88.25 1270 ASP A C 1
ATOM 8951 O O . ASP A 1 1270 ? -75.505 -11.239 113.116 1.00 88.25 1270 ASP A O 1
ATOM 8955 N N . VAL A 1 1271 ? -76.587 -12.291 114.786 1.00 87.19 1271 VAL A N 1
ATOM 8956 C CA . VAL A 1 1271 ? -75.469 -13.152 115.186 1.00 87.19 1271 VAL A CA 1
ATOM 8957 C C . VAL A 1 1271 ? -75.967 -14.589 115.306 1.00 87.19 1271 VAL A C 1
ATOM 8959 O O . VAL A 1 1271 ? -76.773 -14.884 116.187 1.00 87.19 1271 VAL A O 1
ATOM 8962 N N . TYR A 1 1272 ? -75.480 -15.483 114.446 1.00 81.56 1272 TYR A N 1
ATOM 8963 C CA . TYR A 1 1272 ? -75.875 -16.897 114.419 1.00 81.56 1272 TYR A CA 1
ATOM 8964 C C . TYR A 1 1272 ? -74.654 -17.799 114.565 1.00 81.56 1272 TYR A C 1
ATOM 8966 O O . TYR A 1 1272 ? -73.624 -17.546 113.957 1.00 81.56 1272 TYR A O 1
ATOM 8974 N N . SER A 1 1273 ? -74.739 -18.865 115.349 1.00 75.56 1273 SER A N 1
ATOM 8975 C CA . SER A 1 1273 ? -73.667 -19.859 115.439 1.00 75.56 1273 SER A CA 1
ATOM 8976 C C . SER A 1 1273 ? -74.195 -21.265 115.288 1.00 75.56 1273 SER A C 1
ATOM 8978 O O . SER A 1 1273 ? -75.393 -21.478 115.582 1.00 75.56 1273 SER A O 1
#